Protein 3G0T (pdb70)

Organism: Porphyromonas gingivalis (strain ATCC BAA-308 / W83) (NCBI:txid242619)

Nearest PDB structures (foldseek):
  3g0t-assembly1_B  TM=9.982E-01  e=7.426E-76  Porphyromonas gingivalis W83
  5wmk-assembly1_A-2  TM=7.483E-01  e=7.076E-18  Arabidopsis thaliana
  5wmi-assembly1_A-2  TM=7.420E-01  e=7.480E-18  Arabidopsis thaliana
  2o0r-assembly1_B  TM=7.644E-01  e=1.664E-16  Mycobacterium tuberculosis H37Rv
  3jtx-assembly1_B  TM=7.366E-01  e=1.121E-14  Neisseria meningitidis Z2491

Structure (mmCIF, N/CA/C/O backbone):
data_3G0T
#
_entry.id   3G0T
#
_cell.length_a   220.440
_cell.length_b   54.970
_cell.length_c   81.154
_cell.angle_alpha   90.000
_cell.angle_beta   90.000
_cell.angle_gamma   90.000
#
_symmetry.space_group_name_H-M   'P 21 21 2'
#
loop_
_entity.id
_entity.type
_entity.pdbx_description
1 polymer 'Putative aminotransferase'
2 non-polymer 'SODIUM ION'
3 non-polymer 'CHLORIDE ION'
4 non-polymer 1,2-ETHANEDIOL
5 non-polymer 2-{2-[2-(2-{2-[2-(2-ETHOXY-ETHOXY)-ETHOXY]-ETHOXY}-ETHOXY)-ETHOXY]-ETHOXY}-ETHANOL
6 water water
#
loop_
_atom_site.group_PDB
_atom_site.id
_atom_site.type_symbol
_atom_site.label_atom_id
_atom_site.label_alt_id
_atom_site.label_comp_id
_atom_site.label_asym_id
_atom_site.label_entity_id
_atom_site.label_seq_id
_atom_site.pdbx_PDB_ins_code
_atom_site.Cartn_x
_atom_site.Cartn_y
_atom_site.Cartn_z
_atom_site.occupancy
_atom_site.B_iso_or_equiv
_atom_site.auth_seq_id
_atom_site.auth_comp_id
_atom_site.auth_asym_id
_atom_site.auth_atom_id
_atom_site.pdbx_PDB_model_num
ATOM 1 N N A GLY A 1 1 ? 18.505 6.463 98.810 0.20 25.20 0 GLY A N 1
ATOM 2 N N B GLY A 1 1 ? 21.268 9.523 99.353 0.80 38.48 0 GLY A N 1
ATOM 3 C CA A GLY A 1 1 ? 19.689 6.049 98.003 0.20 25.94 0 GLY A CA 1
ATOM 4 C CA B GLY A 1 1 ? 21.735 8.538 98.346 0.80 40.11 0 GLY A CA 1
ATOM 5 C C A GLY A 1 1 ? 20.568 5.062 98.750 0.20 26.08 0 GLY A C 1
ATOM 6 C C B GLY A 1 1 ? 22.282 7.273 98.975 0.80 41.89 0 GLY A C 1
ATOM 7 O O A GLY A 1 1 ? 20.393 4.867 99.950 0.20 25.36 0 GLY A O 1
ATOM 8 O O B GLY A 1 1 ? 22.812 7.294 100.103 0.80 41.57 0 GLY A O 1
ATOM 25 N N A ASN A 1 3 ? 24.650 3.606 99.793 0.50 30.13 2 ASN A N 1
ATOM 26 N N B ASN A 1 3 ? 24.699 4.273 99.858 0.50 40.00 2 ASN A N 1
ATOM 27 C CA A ASN A 1 3 ? 25.995 4.162 100.073 0.50 30.67 2 ASN A CA 1
ATOM 28 C CA B ASN A 1 3 ? 26.108 4.334 100.251 0.50 37.58 2 ASN A CA 1
ATOM 29 C C A ASN A 1 3 ? 27.114 3.265 99.509 0.50 31.14 2 ASN A C 1
ATOM 30 C C B ASN A 1 3 ? 27.080 3.371 99.507 0.50 35.08 2 ASN A C 1
ATOM 31 O O A ASN A 1 3 ? 26.818 2.162 99.041 0.50 30.12 2 ASN A O 1
ATOM 32 O O B ASN A 1 3 ? 26.656 2.364 98.923 0.50 33.68 2 ASN A O 1
ATOM 41 N N . PHE A 1 4 ? 28.371 3.730 99.520 1.00 32.06 3 PHE A N 1
ATOM 42 C CA . PHE A 1 4 ? 29.480 2.952 98.872 1.00 30.30 3 PHE A CA 1
ATOM 43 C C . PHE A 1 4 ? 30.307 2.092 99.822 1.00 30.87 3 PHE A C 1
ATOM 44 O O . PHE A 1 4 ? 30.541 2.469 100.966 1.00 33.85 3 PHE A O 1
ATOM 52 N N . PRO A 1 5 ? 30.805 0.951 99.335 1.00 29.42 4 PRO A N 1
ATOM 53 C CA . PRO A 1 5 ? 30.687 0.440 97.963 1.00 27.87 4 PRO A CA 1
ATOM 54 C C . PRO A 1 5 ? 29.312 -0.111 97.576 1.00 27.55 4 PRO A C 1
ATOM 55 O O . PRO A 1 5 ? 28.535 -0.512 98.448 1.00 25.21 4 PRO A O 1
ATOM 59 N N . ILE A 1 6 ? 29.023 -0.114 96.275 1.00 26.63 5 ILE A N 1
ATOM 60 C CA . ILE A 1 6 ? 27.830 -0.743 95.738 1.00 26.21 5 ILE A CA 1
ATOM 61 C C . ILE A 1 6 ? 27.998 -2.260 95.881 1.00 25.93 5 ILE A C 1
ATOM 62 O O . ILE A 1 6 ? 29.122 -2.781 95.781 1.00 24.42 5 ILE A O 1
ATOM 67 N N . ASP A 1 7 ? 26.887 -2.960 96.123 1.00 26.60 6 ASP A N 1
ATOM 68 C CA . ASP A 1 7 ? 26.904 -4.430 96.291 1.00 26.32 6 ASP A CA 1
ATOM 69 C C . ASP A 1 7 ? 27.389 -5.146 95.028 1.00 26.48 6 ASP A C 1
ATOM 70 O O . ASP A 1 7 ? 26.907 -4.898 93.912 1.00 25.82 6 ASP A O 1
ATOM 72 N N . GLU A 1 8 ? 28.363 -6.027 95.196 1.00 27.86 7 GLU A N 1
ATOM 73 C CA . GLU A 1 8 ? 28.892 -6.808 94.065 1.00 30.15 7 GLU A CA 1
ATOM 74 C C . GLU A 1 8 ? 27.844 -7.638 93.312 1.00 30.63 7 GLU A C 1
ATOM 75 O O . GLU A 1 8 ? 27.991 -7.809 92.106 1.00 31.37 7 GLU A O 1
ATOM 78 N N . LYS A 1 9 ? 26.801 -8.127 94.000 1.00 30.61 8 LYS A N 1
ATOM 79 C CA . LYS A 1 9 ? 25.742 -8.925 93.341 1.00 30.96 8 LYS A CA 1
ATOM 80 C C . LYS A 1 9 ? 24.989 -8.046 92.359 1.00 30.58 8 LYS A C 1
ATOM 81 O O . LYS A 1 9 ? 24.762 -8.420 91.205 1.00 31.76 8 LYS A O 1
ATOM 83 N N . LEU A 1 10 ? 24.625 -6.855 92.809 1.00 30.73 9 LEU A N 1
ATOM 84 C CA . LEU A 1 10 ? 23.930 -5.894 91.948 1.00 30.47 9 LEU A CA 1
ATOM 85 C C . LEU A 1 10 ? 24.725 -5.618 90.655 1.00 29.33 9 LEU A C 1
ATOM 86 O O . LEU A 1 10 ? 24.168 -5.609 89.554 1.00 28.87 9 LEU A O 1
ATOM 91 N N . ILE A 1 11 ? 26.031 -5.428 90.792 1.00 30.01 10 ILE A N 1
ATOM 92 C CA . ILE A 1 11 ? 26.895 -5.140 89.636 1.00 30.43 10 ILE A CA 1
ATOM 93 C C . ILE A 1 11 ? 26.952 -6.336 88.695 1.00 29.99 10 ILE A C 1
ATOM 94 O O . ILE A 1 11 ? 26.885 -6.171 87.473 1.00 29.19 10 ILE A O 1
ATOM 99 N N . ARG A 1 12 ? 27.063 -7.542 89.254 1.00 31.39 11 ARG A N 1
ATOM 100 C CA . ARG A 1 12 ? 27.058 -8.753 88.414 1.00 31.83 11 ARG A CA 1
ATOM 101 C C . ARG A 1 12 ? 25.737 -8.851 87.628 1.00 31.49 11 ARG A C 1
ATOM 102 O O . ARG A 1 12 ? 25.737 -9.073 86.423 1.00 31.97 11 ARG A O 1
ATOM 105 N N . GLU A 1 13 ? 24.614 -8.634 88.307 1.00 32.99 12 GLU A N 1
ATOM 106 C CA . GLU A 1 13 ? 23.299 -8.723 87.665 1.00 32.67 12 GLU A CA 1
ATOM 107 C C . GLU A 1 13 ? 23.137 -7.735 86.520 1.00 31.18 12 GLU A C 1
ATOM 108 O O . GLU A 1 13 ? 22.682 -8.106 85.425 1.00 31.95 12 GLU A O 1
ATOM 114 N N . LYS A 1 14 ? 23.516 -6.480 86.752 1.00 28.29 13 LYS A N 1
ATOM 115 C CA . LYS A 1 14 ? 23.404 -5.471 85.698 1.00 27.60 13 LYS A CA 1
ATOM 116 C C . LYS A 1 14 ? 24.367 -5.740 84.534 1.00 26.67 13 LYS A C 1
ATOM 117 O O . LYS A 1 14 ? 24.023 -5.477 83.380 1.00 26.21 13 LYS A O 1
ATOM 123 N N . GLN A 1 15 ? 25.571 -6.244 84.823 1.00 27.98 14 GLN A N 1
ATOM 124 C CA . GLN A 1 15 ? 26.521 -6.614 83.761 1.00 28.45 14 GLN A CA 1
ATOM 125 C C . GLN A 1 15 ? 25.998 -7.779 82.926 1.00 28.79 14 GLN A C 1
ATOM 126 O O . GLN A 1 15 ? 26.056 -7.732 81.699 1.00 28.67 14 GLN A O 1
ATOM 132 N N . ASN A 1 16 ? 25.508 -8.816 83.605 1.00 31.56 15 ASN A N 1
ATOM 133 C CA . ASN A 1 16 ? 24.932 -9.997 82.935 1.00 32.93 15 ASN A CA 1
ATOM 134 C C . ASN A 1 16 ? 23.769 -9.602 82.031 1.00 32.67 15 ASN A C 1
ATOM 135 O O . ASN A 1 16 ? 23.684 -10.040 80.884 1.00 32.29 15 ASN A O 1
ATOM 140 N N . GLU A 1 17 ? 22.900 -8.735 82.551 1.00 32.93 16 GLU A N 1
ATOM 141 C CA . GLU A 1 17 ? 21.770 -8.179 81.798 1.00 32.23 16 GLU A CA 1
ATOM 142 C C . GLU A 1 17 ? 22.201 -7.488 80.494 1.00 30.87 16 GLU A C 1
ATOM 143 O O . GLU A 1 17 ? 21.452 -7.510 79.503 1.00 29.73 16 GLU A O 1
ATOM 149 N N . LEU A 1 18 ? 23.401 -6.879 80.496 1.00 27.61 17 LEU A N 1
ATOM 150 C CA . LEU A 1 18 ? 23.984 -6.232 79.304 1.00 26.93 17 LEU A CA 1
ATOM 151 C C . LEU A 1 18 ? 24.928 -7.151 78.500 1.00 25.51 17 LEU A C 1
ATOM 152 O O . LEU A 1 18 ? 25.446 -6.762 77.442 1.00 25.58 17 LEU A O 1
ATOM 157 N N . HIS A 1 19 ? 25.115 -8.374 79.000 1.00 28.00 18 HIS A N 1
ATOM 158 C CA . HIS A 1 19 ? 25.957 -9.399 78.385 1.00 28.91 18 HIS A CA 1
ATOM 159 C C . HIS A 1 19 ? 27.425 -8.991 78.295 1.00 29.13 18 HIS A C 1
ATOM 160 O O . HIS A 1 19 ? 28.129 -9.316 77.318 1.00 27.57 18 HIS A O 1
ATOM 167 N N . ILE A 1 20 ? 27.868 -8.283 79.334 1.00 27.70 19 ILE A N 1
ATOM 168 C CA . ILE A 1 20 ? 29.245 -7.821 79.439 1.00 27.61 19 ILE A CA 1
ATOM 169 C C . ILE A 1 20 ? 30.045 -8.892 80.144 1.00 25.84 19 ILE A C 1
ATOM 170 O O . ILE A 1 20 ? 29.799 -9.149 81.308 1.00 26.52 19 ILE A O 1
ATOM 175 N N . LYS A 1 21 ? 30.992 -9.515 79.446 1.00 26.29 20 LYS A N 1
ATOM 176 C CA . LYS A 1 21 ? 31.848 -10.546 80.050 1.00 26.22 20 LYS A CA 1
ATOM 177 C C . LYS A 1 21 ? 33.089 -9.966 80.769 1.00 25.55 20 LYS A C 1
ATOM 178 O O . LYS A 1 21 ? 33.447 -10.424 81.841 1.00 28.51 20 LYS A O 1
ATOM 180 N N . ASP A 1 22 ? 33.747 -8.995 80.142 1.00 23.04 21 ASP A N 1
ATOM 181 C CA . ASP A 1 22 ? 34.966 -8.357 80.658 1.00 20.19 21 ASP A CA 1
ATOM 182 C C . ASP A 1 22 ? 34.695 -6.844 80.625 1.00 17.68 21 ASP A C 1
ATOM 183 O O . ASP A 1 22 ? 34.694 -6.246 79.571 1.00 16.22 21 ASP A O 1
ATOM 188 N N . LEU A 1 23 ? 34.477 -6.243 81.784 1.00 17.56 22 LEU A N 1
ATOM 189 C CA . LEU A 1 23 ? 34.139 -4.832 81.830 1.00 17.79 22 LEU A CA 1
ATOM 190 C C . LEU A 1 23 ? 35.262 -3.954 81.260 1.00 16.88 22 LEU A C 1
ATOM 191 O O . LEU A 1 23 ? 34.986 -2.898 80.690 1.00 20.59 22 LEU A O 1
ATOM 196 N N . GLY A 1 24 ? 36.514 -4.406 81.365 1.00 14.17 23 GLY A N 1
ATOM 197 C CA . GLY A 1 24 ? 37.633 -3.650 80.819 1.00 14.99 23 GLY A CA 1
ATOM 198 C C . GLY A 1 24 ? 37.636 -3.596 79.296 1.00 17.08 23 GLY A C 1
ATOM 199 O O . GLY A 1 24 ? 38.354 -2.762 78.709 1.00 17.24 23 GLY A O 1
ATOM 213 N N . ALA A 1 26 ? 34.438 -3.774 77.593 1.00 24.66 25 ALA A N 1
ATOM 214 C CA . ALA A 1 26 ? 33.074 -3.385 77.240 1.00 23.53 25 ALA A CA 1
ATOM 215 C C . ALA A 1 26 ? 33.104 -2.139 76.380 1.00 23.20 25 ALA A C 1
ATOM 216 O O . ALA A 1 26 ? 33.942 -1.259 76.569 1.00 22.01 25 ALA A O 1
ATOM 218 N N . SER A 1 27 ? 32.200 -2.045 75.420 1.00 23.13 26 SER A N 1
ATOM 219 C CA . SER A 1 27 ? 32.155 -0.857 74.581 1.00 23.48 26 SER A CA 1
ATOM 220 C C . SER A 1 27 ? 31.705 0.317 75.440 1.00 23.00 26 SER A C 1
ATOM 221 O O . SER A 1 27 ? 31.123 0.140 76.508 1.00 21.67 26 SER A O 1
ATOM 224 N N . ILE A 1 28 ? 31.948 1.517 74.945 1.00 24.45 27 ILE A N 1
ATOM 225 C CA . ILE A 1 28 ? 31.537 2.716 75.687 1.00 25.56 27 ILE A CA 1
ATOM 226 C C . ILE A 1 28 ? 30.008 2.738 75.896 1.00 24.64 27 ILE A C 1
ATOM 227 O O . ILE A 1 28 ? 29.550 3.042 76.993 1.00 22.60 27 ILE A O 1
ATOM 232 N N . ARG A 1 29 ? 29.216 2.301 74.901 1.00 26.29 28 ARG A N 1
ATOM 233 C CA . ARG A 1 29 ? 27.757 2.217 75.083 1.00 27.35 28 ARG A CA 1
ATOM 234 C C . ARG A 1 29 ? 27.358 1.327 76.221 1.00 25.56 28 ARG A C 1
ATOM 235 O O . ARG A 1 29 ? 26.460 1.661 77.001 1.00 24.30 28 ARG A O 1
ATOM 243 N N . ASP A 1 30 ? 27.983 0.146 76.292 1.00 24.62 29 ASP A N 1
ATOM 244 C CA . ASP A 1 30 ? 27.625 -0.809 77.336 1.00 22.21 29 ASP A CA 1
ATOM 245 C C . ASP A 1 30 ? 28.091 -0.334 78.715 1.00 20.61 29 ASP A C 1
ATOM 246 O O . ASP A 1 30 ? 27.396 -0.540 79.714 1.00 19.89 29 ASP A O 1
ATOM 251 N N . LEU A 1 31 ? 29.286 0.260 78.771 1.00 19.91 30 LEU A N 1
ATOM 252 C CA . LEU A 1 31 ? 29.782 0.829 80.038 1.00 19.30 30 LEU A CA 1
ATOM 253 C C . LEU A 1 31 ? 28.822 1.937 80.521 1.00 18.20 30 LEU A C 1
ATOM 254 O O . LEU A 1 31 ? 28.419 1.943 81.682 1.00 18.00 30 LEU A O 1
ATOM 259 N N . VAL A 1 32 ? 28.462 2.839 79.616 1.00 20.98 31 VAL A N 1
ATOM 260 C CA . VAL A 1 32 ? 27.544 3.940 79.943 1.00 22.52 31 VAL A CA 1
ATOM 261 C C . VAL A 1 32 ? 26.194 3.375 80.379 1.00 23.02 31 VAL A C 1
ATOM 262 O O . VAL A 1 32 ? 25.628 3.809 81.384 1.00 23.33 31 VAL A O 1
ATOM 266 N N . ALA A 1 33 ? 2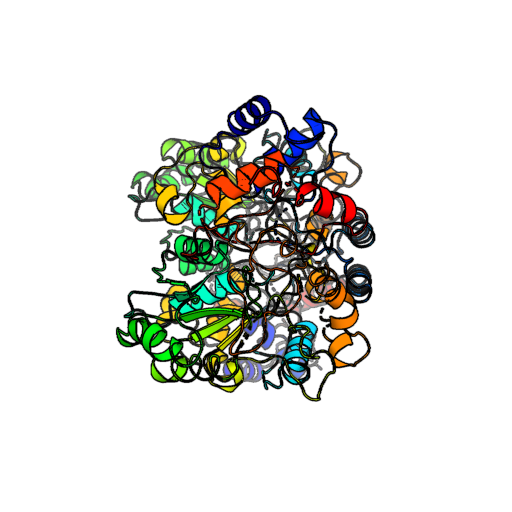5.702 2.365 79.657 1.00 23.55 32 ALA A N 1
ATOM 267 C CA . ALA A 1 33 ? 24.424 1.753 80.016 1.00 22.31 32 ALA A CA 1
ATOM 268 C C . ALA A 1 33 ? 24.511 1.125 81.387 1.00 21.86 32 ALA A C 1
ATOM 269 O O . ALA A 1 33 ? 23.610 1.299 82.224 1.00 22.23 32 ALA A O 1
ATOM 271 N N . LEU A 1 34 ? 25.611 0.421 81.666 1.00 21.85 33 LEU A N 1
ATOM 272 C CA . LEU A 1 34 ? 25.775 -0.201 82.978 1.00 20.26 33 LEU A CA 1
ATOM 273 C C . LEU A 1 34 ? 25.720 0.800 84.109 1.00 20.52 33 LEU A C 1
ATOM 274 O O . LEU A 1 34 ? 25.032 0.576 85.117 1.00 21.38 33 LEU A O 1
ATOM 279 N N . VAL A 1 35 ? 26.486 1.884 83.974 1.00 19.59 34 VAL A N 1
ATOM 280 C CA . VAL A 1 35 ? 26.543 2.909 85.019 1.00 19.63 34 VAL A CA 1
ATOM 281 C C . VAL A 1 35 ? 25.169 3.610 85.205 1.00 21.30 34 VAL A C 1
ATOM 282 O O . VAL A 1 35 ? 24.769 3.871 86.324 1.00 20.41 34 VAL A O 1
ATOM 286 N N . THR A 1 36 ? 24.486 3.913 84.111 1.00 24.53 35 THR A N 1
ATOM 287 C CA A THR A 1 36 ? 23.176 4.561 84.231 0.50 25.04 35 THR A CA 1
ATOM 288 C CA B THR A 1 36 ? 23.152 4.537 84.155 0.50 24.71 35 THR A CA 1
ATOM 289 C C . THR A 1 36 ? 22.168 3.610 84.886 1.00 25.69 35 THR A C 1
ATOM 290 O O . THR A 1 36 ? 21.391 4.051 85.728 1.00 27.14 35 THR A O 1
ATOM 297 N N . ASN A 1 37 ? 22.224 2.309 84.569 1.00 26.71 36 ASN A N 1
ATOM 298 C CA . ASN A 1 37 ? 21.326 1.324 85.213 1.00 28.06 36 ASN A CA 1
ATOM 299 C C . ASN A 1 37 ? 21.694 1.176 86.676 1.00 28.76 36 ASN A C 1
ATOM 300 O O . ASN A 1 37 ? 20.810 0.969 87.493 1.00 29.66 36 ASN A O 1
ATOM 305 N N . LEU A 1 38 ? 22.987 1.284 87.028 1.00 28.19 37 LEU A N 1
ATOM 306 C CA . LEU A 1 38 ? 23.388 1.231 88.447 1.00 27.69 37 LEU A CA 1
ATOM 307 C C . LEU A 1 38 ? 22.988 2.494 89.209 1.00 28.72 37 LEU A C 1
ATOM 308 O O . LEU A 1 38 ? 22.600 2.409 90.391 1.00 29.49 37 LEU A O 1
ATOM 313 N N . GLU A 1 39 ? 23.126 3.657 88.562 1.00 26.61 38 GLU A N 1
ATOM 314 C CA . GLU A 1 39 ? 22.730 4.921 89.193 1.00 27.47 38 GLU A CA 1
ATOM 315 C C . GLU A 1 39 ? 21.247 4.868 89.595 1.00 29.69 38 GLU A C 1
ATOM 316 O O . GLU A 1 39 ? 20.898 5.161 90.748 1.00 29.37 38 GLU A O 1
ATOM 322 N N . LYS A 1 40 ? 20.421 4.506 88.608 1.00 31.41 39 LYS A N 1
ATOM 323 C CA . LYS A 1 40 ? 18.958 4.391 88.747 1.00 33.02 39 LYS A CA 1
ATOM 324 C C . LYS A 1 40 ? 18.591 3.371 89.810 1.00 34.41 39 LYS A C 1
ATOM 325 O O . LYS A 1 40 ? 17.718 3.620 90.631 1.00 36.29 39 LYS A O 1
ATOM 327 N N . ALA A 1 41 ? 19.279 2.232 89.813 1.00 35.05 40 ALA A N 1
ATOM 328 C CA . ALA A 1 41 ? 19.014 1.171 90.784 1.00 34.93 40 ALA A CA 1
ATOM 329 C C . ALA A 1 41 ? 19.528 1.454 92.192 1.00 35.52 40 ALA A C 1
ATOM 330 O O . ALA A 1 41 ? 19.129 0.766 93.136 1.00 37.93 40 ALA A O 1
ATOM 332 N N . THR A 1 42 ? 20.378 2.461 92.370 1.00 34.64 41 THR A N 1
ATOM 333 C CA . THR A 1 42 ? 20.954 2.761 93.700 1.00 32.96 41 THR A CA 1
ATOM 334 C C . THR A 1 42 ? 20.698 4.180 94.240 1.00 32.00 41 THR A C 1
ATOM 335 O O . THR A 1 42 ? 21.100 4.508 95.370 1.00 31.13 41 THR A O 1
ATOM 339 N N . GLY A 1 43 ? 20.052 5.027 93.446 1.00 31.61 42 GLY A N 1
ATOM 340 C CA . GLY A 1 43 ? 19.826 6.418 93.843 1.00 31.40 42 GLY A CA 1
ATOM 341 C C . GLY A 1 43 ? 21.076 7.287 94.020 1.00 31.05 42 GLY A C 1
ATOM 342 O O . GLY A 1 43 ? 21.047 8.285 94.766 1.00 29.78 42 GLY A O 1
ATOM 343 N N . THR A 1 44 ? 22.179 6.929 93.344 1.00 29.32 43 THR A N 1
ATOM 344 C CA . THR A 1 44 ? 23.420 7.719 93.437 1.00 28.27 43 THR A CA 1
ATOM 345 C C . THR A 1 44 ? 23.778 8.305 92.075 1.00 23.85 43 THR A C 1
ATOM 346 O O . THR A 1 44 ? 23.230 7.897 91.070 1.00 23.95 43 THR A O 1
ATOM 350 N N . LYS A 1 45 ? 24.637 9.320 92.068 1.00 22.63 44 LYS A N 1
ATOM 351 C CA . LYS A 1 45 ? 25.185 9.855 90.820 1.00 20.00 44 LYS A CA 1
ATOM 352 C C . LYS A 1 45 ? 26.672 9.471 90.834 1.00 17.23 44 LYS A C 1
ATOM 353 O O . LYS A 1 45 ? 27.396 9.789 91.766 1.00 16.94 44 LYS A O 1
ATOM 356 N N . PHE A 1 46 ? 27.101 8.741 89.817 1.00 15.69 45 PHE A N 1
ATOM 357 C CA . PHE A 1 46 ? 28.506 8.390 89.677 1.00 16.16 45 PHE A CA 1
ATOM 358 C C . PHE A 1 46 ? 29.282 9.617 89.259 1.00 15.15 45 PHE A C 1
ATOM 359 O O . PHE A 1 46 ? 28.693 10.568 88.727 1.00 14.37 45 PHE A O 1
ATOM 367 N N . CYS A 1 47 ? 30.592 9.586 89.524 1.00 13.68 46 CYS A N 1
ATOM 368 C CA . CYS A 1 47 ? 31.532 10.571 88.999 1.00 12.76 46 CYS A CA 1
ATOM 369 C C . CYS A 1 47 ? 31.897 10.005 87.625 1.00 10.87 46 CYS A C 1
ATOM 370 O O . CYS A 1 47 ? 32.743 9.094 87.528 1.00 11.55 46 CYS A O 1
ATOM 373 N N . ARG A 1 48 ? 31.263 10.530 86.581 1.00 11.31 47 ARG A N 1
ATOM 374 C CA A ARG A 1 48 ? 31.437 10.016 85.229 0.50 11.47 47 ARG A CA 1
ATOM 375 C CA B ARG A 1 48 ? 31.460 10.033 85.221 0.50 12.71 47 ARG A CA 1
ATOM 376 C C . ARG A 1 48 ? 32.548 10.762 84.448 1.00 11.80 47 ARG A C 1
ATOM 377 O O . ARG A 1 48 ? 32.368 11.890 84.011 1.00 13.13 47 ARG A O 1
ATOM 400 N N . GLU A 1 50 ? 34.261 9.180 81.831 1.00 12.11 49 GLU A N 1
ATOM 401 C CA . GLU A 1 50 ? 34.536 8.356 80.665 1.00 12.24 49 GLU A CA 1
ATOM 402 C C . GLU A 1 50 ? 34.400 9.024 79.282 1.00 10.86 49 GLU A C 1
ATOM 403 O O . GLU A 1 50 ? 34.923 8.505 78.297 1.00 12.52 49 GLU A O 1
ATOM 417 N N . GLY A 1 52 ? 34.890 11.516 76.329 1.00 12.67 51 GLY A N 1
ATOM 418 C CA . GLY A 1 52 ? 35.838 12.457 75.747 1.00 11.89 51 GLY A CA 1
ATOM 419 C C . GLY A 1 52 ? 35.127 13.451 74.818 1.00 12.86 51 GLY A C 1
ATOM 420 O O . GLY A 1 52 ? 35.346 13.426 73.623 1.00 14.60 51 GLY A O 1
ATOM 421 N N . VAL A 1 53 ? 34.291 14.311 75.389 1.00 11.18 52 VAL A N 1
ATOM 422 C CA . VAL A 1 53 ? 33.435 15.240 74.643 1.00 11.44 52 VAL A CA 1
ATOM 423 C C . VAL A 1 53 ? 33.519 16.633 75.272 1.00 12.88 52 VAL A C 1
ATOM 424 O O . VAL A 1 53 ? 33.919 16.750 76.417 1.00 14.15 52 VAL A O 1
ATOM 428 N N . PRO A 1 54 ? 33.174 17.685 74.512 1.00 13.40 53 PRO A N 1
ATOM 429 C CA . PRO A 1 54 ? 33.303 19.006 75.083 1.00 14.40 53 PRO A CA 1
ATOM 430 C C . PRO A 1 54 ? 32.419 19.221 76.284 1.00 13.31 53 PRO A C 1
ATOM 431 O O . PRO A 1 54 ? 31.293 18.718 76.340 1.00 13.98 53 PRO A O 1
ATOM 435 N N . GLY A 1 55 ? 32.935 19.988 77.241 1.00 13.17 54 GLY A N 1
ATOM 436 C CA . GLY A 1 55 ? 32.222 20.323 78.482 1.00 12.74 54 GLY A CA 1
ATOM 437 C C . GLY A 1 55 ? 31.962 21.811 78.620 1.00 13.33 54 GLY A C 1
ATOM 438 O O . GLY A 1 55 ? 31.388 22.251 79.628 1.00 15.63 54 GLY A O 1
ATOM 439 N N . LEU A 1 56 ? 32.331 22.563 77.597 1.00 13.05 55 LEU A N 1
ATOM 440 C CA . LEU A 1 56 ? 32.156 24.024 77.551 1.00 12.88 55 LEU A CA 1
ATOM 441 C C . LEU A 1 56 ? 31.162 24.380 76.446 1.00 14.71 55 LEU A C 1
ATOM 442 O O . LEU A 1 56 ? 30.940 23.588 75.530 1.00 13.73 55 LEU A O 1
ATOM 447 N N . PRO A 1 57 ? 30.529 25.556 76.533 1.00 15.65 56 PRO A N 1
ATOM 448 C CA . PRO A 1 57 ? 29.583 25.926 75.478 1.00 16.45 56 PRO A CA 1
ATOM 449 C C . PRO A 1 57 ? 30.284 26.320 74.167 1.00 15.77 56 PRO A C 1
ATOM 450 O O . PRO A 1 57 ? 31.448 26.742 74.184 1.00 16.99 56 PRO A O 1
ATOM 454 N N . ALA A 1 58 ? 29.571 26.159 73.050 1.00 15.84 57 ALA A N 1
ATOM 455 C CA . ALA A 1 58 ? 30.074 26.553 71.733 1.00 14.76 57 ALA A CA 1
ATOM 456 C C . ALA A 1 58 ? 30.274 28.053 71.761 1.00 16.33 57 ALA A C 1
ATOM 457 O O . ALA A 1 58 ? 29.467 28.753 72.352 1.00 17.32 57 ALA A O 1
ATOM 459 N N . PRO A 1 59 ? 31.355 28.558 71.154 1.00 16.69 58 PRO A N 1
ATOM 460 C CA . PRO A 1 59 ? 31.601 29.983 71.144 1.00 18.01 58 PRO A CA 1
ATOM 461 C C . PRO A 1 59 ? 30.515 30.785 70.435 1.00 17.05 58 PRO A C 1
ATOM 462 O O . PRO A 1 59 ? 30.015 30.379 69.369 1.00 17.53 58 PRO A O 1
ATOM 466 N N . GLN A 1 60 ? 30.181 31.937 71.009 1.00 15.58 59 GLN A N 1
ATOM 467 C CA . GLN A 1 60 ? 29.115 32.738 70.440 1.00 17.45 59 GLN A CA 1
ATOM 468 C C . GLN A 1 60 ? 29.400 33.156 68.996 1.00 16.64 59 GLN A C 1
ATOM 469 O O . GLN A 1 60 ? 28.478 33.224 68.186 1.00 17.23 59 GLN A O 1
ATOM 475 N N . ILE A 1 61 ? 30.664 33.424 68.657 1.00 14.15 60 ILE A N 1
ATOM 476 C CA A ILE A 1 61 ? 31.030 33.848 67.295 0.50 15.53 60 ILE A CA 1
ATOM 477 C CA B ILE A 1 61 ? 30.940 33.878 67.283 0.50 16.05 60 ILE A CA 1
ATOM 478 C C . ILE A 1 61 ? 30.599 32.779 66.259 1.00 15.82 60 ILE A C 1
ATOM 479 O O . ILE A 1 61 ? 30.178 33.088 65.166 1.00 16.53 60 ILE A O 1
ATOM 488 N N . GLY A 1 62 ? 30.713 31.509 66.630 1.00 14.39 61 GLY A N 1
ATOM 489 C CA . GLY A 1 62 ? 30.344 30.439 65.687 1.00 14.05 61 GLY A CA 1
ATOM 490 C C . GLY A 1 62 ? 28.830 30.403 65.520 1.00 14.31 61 GLY A C 1
ATOM 491 O O . GLY A 1 62 ? 28.302 30.489 64.404 1.00 13.31 61 GLY A O 1
ATOM 492 N N . ILE A 1 63 ? 28.142 30.322 66.660 1.00 14.00 62 ILE A N 1
ATOM 493 C CA . ILE A 1 63 ? 26.692 30.194 66.714 1.00 16.01 62 ILE A CA 1
ATOM 494 C C . ILE A 1 63 ? 26.015 31.362 66.017 1.00 14.72 62 ILE A C 1
ATOM 495 O O . ILE A 1 63 ? 25.086 31.176 65.231 1.00 14.73 62 ILE A O 1
ATOM 500 N N . GLU A 1 64 ? 26.481 32.568 66.300 1.00 14.86 63 GLU A N 1
ATOM 501 C CA . GLU A 1 64 ? 25.825 33.762 65.756 1.00 14.22 63 GLU A CA 1
ATOM 502 C C . GLU A 1 64 ? 26.056 33.878 64.253 1.00 11.37 63 GLU A C 1
ATOM 503 O O . GLU A 1 64 ? 25.193 34.376 63.543 1.00 12.77 63 GLU A O 1
ATOM 509 N N . THR A 1 65 ? 27.213 33.421 63.784 1.00 11.47 64 THR A N 1
ATOM 510 C CA . THR A 1 65 ? 27.505 33.443 62.351 1.00 11.18 64 THR A CA 1
ATOM 511 C C . THR A 1 65 ? 26.595 32.444 61.652 1.00 11.94 64 THR A C 1
ATOM 512 O O . THR A 1 65 ? 26.013 32.745 60.585 1.00 11.39 64 THR A O 1
ATOM 516 N N . GLU A 1 66 ? 26.451 31.260 62.246 1.00 11.56 65 GLU A N 1
ATOM 517 C CA . GLU A 1 66 ? 25.496 30.273 61.639 1.00 12.00 65 GLU A CA 1
ATOM 518 C C . GLU A 1 66 ? 24.103 30.854 61.550 1.00 12.38 65 GLU A C 1
ATOM 519 O O . GLU A 1 66 ? 23.378 30.712 60.512 1.00 12.14 65 GLU A O 1
ATOM 525 N N . ILE A 1 67 ? 23.689 31.523 62.621 1.00 11.58 66 ILE A N 1
ATOM 526 C CA . ILE A 1 67 ? 22.349 32.099 62.659 1.00 12.58 66 ILE A CA 1
ATOM 527 C C . ILE A 1 67 ? 22.185 33.126 61.543 1.00 12.68 66 ILE A C 1
ATOM 528 O O . ILE A 1 67 ? 21.205 33.063 60.774 1.00 12.55 66 ILE A O 1
ATOM 533 N N . GLN A 1 68 ? 23.132 34.056 61.434 1.00 13.36 67 GLN A N 1
ATOM 534 C CA A GLN A 1 68 ? 23.073 35.084 60.389 0.50 13.55 67 GLN A CA 1
ATOM 535 C CA B GLN A 1 68 ? 23.124 35.074 60.390 0.50 13.78 67 GLN A CA 1
ATOM 536 C C . GLN A 1 68 ? 23.017 34.445 58.996 1.00 12.98 67 GLN A C 1
ATOM 537 O O . GLN A 1 68 ? 22.213 34.848 58.179 1.00 13.56 67 GLN A O 1
ATOM 548 N N . LYS A 1 69 ? 23.831 33.419 58.772 1.00 12.30 68 LYS A N 1
ATOM 549 C CA . LYS A 1 69 ? 23.939 32.768 57.458 1.00 12.97 68 LYS A CA 1
ATOM 550 C C . LYS A 1 69 ? 22.706 31.959 57.093 1.00 13.04 68 LYS A C 1
ATOM 551 O O . LYS A 1 69 ? 22.316 31.929 55.916 1.00 13.46 68 LYS A O 1
ATOM 557 N N . LEU A 1 70 ? 22.063 31.373 58.105 1.00 13.67 69 LEU A N 1
ATOM 558 C CA . LEU A 1 70 ? 20.805 30.654 57.883 1.00 12.00 69 LEU A CA 1
ATOM 559 C C . LEU A 1 70 ? 19.734 31.666 57.469 1.00 14.74 69 LEU A C 1
ATOM 560 O O . LEU A 1 70 ? 18.964 31.448 56.522 1.00 13.99 69 LEU A O 1
ATOM 565 N N . ARG A 1 71 ? 19.708 32.809 58.152 1.00 13.01 70 ARG A N 1
ATOM 566 C CA A ARG A 1 71 ? 18.794 33.895 57.796 0.50 14.65 70 ARG A CA 1
ATOM 567 C CA B ARG A 1 71 ? 18.761 33.861 57.788 0.50 15.05 70 ARG A CA 1
ATOM 568 C C . ARG A 1 71 ? 19.076 34.455 56.404 1.00 14.70 70 ARG A C 1
ATOM 569 O O . ARG A 1 71 ? 18.151 34.841 55.699 1.00 17.38 70 ARG A O 1
ATOM 584 N N . GLU A 1 72 ? 20.353 34.499 56.011 1.00 15.22 71 GLU A N 1
ATOM 585 C CA . GLU A 1 72 ? 20.737 34.993 54.685 1.00 18.28 71 GLU A CA 1
ATOM 586 C C . GLU A 1 72 ? 20.452 34.029 53.528 1.00 20.60 71 GLU A C 1
ATOM 587 O O . GLU A 1 72 ? 20.426 34.446 52.360 1.00 22.41 71 GLU A O 1
ATOM 593 N N . GLY A 1 73 ? 20.309 32.746 53.823 1.00 16.09 72 GLY A N 1
ATOM 594 C CA . GLY A 1 73 ? 19.950 31.789 52.763 1.00 14.10 72 GLY A CA 1
ATOM 595 C C . GLY A 1 73 ? 20.863 30.610 52.461 1.00 14.68 72 GLY A C 1
ATOM 596 O O . GLY A 1 73 ? 20.635 29.888 51.468 1.00 13.04 72 GLY A O 1
ATOM 597 N N . VAL A 1 74 ? 21.863 30.354 53.282 1.00 11.40 73 VAL A N 1
ATOM 598 C CA . VAL A 1 74 ? 22.804 29.260 52.964 1.00 12.09 73 VAL A CA 1
ATOM 599 C C . VAL A 1 74 ? 22.203 27.865 53.014 1.00 9.37 73 VAL A C 1
ATOM 600 O O . VAL A 1 74 ? 22.766 26.934 52.436 1.00 11.51 73 VAL A O 1
ATOM 604 N N . ALA A 1 75 ? 21.117 27.680 53.747 1.00 9.61 74 ALA A N 1
ATOM 605 C CA . ALA A 1 75 ? 20.527 26.339 53.853 1.00 9.95 74 ALA A CA 1
ATOM 606 C C . ALA A 1 75 ? 20.021 25.776 52.519 1.00 9.32 74 ALA A C 1
ATOM 607 O O . ALA A 1 75 ? 19.936 24.556 52.379 1.00 10.71 74 ALA A O 1
ATOM 609 N N . SER A 1 76 ? 19.653 26.650 51.577 1.00 10.09 75 SER A N 1
ATOM 610 C CA . SER A 1 76 ? 19.106 26.228 50.293 1.00 9.27 75 SER A CA 1
ATOM 611 C C . SER A 1 76 ? 20.164 26.200 49.168 1.00 11.44 75 SER A C 1
ATOM 612 O O . SER A 1 76 ? 19.817 26.003 48.012 1.00 13.52 75 SER A O 1
ATOM 615 N N . ILE A 1 77 ? 21.439 26.358 49.533 1.00 10.36 76 ILE A N 1
ATOM 616 C CA . ILE A 1 77 ? 22.540 26.440 48.558 1.00 10.40 76 ILE A CA 1
ATOM 617 C C . ILE A 1 77 ? 23.577 25.385 48.860 1.00 10.77 76 ILE A C 1
ATOM 618 O O . ILE A 1 77 ? 24.158 25.362 49.949 1.00 9.53 76 ILE A O 1
ATOM 623 N N . TYR A 1 78 ? 23.801 24.468 47.917 1.00 8.77 77 TYR A N 1
ATOM 624 C CA . TYR A 1 78 ? 24.866 23.469 48.107 1.00 10.65 77 TYR A CA 1
ATOM 625 C C . TYR A 1 78 ? 26.197 24.199 48.333 1.00 10.76 77 TYR A C 1
ATOM 626 O O . TYR A 1 78 ? 26.464 25.174 47.637 1.00 12.29 77 TYR A O 1
ATOM 635 N N . PRO A 1 79 ? 27.012 23.767 49.291 1.00 11.28 78 PRO A N 1
ATOM 636 C CA . PRO A 1 79 ? 28.323 24.368 49.413 1.00 12.51 78 PRO A CA 1
ATOM 637 C C . PRO A 1 79 ? 29.155 24.137 48.157 1.00 12.72 78 PRO A C 1
ATOM 638 O O . PRO A 1 79 ? 28.990 23.120 47.465 1.00 12.30 78 PRO A O 1
ATOM 642 N N . ASN A 1 80 ? 30.022 25.093 47.848 1.00 12.49 79 ASN A N 1
ATOM 643 C CA . ASN A 1 80 ? 30.967 24.910 46.754 1.00 14.19 79 ASN A CA 1
ATOM 644 C C . ASN A 1 80 ? 31.650 23.534 46.817 1.00 12.41 79 ASN A C 1
ATOM 645 O O . ASN A 1 80 ? 31.938 23.008 47.887 1.00 12.22 79 ASN A O 1
ATOM 650 N N . LEU A 1 81 ? 31.955 23.012 45.631 1.00 13.28 80 LEU A N 1
ATOM 651 C CA . LEU A 1 81 ? 32.568 21.707 45.477 1.00 16.19 80 LEU A CA 1
ATOM 652 C C . LEU A 1 81 ? 33.865 21.546 46.276 1.00 17.31 80 LEU A C 1
ATOM 653 O O . LEU A 1 81 ? 34.142 20.477 46.816 1.00 17.26 80 LEU A O 1
ATOM 658 N N . ASP A 1 82 ? 34.668 22.599 46.322 1.00 16.60 81 ASP A N 1
ATOM 659 C CA . ASP A 1 82 ? 35.953 22.509 47.056 1.00 18.23 81 ASP A CA 1
ATOM 660 C C . ASP A 1 82 ? 35.838 22.912 48.536 1.00 16.85 81 ASP A C 1
ATOM 661 O O . ASP A 1 82 ? 36.838 22.927 49.267 1.00 15.32 81 ASP A O 1
ATOM 666 N N . GLY A 1 83 ? 34.626 23.265 48.977 1.00 15.78 82 GLY A N 1
ATOM 667 C CA . GLY A 1 83 ? 34.409 23.767 50.326 1.00 13.24 82 GLY A CA 1
ATOM 668 C C . GLY A 1 83 ? 34.100 25.253 50.316 1.00 13.86 82 GLY A C 1
ATOM 669 O O . GLY A 1 83 ? 34.325 25.946 49.309 1.00 12.23 82 GLY A O 1
ATOM 670 N N . LEU A 1 84 ? 33.557 25.754 51.429 1.00 11.37 83 LEU A N 1
ATOM 671 C CA . LEU A 1 84 ? 33.212 27.176 51.542 1.00 11.20 83 LEU A CA 1
ATOM 672 C C . LEU A 1 84 ? 34.509 27.947 51.408 1.00 12.38 83 LEU A C 1
ATOM 673 O O . LEU A 1 84 ? 35.424 27.712 52.205 1.00 11.67 83 LEU A O 1
ATOM 678 N N . PRO A 1 85 ? 34.594 28.869 50.430 1.00 10.89 84 PRO A N 1
ATOM 679 C CA . PRO A 1 85 ? 35.862 29.626 50.244 1.00 12.74 84 PRO A CA 1
ATOM 680 C C . PRO A 1 85 ? 36.414 30.280 51.522 1.00 13.43 84 PRO A C 1
ATOM 681 O O . PRO A 1 85 ? 37.627 30.266 51.784 1.00 12.68 84 PRO A O 1
ATOM 685 N N . GLU A 1 86 ? 35.522 30.874 52.305 1.00 12.95 85 GLU A N 1
ATOM 686 C CA . GLU A 1 86 ? 35.907 31.521 53.530 1.00 13.41 85 GLU A CA 1
ATOM 687 C C . GLU A 1 86 ? 36.543 30.566 54.514 1.00 10.95 85 GLU A C 1
ATOM 688 O O . GLU A 1 86 ? 37.467 30.958 55.230 1.00 11.43 85 GLU A O 1
ATOM 694 N N . LEU A 1 87 ? 36.031 29.340 54.608 1.00 10.97 86 LEU A N 1
ATOM 695 C CA . LEU A 1 87 ? 36.604 28.373 55.520 1.00 11.38 86 LEU A CA 1
ATOM 696 C C . LEU A 1 87 ? 38.019 27.977 55.028 1.00 10.86 86 LEU A C 1
ATOM 697 O O . LEU A 1 87 ? 38.974 27.890 55.822 1.00 11.18 86 LEU A O 1
ATOM 702 N N . LYS A 1 88 ? 38.137 27.778 53.716 1.00 11.91 87 LYS A N 1
ATOM 703 C CA . LYS A 1 88 ? 39.421 27.423 53.112 1.00 12.15 87 LYS A CA 1
ATOM 704 C C . LYS A 1 88 ? 40.434 28.522 53.376 1.00 12.17 87 LYS A C 1
ATOM 705 O O . LYS A 1 88 ? 41.569 28.260 53.765 1.00 11.49 87 LYS A O 1
ATOM 711 N N . GLN A 1 89 ? 39.996 29.766 53.177 1.00 12.08 88 GLN A N 1
ATOM 712 C CA A GLN A 1 89 ? 40.889 30.905 53.360 0.50 11.31 88 GLN A CA 1
ATOM 713 C CA B GLN A 1 89 ? 40.799 30.993 53.377 0.50 12.51 88 GLN A CA 1
ATOM 714 C C . GLN A 1 89 ? 41.290 31.079 54.834 1.00 10.48 88 GLN A C 1
ATOM 715 O O . GLN A 1 89 ? 42.483 31.320 55.134 1.00 12.22 88 GLN A O 1
ATOM 726 N N . GLU A 1 90 ? 40.329 30.957 55.755 1.00 10.91 89 GLU A N 1
ATOM 727 C CA . GLU A 1 90 ? 40.623 31.101 57.166 1.00 11.23 89 GLU A CA 1
ATOM 728 C C . GLU A 1 90 ? 41.463 29.966 57.731 1.00 11.38 89 GLU A C 1
ATOM 729 O O . GLU A 1 90 ? 42.312 30.211 58.602 1.00 11.65 89 GLU A O 1
ATOM 735 N N . ALA A 1 91 ? 41.272 28.747 57.214 1.00 10.56 90 ALA A N 1
ATOM 736 C CA . ALA A 1 91 ? 42.122 27.624 57.595 1.00 10.63 90 ALA A CA 1
ATOM 737 C C . ALA A 1 91 ? 43.547 27.847 57.135 1.00 10.91 90 ALA A C 1
ATOM 738 O O . ALA A 1 91 ? 44.503 27.549 57.873 1.00 9.95 90 ALA A O 1
ATOM 740 N N . SER A 1 92 ? 43.722 28.350 55.920 1.00 10.99 91 SER A N 1
ATOM 741 C CA . SER A 1 92 ? 45.074 28.669 55.433 1.00 10.40 91 SER A CA 1
ATOM 742 C C . SER A 1 92 ? 45.742 29.707 56.331 1.00 12.39 91 SER A C 1
ATOM 743 O O . SER A 1 92 ? 46.921 29.585 56.677 1.00 10.75 91 SER A O 1
ATOM 746 N N . ARG A 1 93 ? 45.014 30.767 56.673 1.00 12.75 92 ARG A N 1
ATOM 747 C CA . ARG A 1 93 ? 45.561 31.777 57.566 1.00 11.59 92 ARG A CA 1
ATOM 748 C C . ARG A 1 93 ? 45.894 31.174 58.942 1.00 11.60 92 ARG A C 1
ATOM 749 O O . ARG A 1 93 ? 46.910 31.520 59.574 1.00 10.65 92 ARG A O 1
ATOM 757 N N . PHE A 1 94 ? 45.059 30.256 59.403 1.00 9.61 93 PHE A N 1
ATOM 758 C CA . PHE A 1 94 ? 45.235 29.661 60.728 1.00 10.87 93 PHE A CA 1
ATOM 759 C C . PHE A 1 94 ? 46.517 28.825 60.731 1.00 10.57 93 PHE A C 1
ATOM 760 O O . PHE A 1 94 ? 47.245 28.820 61.731 1.00 11.11 93 PHE A O 1
ATOM 768 N N . ALA A 1 95 ? 46.772 28.088 59.645 1.00 10.54 94 ALA A N 1
ATOM 769 C CA . ALA A 1 95 ? 48.022 27.285 59.533 1.00 11.67 94 ALA A CA 1
ATOM 770 C C . ALA A 1 95 ? 49.236 28.188 59.633 1.00 11.36 94 ALA A C 1
ATOM 771 O O . ALA A 1 95 ? 50.222 27.872 60.300 1.00 11.65 94 ALA A O 1
ATOM 773 N N . LYS A 1 96 ? 49.162 29.357 58.990 1.00 11.55 95 LYS A N 1
ATOM 774 C CA . LYS A 1 96 ? 50.272 30.292 59.032 1.00 11.03 95 LYS A CA 1
ATOM 775 C C . LYS A 1 96 ? 50.407 30.927 60.418 1.00 11.27 95 LYS A C 1
ATOM 776 O O . LYS A 1 96 ? 51.512 30.987 60.972 1.00 11.73 95 LYS A O 1
ATOM 782 N N . LEU A 1 97 ? 49.295 31.395 60.977 1.00 9.84 96 LEU A N 1
ATOM 783 C CA . LEU A 1 97 ? 49.357 32.153 62.200 1.00 11.49 96 LEU A CA 1
ATOM 784 C C . LEU A 1 97 ? 49.503 31.353 63.475 1.00 11.26 96 LEU A C 1
ATOM 785 O O . LEU A 1 97 ? 49.959 31.881 64.495 1.00 11.64 96 LEU A O 1
ATOM 790 N N . PHE A 1 98 ? 49.152 30.078 63.410 1.00 11.01 97 PHE A N 1
ATOM 791 C CA . PHE A 1 98 ? 49.173 29.229 64.601 1.00 10.89 97 PHE A CA 1
ATOM 792 C C . PHE A 1 98 ? 50.114 28.013 64.494 1.00 11.30 97 PHE A C 1
ATOM 793 O O . PHE A 1 98 ? 50.441 27.435 65.530 1.00 11.74 97 PHE A O 1
ATOM 801 N N . VAL A 1 99 ? 50.498 27.621 63.268 1.00 10.92 98 VAL A N 1
ATOM 802 C CA . VAL A 1 99 ? 51.490 26.548 63.054 1.00 12.15 98 VAL A CA 1
ATOM 803 C C . VAL A 1 99 ? 52.769 27.050 62.353 1.00 12.41 98 VAL A C 1
ATOM 804 O O . VAL A 1 99 ? 53.791 26.362 62.350 1.00 14.03 98 VAL A O 1
ATOM 808 N N . ASN A 1 100 ? 52.723 28.272 61.816 1.00 10.48 99 ASN A N 1
ATOM 809 C CA . ASN A 1 100 ? 53.807 28.883 61.058 1.00 12.16 99 ASN A CA 1
ATOM 810 C C . ASN A 1 100 ? 54.205 28.094 59.816 1.00 12.02 99 ASN A C 1
ATOM 811 O O . ASN A 1 100 ? 55.387 27.992 59.490 1.00 12.54 99 ASN A O 1
ATOM 816 N N . ILE A 1 101 ? 53.191 27.564 59.133 1.00 12.71 100 ILE A N 1
ATOM 817 C CA . ILE A 1 101 ? 53.363 26.790 57.902 1.00 13.59 100 ILE A CA 1
ATOM 818 C C . ILE A 1 101 ? 52.518 27.423 56.776 1.00 13.35 100 ILE A C 1
ATOM 819 O O . ILE A 1 101 ? 51.401 27.883 57.015 1.00 15.66 100 ILE A O 1
ATOM 824 N N . ASP A 1 102 ? 53.038 27.409 55.553 1.00 12.47 101 ASP A N 1
ATOM 825 C CA . ASP A 1 102 ? 52.307 27.939 54.389 1.00 12.17 101 ASP A CA 1
ATOM 826 C C . ASP A 1 102 ? 51.558 26.807 53.716 1.00 11.17 101 ASP A C 1
ATOM 827 O O . ASP A 1 102 ? 52.179 25.898 53.094 1.00 11.59 101 ASP A O 1
ATOM 832 N N . ILE A 1 103 ? 50.248 26.804 53.909 1.00 11.94 102 ILE A N 1
ATOM 833 C CA . ILE A 1 103 ? 49.361 25.849 53.281 1.00 12.03 102 ILE A CA 1
ATOM 834 C C . ILE A 1 103 ? 48.336 26.669 52.489 1.00 14.14 102 ILE A C 1
ATOM 835 O O . ILE A 1 103 ? 47.593 27.448 53.073 1.00 15.07 102 ILE A O 1
ATOM 840 N N . PRO A 1 104 ? 48.290 26.515 51.154 1.00 14.23 103 PRO A N 1
ATOM 841 C CA . PRO A 1 104 ? 47.314 27.332 50.415 1.00 14.53 103 PRO A CA 1
ATOM 842 C C . PRO A 1 104 ? 45.871 26.962 50.681 1.00 12.13 103 PRO A C 1
ATOM 843 O O . PRO A 1 104 ? 45.551 25.812 50.995 1.00 10.56 103 PRO A O 1
ATOM 847 N N . ALA A 1 105 ? 44.995 27.937 50.502 1.00 11.71 104 ALA A N 1
ATOM 848 C CA . ALA A 1 105 ? 43.547 27.729 50.691 1.00 11.02 104 ALA A CA 1
ATOM 849 C C . ALA A 1 105 ? 43.060 26.573 49.851 1.00 10.97 104 ALA A C 1
ATOM 850 O O . ALA A 1 105 ? 42.191 25.813 50.271 1.00 10.43 104 ALA A O 1
ATOM 852 N N . ARG A 1 106 ? 43.606 26.443 48.652 1.00 11.37 105 ARG A N 1
ATOM 853 C CA . ARG A 1 106 ? 43.217 25.353 47.742 1.00 12.29 105 ARG A CA 1
ATOM 854 C C . ARG A 1 106 ? 43.333 23.965 48.408 1.00 11.48 105 ARG A C 1
ATOM 855 O O . ARG A 1 106 ? 42.506 23.100 48.148 1.00 12.98 105 ARG A O 1
ATOM 863 N N . ALA A 1 107 ? 44.353 23.794 49.245 1.00 11.11 106 ALA A N 1
ATOM 864 C CA . ALA A 1 107 ? 44.661 22.521 49.915 1.00 12.27 106 ALA A CA 1
ATOM 865 C C . ALA A 1 107 ? 44.077 22.362 51.319 1.00 12.49 106 ALA A C 1
ATOM 866 O O . ALA A 1 107 ? 44.382 21.371 52.006 1.00 11.47 106 ALA A O 1
ATOM 868 N N . CYS A 1 108 ? 43.192 23.282 51.701 1.00 10.20 107 CYS A N 1
ATOM 869 C CA . CYS A 1 108 ? 42.476 23.241 52.964 1.00 11.05 107 CYS A CA 1
ATOM 870 C C . CYS A 1 108 ? 41.029 22.799 52.603 1.00 12.23 107 CYS A C 1
ATOM 871 O O . CYS A 1 108 ? 40.287 23.544 51.930 1.00 13.16 107 CYS A O 1
ATOM 874 N N . VAL A 1 109 ? 40.666 21.620 53.068 1.00 11.80 108 VAL A N 1
ATOM 875 C CA . VAL A 1 109 ? 39.445 20.957 52.660 1.00 11.80 108 VAL A CA 1
ATOM 876 C C . VAL A 1 109 ? 38.475 20.699 53.803 1.00 12.79 108 VAL A C 1
ATOM 877 O O . VAL A 1 109 ? 38.767 19.881 54.712 1.00 10.81 108 VAL A O 1
ATOM 881 N N . PRO A 1 110 ? 37.321 21.358 53.763 1.00 12.09 109 PRO A N 1
ATOM 882 C CA . PRO A 1 110 ? 36.340 21.104 54.827 1.00 11.96 109 PRO A CA 1
ATOM 883 C C . PRO A 1 110 ? 35.799 19.686 54.843 1.00 12.91 109 PRO A C 1
ATOM 884 O O . PRO A 1 110 ? 35.521 19.091 53.783 1.00 12.53 109 PRO A O 1
ATOM 888 N N . THR A 1 111 ? 35.643 19.159 56.059 1.00 10.59 110 THR A N 1
ATOM 889 C CA . THR A 1 111 ? 35.171 17.789 56.284 1.00 11.48 110 THR A CA 1
ATOM 890 C C . THR A 1 111 ? 34.106 17.770 57.382 1.00 11.75 110 THR A C 1
ATOM 891 O O . THR A 1 111 ? 33.977 18.722 58.204 1.00 10.87 110 THR A O 1
ATOM 895 N N . VAL A 1 112 ? 33.341 16.691 57.371 1.00 11.07 111 VAL A N 1
ATOM 896 C CA . VAL A 1 112 ? 32.297 16.443 58.354 1.00 9.63 111 VAL A CA 1
ATOM 897 C C . VAL A 1 112 ? 32.975 15.848 59.602 1.00 10.54 111 VAL A C 1
ATOM 898 O O . VAL A 1 112 ? 33.021 14.622 59.855 1.00 10.98 111 VAL A O 1
ATOM 902 N N . GLY A 1 113 ? 33.576 16.776 60.337 1.00 11.90 112 GLY A N 1
ATOM 903 C CA . GLY A 1 113 ? 34.409 16.502 61.467 1.00 12.06 112 GLY A CA 1
ATOM 904 C C . GLY A 1 113 ? 35.732 15.921 60.982 1.00 13.65 112 GLY A C 1
ATOM 905 O O . GLY A 1 113 ? 35.901 15.584 59.781 1.00 13.46 112 GLY A O 1
ATOM 906 N N . SER A 1 114 ? 36.665 15.819 61.906 1.00 13.11 113 SER A N 1
ATOM 907 C CA . SER A 1 114 ? 37.913 15.063 61.652 1.00 12.91 113 SER A CA 1
ATOM 908 C C . SER A 1 114 ? 37.705 13.590 61.442 1.00 12.88 113 SER A C 1
ATOM 909 O O . SER A 1 114 ? 38.571 12.901 60.921 1.00 14.22 113 SER A O 1
ATOM 925 N N . GLN A 1 116 ? 35.400 12.301 59.399 1.00 11.01 115 GLN A N 1
ATOM 926 C CA . GLN A 1 116 ? 35.341 12.192 57.951 1.00 10.28 115 GLN A CA 1
ATOM 927 C C . GLN A 1 116 ? 36.736 12.502 57.365 1.00 11.17 115 GLN A C 1
ATOM 928 O O . GLN A 1 116 ? 37.126 11.905 56.370 1.00 10.78 115 GLN A O 1
ATOM 934 N N . GLY A 1 117 ? 37.455 13.474 57.942 1.00 11.50 116 GLY A N 1
ATOM 935 C CA . GLY A 1 117 ? 38.797 13.825 57.462 1.00 12.42 116 GLY A CA 1
ATOM 936 C C . GLY A 1 117 ? 39.722 12.623 57.535 1.00 13.55 116 GLY A C 1
ATOM 937 O O . GLY A 1 117 ? 40.471 12.361 56.600 1.00 12.53 116 GLY A O 1
ATOM 938 N N . CYS A 1 118 ? 39.684 11.889 58.657 1.00 12.43 117 CYS A N 1
ATOM 939 C CA . CYS A 1 118 ? 40.489 10.697 58.807 1.00 12.14 117 CYS A CA 1
ATOM 940 C C . CYS A 1 118 ? 40.038 9.615 57.822 1.00 12.31 117 CYS A C 1
ATOM 941 O O . CYS A 1 118 ? 40.872 9.017 57.141 1.00 12.06 117 CYS A O 1
ATOM 944 N N . PHE A 1 119 ? 38.726 9.411 57.686 1.00 11.40 118 PHE A N 1
ATOM 945 C CA . PHE A 1 119 ? 38.241 8.366 56.823 1.00 11.59 118 PHE A CA 1
ATOM 946 C C . PHE A 1 119 ? 38.769 8.593 55.380 1.00 12.14 118 PHE A C 1
ATOM 947 O O . PHE A 1 119 ? 39.328 7.713 54.745 1.00 10.56 118 PHE A O 1
ATOM 955 N N . VAL A 1 120 ? 38.594 9.802 54.885 1.00 10.16 119 VAL A N 1
ATOM 956 C CA . VAL A 1 120 ? 39.002 10.103 53.520 1.00 11.11 119 VAL A CA 1
ATOM 957 C C . VAL A 1 120 ? 40.543 10.105 53.383 1.00 11.74 119 VAL A C 1
ATOM 958 O O . VAL A 1 120 ? 41.072 9.729 52.326 1.00 11.64 119 VAL A O 1
ATOM 962 N N . SER A 1 121 ? 41.265 10.520 54.422 1.00 11.43 120 SER A N 1
ATOM 963 C CA . SER A 1 121 ? 42.745 10.413 54.396 1.00 12.73 120 SER A CA 1
ATOM 964 C C . SER A 1 121 ? 43.224 8.966 54.263 1.00 11.23 120 SER A C 1
ATOM 965 O O . SER A 1 121 ? 44.138 8.659 53.470 1.00 11.50 120 SER A O 1
ATOM 968 N N . PHE A 1 122 ? 42.584 8.060 55.003 1.00 11.00 121 PHE A N 1
ATOM 969 C CA . PHE A 1 122 ? 42.914 6.641 54.857 1.00 9.80 121 PHE A CA 1
ATOM 970 C C . PHE A 1 122 ? 42.547 6.163 53.450 1.00 8.70 121 PHE A C 1
ATOM 971 O O . PHE A 1 122 ? 43.334 5.504 52.789 1.00 10.60 121 PHE A O 1
ATOM 979 N N . LEU A 1 123 ? 41.333 6.508 53.010 1.00 9.46 122 LEU A N 1
ATOM 980 C CA . LEU A 1 123 ? 40.802 6.071 51.722 1.00 9.95 122 LEU A CA 1
ATOM 981 C C . LEU A 1 123 ? 41.741 6.389 50.564 1.00 9.34 122 LEU A C 1
ATOM 982 O O . LEU A 1 123 ? 42.031 5.532 49.705 1.00 10.26 122 LEU A O 1
ATOM 987 N N . VAL A 1 124 ? 42.253 7.610 50.578 1.00 8.70 123 VAL A N 1
ATOM 988 C CA . VAL A 1 124 ? 43.177 8.065 49.510 1.00 10.34 123 VAL A CA 1
ATOM 989 C C . VAL A 1 124 ? 44.662 7.758 49.777 1.00 9.73 123 VAL A C 1
ATOM 990 O O . VAL A 1 124 ? 45.329 7.180 48.914 1.00 9.65 123 VAL A O 1
ATOM 994 N N . ALA A 1 125 ? 45.195 8.157 50.923 1.00 10.22 124 ALA A N 1
ATOM 995 C CA . ALA A 1 125 ? 46.607 7.953 51.235 1.00 9.91 124 ALA A CA 1
ATOM 996 C C . ALA A 1 125 ? 46.994 6.495 51.182 1.00 10.38 124 ALA A C 1
ATOM 997 O O . ALA A 1 125 ? 48.076 6.134 50.677 1.00 11.38 124 ALA A O 1
ATOM 999 N N . ASN A 1 126 ? 46.098 5.629 51.605 1.00 9.83 125 ASN A N 1
ATOM 1000 C CA . ASN A 1 126 ? 46.421 4.217 51.583 1.00 9.40 125 ASN A CA 1
ATOM 1001 C C . ASN A 1 126 ? 46.206 3.521 50.232 1.00 11.26 125 ASN A C 1
ATOM 1002 O O . ASN A 1 126 ? 46.364 2.309 50.125 1.00 11.37 125 ASN A O 1
ATOM 1007 N N . ARG A 1 127 ? 45.886 4.297 49.197 1.00 10.11 126 ARG A N 1
ATOM 1008 C CA . ARG A 1 127 ? 45.795 3.756 47.856 1.00 10.15 126 ARG A CA 1
ATOM 1009 C C . ARG A 1 127 ? 46.868 4.363 46.928 1.00 10.61 126 ARG A C 1
ATOM 1010 O O . ARG A 1 127 ? 46.826 4.165 45.720 1.00 10.53 126 ARG A O 1
ATOM 1018 N N . THR A 1 128 ? 47.795 5.130 47.504 1.00 10.60 127 THR A N 1
ATOM 1019 C CA . THR A 1 128 ? 48.845 5.793 46.712 1.00 10.94 127 THR A CA 1
ATOM 1020 C C . THR A 1 128 ? 49.923 4.846 46.139 1.00 11.32 127 THR A C 1
ATOM 1021 O O . THR A 1 128 ? 50.594 5.229 45.185 1.00 12.23 127 THR A O 1
ATOM 1025 N N . HIS A 1 129 ? 50.087 3.641 46.698 1.00 9.99 128 HIS A N 1
ATOM 1026 C CA . HIS A 1 129 ? 51.114 2.696 46.213 1.00 10.38 128 HIS A CA 1
ATOM 1027 C C . HIS A 1 129 ? 50.537 1.306 46.284 1.00 12.48 128 HIS A C 1
ATOM 1028 O O . HIS A 1 129 ? 50.619 0.647 47.310 1.00 13.74 128 HIS A O 1
ATOM 1035 N N . LYS A 1 130 ? 49.941 0.872 45.187 1.00 13.19 129 LYS A N 1
ATOM 1036 C CA . LYS A 1 130 ? 49.238 -0.390 45.163 1.00 15.08 129 LYS A CA 1
ATOM 1037 C C . LYS A 1 130 ? 50.138 -1.595 45.483 1.00 17.48 129 LYS A C 1
ATOM 1038 O O . LYS A 1 130 ? 49.608 -2.617 45.903 1.00 18.34 129 LYS A O 1
ATOM 1044 N N . ASN A 1 131 ? 51.456 -1.482 45.265 1.00 17.96 130 ASN A N 1
ATOM 1045 C CA A ASN A 1 131 ? 52.403 -2.576 45.530 0.50 18.98 130 ASN A CA 1
ATOM 1046 C CA B ASN A 1 131 ? 52.331 -2.630 45.547 0.50 19.49 130 ASN A CA 1
ATOM 1047 C C . ASN A 1 131 ? 52.801 -2.716 47.004 1.00 19.54 130 ASN A C 1
ATOM 1048 O O . ASN A 1 131 ? 53.575 -3.608 47.353 1.00 20.59 130 ASN A O 1
ATOM 1057 N N . ARG A 1 132 ? 52.284 -1.842 47.872 1.00 16.41 131 ARG A N 1
ATOM 1058 C CA . ARG A 1 132 ? 52.613 -1.916 49.302 1.00 14.44 131 ARG A CA 1
ATOM 1059 C C . ARG A 1 132 ? 51.483 -2.662 49.999 1.00 14.50 131 ARG A C 1
ATOM 1060 O O . ARG A 1 132 ? 50.310 -2.353 49.800 1.00 17.21 131 ARG A O 1
ATOM 1068 N N . GLU A 1 133 ? 51.844 -3.609 50.851 1.00 14.93 132 GLU A N 1
ATOM 1069 C CA . GLU A 1 133 ? 50.886 -4.508 51.517 1.00 16.39 132 GLU A CA 1
ATOM 1070 C C . GLU A 1 133 ? 49.990 -3.867 52.570 1.00 15.00 132 GLU A C 1
ATOM 1071 O O . GLU A 1 133 ? 48.852 -4.308 52.762 1.00 15.21 132 GLU A O 1
ATOM 1077 N N . TYR A 1 134 ? 50.516 -2.857 53.278 1.00 15.16 133 TYR A N 1
ATOM 1078 C CA . TYR A 1 134 ? 49.779 -2.188 54.354 1.00 13.32 133 TYR A CA 1
ATOM 1079 C C . TYR A 1 134 ? 49.414 -0.757 54.012 1.00 12.15 133 TYR A C 1
ATOM 1080 O O . TYR A 1 134 ? 49.995 -0.144 53.087 1.00 13.08 133 TYR A O 1
ATOM 1089 N N . GLY A 1 135 ? 48.477 -0.223 54.787 1.00 10.46 134 GLY A N 1
ATOM 1090 C CA . GLY A 1 135 ? 48.116 1.202 54.716 1.00 10.81 134 GLY A CA 1
ATOM 1091 C C . GLY A 1 135 ? 48.880 1.968 55.788 1.00 9.92 134 GLY A C 1
ATOM 1092 O O . GLY A 1 135 ? 50.057 2.336 55.626 1.00 12.34 134 GLY A O 1
ATOM 1093 N N . THR A 1 136 ? 48.199 2.158 56.918 1.00 11.15 135 THR A N 1
ATOM 1094 C CA . THR A 1 136 ? 48.676 2.936 58.019 1.00 11.35 135 THR A CA 1
ATOM 1095 C C . THR A 1 136 ? 49.463 2.186 59.101 1.00 11.48 135 THR A C 1
ATOM 1096 O O . THR A 1 136 ? 49.161 1.034 59.478 1.00 11.98 135 THR A O 1
ATOM 1100 N N . LEU A 1 137 ? 50.478 2.902 59.591 1.00 11.34 136 LEU A N 1
ATOM 1101 C CA . LEU A 1 137 ? 51.225 2.521 60.779 1.00 11.00 136 LEU A CA 1
ATOM 1102 C C . LEU A 1 137 ? 50.704 3.466 61.865 1.00 10.80 136 LEU A C 1
ATOM 1103 O O . LEU A 1 137 ? 50.881 4.696 61.794 1.00 11.14 136 LEU A O 1
ATOM 1108 N N . PHE A 1 138 ? 50.026 2.887 62.847 1.00 11.46 137 PHE A N 1
ATOM 1109 C CA . PHE A 1 138 ? 49.484 3.651 63.979 1.00 12.28 137 PHE A CA 1
ATOM 1110 C C . PHE A 1 138 ? 50.518 3.838 65.103 1.00 13.11 137 PHE A C 1
ATOM 1111 O O . PHE A 1 138 ? 51.055 2.847 65.597 1.00 12.74 137 PHE A O 1
ATOM 1119 N N . ILE A 1 139 ? 50.853 5.084 65.458 1.00 12.09 138 ILE A N 1
ATOM 1120 C CA . ILE A 1 139 ? 51.679 5.339 66.651 1.00 11.71 138 ILE A CA 1
ATOM 1121 C C . ILE A 1 139 ? 50.647 5.460 67.793 1.00 14.46 138 ILE A C 1
ATOM 1122 O O . ILE A 1 139 ? 49.973 6.490 67.967 1.00 18.39 138 ILE A O 1
ATOM 1127 N N . ASP A 1 140 ? 50.450 4.360 68.498 1.00 13.37 139 ASP A N 1
ATOM 1128 C CA . ASP A 1 140 ? 49.446 4.245 69.551 1.00 12.64 139 ASP A CA 1
ATOM 1129 C C . ASP A 1 140 ? 50.083 4.622 70.912 1.00 12.76 139 ASP A C 1
ATOM 1130 O O . ASP A 1 140 ? 51.271 4.872 70.966 1.00 12.52 139 ASP A O 1
ATOM 1135 N N . PRO A 1 141 ? 49.284 4.723 71.996 1.00 12.98 140 PRO A N 1
ATOM 1136 C CA . PRO A 1 141 ? 47.837 4.575 72.089 1.00 13.25 140 PRO A CA 1
ATOM 1137 C C . PRO A 1 141 ? 47.153 5.646 71.237 1.00 12.83 140 PRO A C 1
ATOM 1138 O O . PRO A 1 141 ? 47.698 6.750 71.068 1.00 12.87 140 PRO A O 1
ATOM 1142 N N . GLY A 1 142 ? 45.976 5.300 70.721 1.00 13.80 141 GLY A N 1
ATOM 1143 C CA . GLY A 1 142 ? 45.242 6.187 69.850 1.00 14.31 141 GLY A CA 1
ATOM 1144 C C . GLY A 1 142 ? 43.740 6.010 69.978 1.00 14.50 141 GLY A C 1
ATOM 1145 O O . GLY A 1 142 ? 43.223 5.554 70.996 1.00 13.66 141 GLY A O 1
ATOM 1146 N N . PHE A 1 143 ? 43.074 6.404 68.893 1.00 17.87 142 PHE A N 1
ATOM 1147 C CA . PHE A 1 143 ? 41.625 6.531 68.790 1.00 17.92 142 PHE A CA 1
ATOM 1148 C C . PHE A 1 143 ? 41.130 5.293 68.029 1.00 20.52 142 PHE A C 1
ATOM 1149 O O . PHE A 1 143 ? 41.391 5.116 66.840 1.00 19.30 142 PHE A O 1
ATOM 1157 N N . ASN A 1 144 ? 40.472 4.394 68.740 1.00 18.82 143 ASN A N 1
ATOM 1158 C CA . ASN A 1 144 ? 40.095 3.115 68.166 1.00 19.59 143 ASN A CA 1
ATOM 1159 C C . ASN A 1 144 ? 39.167 3.189 66.922 1.00 16.72 143 ASN A C 1
ATOM 1160 O O . ASN A 1 144 ? 39.201 2.304 66.078 1.00 14.68 143 ASN A O 1
ATOM 1165 N N . LEU A 1 145 ? 38.383 4.261 66.821 1.00 15.92 144 LEU A N 1
ATOM 1166 C CA . LEU A 1 145 ? 37.511 4.461 65.642 1.00 15.72 144 LEU A CA 1
ATOM 1167 C C . LEU A 1 145 ? 38.368 4.489 64.343 1.00 14.73 144 LEU A C 1
ATOM 1168 O O . LEU A 1 145 ? 37.912 4.019 63.314 1.00 12.23 144 LEU A O 1
ATOM 1173 N N . ASN A 1 146 ? 39.618 4.995 64.424 1.00 13.56 145 ASN A N 1
ATOM 1174 C CA . ASN A 1 146 ? 40.487 5.039 63.256 1.00 12.54 145 ASN A CA 1
ATOM 1175 C C . ASN A 1 146 ? 40.764 3.627 62.728 1.00 13.52 145 ASN A C 1
ATOM 1176 O O . ASN A 1 146 ? 40.872 3.440 61.499 1.00 12.67 145 ASN A O 1
ATOM 1181 N N . LYS A 1 147 ? 40.926 2.653 63.636 1.00 13.82 146 LYS A N 1
ATOM 1182 C CA . LYS A 1 147 ? 41.164 1.284 63.228 1.00 13.42 146 LYS A CA 1
ATOM 1183 C C . LYS A 1 147 ? 39.958 0.682 62.561 1.00 12.27 146 LYS A C 1
ATOM 1184 O O . LYS A 1 147 ? 40.123 -0.100 61.609 1.00 13.24 146 LYS A O 1
ATOM 1190 N N . LEU A 1 148 ? 38.776 1.031 63.066 1.00 12.17 147 LEU A N 1
ATOM 1191 C CA . LEU A 1 148 ? 37.517 0.550 62.467 1.00 13.89 147 LEU A CA 1
ATOM 1192 C C . LEU A 1 148 ? 37.399 1.124 61.049 1.00 13.51 147 LEU A C 1
ATOM 1193 O O . LEU A 1 148 ? 36.983 0.445 60.158 1.00 11.90 147 LEU A O 1
ATOM 1198 N N . GLN A 1 149 ? 37.808 2.381 60.858 1.00 12.66 148 GLN A N 1
ATOM 1199 C CA . GLN A 1 149 ? 37.800 2.989 59.533 1.00 12.25 148 GLN A CA 1
ATOM 1200 C C . GLN A 1 149 ? 38.682 2.203 58.534 1.00 13.32 148 GLN A C 1
ATOM 1201 O O . GLN A 1 149 ? 38.247 1.906 57.416 1.00 11.66 148 GLN A O 1
ATOM 1207 N N . CYS A 1 150 ? 39.910 1.851 58.933 1.00 12.23 149 CYS A N 1
ATOM 1208 C CA . CYS A 1 150 ? 40.798 1.042 58.090 1.00 11.79 149 CYS A CA 1
ATOM 1209 C C . CYS A 1 150 ? 40.196 -0.337 57.827 1.00 12.50 149 CYS A C 1
ATOM 1210 O O . CYS A 1 150 ? 40.270 -0.852 56.701 1.00 12.36 149 CYS A O 1
ATOM 1213 N N . ARG A 1 151 ? 39.588 -0.914 58.867 1.00 11.78 150 ARG A N 1
ATOM 1214 C CA . ARG A 1 151 ? 38.951 -2.227 58.749 1.00 11.41 150 ARG A CA 1
ATOM 1215 C C . ARG A 1 151 ? 37.830 -2.214 57.703 1.00 9.49 150 ARG A C 1
ATOM 1216 O O . ARG A 1 151 ? 37.751 -3.093 56.833 1.00 10.54 150 ARG A O 1
ATOM 1224 N N . ILE A 1 152 ? 36.961 -1.225 57.804 1.00 12.13 151 ILE A N 1
ATOM 1225 C CA . ILE A 1 152 ? 35.875 -1.036 56.843 1.00 11.36 151 ILE A CA 1
ATOM 1226 C C . ILE A 1 152 ? 36.436 -0.875 55.421 1.00 10.82 151 ILE A C 1
ATOM 1227 O O . ILE A 1 152 ? 35.889 -1.431 54.474 1.00 10.57 151 ILE A O 1
ATOM 1232 N N . LEU A 1 153 ? 37.540 -0.123 55.289 1.00 11.68 152 LEU A N 1
ATOM 1233 C CA . LEU A 1 153 ? 38.202 0.077 53.985 1.00 12.23 152 LEU A CA 1
ATOM 1234 C C . LEU A 1 153 ? 38.988 -1.145 53.503 1.00 13.39 152 LEU A C 1
ATOM 1235 O O . LEU A 1 153 ? 39.486 -1.173 52.373 1.00 11.80 152 LEU A O 1
ATOM 1240 N N . GLY A 1 154 ? 39.097 -2.184 54.341 1.00 12.44 153 GLY A N 1
ATOM 1241 C CA . GLY A 1 154 ? 39.805 -3.417 53.949 1.00 13.95 153 GLY A CA 1
ATOM 1242 C C . GLY A 1 154 ? 41.311 -3.224 53.840 1.00 15.72 153 GLY A C 1
ATOM 1243 O O . GLY A 1 154 ? 41.979 -3.963 53.104 1.00 17.05 153 GLY A O 1
ATOM 1244 N N . GLN A 1 155 ? 41.839 -2.260 54.596 1.00 14.03 154 GLN A N 1
ATOM 1245 C CA . GLN A 1 155 ? 43.246 -1.873 54.568 1.00 14.12 154 GLN A CA 1
ATOM 1246 C C . GLN A 1 155 ? 43.976 -2.386 55.800 1.00 15.56 154 GLN A C 1
ATOM 1247 O O . GLN A 1 155 ? 43.643 -2.009 56.931 1.00 18.19 154 GLN A O 1
ATOM 1253 N N . LYS A 1 156 ? 45.003 -3.198 55.583 1.00 13.55 155 LYS A N 1
ATOM 1254 C CA . LYS A 1 156 ? 45.766 -3.722 56.710 1.00 14.30 155 LYS A CA 1
ATOM 1255 C C . LYS A 1 156 ? 46.576 -2.603 57.328 1.00 14.40 155 LYS A C 1
ATOM 1256 O O . LYS A 1 156 ? 46.962 -1.641 56.663 1.00 13.53 155 LYS A O 1
ATOM 1262 N N . PHE A 1 157 ? 46.816 -2.740 58.621 1.00 13.63 156 PHE A N 1
ATOM 1263 C CA . PHE A 1 157 ? 47.572 -1.782 59.353 1.00 11.70 156 PHE A CA 1
ATOM 1264 C C . PHE A 1 157 ? 48.428 -2.469 60.416 1.00 12.14 156 PHE A C 1
ATOM 1265 O O . PHE A 1 157 ? 48.275 -3.683 60.667 1.00 11.59 156 PHE A O 1
ATOM 1273 N N . GLU A 1 158 ? 49.373 -1.715 60.953 1.00 13.10 157 GLU A N 1
ATOM 1274 C CA . GLU A 1 158 ? 50.183 -2.111 62.113 1.00 14.74 157 GLU A CA 1
ATOM 1275 C C . GLU A 1 158 ? 50.143 -1.002 63.145 1.00 14.50 157 GLU A C 1
ATOM 1276 O O . GLU A 1 158 ? 49.733 0.139 62.855 1.00 14.37 157 GLU A O 1
ATOM 1282 N N . SER A 1 159 ? 50.530 -1.372 64.359 1.00 13.75 158 SER A N 1
ATOM 1283 C CA A SER A 1 159 ? 50.462 -0.482 65.518 0.50 12.16 158 SER A CA 1
ATOM 1284 C CA B SER A 1 159 ? 50.473 -0.474 65.490 0.50 12.99 158 SER A CA 1
ATOM 1285 C C . SER A 1 159 ? 51.499 -0.840 66.552 1.00 13.24 158 SER A C 1
ATOM 1286 O O . SER A 1 159 ? 51.846 -2.018 66.709 1.00 12.96 158 SER A O 1
ATOM 1291 N N . PHE A 1 160 ? 51.985 0.181 67.255 1.00 12.34 159 PHE A N 1
ATOM 1292 C CA . PHE A 1 160 ? 52.804 -0.061 68.412 1.00 13.11 159 PHE A CA 1
ATOM 1293 C C . PHE A 1 160 ? 52.441 0.987 69.467 1.00 12.44 159 PHE A C 1
ATOM 1294 O O . PHE A 1 160 ? 51.967 2.081 69.138 1.00 11.26 159 PHE A O 1
ATOM 1302 N N . ASP A 1 161 ? 52.702 0.640 70.725 1.00 12.57 160 ASP A N 1
ATOM 1303 C CA . ASP A 1 161 ? 52.514 1.526 71.865 1.00 12.04 160 ASP A CA 1
ATOM 1304 C C . ASP A 1 161 ? 53.805 2.335 72.011 1.00 12.87 160 ASP A C 1
ATOM 1305 O O . ASP A 1 161 ? 54.886 1.784 72.182 1.00 15.14 160 ASP A O 1
ATOM 1310 N N . LEU A 1 162 ? 53.680 3.651 71.943 1.00 12.96 161 LEU A N 1
ATOM 1311 C CA . LEU A 1 162 ? 54.791 4.571 72.034 1.00 13.27 161 LEU A CA 1
ATOM 1312 C C . LEU A 1 162 ? 55.522 4.524 73.389 1.00 11.84 161 LEU A C 1
ATOM 1313 O O . LEU A 1 162 ? 56.639 4.964 73.462 1.00 13.41 161 LEU A O 1
ATOM 1318 N N . PHE A 1 163 ? 54.895 3.989 74.432 1.00 12.25 162 PHE A N 1
ATOM 1319 C CA . PHE A 1 163 ? 55.457 4.062 75.792 1.00 12.52 162 PHE A CA 1
ATOM 1320 C C . PHE A 1 163 ? 56.976 3.841 75.882 1.00 12.35 162 PHE A C 1
ATOM 1321 O O . PHE A 1 163 ? 57.704 4.699 76.403 1.00 13.92 162 PHE A O 1
ATOM 1329 N N . GLU A 1 164 ? 57.442 2.726 75.334 1.00 13.12 163 GLU A N 1
ATOM 1330 C CA . GLU A 1 164 ? 58.849 2.332 75.458 1.00 13.54 163 GLU A CA 1
ATOM 1331 C C . GLU A 1 164 ? 59.740 2.903 74.343 1.00 15.45 163 GLU A C 1
ATOM 1332 O O . GLU A 1 164 ? 60.957 2.628 74.327 1.00 16.36 163 GLU A O 1
ATOM 1338 N N . TYR A 1 165 ? 59.175 3.707 73.437 1.00 14.81 164 TYR A N 1
ATOM 1339 C CA . TYR A 1 165 ? 59.926 4.171 72.280 1.00 14.25 164 TYR A CA 1
ATOM 1340 C C . TYR A 1 165 ? 59.968 5.658 72.072 1.00 15.72 164 TYR A C 1
ATOM 1341 O O . TYR A 1 165 ? 59.927 6.123 70.941 1.00 14.68 164 TYR A O 1
ATOM 1350 N N . ARG A 1 166 ? 60.058 6.417 73.166 1.00 14.03 165 ARG A N 1
ATOM 1351 C CA . ARG A 1 166 ? 60.096 7.848 73.066 1.00 13.85 165 ARG A CA 1
ATOM 1352 C C . ARG A 1 166 ? 61.494 8.400 72.788 1.00 13.55 165 ARG A C 1
ATOM 1353 O O . ARG A 1 166 ? 62.510 7.706 72.975 1.00 14.70 165 ARG A O 1
ATOM 1361 N N . GLY A 1 167 ? 61.526 9.640 72.327 1.00 12.63 166 GLY A N 1
ATOM 1362 C CA . GLY A 1 167 ? 62.767 10.323 71.980 1.00 12.51 166 GLY A CA 1
ATOM 1363 C C . GLY A 1 167 ? 63.469 9.583 70.858 1.00 13.19 166 GLY A C 1
ATOM 1364 O O . GLY A 1 167 ? 62.825 9.105 69.926 1.00 13.23 166 GLY A O 1
ATOM 1365 N N . GLU A 1 168 ? 64.789 9.458 70.978 1.00 14.67 167 GLU A N 1
ATOM 1366 C CA . GLU A 1 168 ? 65.601 8.864 69.933 1.00 16.39 167 GLU A CA 1
ATOM 1367 C C . GLU A 1 168 ? 65.228 7.401 69.672 1.00 15.05 167 GLU A C 1
ATOM 1368 O O . GLU A 1 168 ? 65.400 6.911 68.554 1.00 14.40 167 GLU A O 1
ATOM 1374 N N . LYS A 1 169 ? 64.655 6.720 70.670 1.00 13.08 168 LYS A N 1
ATOM 1375 C CA . LYS A 1 169 ? 64.237 5.335 70.496 1.00 13.54 168 LYS A CA 1
ATOM 1376 C C . LYS A 1 169 ? 63.145 5.178 69.436 1.00 12.86 168 LYS A C 1
ATOM 1377 O O . LYS A 1 169 ? 62.940 4.095 68.923 1.00 13.72 168 LYS A O 1
ATOM 1383 N N . LEU A 1 170 ? 62.419 6.250 69.146 1.00 12.17 169 LEU A N 1
ATOM 1384 C CA . LEU A 1 170 ? 61.359 6.202 68.133 1.00 11.66 169 LEU A CA 1
ATOM 1385 C C . LEU A 1 170 ? 61.893 5.879 66.726 1.00 12.30 169 LEU A C 1
ATOM 1386 O O . LEU A 1 170 ? 61.211 5.243 65.915 1.00 12.08 169 LEU A O 1
ATOM 1391 N N . ARG A 1 171 ? 63.097 6.364 66.426 1.00 11.42 170 ARG A N 1
ATOM 1392 C CA . ARG A 1 171 ? 63.646 6.193 65.073 1.00 13.30 170 ARG A CA 1
ATOM 1393 C C . ARG A 1 171 ? 63.766 4.728 64.681 1.00 13.16 170 ARG A C 1
ATOM 1394 O O . ARG A 1 171 ? 63.240 4.289 63.653 1.00 12.12 170 ARG A O 1
ATOM 1402 N N . GLU A 1 172 ? 64.446 3.938 65.510 1.00 14.17 171 GLU A N 1
ATOM 1403 C CA . GLU A 1 172 ? 64.626 2.540 65.149 1.00 15.91 171 GLU A CA 1
ATOM 1404 C C . GLU A 1 172 ? 63.292 1.787 65.112 1.00 15.15 171 GLU A C 1
ATOM 1405 O O . GLU A 1 172 ? 63.059 0.902 64.243 1.00 12.55 171 GLU A O 1
ATOM 1411 N N . LYS A 1 173 ? 62.404 2.134 66.036 1.00 12.20 172 LYS A N 1
ATOM 1412 C CA . LYS A 1 173 ? 61.120 1.461 66.100 1.00 12.23 172 LYS A CA 1
ATOM 1413 C C . LYS A 1 173 ? 60.279 1.773 64.853 1.00 12.70 172 LYS A C 1
ATOM 1414 O O . LYS A 1 173 ? 59.743 0.860 64.214 1.00 13.71 172 LYS A O 1
ATOM 1420 N N . LEU A 1 174 ? 60.165 3.042 64.500 1.00 13.27 173 LEU A N 1
ATOM 1421 C CA . LEU A 1 174 ? 59.395 3.409 63.295 1.00 16.49 173 LEU A CA 1
ATOM 1422 C C . LEU A 1 174 ? 60.023 2.828 62.037 1.00 16.03 173 LEU A C 1
ATOM 1423 O O . LEU A 1 174 ? 59.327 2.293 61.178 1.00 16.03 173 LEU A O 1
ATOM 1428 N N . GLU A 1 175 ? 61.347 2.891 61.949 1.00 16.06 174 GLU A N 1
ATOM 1429 C CA . GLU A 1 175 ? 62.044 2.366 60.784 1.00 17.53 174 GLU A CA 1
ATOM 1430 C C . GLU A 1 175 ? 61.912 0.852 60.663 1.00 16.66 174 GLU A C 1
ATOM 1431 O O . GLU A 1 175 ? 61.895 0.332 59.541 1.00 17.53 174 GLU A O 1
ATOM 1437 N N . SER A 1 176 ? 61.720 0.132 61.768 1.00 15.42 175 SER A N 1
ATOM 1438 C CA . SER A 1 176 ? 61.554 -1.336 61.674 1.00 15.59 175 SER A CA 1
ATOM 1439 C C . SER A 1 176 ? 60.343 -1.669 60.796 1.00 15.05 175 SER A C 1
ATOM 1440 O O . SER A 1 176 ? 60.333 -2.702 60.100 1.00 15.56 175 SER A O 1
ATOM 1443 N N . TYR A 1 177 ? 59.312 -0.827 60.859 1.00 11.90 176 TYR A N 1
ATOM 1444 C CA . TYR A 1 177 ? 58.137 -1.001 59.993 1.00 13.00 176 TYR A CA 1
ATOM 1445 C C . TYR A 1 177 ? 58.350 -0.419 58.587 1.00 12.46 176 TYR A C 1
ATOM 1446 O O . TYR A 1 177 ? 58.131 -1.089 57.565 1.00 11.96 176 TYR A O 1
ATOM 1455 N N . LEU A 1 178 ? 58.771 0.842 58.536 1.00 13.94 177 LEU A N 1
ATOM 1456 C CA . LEU A 1 178 ? 58.849 1.551 57.265 1.00 14.67 177 LEU A CA 1
ATOM 1457 C C . LEU A 1 178 ? 59.870 0.974 56.282 1.00 15.88 177 LEU A C 1
ATOM 1458 O O . LEU A 1 178 ? 59.652 0.974 55.052 1.00 15.88 177 LEU A O 1
ATOM 1463 N N . GLN A 1 179 ? 60.965 0.441 56.802 1.00 16.36 178 GLN A N 1
ATOM 1464 C CA . GLN A 1 179 ? 62.003 -0.075 55.905 1.00 18.74 178 GLN A CA 1
ATOM 1465 C C . GLN A 1 179 ? 61.597 -1.345 55.168 1.00 18.18 178 GLN A C 1
ATOM 1466 O O . GLN A 1 179 ? 62.285 -1.733 54.253 1.00 16.23 178 GLN A O 1
ATOM 1472 N N . THR A 1 180 ? 60.468 -1.948 55.548 1.00 17.16 179 THR A N 1
ATOM 1473 C CA . THR A 1 180 ? 59.902 -3.075 54.825 1.00 17.67 179 THR A CA 1
ATOM 1474 C C . THR A 1 180 ? 59.364 -2.568 53.473 1.00 16.45 179 THR A C 1
ATOM 1475 O O . THR A 1 180 ? 59.132 -3.360 52.562 1.00 16.92 179 THR A O 1
ATOM 1479 N N . GLY A 1 181 ? 59.127 -1.256 53.353 1.00 14.54 180 GLY A N 1
ATOM 1480 C CA . GLY A 1 181 ? 58.606 -0.681 52.118 1.00 13.44 180 GLY A CA 1
ATOM 1481 C C . GLY A 1 181 ? 57.114 -0.961 51.969 1.00 14.39 180 GLY A C 1
ATOM 1482 O O . GLY A 1 181 ? 56.541 -0.627 50.957 1.00 16.14 180 GLY A O 1
ATOM 1483 N N . GLN A 1 182 ? 56.457 -1.480 53.007 1.00 13.75 181 GLN A N 1
ATOM 1484 C CA . GLN A 1 182 ? 55.050 -1.884 52.871 1.00 13.63 181 GLN A CA 1
ATOM 1485 C C . GLN A 1 182 ? 53.983 -0.947 53.439 1.00 13.08 181 GLN A C 1
ATOM 1486 O O . GLN A 1 182 ? 52.817 -1.301 53.450 1.00 13.44 181 GLN A O 1
ATOM 1492 N N . PHE A 1 183 ? 54.364 0.223 53.929 1.00 13.08 182 PHE A N 1
ATOM 1493 C CA . PHE A 1 183 ? 53.384 1.177 54.470 1.00 10.97 182 PHE A CA 1
ATOM 1494 C C . PHE A 1 183 ? 53.165 2.394 53.599 1.00 12.42 182 PHE A C 1
ATOM 1495 O O . PHE A 1 183 ? 54.047 2.793 52.842 1.00 13.86 182 PHE A O 1
ATOM 1503 N N . CYS A 1 184 ? 51.957 2.957 53.669 1.00 11.26 183 CYS A N 1
ATOM 1504 C CA . CYS A 1 184 ? 51.620 4.190 52.930 1.00 11.75 183 CYS A CA 1
ATOM 1505 C C . CYS A 1 184 ? 51.514 5.428 53.789 1.00 11.56 183 CYS A C 1
ATOM 1506 O O . CYS A 1 184 ? 51.652 6.555 53.284 1.00 11.37 183 CYS A O 1
ATOM 1509 N N . SER A 1 185 ? 51.165 5.237 55.050 1.00 11.64 184 SER A N 1
ATOM 1510 C CA . SER A 1 185 ? 50.891 6.338 55.938 1.00 11.15 184 SER A CA 1
ATOM 1511 C C . SER A 1 185 ? 51.188 6.047 57.397 1.00 10.82 184 SER A C 1
ATOM 1512 O O . SER A 1 185 ? 51.377 4.897 57.809 1.00 10.46 184 SER A O 1
ATOM 1515 N N . ILE A 1 186 ? 51.217 7.131 58.178 1.00 11.10 185 ILE A N 1
ATOM 1516 C CA . ILE A 1 186 ? 51.444 7.115 59.625 1.00 10.66 185 ILE A CA 1
ATOM 1517 C C . ILE A 1 186 ? 50.391 8.038 60.260 1.00 12.76 185 ILE A C 1
ATOM 1518 O O . ILE A 1 186 ? 50.043 9.059 59.651 1.00 14.49 185 ILE A O 1
ATOM 1523 N N . ILE A 1 187 ? 49.800 7.656 61.400 1.00 10.70 186 ILE A N 1
ATOM 1524 C CA . ILE A 1 187 ? 48.908 8.532 62.122 1.00 12.19 186 ILE A CA 1
ATOM 1525 C C . ILE A 1 187 ? 49.178 8.547 63.630 1.00 12.73 186 ILE A C 1
ATOM 1526 O O . ILE A 1 187 ? 49.582 7.533 64.222 1.00 12.69 186 ILE A O 1
ATOM 1531 N N . TYR A 1 188 ? 48.986 9.731 64.208 1.00 12.37 187 TYR A N 1
ATOM 1532 C CA . TYR A 1 188 ? 49.075 9.967 65.654 1.00 13.38 187 TYR A CA 1
ATOM 1533 C C . TYR A 1 188 ? 48.294 11.242 65.930 1.00 14.12 187 TYR A C 1
ATOM 1534 O O . TYR A 1 188 ? 48.035 12.039 64.993 1.00 12.35 187 TYR A O 1
ATOM 1543 N N . SER A 1 189 ? 47.889 11.403 67.194 1.00 14.49 188 SER A N 1
ATOM 1544 C CA . SER A 1 189 ? 47.260 12.639 67.684 1.00 13.44 188 SER A CA 1
ATOM 1545 C C . SER A 1 189 ? 48.242 13.358 68.605 1.00 14.51 188 SER A C 1
ATOM 1546 O O . SER A 1 189 ? 48.968 12.722 69.399 1.00 13.82 188 SER A O 1
ATOM 1549 N N . ASN A 1 190 ? 48.280 14.691 68.502 1.00 12.61 189 ASN A N 1
ATOM 1550 C CA . ASN A 1 190 ? 49.117 15.521 69.363 1.00 12.50 189 ASN A CA 1
ATOM 1551 C C . ASN A 1 190 ? 48.405 16.825 69.655 1.00 11.73 189 ASN A C 1
ATOM 1552 O O . ASN A 1 190 ? 48.164 17.596 68.733 1.00 14.18 189 ASN A O 1
ATOM 1557 N N . PRO A 1 191 ? 47.998 17.061 70.918 1.00 11.74 190 PRO A N 1
ATOM 1558 C CA . PRO A 1 191 ? 48.074 16.169 72.076 1.00 10.76 190 PRO A CA 1
ATOM 1559 C C . PRO A 1 191 ? 47.289 14.902 71.832 1.00 10.88 190 PRO A C 1
ATOM 1560 O O . PRO A 1 191 ? 46.335 14.877 71.029 1.00 11.25 190 PRO A O 1
ATOM 1564 N N . ASN A 1 192 ? 47.707 13.850 72.533 1.00 10.25 191 ASN A N 1
ATOM 1565 C CA . ASN A 1 192 ? 47.166 12.526 72.329 1.00 11.21 191 ASN A CA 1
ATOM 1566 C C . ASN A 1 192 ? 45.931 12.165 73.109 1.00 10.76 191 ASN A C 1
ATOM 1567 O O . ASN A 1 192 ? 45.808 12.469 74.317 1.00 10.47 191 ASN A O 1
ATOM 1572 N N . ASN A 1 193 ? 45.001 11.531 72.404 1.00 12.01 192 ASN A N 1
ATOM 1573 C CA . ASN A 1 193 ? 43.871 10.814 72.993 1.00 11.85 192 ASN A CA 1
ATOM 1574 C C . ASN A 1 193 ? 44.377 9.366 72.876 1.00 11.87 192 ASN A C 1
ATOM 1575 O O . ASN A 1 193 ? 44.498 8.848 71.764 1.00 11.75 192 ASN A O 1
ATOM 1580 N N . PRO A 1 194 ? 44.540 8.636 74.001 1.00 10.98 193 PRO A N 1
ATOM 1581 C CA . PRO A 1 194 ? 44.095 8.879 75.371 1.00 10.97 193 PRO A CA 1
ATOM 1582 C C . PRO A 1 194 ? 45.082 9.384 76.413 1.00 10.50 193 PRO A C 1
ATOM 1583 O O . PRO A 1 194 ? 44.671 9.627 77.537 1.00 11.27 193 PRO A O 1
ATOM 1587 N N . THR A 1 195 ? 46.352 9.530 76.069 1.00 9.76 194 THR A N 1
ATOM 1588 C CA . THR A 1 195 ? 47.362 9.742 77.114 1.00 9.98 194 THR A CA 1
ATOM 1589 C C . THR A 1 195 ? 47.691 11.169 77.446 1.00 11.10 194 THR A C 1
ATOM 1590 O O . THR A 1 195 ? 48.296 11.448 78.496 1.00 12.43 194 THR A O 1
ATOM 1594 N N . TRP A 1 196 ? 47.295 12.078 76.565 1.00 10.26 195 TRP A N 1
ATOM 1595 C CA . TRP A 1 196 ? 47.689 13.498 76.690 1.00 10.76 195 TRP A CA 1
ATOM 1596 C C . TRP A 1 196 ? 49.200 13.742 76.503 1.00 11.95 195 TRP A C 1
ATOM 1597 O O . TRP A 1 196 ? 49.688 14.849 76.687 1.00 11.54 195 TRP A O 1
ATOM 1608 N N . GLN A 1 197 ? 49.938 12.709 76.083 1.00 11.38 196 GLN A N 1
ATOM 1609 C CA . GLN A 1 197 ? 51.342 12.933 75.698 1.00 10.50 196 GLN A CA 1
ATOM 1610 C C . GLN A 1 197 ? 51.342 13.884 74.481 1.00 12.49 196 GLN A C 1
ATOM 1611 O O . GLN A 1 197 ? 50.438 13.853 73.644 1.00 12.56 196 GLN A O 1
ATOM 1617 N N . CYS A 1 198 ? 52.359 14.725 74.432 1.00 12.54 197 CYS A N 1
ATOM 1618 C CA . CYS A 1 198 ? 52.605 15.626 73.326 1.00 12.33 197 CYS A CA 1
ATOM 1619 C C . CYS A 1 198 ? 53.971 15.287 72.701 1.00 10.68 197 CYS A C 1
ATOM 1620 O O . CYS A 1 198 ? 55.005 15.329 73.348 1.00 11.74 197 CYS A O 1
ATOM 1631 N N . THR A 1 200 ? 57.357 15.445 71.079 1.00 12.92 199 THR A N 1
ATOM 1632 C CA . THR A 1 200 ? 58.444 16.406 71.200 1.00 14.82 199 THR A CA 1
ATOM 1633 C C . THR A 1 200 ? 58.959 16.784 69.812 1.00 15.64 199 THR A C 1
ATOM 1634 O O . THR A 1 200 ? 58.733 16.090 68.814 1.00 12.88 199 THR A O 1
ATOM 1638 N N . ASP A 1 201 ? 59.673 17.894 69.728 1.00 17.07 200 ASP A N 1
ATOM 1639 C CA A ASP A 1 201 ? 60.316 18.311 68.485 0.50 15.80 200 ASP A CA 1
ATOM 1640 C CA B ASP A 1 201 ? 60.172 18.256 68.401 0.50 15.81 200 ASP A CA 1
ATOM 1641 C C . ASP A 1 201 ? 61.225 17.205 67.957 1.00 14.67 200 ASP A C 1
ATOM 1642 O O . ASP A 1 201 ? 61.358 16.964 66.755 1.00 14.83 200 ASP A O 1
ATOM 1651 N N . GLU A 1 202 ? 61.941 16.582 68.894 1.00 15.21 201 GLU A N 1
ATOM 1652 C CA . GLU A 1 202 ? 62.881 15.518 68.550 1.00 14.44 201 GLU A CA 1
ATOM 1653 C C . GLU A 1 202 ? 62.157 14.362 67.829 1.00 13.84 201 GLU A C 1
ATOM 1654 O O . GLU A 1 202 ? 62.610 13.869 66.783 1.00 12.18 201 GLU A O 1
ATOM 1660 N N . GLU A 1 203 ? 61.015 13.961 68.382 1.00 12.06 202 GLU A N 1
ATOM 1661 C CA . GLU A 1 203 ? 60.179 12.920 67.799 1.00 12.00 202 GLU A CA 1
ATOM 1662 C C . GLU A 1 203 ? 59.547 13.353 66.472 1.00 10.87 202 GLU A C 1
ATOM 1663 O O . GLU A 1 203 ? 59.494 12.559 65.534 1.00 11.26 202 GLU A O 1
ATOM 1669 N N . LEU A 1 204 ? 59.053 14.585 66.383 1.00 10.89 203 LEU A N 1
ATOM 1670 C CA . LEU A 1 204 ? 58.487 15.077 65.140 1.00 10.51 203 LEU A CA 1
ATOM 1671 C C . LEU A 1 204 ? 59.539 15.122 64.007 1.00 11.42 203 LEU A C 1
ATOM 1672 O O . LEU A 1 204 ? 59.224 14.865 62.831 1.00 12.66 203 LEU A O 1
ATOM 1677 N N . ARG A 1 205 ? 60.767 15.486 64.340 1.00 12.07 204 ARG A N 1
ATOM 1678 C CA . ARG A 1 205 ? 61.839 15.495 63.332 1.00 12.18 204 ARG A CA 1
ATOM 1679 C C . ARG A 1 205 ? 62.099 14.084 62.828 1.00 11.61 204 ARG A C 1
ATOM 1680 O O . ARG A 1 205 ? 62.287 13.900 61.617 1.00 12.87 204 ARG A O 1
ATOM 1688 N N . ILE A 1 206 ? 62.130 13.108 63.737 1.00 11.40 205 ILE A N 1
ATOM 1689 C CA . ILE A 1 206 ? 62.287 11.677 63.375 1.00 12.03 205 ILE A CA 1
ATOM 1690 C C . ILE A 1 206 ? 61.133 11.204 62.450 1.00 12.34 205 ILE A C 1
ATOM 1691 O O . ILE A 1 206 ? 61.358 10.621 61.396 1.00 12.71 205 ILE A O 1
ATOM 1696 N N . ILE A 1 207 ? 59.895 11.482 62.831 1.00 12.26 206 ILE A N 1
ATOM 1697 C CA . ILE A 1 207 ? 58.755 11.070 62.029 1.00 11.44 206 ILE A CA 1
ATOM 1698 C C . ILE A 1 207 ? 58.820 11.704 60.647 1.00 12.71 206 ILE A C 1
ATOM 1699 O O . ILE A 1 207 ? 58.629 11.017 59.656 1.00 11.16 206 ILE A O 1
ATOM 1704 N N . GLY A 1 208 ? 59.091 13.014 60.586 1.00 11.61 207 GLY A N 1
ATOM 1705 C CA . GLY A 1 208 ? 59.118 13.732 59.315 1.00 11.96 207 GLY A CA 1
ATOM 1706 C C . GLY A 1 208 ? 60.232 13.247 58.405 1.00 11.23 207 GLY A C 1
ATOM 1707 O O . GLY A 1 208 ? 60.034 13.006 57.194 1.00 11.89 207 GLY A O 1
ATOM 1708 N N . GLU A 1 209 ? 61.396 13.076 58.992 1.00 11.06 208 GLU A N 1
ATOM 1709 C CA . GLU A 1 209 ? 62.560 12.623 58.210 1.00 12.92 208 GLU A CA 1
ATOM 1710 C C . GLU A 1 209 ? 62.324 11.244 57.653 1.00 11.34 208 GLU A C 1
ATOM 1711 O O . GLU A 1 209 ? 62.660 10.966 56.488 1.00 11.51 208 GLU A O 1
ATOM 1717 N N . LEU A 1 210 ? 61.783 10.358 58.485 1.00 10.98 209 LEU A N 1
ATOM 1718 C CA . LEU A 1 210 ? 61.502 8.985 58.032 1.00 11.05 209 LEU A CA 1
ATOM 1719 C C . LEU A 1 210 ? 60.374 8.960 57.008 1.00 12.89 209 LEU A C 1
ATOM 1720 O O . LEU A 1 210 ? 60.413 8.150 56.072 1.00 12.76 209 LEU A O 1
ATOM 1725 N N . ALA A 1 211 ? 59.380 9.845 57.168 1.00 11.86 210 ALA A N 1
ATOM 1726 C CA . ALA A 1 211 ? 58.268 9.913 56.212 1.00 12.69 210 ALA A CA 1
ATOM 1727 C C . ALA A 1 211 ? 58.801 10.326 54.832 1.00 12.79 210 ALA A C 1
ATOM 1728 O O . ALA A 1 211 ? 58.371 9.801 53.814 1.00 11.73 210 ALA A O 1
ATOM 1730 N N . THR A 1 212 ? 59.748 11.262 54.802 1.00 11.33 211 THR A N 1
ATOM 1731 C CA . THR A 1 212 ? 60.358 11.682 53.537 1.00 11.26 211 THR A CA 1
ATOM 1732 C C . THR A 1 212 ? 61.217 10.526 52.967 1.00 12.29 211 THR A C 1
ATOM 1733 O O . THR A 1 212 ? 61.125 10.185 51.774 1.00 12.17 211 THR A O 1
ATOM 1737 N N . LYS A 1 213 ? 61.982 9.885 53.840 1.00 11.18 212 LYS A N 1
ATOM 1738 C CA . LYS A 1 213 ? 62.920 8.840 53.434 1.00 11.98 212 LYS A CA 1
ATOM 1739 C C . LYS A 1 213 ? 62.211 7.627 52.849 1.00 12.10 212 LYS A C 1
ATOM 1740 O O . LYS A 1 213 ? 62.658 7.099 51.821 1.00 13.17 212 LYS A O 1
ATOM 1746 N N . HIS A 1 214 ? 61.123 7.206 53.489 1.00 11.54 213 HIS A N 1
ATOM 1747 C CA . HIS A 1 214 ? 60.364 6.028 53.069 1.00 13.51 213 HIS A CA 1
ATOM 1748 C C . HIS A 1 214 ? 59.119 6.324 52.251 1.00 13.70 213 HIS A C 1
ATOM 1749 O O . HIS A 1 214 ? 58.322 5.415 51.949 1.00 14.64 213 HIS A O 1
ATOM 1756 N N . ASP A 1 215 ? 58.961 7.595 51.890 1.00 13.55 214 ASP A N 1
ATOM 1757 C CA . ASP A 1 215 ? 57.851 8.069 51.077 1.00 14.17 214 ASP A CA 1
ATOM 1758 C C . ASP A 1 215 ? 56.485 7.605 51.591 1.00 12.65 214 ASP A C 1
ATOM 1759 O O . ASP A 1 215 ? 55.751 6.880 50.875 1.00 10.41 214 ASP A O 1
ATOM 1764 N N . VAL A 1 216 ? 56.165 8.018 52.815 1.00 12.51 215 VAL A N 1
ATOM 1765 C CA . VAL A 1 216 ? 54.861 7.758 53.417 1.00 11.48 215 VAL A CA 1
ATOM 1766 C C . VAL A 1 216 ? 54.247 9.089 53.803 1.00 12.13 215 VAL A C 1
ATOM 1767 O O . VAL A 1 216 ? 54.949 10.090 53.983 1.00 11.38 215 VAL A O 1
ATOM 1771 N N . ILE A 1 217 ? 52.931 9.090 53.921 1.00 10.56 216 ILE A N 1
ATOM 1772 C CA . ILE A 1 217 ? 52.197 10.306 54.245 1.00 9.77 216 ILE A CA 1
ATOM 1773 C C . ILE A 1 217 ? 51.847 10.315 55.732 1.00 11.33 216 ILE A C 1
ATOM 1774 O O . ILE A 1 217 ? 51.318 9.340 56.280 1.00 9.79 216 ILE A O 1
ATOM 1779 N N . VAL A 1 218 ? 52.148 11.419 56.401 1.00 10.90 217 VAL A N 1
ATOM 1780 C CA . VAL A 1 218 ? 51.855 11.524 57.823 1.00 10.79 217 VAL A CA 1
ATOM 1781 C C . VAL A 1 218 ? 50.539 12.241 58.034 1.00 12.23 217 VAL A C 1
ATOM 1782 O O . VAL A 1 218 ? 50.363 13.359 57.584 1.00 12.36 217 VAL A O 1
ATOM 1786 N N . ILE A 1 219 ? 49.605 11.579 58.711 1.00 11.36 218 ILE A N 1
ATOM 1787 C CA . ILE A 1 219 ? 48.322 12.193 59.089 1.00 11.03 218 ILE A CA 1
ATOM 1788 C C . ILE A 1 219 ? 48.479 12.617 60.562 1.00 13.58 218 ILE A C 1
ATOM 1789 O O . ILE A 1 219 ? 48.640 11.778 61.448 1.00 13.10 218 ILE A O 1
ATOM 1794 N N . GLU A 1 220 ? 48.493 13.925 60.792 1.00 12.31 219 GLU A N 1
ATOM 1795 C CA . GLU A 1 220 ? 48.665 14.487 62.140 1.00 12.91 219 GLU A CA 1
ATOM 1796 C C . GLU A 1 220 ? 47.336 14.976 62.607 1.00 13.15 219 GLU A C 1
ATOM 1797 O O . GLU A 1 220 ? 46.749 15.871 62.011 1.00 13.00 219 GLU A O 1
ATOM 1803 N N . ASP A 1 221 ? 46.781 14.297 63.601 1.00 12.43 220 ASP A N 1
ATOM 1804 C CA . ASP A 1 221 ? 45.486 14.597 64.111 1.00 12.23 220 ASP A CA 1
ATOM 1805 C C . ASP A 1 221 ? 45.625 15.654 65.209 1.00 13.98 220 ASP A C 1
ATOM 1806 O O . ASP A 1 221 ? 46.051 15.349 66.347 1.00 14.41 220 ASP A O 1
ATOM 1811 N N . LEU A 1 222 ? 45.292 16.889 64.837 1.00 13.22 221 LEU A N 1
ATOM 1812 C CA . LEU A 1 222 ? 45.366 18.018 65.743 1.00 12.43 221 LEU A CA 1
ATOM 1813 C C . LEU A 1 222 ? 44.012 18.334 66.372 1.00 12.82 221 LEU A C 1
ATOM 1814 O O . LEU A 1 222 ? 43.673 19.515 66.588 1.00 13.82 221 LEU A O 1
ATOM 1819 N N . ALA A 1 223 ? 43.292 17.301 66.780 1.00 11.67 222 ALA A N 1
ATOM 1820 C CA . ALA A 1 223 ? 41.979 17.499 67.395 1.00 13.65 222 ALA A CA 1
ATOM 1821 C C . ALA A 1 223 ? 42.048 18.405 68.627 1.00 14.96 222 ALA A C 1
ATOM 1822 O O . ALA A 1 223 ? 41.179 19.264 68.832 1.00 17.88 222 ALA A O 1
ATOM 1824 N N . TYR A 1 224 ? 43.089 18.250 69.443 1.00 11.66 223 TYR A N 1
ATOM 1825 C CA . TYR A 1 224 ? 43.202 19.085 70.657 1.00 12.91 223 TYR A CA 1
ATOM 1826 C C . TYR A 1 224 ? 44.166 20.224 70.376 1.00 11.74 223 TYR A C 1
ATOM 1827 O O . TYR A 1 224 ? 45.052 20.551 71.166 1.00 12.22 223 TYR A O 1
ATOM 1836 N N . PHE A 1 225 ? 43.942 20.867 69.240 1.00 14.94 224 PHE A N 1
ATOM 1837 C CA . PHE A 1 225 ? 44.833 21.906 68.748 1.00 14.17 224 PHE A CA 1
ATOM 1838 C C . PHE A 1 225 ? 45.208 22.952 69.793 1.00 12.32 224 PHE A C 1
ATOM 1839 O O . PHE A 1 225 ? 44.319 23.609 70.369 1.00 13.42 224 PHE A O 1
ATOM 1847 N N . GLY A 1 226 ? 46.518 23.127 69.990 1.00 11.37 225 GLY A N 1
ATOM 1848 C CA . GLY A 1 226 ? 47.032 24.173 70.864 1.00 13.05 225 GLY A CA 1
ATOM 1849 C C . GLY A 1 226 ? 46.728 24.006 72.335 1.00 11.95 225 GLY A C 1
ATOM 1850 O O . GLY A 1 226 ? 46.910 24.958 73.100 1.00 12.36 225 GLY A O 1
ATOM 1859 N N . ASP A 1 228 ? 48.200 22.003 74.695 1.00 10.94 227 ASP A N 1
ATOM 1860 C CA . ASP A 1 228 ? 49.302 21.752 75.637 1.00 10.69 227 ASP A CA 1
ATOM 1861 C C . ASP A 1 228 ? 49.438 23.065 76.429 1.00 12.66 227 ASP A C 1
ATOM 1862 O O . ASP A 1 228 ? 50.025 24.008 75.934 1.00 11.98 227 ASP A O 1
ATOM 1867 N N . PHE A 1 229 ? 48.912 23.104 77.656 1.00 11.70 228 PHE A N 1
ATOM 1868 C CA . PHE A 1 229 ? 48.924 24.319 78.452 1.00 12.38 228 PHE A CA 1
ATOM 1869 C C . PHE A 1 229 ? 50.223 24.625 79.192 1.00 11.61 228 PHE A C 1
ATOM 1870 O O . PHE A 1 229 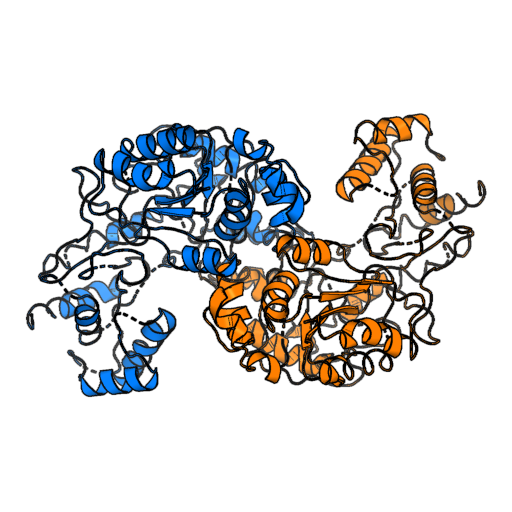? 50.292 25.582 79.962 1.00 11.51 228 PHE A O 1
ATOM 1878 N N . ARG A 1 230 ? 51.249 23.801 78.941 1.00 9.80 229 ARG A N 1
ATOM 1879 C CA . ARG A 1 230 ? 52.594 24.059 79.451 1.00 11.04 229 ARG A CA 1
ATOM 1880 C C . ARG A 1 230 ? 53.253 25.162 78.599 1.00 12.14 229 ARG A C 1
ATOM 1881 O O . ARG A 1 230 ? 54.274 25.758 78.995 1.00 12.66 229 ARG A O 1
ATOM 1889 N N . LYS A 1 231 ? 52.669 25.413 77.430 1.00 12.59 230 LYS A N 1
ATOM 1890 C CA . LYS A 1 231 ? 53.126 26.477 76.536 1.00 11.47 230 LYS A CA 1
ATOM 1891 C C . LYS A 1 231 ? 51.924 27.317 76.211 1.00 10.28 230 LYS A C 1
ATOM 1892 O O . LYS A 1 231 ? 50.801 26.990 76.614 1.00 11.14 230 LYS A O 1
ATOM 1898 N N . ASP A 1 232 ? 52.146 28.404 75.474 1.00 10.56 231 ASP A N 1
ATOM 1899 C CA . ASP A 1 232 ? 51.052 29.249 75.017 1.00 11.02 231 ASP A CA 1
ATOM 1900 C C . ASP A 1 232 ? 51.158 29.383 73.503 1.00 10.55 231 ASP A C 1
ATOM 1901 O O . ASP A 1 232 ? 51.934 30.183 72.973 1.00 10.37 231 ASP A O 1
ATOM 1906 N N . TYR A 1 233 ? 50.381 28.575 72.814 1.00 10.69 232 TYR A N 1
ATOM 1907 C CA . TYR A 1 233 ? 50.313 28.585 71.351 1.00 10.58 232 TYR A CA 1
ATOM 1908 C C . TYR A 1 233 ? 49.139 29.442 70.812 1.00 12.57 232 TYR A C 1
ATOM 1909 O O . TYR A 1 233 ? 48.803 29.342 69.628 1.00 14.66 232 TYR A O 1
ATOM 1918 N N . SER A 1 234 ? 48.559 30.310 71.644 1.00 12.70 233 SER A N 1
ATOM 1919 C CA . SER A 1 234 ? 47.291 30.987 71.296 1.00 11.11 233 SER A CA 1
ATOM 1920 C C . SER A 1 234 ? 47.388 32.371 70.660 1.00 12.98 233 SER A C 1
ATOM 1921 O O . SER A 1 234 ? 46.352 32.951 70.280 1.00 12.58 233 SER A O 1
ATOM 1924 N N . HIS A 1 235 ? 48.587 32.892 70.488 1.00 12.46 234 HIS A N 1
ATOM 1925 C CA . HIS A 1 235 ? 48.746 34.212 69.909 1.00 13.21 234 HIS A CA 1
ATOM 1926 C C . HIS A 1 235 ? 49.138 34.109 68.424 1.00 12.64 234 HIS A C 1
ATOM 1927 O O . HIS A 1 235 ? 50.184 33.539 68.060 1.00 11.49 234 HIS A O 1
ATOM 1934 N N . PRO A 1 236 ? 48.323 34.714 67.559 1.00 12.30 235 PRO A N 1
ATOM 1935 C CA . PRO A 1 236 ? 48.597 34.537 66.152 1.00 10.85 235 PRO A CA 1
ATOM 1936 C C . PRO A 1 236 ? 49.838 35.238 65.662 1.00 11.76 235 PRO A C 1
ATOM 1937 O O . PRO A 1 236 ? 50.105 36.404 66.020 1.00 11.47 235 PRO A O 1
ATOM 1941 N N . GLY A 1 237 ? 50.597 34.564 64.808 1.00 11.99 236 GLY A N 1
ATOM 1942 C CA . GLY A 1 237 ? 51.677 35.251 64.096 1.00 10.38 236 GLY A CA 1
ATOM 1943 C C . GLY A 1 237 ? 52.917 35.518 64.898 1.00 12.61 236 GLY A C 1
ATOM 1944 O O . GLY A 1 237 ? 53.762 36.310 64.504 1.00 12.14 236 GLY A O 1
ATOM 1945 N N . GLU A 1 238 ? 53.031 34.887 66.045 1.00 10.96 237 GLU A N 1
ATOM 1946 C CA . GLU A 1 238 ? 54.248 34.984 66.825 1.00 12.70 237 GLU A CA 1
ATOM 1947 C C . GLU A 1 238 ? 54.457 33.683 67.560 1.00 11.27 237 GLU A C 1
ATOM 1948 O O . GLU A 1 238 ? 53.462 33.014 67.933 1.00 10.22 237 GLU A O 1
ATOM 1954 N N . PRO A 1 239 ? 55.726 33.321 67.800 1.00 11.28 238 PRO A N 1
ATOM 1955 C CA . PRO A 1 239 ? 55.984 32.073 68.529 1.00 10.78 238 PRO A CA 1
ATOM 1956 C C . PRO A 1 239 ? 55.591 32.179 70.006 1.00 12.12 238 PRO A C 1
ATOM 1957 O O . PRO A 1 239 ? 55.511 33.306 70.552 1.00 13.10 238 PRO A O 1
ATOM 1961 N N . LEU A 1 240 ? 55.349 31.047 70.669 1.00 11.06 239 LEU A N 1
ATOM 1962 C CA . LEU A 1 240 ? 55.437 29.712 70.109 1.00 10.62 239 LEU A CA 1
ATOM 1963 C C . LEU A 1 240 ? 54.208 29.353 69.282 1.00 9.97 239 LEU A C 1
ATOM 1964 O O . LEU A 1 240 ? 53.076 29.875 69.488 1.00 9.92 239 LEU A O 1
ATOM 1969 N N . TYR A 1 241 ? 54.449 28.462 68.337 1.00 9.30 240 TYR A N 1
ATOM 1970 C CA . TYR A 1 241 ? 53.395 27.912 67.490 1.00 10.08 240 TYR A CA 1
ATOM 1971 C C . TYR A 1 241 ? 53.174 26.441 67.842 1.00 10.27 240 TYR A C 1
ATOM 1972 O O . TYR A 1 241 ? 54.071 25.792 68.372 1.00 11.63 240 TYR A O 1
ATOM 1981 N N . GLN A 1 242 ? 52.003 25.927 67.519 1.00 10.50 241 GLN A N 1
ATOM 1982 C CA . GLN A 1 242 ? 51.692 24.498 67.712 1.00 11.10 241 GLN A CA 1
ATOM 1983 C C . GLN A 1 242 ? 52.777 23.671 66.975 1.00 11.78 241 GLN A C 1
ATOM 1984 O O . GLN A 1 242 ? 52.943 23.813 65.772 1.00 12.19 241 GLN A O 1
ATOM 1990 N N . PRO A 1 243 ? 53.507 22.809 67.701 1.00 11.36 242 PRO A N 1
ATOM 1991 C CA . PRO A 1 243 ? 54.467 21.919 67.049 1.00 12.87 242 PRO A CA 1
ATOM 1992 C C . PRO A 1 243 ? 53.792 21.025 66.003 1.00 12.05 242 PRO A C 1
ATOM 1993 O O . PRO A 1 243 ? 52.633 20.543 66.194 1.00 11.44 242 PRO A O 1
ATOM 1997 N N . SER A 1 244 ? 54.494 20.816 64.888 1.00 11.04 243 SER A N 1
ATOM 1998 C CA . SER A 1 244 ? 53.960 20.015 63.815 1.00 10.97 243 SER A CA 1
ATOM 1999 C C . SER A 1 244 ? 55.041 19.320 62.990 1.00 11.04 243 SER A C 1
ATOM 2000 O O . SER A 1 244 ? 56.109 19.865 62.715 1.00 11.12 243 SER A O 1
ATOM 2003 N N . VAL A 1 245 ? 54.705 18.120 62.523 1.00 10.99 244 VAL A N 1
ATOM 2004 C CA . VAL A 1 245 ? 55.565 17.366 61.622 1.00 10.22 244 VAL A CA 1
ATOM 2005 C C . VAL A 1 245 ? 55.748 18.138 60.308 1.00 10.17 244 VAL A C 1
ATOM 2006 O O . VAL A 1 245 ? 56.714 17.911 59.565 1.00 10.25 244 VAL A O 1
ATOM 2010 N N . ALA A 1 246 ? 54.842 19.069 60.008 1.00 11.16 245 ALA A N 1
ATOM 2011 C CA . ALA A 1 246 ? 54.938 19.876 58.777 1.00 11.19 245 ALA A CA 1
ATOM 2012 C C . ALA A 1 246 ? 56.229 20.693 58.683 1.00 11.27 245 ALA A C 1
ATOM 2013 O O . ALA A 1 246 ? 56.594 21.124 57.590 1.00 12.67 245 ALA A O 1
ATOM 2015 N N . ASN A 1 247 ? 56.880 20.922 59.816 1.00 10.76 246 ASN A N 1
ATOM 2016 C CA . ASN A 1 247 ? 58.180 21.584 59.834 1.00 12.59 246 ASN A CA 1
ATOM 2017 C C . ASN A 1 247 ? 59.307 20.663 59.335 1.00 12.73 246 ASN A C 1
ATOM 2018 O O . ASN A 1 247 ? 60.398 21.104 59.013 1.00 13.97 246 ASN A O 1
ATOM 2023 N N . TYR A 1 248 ? 59.027 19.367 59.247 1.00 12.23 247 TYR A N 1
ATOM 2024 C CA . TYR A 1 248 ? 60.066 18.394 58.980 1.00 10.18 247 TYR A CA 1
ATOM 2025 C C . TYR A 1 248 ? 59.869 17.457 57.801 1.00 12.05 247 TYR A C 1
ATOM 2026 O O . TYR A 1 248 ? 60.723 16.580 57.577 1.00 11.72 247 TYR A O 1
ATOM 2035 N N . THR A 1 249 ? 58.774 17.634 57.068 1.00 9.85 248 THR A N 1
ATOM 2036 C CA . THR A 1 249 ? 58.509 16.846 55.858 1.00 10.48 248 THR A CA 1
ATOM 2037 C C . THR A 1 249 ? 57.488 17.606 55.051 1.00 12.67 248 THR A C 1
ATOM 2038 O O . THR A 1 249 ? 56.778 18.463 55.620 1.00 12.41 248 THR A O 1
ATOM 2042 N N . ASP A 1 250 ? 57.422 17.315 53.747 1.00 11.41 249 ASP A N 1
ATOM 2043 C CA . ASP A 1 250 ? 56.353 17.816 52.896 1.00 12.11 249 ASP A CA 1
ATOM 2044 C C . ASP A 1 250 ? 55.217 16.793 52.773 1.00 12.00 249 ASP A C 1
ATOM 2045 O O . ASP A 1 250 ? 54.185 17.108 52.201 1.00 11.38 249 ASP A O 1
ATOM 2050 N N . ASN A 1 251 ? 55.396 15.585 53.324 1.00 11.43 250 ASN A N 1
ATOM 2051 C CA . ASN A 1 251 ? 54.383 14.526 53.191 1.00 11.14 250 ASN A CA 1
ATOM 2052 C C . ASN A 1 251 ? 53.419 14.534 54.368 1.00 12.55 250 ASN A C 1
ATOM 2053 O O . ASN A 1 251 ? 53.508 13.686 55.256 1.00 11.56 250 ASN A O 1
ATOM 2058 N N . TYR A 1 252 ? 52.474 15.457 54.391 1.00 11.65 251 TYR A N 1
ATOM 2059 C CA . TYR A 1 252 ? 51.621 15.577 55.563 1.00 10.90 251 TYR A CA 1
ATOM 2060 C C . TYR A 1 252 ? 50.211 16.037 55.248 1.00 11.81 251 TYR A C 1
ATOM 2061 O O . TYR A 1 252 ? 49.963 16.764 54.261 1.00 11.67 251 TYR A O 1
ATOM 2070 N N . ILE A 1 253 ? 49.319 15.581 56.127 1.00 11.38 252 ILE A N 1
ATOM 2071 C CA . ILE A 1 253 ? 47.924 15.982 56.168 1.00 11.27 252 ILE A CA 1
ATOM 2072 C C . ILE A 1 253 ? 47.669 16.374 57.627 1.00 11.65 252 ILE A C 1
ATOM 2073 O O . ILE A 1 253 ? 47.875 15.543 58.505 1.00 12.19 252 ILE A O 1
ATOM 2078 N N . LEU A 1 254 ? 47.266 17.623 57.872 1.00 10.41 253 LEU A N 1
ATOM 2079 C CA . LEU A 1 254 ? 46.966 18.097 59.212 1.00 11.58 253 LEU A CA 1
ATOM 2080 C C . LEU A 1 254 ? 45.464 18.136 59.386 1.00 13.20 253 LEU A C 1
ATOM 2081 O O . LEU A 1 254 ? 44.780 18.917 58.717 1.00 14.50 253 LEU A O 1
ATOM 2086 N N . ALA A 1 255 ? 44.955 17.306 60.301 1.00 11.18 254 ALA A N 1
ATOM 2087 C CA . ALA A 1 255 ? 43.518 17.213 60.579 1.00 12.30 254 ALA A CA 1
ATOM 2088 C C . ALA A 1 255 ? 43.144 18.148 61.725 1.00 12.96 254 ALA A C 1
ATOM 2089 O O . ALA A 1 255 ? 43.581 17.944 62.853 1.00 13.80 254 ALA A O 1
ATOM 2091 N N . LEU A 1 256 ? 42.354 19.175 61.428 1.00 11.29 255 LEU A N 1
ATOM 2092 C CA . LEU A 1 256 ? 41.920 20.149 62.418 1.00 13.07 255 LEU A CA 1
ATOM 2093 C C . LEU A 1 256 ? 40.433 20.063 62.652 1.00 14.66 255 LEU A C 1
ATOM 2094 O O . LEU A 1 256 ? 39.640 20.400 61.777 1.00 16.47 255 LEU A O 1
ATOM 2099 N N . SER A 1 257 ? 40.063 19.608 63.833 1.00 15.84 256 SER A N 1
ATOM 2100 C CA . SER A 1 257 ? 38.696 19.480 64.227 1.00 15.97 256 SER A CA 1
ATOM 2101 C C . SER A 1 257 ? 38.219 20.756 64.901 1.00 16.63 256 SER A C 1
ATOM 2102 O O . SER A 1 257 ? 39.021 21.450 65.517 1.00 14.93 256 SER A O 1
ATOM 2105 N N . SER A 1 258 ? 36.926 21.077 64.797 1.00 15.32 257 SER A N 1
ATOM 2106 C CA . SER A 1 258 ? 36.347 22.170 65.631 1.00 14.06 257 SER A CA 1
ATOM 2107 C C . SER A 1 258 ? 35.836 21.607 66.969 1.00 12.64 257 SER A C 1
ATOM 2108 O O . SER A 1 258 ? 35.424 22.373 67.851 1.00 13.62 257 SER A O 1
ATOM 2111 N N . SER A 1 259 ? 35.824 20.288 67.111 1.00 12.02 258 SER A N 1
ATOM 2112 C CA . SER A 1 259 ? 35.049 19.676 68.206 1.00 14.00 258 SER A CA 1
ATOM 2113 C C . SER A 1 259 ? 35.522 19.914 69.622 1.00 13.44 258 SER A C 1
ATOM 2114 O O . SER A 1 259 ? 34.693 20.000 70.533 1.00 13.61 258 SER A O 1
ATOM 2141 N N . ALA A 1 261 ? 38.779 22.076 70.563 1.00 14.99 260 ALA A N 1
ATOM 2142 C CA . ALA A 1 261 ? 39.366 23.409 70.761 1.00 14.74 260 ALA A CA 1
ATOM 2143 C C . ALA A 1 261 ? 38.330 24.502 70.624 1.00 15.98 260 ALA A C 1
ATOM 2144 O O . ALA A 1 261 ? 38.469 25.591 71.221 1.00 15.06 260 ALA A O 1
ATOM 2146 N N . PHE A 1 262 ? 37.224 24.198 69.935 1.00 13.76 261 PHE A N 1
ATOM 2147 C CA . PHE A 1 262 ? 36.160 25.138 69.741 1.00 13.53 261 PHE A CA 1
ATOM 2148 C C . PHE A 1 262 ? 34.799 24.644 70.233 1.00 13.31 261 PHE A C 1
ATOM 2149 O O . PHE A 1 262 ? 33.766 25.227 69.886 1.00 13.95 261 PHE A O 1
ATOM 2157 N N . SER A 1 263 ? 34.792 23.602 71.068 1.00 12.59 262 SER A N 1
ATOM 2158 C CA . SER A 1 263 ? 33.586 23.096 71.683 1.00 11.77 262 SER A CA 1
ATOM 2159 C C . SER A 1 263 ? 32.401 23.028 70.680 1.00 10.78 262 SER A C 1
ATOM 2160 O O . SER A 1 263 ? 31.266 23.351 71.005 1.00 12.22 262 SER A O 1
ATOM 2163 N N . TYR A 1 264 ? 32.683 22.483 69.495 1.00 12.25 263 TYR A N 1
ATOM 2164 C CA . TYR A 1 264 ? 31.735 22.543 68.361 1.00 11.62 263 TYR A CA 1
ATOM 2165 C C . TYR A 1 264 ? 31.413 21.146 67.786 1.00 11.96 263 TYR A C 1
ATOM 2166 O O . TYR A 1 264 ? 30.941 20.997 66.620 1.00 12.19 263 TYR A O 1
ATOM 2175 N N . ALA A 1 265 ? 31.553 20.141 68.650 1.00 12.38 264 ALA A N 1
ATOM 2176 C CA . ALA A 1 265 ? 31.408 18.725 68.273 1.00 11.91 264 ALA A CA 1
ATOM 2177 C C . ALA A 1 265 ? 30.083 18.399 67.568 1.00 12.11 264 ALA A C 1
ATOM 2178 O O . ALA A 1 265 ? 30.057 17.564 66.682 1.00 12.63 264 ALA A O 1
ATOM 2180 N N . GLY A 1 266 ? 29.002 19.014 68.028 1.00 12.91 265 GLY A N 1
ATOM 2181 C CA . GLY A 1 266 ? 27.671 18.739 67.478 1.00 12.49 265 GLY A CA 1
ATOM 2182 C C . GLY A 1 266 ? 27.533 19.137 66.030 1.00 11.33 265 GLY A C 1
ATOM 2183 O O . GLY A 1 266 ? 26.784 18.520 65.276 1.00 10.13 265 GLY A O 1
ATOM 2184 N N . GLN A 1 267 ? 28.288 20.146 65.598 1.00 9.91 266 GLN A N 1
ATOM 2185 C CA . GLN A 1 267 ? 28.102 20.662 64.236 1.00 10.77 266 GLN A CA 1
ATOM 2186 C C . GLN A 1 267 ? 28.874 19.913 63.133 1.00 11.72 266 GLN A C 1
ATOM 2187 O O . GLN A 1 267 ? 28.696 20.222 61.960 1.00 11.74 266 GLN A O 1
ATOM 2193 N N . ARG A 1 268 ? 29.653 18.901 63.519 1.00 12.47 267 ARG A N 1
ATOM 2194 C CA . ARG A 1 268 ? 30.312 18.026 62.584 1.00 11.28 267 ARG A CA 1
ATOM 2195 C C . ARG A 1 268 ? 31.045 18.809 61.480 1.00 12.32 267 ARG A C 1
ATOM 2196 O O . ARG A 1 268 ? 30.738 18.675 60.290 1.00 10.58 267 ARG A O 1
ATOM 2204 N N . ILE A 1 269 ? 32.051 19.584 61.896 1.00 11.12 268 ILE A N 1
ATOM 2205 C CA . ILE A 1 269 ? 32.824 20.396 60.993 1.00 11.23 268 ILE A CA 1
ATOM 2206 C C . ILE A 1 269 ? 34.310 20.387 61.405 1.00 12.77 268 ILE A C 1
ATOM 2207 O O . ILE A 1 269 ? 34.661 20.563 62.585 1.00 13.26 268 ILE A O 1
ATOM 2212 N N . GLY A 1 270 ? 35.172 20.144 60.416 1.00 11.66 269 GLY A N 1
ATOM 2213 C CA . GLY A 1 270 ? 36.618 20.207 60.571 1.00 12.93 269 GLY A CA 1
ATOM 2214 C C . GLY A 1 270 ? 37.207 20.579 59.231 1.00 13.97 269 GLY A C 1
ATOM 2215 O O . GLY A 1 270 ? 36.476 20.817 58.252 1.00 12.75 269 GLY A O 1
ATOM 2216 N N . VAL A 1 271 ? 38.529 20.626 59.179 1.00 12.33 270 VAL A N 1
ATOM 2217 C CA A VAL A 1 271 ? 39.245 20.917 57.943 0.50 12.70 270 VAL A CA 1
ATOM 2218 C CA B VAL A 1 271 ? 39.215 20.901 57.935 0.50 12.71 270 VAL A CA 1
ATOM 2219 C C . VAL A 1 271 ? 40.525 20.122 57.875 1.00 13.16 270 VAL A C 1
ATOM 2220 O O . VAL A 1 271 ? 41.272 20.025 58.887 1.00 15.91 270 VAL A O 1
ATOM 2227 N N . LEU A 1 272 ? 40.809 19.531 56.714 1.00 13.29 271 LEU A N 1
ATOM 2228 C CA . LEU A 1 272 ? 42.112 18.898 56.484 1.00 13.02 271 LEU A CA 1
ATOM 2229 C C . LEU A 1 272 ? 42.967 19.995 55.827 1.00 12.65 271 LEU A C 1
ATOM 2230 O O . LEU A 1 272 ? 42.590 20.521 54.779 1.00 12.67 271 LEU A O 1
ATOM 2243 N N . ILE A 1 274 ? 46.112 20.173 53.962 1.00 11.97 273 ILE A N 1
ATOM 2244 C CA . ILE A 1 274 ? 46.992 19.232 53.272 1.00 11.71 273 ILE A CA 1
ATOM 2245 C C . ILE A 1 274 ? 48.237 19.928 52.716 1.00 11.48 273 ILE A C 1
ATOM 2246 O O . ILE A 1 274 ? 48.138 20.988 52.127 1.00 10.70 273 ILE A O 1
ATOM 2251 N N . SER A 1 275 ? 49.410 19.336 52.930 1.00 10.27 274 SER A N 1
ATOM 2252 C CA . SER A 1 275 ? 50.624 19.894 52.333 1.00 10.94 274 SER A CA 1
ATOM 2253 C C . SER A 1 275 ? 50.348 20.308 50.871 1.00 12.45 274 SER A C 1
ATOM 2254 O O . SER A 1 275 ? 49.848 19.512 50.097 1.00 10.76 274 SER A O 1
ATOM 2257 N N . GLY A 1 276 ? 50.721 21.525 50.481 1.00 12.77 275 GLY A N 1
ATOM 2258 C CA . GLY A 1 276 ? 50.443 21.979 49.102 1.00 12.99 275 GLY A CA 1
ATOM 2259 C C . GLY A 1 276 ? 51.141 21.102 48.071 1.00 13.37 275 GLY A C 1
ATOM 2260 O O . GLY A 1 276 ? 50.559 20.722 47.058 1.00 13.88 275 GLY A O 1
ATOM 2261 N N . LYS A 1 277 ? 52.397 20.761 48.325 1.00 12.43 276 LYS A N 1
ATOM 2262 C CA . LYS A 1 277 ? 53.144 19.894 47.431 1.00 11.62 276 LYS A CA 1
ATOM 2263 C C . LYS A 1 277 ? 52.460 18.515 47.321 1.00 11.22 276 LYS A C 1
ATOM 2264 O O . LYS A 1 277 ? 52.380 17.932 46.234 1.00 12.45 276 LYS A O 1
ATOM 2270 N N . LEU A 1 278 ? 51.996 17.991 48.447 1.00 11.42 277 LEU A N 1
ATOM 2271 C CA . LEU A 1 278 ? 51.285 16.705 48.425 1.00 11.05 277 LEU A CA 1
ATOM 2272 C C . LEU A 1 278 ? 49.995 16.814 47.620 1.00 10.68 277 LEU A C 1
ATOM 2273 O O . LEU A 1 278 ? 49.679 15.923 46.813 1.00 11.96 277 LEU A O 1
ATOM 2278 N N . TYR A 1 279 ? 49.242 17.892 47.847 1.00 10.50 278 TYR A N 1
ATOM 2279 C CA . TYR A 1 279 ? 47.985 18.120 47.157 1.00 11.45 278 TYR A CA 1
ATOM 2280 C C . TYR A 1 279 ? 48.132 18.003 45.634 1.00 12.11 278 TYR A C 1
ATOM 2281 O O . TYR A 1 279 ? 47.259 17.431 44.931 1.00 11.41 278 TYR A O 1
ATOM 2290 N N . GLU A 1 280 ? 49.221 18.536 45.103 1.00 11.68 279 GLU A N 1
ATOM 2291 C CA . GLU A 1 280 ? 49.443 18.501 43.662 1.00 10.42 279 GLU A CA 1
ATOM 2292 C C . GLU A 1 280 ? 50.144 17.263 43.162 1.00 10.96 279 GLU A C 1
ATOM 2293 O O . GLU A 1 280 ? 50.295 17.086 41.947 1.00 12.63 279 GLU A O 1
ATOM 2299 N N . ARG A 1 281 ? 50.609 16.408 44.060 1.00 10.91 280 ARG A N 1
ATOM 2300 C CA . ARG A 1 281 ? 51.414 15.278 43.633 1.00 10.02 280 ARG A CA 1
ATOM 2301 C C . ARG A 1 281 ? 50.584 14.232 42.865 1.00 11.94 280 ARG A C 1
ATOM 2302 O O . ARG A 1 281 ? 49.479 13.850 43.296 1.00 12.72 280 ARG A O 1
ATOM 2310 N N . GLU A 1 282 ? 51.137 13.791 41.737 1.00 13.56 281 GLU A N 1
ATOM 2311 C CA . GLU A 1 282 ? 50.516 12.788 40.878 1.00 14.65 281 GLU A CA 1
ATOM 2312 C C . GLU A 1 282 ? 50.818 11.369 41.347 1.00 14.91 281 GLU A C 1
ATOM 2313 O O . GLU A 1 282 ? 51.969 11.003 41.554 1.00 14.63 281 GLU A O 1
ATOM 2319 N N . TYR A 1 283 ? 49.767 10.572 41.523 1.00 13.49 282 TYR A N 1
ATOM 2320 C CA . TYR A 1 283 ? 49.898 9.188 41.913 1.00 11.32 282 TYR A CA 1
ATOM 2321 C C . TYR A 1 283 ? 49.077 8.360 40.923 1.00 12.05 282 TYR A C 1
ATOM 2322 O O . TYR A 1 283 ? 47.872 8.329 41.031 1.00 12.55 282 TYR A O 1
ATOM 2331 N N . PRO A 1 284 ? 49.734 7.705 39.965 1.00 12.65 283 PRO A N 1
ATOM 2332 C CA . PRO A 1 284 ? 49.060 6.847 38.993 1.00 13.45 283 PRO A CA 1
ATOM 2333 C C . PRO A 1 284 ? 48.074 5.854 39.595 1.00 11.95 283 PRO A C 1
ATOM 2334 O O . PRO A 1 284 ? 47.035 5.608 38.980 1.00 10.66 283 PRO A O 1
ATOM 2338 N N . ASP A 1 285 ? 48.370 5.332 40.782 1.00 10.92 284 ASP A N 1
ATOM 2339 C CA . ASP A 1 285 ? 47.531 4.297 41.386 1.00 11.39 284 ASP A CA 1
ATOM 2340 C C . ASP A 1 285 ? 46.183 4.774 41.910 1.00 11.94 284 ASP A C 1
ATOM 2341 O O . ASP A 1 285 ? 45.345 3.943 42.256 1.00 12.33 284 ASP A O 1
ATOM 2346 N N . LEU A 1 286 ? 45.990 6.092 42.017 1.00 11.08 285 LEU A N 1
ATOM 2347 C CA . LEU A 1 286 ? 44.702 6.696 42.398 1.00 10.88 285 LEU A CA 1
ATOM 2348 C C . LEU A 1 286 ? 43.688 6.765 41.246 1.00 11.73 285 LEU A C 1
ATOM 2349 O O . LEU A 1 286 ? 42.485 6.871 41.479 1.00 11.76 285 LEU A O 1
ATOM 2354 N N . GLU A 1 287 ? 44.158 6.715 40.004 1.00 10.50 286 GLU A N 1
ATOM 2355 C CA . GLU A 1 287 ? 43.239 6.917 38.877 1.00 9.66 286 GLU A CA 1
ATOM 2356 C C . GLU A 1 287 ? 42.133 5.884 38.757 1.00 8.99 286 GLU A C 1
ATOM 2357 O O . GLU A 1 287 ? 41.002 6.229 38.450 1.00 11.41 286 GLU A O 1
ATOM 2363 N N . GLU A 1 288 ? 42.462 4.627 38.979 1.00 8.29 287 GLU A N 1
ATOM 2364 C CA . GLU A 1 288 ? 41.476 3.560 38.749 1.00 9.64 287 GLU A CA 1
ATOM 2365 C C . GLU A 1 288 ? 40.208 3.765 39.597 1.00 10.08 287 GLU A C 1
ATOM 2366 O O . GLU A 1 288 ? 39.096 3.707 39.099 1.00 10.50 287 GLU A O 1
ATOM 2372 N N . SER A 1 289 ? 40.400 3.988 40.876 1.00 8.88 288 SER A N 1
ATOM 2373 C CA . SER A 1 289 ? 39.260 4.099 41.784 1.00 9.37 288 SER A CA 1
ATOM 2374 C C . SER A 1 289 ? 38.706 5.495 41.979 1.00 9.13 288 SER A C 1
ATOM 2375 O O . SER A 1 289 ? 37.530 5.626 42.331 1.00 8.58 288 SER A O 1
ATOM 2378 N N . PHE A 1 290 ? 39.502 6.530 41.715 1.00 9.58 289 PHE A N 1
ATOM 2379 C CA . PHE A 1 290 ? 39.058 7.917 41.947 1.00 9.92 289 PHE A CA 1
ATOM 2380 C C . PHE A 1 290 ? 38.829 8.751 40.694 1.00 11.05 289 PHE A C 1
ATOM 2381 O O . PHE A 1 290 ? 38.110 9.721 40.737 1.00 11.46 289 PHE A O 1
ATOM 2389 N N . GLY A 1 291 ? 39.427 8.351 39.574 1.00 11.81 290 GLY A N 1
ATOM 2390 C CA . GLY A 1 291 ? 39.302 9.097 38.329 1.00 13.73 290 GLY A CA 1
ATOM 2391 C C . GLY A 1 291 ? 40.090 10.410 38.337 1.00 14.03 290 GLY A C 1
ATOM 2392 O O . GLY A 1 291 ? 39.799 11.297 37.558 1.00 15.42 290 GLY A O 1
ATOM 2393 N N . ARG A 1 292 ? 41.030 10.556 39.266 1.00 12.61 291 ARG A N 1
ATOM 2394 C CA . ARG A 1 292 ? 41.931 11.710 39.354 1.00 12.20 291 ARG A CA 1
ATOM 2395 C C . ARG A 1 292 ? 43.331 11.173 39.646 1.00 13.47 291 ARG A C 1
ATOM 2396 O O . ARG A 1 292 ? 43.516 10.118 40.292 1.00 13.60 291 ARG A O 1
ATOM 2404 N N . LEU A 1 293 ? 44.320 11.948 39.212 1.00 11.84 292 LEU A N 1
ATOM 2405 C CA . LEU A 1 293 ? 45.728 11.641 39.375 1.00 12.49 292 LEU A CA 1
ATOM 2406 C C . LEU A 1 293 ? 46.346 12.414 40.516 1.00 12.27 292 LEU A C 1
ATOM 2407 O O . LEU A 1 293 ? 47.136 11.847 41.303 1.00 13.36 292 LEU A O 1
ATOM 2412 N N . ARG A 1 294 ? 46.028 13.705 40.632 1.00 8.22 293 ARG A N 1
ATOM 2413 C CA A ARG A 1 294 ? 46.581 14.495 41.741 0.50 11.14 293 ARG A CA 1
ATOM 2414 C CA B ARG A 1 294 ? 46.575 14.501 41.734 0.50 11.19 293 ARG A CA 1
ATOM 2415 C C . ARG A 1 294 ? 45.923 14.114 43.076 1.00 11.55 293 ARG A C 1
ATOM 2416 O O . ARG A 1 294 ? 44.693 14.046 43.189 1.00 12.46 293 ARG A O 1
ATOM 2431 N N . PHE A 1 295 ? 46.753 13.886 44.088 1.00 11.40 294 PHE A N 1
ATOM 2432 C CA . PHE A 1 295 ? 46.293 13.493 45.420 1.00 12.35 294 PHE A CA 1
ATOM 2433 C C . PHE A 1 295 ? 45.117 14.310 45.924 1.00 12.28 294 PHE A C 1
ATOM 2434 O O . PHE A 1 295 ? 44.108 13.763 46.381 1.00 10.50 294 PHE A O 1
ATOM 2442 N N . GLY A 1 296 ? 45.281 15.628 45.884 1.00 12.63 295 GLY A N 1
ATOM 2443 C CA . GLY A 1 296 ? 44.280 16.559 46.367 1.00 12.47 295 GLY A CA 1
ATOM 2444 C C . GLY A 1 296 ? 42.966 16.524 45.634 1.00 12.43 295 GLY A C 1
ATOM 2445 O O . GLY A 1 296 ? 41.921 16.650 46.248 1.00 12.57 295 GLY A O 1
ATOM 2446 N N . GLU A 1 297 ? 43.031 16.353 44.319 1.00 12.56 296 GLU A N 1
ATOM 2447 C CA . GLU A 1 297 ? 41.844 16.256 43.494 1.00 12.89 296 GLU A CA 1
ATOM 2448 C C . GLU A 1 297 ? 41.132 14.908 43.759 1.00 11.65 296 GLU A C 1
ATOM 2449 O O . GLU A 1 297 ? 39.908 14.891 43.878 1.00 14.20 296 GLU A O 1
ATOM 2455 N N . ALA A 1 298 ? 41.895 13.830 43.898 1.00 10.35 297 ALA A N 1
ATOM 2456 C CA . ALA A 1 298 ? 41.330 12.501 44.259 1.00 10.31 297 ALA A CA 1
ATOM 2457 C C . ALA A 1 298 ? 40.611 12.604 45.614 1.00 11.14 297 ALA A C 1
ATOM 2458 O O . ALA A 1 298 ? 39.490 12.131 45.770 1.00 11.97 297 ALA A O 1
ATOM 2460 N N . LEU A 1 299 ? 41.226 13.280 46.588 1.00 12.55 298 LEU A N 1
ATOM 2461 C CA . LEU A 1 299 ? 40.640 13.395 47.917 1.00 11.78 298 LEU A CA 1
ATOM 2462 C C . LEU A 1 299 ? 39.451 14.338 47.969 1.00 12.03 298 LEU A C 1
ATOM 2463 O O . LEU A 1 299 ? 38.410 13.952 48.464 1.00 13.34 298 LEU A O 1
ATOM 2468 N N . SER A 1 300 ? 39.576 15.546 47.421 1.00 12.63 299 SER A N 1
ATOM 2469 C CA . SER A 1 300 ? 38.513 16.559 47.531 1.00 12.53 299 SER A CA 1
ATOM 2470 C C . SER A 1 300 ? 37.456 16.489 46.440 1.00 13.56 299 SER A C 1
ATOM 2471 O O . SER A 1 300 ? 36.252 16.454 46.724 1.00 15.31 299 SER A O 1
ATOM 2474 N N . SER A 1 301 ? 37.877 16.485 45.176 1.00 12.58 300 SER A N 1
ATOM 2475 C CA . SER A 1 301 ? 36.912 16.520 44.074 1.00 12.40 300 SER A CA 1
ATOM 2476 C C . SER A 1 301 ? 36.224 15.201 43.753 1.00 12.73 300 SER A C 1
ATOM 2477 O O . SER A 1 301 ? 35.140 15.178 43.152 1.00 14.76 300 SER A O 1
ATOM 2480 N N . SER A 1 302 ? 36.857 14.090 44.127 1.00 11.77 301 SER A N 1
ATOM 2481 C CA . SER A 1 302 ? 36.293 12.804 43.891 1.00 12.01 301 SER A CA 1
ATOM 2482 C C . SER A 1 302 ? 35.798 12.150 45.184 1.00 11.56 301 SER A C 1
ATOM 2483 O O . SER A 1 302 ? 34.598 11.981 45.367 1.00 11.41 301 SER A O 1
ATOM 2486 N N . ALA A 1 303 ? 36.714 11.788 46.079 1.00 10.91 302 ALA A N 1
ATOM 2487 C CA . ALA A 1 303 ? 36.371 11.028 47.279 1.00 12.42 302 ALA A CA 1
ATOM 2488 C C . ALA A 1 303 ? 35.410 11.779 48.212 1.00 13.82 302 ALA A C 1
ATOM 2489 O O . ALA A 1 303 ? 34.380 11.246 48.543 1.00 11.84 302 ALA A O 1
ATOM 2491 N N . LEU A 1 304 ? 35.732 13.001 48.647 1.00 13.22 303 LEU A N 1
ATOM 2492 C CA . LEU A 1 304 ? 34.823 13.698 49.580 1.00 13.77 303 LEU A CA 1
ATOM 2493 C C . LEU A 1 304 ? 33.486 14.015 48.975 1.00 14.30 303 LEU A C 1
ATOM 2494 O O . LEU A 1 304 ? 32.433 13.949 49.642 1.00 14.26 303 LEU A O 1
ATOM 2499 N N . TYR A 1 305 ? 33.502 14.345 47.689 1.00 12.90 304 TYR A N 1
ATOM 2500 C CA A TYR A 1 305 ? 32.261 14.662 47.045 0.50 13.36 304 TYR A CA 1
ATOM 2501 C CA B TYR A 1 305 ? 32.307 14.624 46.920 0.50 12.55 304 TYR A CA 1
ATOM 2502 C C . TYR A 1 305 ? 31.379 13.412 47.011 1.00 13.16 304 TYR A C 1
ATOM 2503 O O . TYR A 1 305 ? 30.194 13.507 47.308 1.00 13.95 304 TYR A O 1
ATOM 2520 N N . ALA A 1 306 ? 31.954 12.237 46.728 1.00 12.18 305 ALA A N 1
ATOM 2521 C CA . ALA A 1 306 ? 31.169 11.006 46.767 1.00 11.07 305 ALA A CA 1
ATOM 2522 C C . ALA A 1 306 ? 30.708 10.625 48.187 1.00 8.46 305 ALA A C 1
ATOM 2523 O O . ALA A 1 306 ? 29.677 9.945 48.363 1.00 12.06 305 ALA A O 1
ATOM 2525 N N . LEU A 1 307 ? 31.518 10.972 49.197 1.00 10.11 306 LEU A N 1
ATOM 2526 C CA . LEU A 1 307 ? 31.199 10.612 50.592 1.00 10.47 306 LEU A CA 1
ATOM 2527 C C . LEU A 1 307 ? 29.996 11.347 51.154 1.00 12.61 306 LEU A C 1
ATOM 2528 O O . LEU A 1 307 ? 29.230 10.773 51.902 1.00 11.82 306 LEU A O 1
ATOM 2533 N N . SER A 1 308 ? 29.846 12.624 50.840 1.00 12.22 307 SER A N 1
ATOM 2534 C CA . SER A 1 308 ? 28.708 13.411 51.348 1.00 12.80 307 SER A CA 1
ATOM 2535 C C . SER A 1 308 ? 28.349 14.673 50.580 1.00 12.89 307 SER A C 1
ATOM 2536 O O . SER A 1 308 ? 27.491 15.435 51.031 1.00 13.31 307 SER A O 1
ATOM 2539 N N . SER A 1 309 ? 29.005 14.939 49.441 1.00 11.88 308 SER A N 1
ATOM 2540 C CA . SER A 1 309 ? 28.779 16.188 48.719 1.00 14.27 308 SER A CA 1
ATOM 2541 C C . SER A 1 309 ? 28.860 17.422 49.619 1.00 15.54 308 SER A C 1
ATOM 2542 O O . SER A 1 309 ? 28.044 18.328 49.508 1.00 18.83 308 SER A O 1
ATOM 2545 N N . GLY A 1 310 ? 29.873 17.429 50.470 1.00 14.04 309 GLY A N 1
ATOM 2546 C CA . GLY A 1 310 ? 30.230 18.542 51.348 1.00 13.35 309 GLY A CA 1
ATOM 2547 C C . GLY A 1 310 ? 29.817 18.416 52.797 1.00 12.71 309 GLY A C 1
ATOM 2548 O O . GLY A 1 310 ? 29.246 17.388 53.232 1.00 12.61 309 GLY A O 1
ATOM 2549 N N . ALA A 1 311 ? 30.138 19.451 53.540 1.00 11.80 310 ALA A N 1
ATOM 2550 C CA . ALA A 1 311 ? 29.788 19.553 54.958 1.00 11.70 310 ALA A CA 1
ATOM 2551 C C . ALA A 1 311 ? 28.700 20.647 55.063 1.00 12.26 310 ALA A C 1
ATOM 2552 O O . ALA A 1 311 ? 28.577 21.530 54.187 1.00 11.63 310 ALA A O 1
ATOM 2554 N N . THR A 1 312 ? 27.892 20.570 56.121 1.00 11.24 311 THR A N 1
ATOM 2555 C CA . THR A 1 312 ? 26.772 21.504 56.357 1.00 10.17 311 THR A CA 1
ATOM 2556 C C . THR A 1 312 ? 27.223 22.944 56.166 1.00 9.55 311 THR A C 1
ATOM 2557 O O . THR A 1 312 ? 28.157 23.387 56.795 1.00 12.99 311 THR A O 1
ATOM 2561 N N . HIS A 1 313 ? 26.499 23.669 55.319 1.00 9.30 312 HIS A N 1
ATOM 2562 C CA . HIS A 1 313 ? 26.879 25.004 54.875 1.00 10.19 312 HIS A CA 1
ATOM 2563 C C . HIS A 1 313 ? 26.991 25.984 56.030 1.00 11.91 312 HIS A C 1
ATOM 2564 O O . HIS A 1 313 ? 27.977 26.742 56.135 1.00 12.19 312 HIS A O 1
ATOM 2571 N N . SER A 1 314 ? 26.002 25.959 56.925 1.00 11.34 313 SER A N 1
ATOM 2572 C CA . SER A 1 314 ? 26.031 26.886 58.059 1.00 10.91 313 SER A CA 1
ATOM 2573 C C . SER A 1 314 ? 27.195 26.566 58.987 1.00 9.86 313 SER A C 1
ATOM 2574 O O . SER A 1 314 ? 27.859 27.488 59.489 1.00 9.67 313 SER A O 1
ATOM 2577 N N . ALA A 1 315 ? 27.518 25.290 59.164 1.00 10.67 314 ALA A N 1
ATOM 2578 C CA . ALA A 1 315 ? 28.602 24.884 60.027 1.00 12.31 314 ALA A CA 1
ATOM 2579 C C . ALA A 1 315 ? 29.952 25.314 59.472 1.00 13.28 314 ALA A C 1
ATOM 2580 O O . ALA A 1 315 ? 30.869 25.669 60.224 1.00 10.69 314 ALA A O 1
ATOM 2582 N N . GLN A 1 316 ? 30.079 25.285 58.139 1.00 13.75 315 GLN A N 1
ATOM 2583 C CA . GLN A 1 316 ? 31.324 25.761 57.517 1.00 12.81 315 GLN A CA 1
ATOM 2584 C C . GLN A 1 316 ? 31.518 27.236 57.833 1.00 11.68 315 GLN A C 1
ATOM 2585 O O . GLN A 1 316 ? 32.648 27.674 58.135 1.00 10.70 315 GLN A O 1
ATOM 2591 N N . TRP A 1 317 ? 30.425 28.001 57.789 1.00 10.94 316 TRP A N 1
ATOM 2592 C CA . TRP A 1 317 ? 30.454 29.416 58.157 1.00 12.97 316 TRP A CA 1
ATOM 2593 C C . TRP A 1 317 ? 30.809 29.604 59.626 1.00 13.82 316 TRP A C 1
ATOM 2594 O O . TRP A 1 317 ? 31.592 30.491 59.981 1.00 11.11 316 TRP A O 1
ATOM 2605 N N . GLY A 1 318 ? 30.236 28.775 60.494 1.00 13.63 317 GLY A N 1
ATOM 2606 C CA . GLY A 1 318 ? 30.570 28.841 61.916 1.00 14.34 317 GLY A CA 1
ATOM 2607 C C . GLY A 1 318 ? 32.049 28.628 62.190 1.00 12.30 317 GLY A C 1
ATOM 2608 O O . GLY A 1 318 ? 32.665 29.415 62.911 1.00 12.60 317 GLY A O 1
ATOM 2617 N N . ALA A 1 320 ? 34.480 28.939 59.980 1.00 11.68 319 ALA A N 1
ATOM 2618 C CA . ALA A 1 320 ? 35.247 29.994 59.338 1.00 12.11 319 ALA A CA 1
ATOM 2619 C C . ALA A 1 320 ? 35.343 31.234 60.221 1.00 12.16 319 ALA A C 1
ATOM 2620 O O . ALA A 1 320 ? 36.399 31.839 60.295 1.00 12.32 319 ALA A O 1
ATOM 2622 N N . ALA A 1 321 ? 34.252 31.592 60.889 1.00 12.30 320 ALA A N 1
ATOM 2623 C CA . ALA A 1 321 ? 34.189 32.787 61.751 1.00 11.92 320 ALA A CA 1
ATOM 2624 C C . ALA A 1 321 ? 35.041 32.621 62.998 1.00 11.60 320 ALA A C 1
ATOM 2625 O O . ALA A 1 321 ? 35.741 33.578 63.446 1.00 10.94 320 ALA A O 1
ATOM 2635 N N . LEU A 1 323 ? 37.728 30.536 63.258 1.00 11.28 322 LEU A N 1
ATOM 2636 C CA . LEU A 1 323 ? 39.139 30.608 62.845 1.00 11.75 322 LEU A CA 1
ATOM 2637 C C . LEU A 1 323 ? 39.527 32.061 62.577 1.00 11.54 322 LEU A C 1
ATOM 2638 O O . LEU A 1 323 ? 40.608 32.524 63.010 1.00 11.89 322 LEU A O 1
ATOM 2643 N N . LYS A 1 324 ? 38.655 32.786 61.875 1.00 10.93 323 LYS A N 1
ATOM 2644 C CA . LYS A 1 324 ? 38.927 34.189 61.572 1.00 10.96 323 LYS A CA 1
ATOM 2645 C C . LYS A 1 324 ? 39.150 35.033 62.817 1.00 12.35 323 LYS A C 1
ATOM 2646 O O . LYS A 1 324 ? 40.098 35.858 62.865 1.00 12.90 323 LYS A O 1
ATOM 2652 N N . ALA A 1 325 ? 38.332 34.811 63.838 1.00 12.74 324 ALA A N 1
ATOM 2653 C CA . ALA A 1 325 ? 38.417 35.570 65.085 1.00 13.30 324 ALA A CA 1
ATOM 2654 C C . ALA A 1 325 ? 39.747 35.231 65.778 1.00 11.96 324 ALA A C 1
ATOM 2655 O O . ALA A 1 325 ? 40.413 36.129 66.296 1.00 10.83 324 ALA A O 1
ATOM 2657 N N . CYS A 1 326 ? 40.186 33.959 65.714 1.00 11.93 325 CYS A N 1
ATOM 2658 C CA . CYS A 1 326 ? 41.492 33.613 66.261 1.00 10.81 325 CYS A CA 1
ATOM 2659 C C . CYS A 1 326 ? 42.587 34.331 65.472 1.00 11.25 325 CYS A C 1
ATOM 2660 O O . CYS A 1 326 ? 43.429 34.997 66.045 1.00 13.47 325 CYS A O 1
ATOM 2663 N N . ASN A 1 327 ? 42.530 34.208 64.154 1.00 10.39 326 ASN A N 1
ATOM 2664 C CA . ASN A 1 327 ? 43.510 34.808 63.264 1.00 10.26 326 ASN A CA 1
ATOM 2665 C C . ASN A 1 327 ? 43.647 36.326 63.462 1.00 11.15 326 ASN A C 1
ATOM 2666 O O . ASN A 1 327 ? 44.752 36.876 63.461 1.00 11.71 326 ASN A O 1
ATOM 2671 N N . ASP A 1 328 ? 42.507 36.986 63.632 1.00 12.90 327 ASP A N 1
ATOM 2672 C CA . ASP A 1 328 ? 42.442 38.448 63.784 1.00 12.87 327 ASP A CA 1
ATOM 2673 C C . ASP A 1 328 ? 42.728 38.939 65.217 1.00 15.10 327 ASP A C 1
ATOM 2674 O O . ASP A 1 328 ? 42.770 40.159 65.483 1.00 12.71 327 ASP A O 1
ATOM 2679 N N . GLY A 1 329 ? 42.921 38.019 66.138 1.00 14.15 328 GLY A N 1
ATOM 2680 C CA . GLY A 1 329 ? 43.194 38.339 67.542 1.00 15.12 328 GLY A CA 1
ATOM 2681 C C . GLY A 1 329 ? 41.965 38.785 68.320 1.00 16.82 328 GLY A C 1
ATOM 2682 O O . GLY A 1 329 ? 42.098 39.411 69.374 1.00 17.39 328 GLY A O 1
ATOM 2683 N N . GLU A 1 330 ? 40.778 38.482 67.804 1.00 16.42 329 GLU A N 1
ATOM 2684 C CA A GLU A 1 330 ? 39.532 38.869 68.470 0.50 17.40 329 GLU A CA 1
ATOM 2685 C CA B GLU A 1 330 ? 39.526 38.871 68.468 0.50 17.33 329 GLU A CA 1
ATOM 2686 C C . GLU A 1 330 ? 38.982 37.821 69.445 1.00 18.52 329 GLU A C 1
ATOM 2687 O O . GLU A 1 330 ? 38.176 38.146 70.314 1.00 18.45 329 GLU A O 1
ATOM 2698 N N . TYR A 1 331 ? 39.405 36.571 69.282 1.00 14.91 330 TYR A N 1
ATOM 2699 C CA . TYR A 1 331 ? 39.009 35.485 70.140 1.00 14.67 330 TYR A CA 1
ATOM 2700 C C . TYR A 1 331 ? 40.274 34.716 70.469 1.00 14.87 330 TYR A C 1
ATOM 2701 O O . TYR A 1 331 ? 41.119 34.544 69.596 1.00 16.07 330 TYR A O 1
ATOM 2710 N N . ASN A 1 332 ? 40.388 34.265 71.702 1.00 16.19 331 ASN A N 1
ATOM 2711 C CA . ASN A 1 332 ? 41.521 33.424 72.143 1.00 14.70 331 ASN A CA 1
ATOM 2712 C C . ASN A 1 332 ? 40.947 32.083 72.531 1.00 16.21 331 ASN A C 1
ATOM 2713 O O . ASN A 1 332 ? 40.287 31.968 73.563 1.00 15.82 331 ASN A O 1
ATOM 2718 N N . PHE A 1 333 ? 41.225 31.057 71.727 1.00 16.38 332 PHE A N 1
ATOM 2719 C CA . PHE A 1 333 ? 40.641 29.748 71.961 1.00 16.35 332 PHE A CA 1
ATOM 2720 C C . PHE A 1 333 ? 41.151 29.119 73.245 1.00 15.58 332 PHE A C 1
ATOM 2721 O O . PHE A 1 333 ? 40.410 28.394 73.936 1.00 15.40 332 PHE A O 1
ATOM 2729 N N . ARG A 1 334 ? 42.397 29.405 73.592 1.00 15.43 333 ARG A N 1
ATOM 2730 C CA . ARG A 1 334 ? 43.030 28.795 74.776 1.00 14.41 333 ARG A CA 1
ATOM 2731 C C . ARG A 1 334 ? 42.427 29.335 76.059 1.00 14.67 333 ARG A C 1
ATOM 2732 O O . ARG A 1 334 ? 42.307 28.624 77.042 1.00 13.47 333 ARG A O 1
ATOM 2740 N N . ASP A 1 335 ? 42.031 30.597 76.064 1.00 15.81 334 ASP A N 1
ATOM 2741 C CA . ASP A 1 335 ? 41.471 31.149 77.279 1.00 16.28 334 ASP A CA 1
ATOM 2742 C C . ASP A 1 335 ? 40.215 30.423 77.755 1.00 16.51 334 ASP A C 1
ATOM 2743 O O . ASP A 1 335 ? 39.943 30.409 78.933 1.00 17.08 334 ASP A O 1
ATOM 2748 N N . SER A 1 336 ? 39.461 29.803 76.867 1.00 16.72 335 SER A N 1
ATOM 2749 C CA A SER A 1 336 ? 38.294 29.041 77.312 0.50 18.34 335 SER A CA 1
ATOM 2750 C CA B SER A 1 336 ? 38.294 29.027 77.261 0.50 17.69 335 SER A CA 1
ATOM 2751 C C . SER A 1 336 ? 38.685 27.617 77.755 1.00 17.09 335 SER A C 1
ATOM 2752 O O . SER A 1 336 ? 38.402 27.183 78.886 1.00 16.51 335 SER A O 1
ATOM 2757 N N . VAL A 1 337 ? 39.373 26.916 76.887 1.00 15.34 336 VAL A N 1
ATOM 2758 C CA . VAL A 1 337 ? 39.662 25.510 77.127 1.00 12.66 336 VAL A CA 1
ATOM 2759 C C . VAL A 1 337 ? 40.731 25.237 78.197 1.00 13.64 336 VAL A C 1
ATOM 2760 O O . VAL A 1 337 ? 40.869 24.100 78.682 1.00 14.20 336 VAL A O 1
ATOM 2764 N N . ILE A 1 338 ? 41.433 26.280 78.628 1.00 14.04 337 ILE A N 1
ATOM 2765 C CA . ILE A 1 338 ? 42.424 26.104 79.702 1.00 13.31 337 ILE A CA 1
ATOM 2766 C C . ILE A 1 338 ? 41.733 25.646 80.983 1.00 12.62 337 ILE A C 1
ATOM 2767 O O . ILE A 1 338 ? 42.376 25.109 81.880 1.00 12.12 337 ILE A O 1
ATOM 2772 N N . GLU A 1 339 ? 40.407 25.834 81.056 1.00 12.67 338 GLU A N 1
ATOM 2773 C CA . GLU A 1 339 ? 39.630 25.327 82.188 1.00 12.32 338 GLU A CA 1
ATOM 2774 C C . GLU A 1 339 ? 39.876 23.815 82.365 1.00 10.36 338 GLU A C 1
ATOM 2775 O O . GLU A 1 339 ? 39.917 23.319 83.502 1.00 10.81 338 GLU A O 1
ATOM 2781 N N . TYR A 1 340 ? 40.034 23.088 81.260 1.00 11.17 339 TYR A N 1
ATOM 2782 C CA . TYR A 1 340 ? 40.318 21.645 81.364 1.00 11.04 339 TYR A CA 1
ATOM 2783 C C . TYR A 1 340 ? 41.594 21.369 82.132 1.00 11.82 339 TYR A C 1
ATOM 2784 O O . TYR A 1 340 ? 41.690 20.412 82.907 1.00 11.50 339 TYR A O 1
ATOM 2793 N N . GLY A 1 341 ? 42.588 22.225 81.919 1.00 12.04 340 GLY A N 1
ATOM 2794 C CA . GLY A 1 341 ? 43.854 22.104 82.640 1.00 13.15 340 GLY A CA 1
ATOM 2795 C C . GLY A 1 341 ? 43.709 22.411 84.118 1.00 12.44 340 GLY A C 1
ATOM 2796 O O . GLY A 1 341 ? 44.327 21.731 84.950 1.00 13.24 340 GLY A O 1
ATOM 2797 N N . ARG A 1 342 ? 42.918 23.438 84.454 1.00 13.03 341 ARG A N 1
ATOM 2798 C CA . ARG A 1 342 ? 42.656 23.742 85.856 1.00 13.86 341 ARG A CA 1
ATOM 2799 C C . ARG A 1 342 ? 42.047 22.504 86.559 1.00 12.94 341 ARG A C 1
ATOM 2800 O O . ARG A 1 342 ? 42.453 22.104 87.662 1.00 12.64 341 ARG A O 1
ATOM 2808 N N . LYS A 1 343 ? 41.073 21.875 85.902 1.00 11.64 342 LYS A N 1
ATOM 2809 C CA . LYS A 1 343 ? 40.421 20.680 86.447 1.00 10.12 342 LYS A CA 1
ATOM 2810 C C . LYS A 1 343 ? 41.381 19.489 86.552 1.00 9.27 342 LYS A C 1
ATOM 2811 O O . LYS A 1 343 ? 41.395 18.765 87.557 1.00 11.58 342 LYS A O 1
ATOM 2817 N N . ALA A 1 344 ? 42.196 19.285 85.533 1.00 11.60 343 ALA A N 1
ATOM 2818 C CA . ALA A 1 344 ? 43.216 18.248 85.544 1.00 10.33 343 ALA A CA 1
ATOM 2819 C C . ALA A 1 344 ? 44.142 18.376 86.715 1.00 10.55 343 ALA A C 1
ATOM 2820 O O . ALA A 1 344 ? 44.492 17.384 87.331 1.00 10.54 343 ALA A O 1
ATOM 2822 N N . ARG A 1 345 ? 44.609 19.584 87.005 1.00 10.96 344 ARG A N 1
ATOM 2823 C CA A ARG A 1 345 ? 45.533 19.746 88.114 0.50 12.49 344 ARG A CA 1
ATOM 2824 C CA B ARG A 1 345 ? 45.517 19.799 88.125 0.50 12.74 344 ARG A CA 1
ATOM 2825 C C . ARG A 1 345 ? 44.897 19.283 89.423 1.00 12.47 344 ARG A C 1
ATOM 2826 O O . ARG A 1 345 ? 45.503 18.523 90.178 1.00 11.35 344 ARG A O 1
ATOM 2841 N N . ILE A 1 346 ? 43.663 19.679 89.641 1.00 11.92 345 ILE A N 1
ATOM 2842 C CA . ILE A 1 346 ? 42.951 19.313 90.855 1.00 11.49 345 ILE A CA 1
ATOM 2843 C C . ILE A 1 346 ? 42.693 17.808 90.893 1.00 10.95 345 ILE A C 1
ATOM 2844 O O . ILE A 1 346 ? 42.917 17.156 91.930 1.00 10.34 345 ILE A O 1
ATOM 2857 N N . LYS A 1 348 ? 44.167 15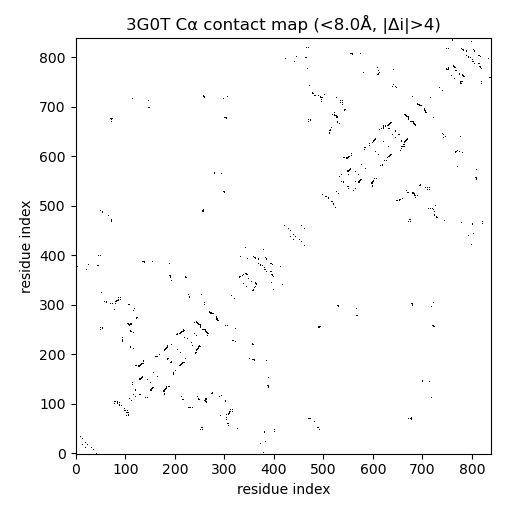.309 89.158 1.00 11.04 347 LYS A N 1
ATOM 2858 C CA . LYS A 1 348 ? 45.373 14.514 89.291 1.00 12.36 347 LYS A CA 1
ATOM 2859 C C . LYS A 1 348 ? 45.765 14.365 90.760 1.00 12.86 347 LYS A C 1
ATOM 2860 O O . LYS A 1 348 ? 46.140 13.253 91.241 1.00 10.54 347 LYS A O 1
ATOM 2866 N N . LYS A 1 349 ? 45.729 15.487 91.475 1.00 11.52 348 LYS A N 1
ATOM 2867 C CA . LYS A 1 349 ? 46.152 15.484 92.879 1.00 13.59 348 LYS A CA 1
ATOM 2868 C C . LYS A 1 349 ? 45.262 14.563 93.745 1.00 11.96 348 LYS A C 1
ATOM 2869 O O . LYS A 1 349 ? 45.754 13.868 94.639 1.00 11.51 348 LYS A O 1
ATOM 2883 N N . PHE A 1 351 ? 43.782 11.845 92.670 1.00 12.07 350 PHE A N 1
ATOM 2884 C CA . PHE A 1 351 ? 44.183 10.455 92.403 1.00 11.54 350 PHE A CA 1
ATOM 2885 C C . PHE A 1 351 ? 45.489 10.130 93.132 1.00 11.90 350 PHE A C 1
ATOM 2886 O O . PHE A 1 351 ? 45.604 9.070 93.783 1.00 11.48 350 PHE A O 1
ATOM 2894 N N . LEU A 1 352 ? 46.475 11.013 93.002 1.00 12.25 351 LEU A N 1
ATOM 2895 C CA . LEU A 1 352 ? 47.789 10.780 93.603 1.00 12.16 351 LEU A CA 1
ATOM 2896 C C . LEU A 1 352 ? 47.793 10.837 95.136 1.00 13.31 351 LEU A C 1
ATOM 2897 O O . LEU A 1 352 ? 48.566 10.126 95.758 1.00 12.23 351 LEU A O 1
ATOM 2902 N N . ASP A 1 353 ? 46.886 11.614 95.736 1.00 12.57 352 ASP A N 1
ATOM 2903 C CA . ASP A 1 353 ? 46.738 11.637 97.191 1.00 13.90 352 ASP A CA 1
ATOM 2904 C C . ASP A 1 353 ? 46.089 10.334 97.711 1.00 14.27 352 ASP A C 1
ATOM 2905 O O . ASP A 1 353 ? 46.067 10.059 98.928 1.00 14.38 352 ASP A O 1
ATOM 2910 N N . ASN A 1 354 ? 45.538 9.549 96.788 1.00 13.14 353 ASN A N 1
ATOM 2911 C CA . ASN A 1 354 ? 44.824 8.341 97.118 1.00 11.98 353 ASN A CA 1
ATOM 2912 C C . ASN A 1 354 ? 45.349 7.066 96.461 1.00 11.59 353 ASN A C 1
ATOM 2913 O O . ASN A 1 354 ? 44.578 6.169 96.080 1.00 11.68 353 ASN A O 1
ATOM 2918 N N . GLY A 1 355 ? 46.672 6.977 96.385 1.00 12.18 354 GLY A N 1
ATOM 2919 C CA . GLY A 1 355 ? 47.350 5.735 95.993 1.00 13.26 354 GLY A CA 1
ATOM 2920 C C . GLY A 1 355 ? 47.636 5.460 94.532 1.00 10.75 354 GLY A C 1
ATOM 2921 O O . GLY A 1 355 ? 48.257 4.442 94.226 1.00 11.63 354 GLY A O 1
ATOM 2922 N N . PHE A 1 356 ? 47.159 6.336 93.643 1.00 10.79 355 PHE A N 1
ATOM 2923 C CA . PHE A 1 356 ? 47.361 6.151 92.219 1.00 9.02 355 PHE A CA 1
ATOM 2924 C C . PHE A 1 356 ? 48.684 6.692 91.743 1.00 11.14 355 PHE A C 1
ATOM 2925 O O . PHE A 1 356 ? 49.341 7.485 92.445 1.00 12.34 355 PHE A O 1
ATOM 2933 N N . ASN A 1 357 ? 49.098 6.236 90.560 1.00 10.40 356 ASN A N 1
ATOM 2934 C CA . ASN A 1 357 ? 50.242 6.864 89.871 1.00 10.13 356 ASN A CA 1
ATOM 2935 C C . ASN A 1 357 ? 49.828 7.234 88.450 1.00 11.71 356 ASN A C 1
ATOM 2936 O O . ASN A 1 357 ? 48.943 6.596 87.884 1.00 12.88 356 ASN A O 1
ATOM 2941 N N . ILE A 1 358 ? 50.464 8.261 87.864 1.00 10.16 357 ILE A N 1
ATOM 2942 C CA A ILE A 1 358 ? 50.205 8.608 86.469 0.50 10.51 357 ILE A CA 1
ATOM 2943 C CA B ILE A 1 358 ? 50.239 8.626 86.462 0.50 10.37 357 ILE A CA 1
ATOM 2944 C C . ILE A 1 358 ? 51.035 7.651 85.602 1.00 12.70 357 ILE A C 1
ATOM 2945 O O . ILE A 1 358 ? 52.253 7.507 85.788 1.00 13.60 357 ILE A O 1
ATOM 2954 N N . VAL A 1 359 ? 50.379 6.974 84.639 1.00 10.94 358 VAL A N 1
ATOM 2955 C CA . VAL A 1 359 ? 51.057 5.957 83.830 1.00 11.29 358 VAL A CA 1
ATOM 2956 C C . VAL A 1 359 ? 51.916 6.529 82.711 1.00 11.88 358 VAL A C 1
ATOM 2957 O O . VAL A 1 359 ? 53.138 6.314 82.689 1.00 9.74 358 VAL A O 1
ATOM 2961 N N . TYR A 1 360 ? 51.297 7.251 81.797 1.00 10.48 359 TYR A N 1
ATOM 2962 C CA . TYR A 1 360 ? 52.027 7.974 80.751 1.00 11.15 359 TYR A CA 1
ATOM 2963 C C . TYR A 1 360 ? 52.264 9.356 81.386 1.00 11.28 359 TYR A C 1
ATOM 2964 O O . TYR A 1 360 ? 51.406 10.240 81.303 1.00 10.16 359 TYR A O 1
ATOM 2973 N N . ASP A 1 361 ? 53.406 9.490 82.084 1.00 12.18 360 ASP A N 1
ATOM 2974 C CA . ASP A 1 361 ? 53.667 10.622 82.944 1.00 12.90 360 ASP A CA 1
ATOM 2975 C C . ASP A 1 361 ? 54.570 11.735 82.448 1.00 12.46 360 ASP A C 1
ATOM 2976 O O . ASP A 1 361 ? 54.616 12.782 83.082 1.00 11.38 360 ASP A O 1
ATOM 2981 N N . LYS A 1 362 ? 55.230 11.551 81.308 1.00 12.84 361 LYS A N 1
ATOM 2982 C CA . LYS A 1 362 ? 56.220 12.513 80.836 1.00 14.80 361 LYS A CA 1
ATOM 2983 C C . LYS A 1 362 ? 56.356 12.547 79.322 1.00 15.23 361 LYS A C 1
ATOM 2984 O O . LYS A 1 362 ? 56.086 11.542 78.641 1.00 14.53 361 LYS A O 1
ATOM 2988 N N . ASP A 1 363 ? 56.749 13.733 78.830 1.00 11.34 362 ASP A N 1
ATOM 2989 C CA . ASP A 1 363 ? 57.168 13.964 77.457 1.00 11.29 362 ASP A CA 1
ATOM 2990 C C . ASP A 1 363 ? 58.648 14.334 77.640 1.00 15.03 362 ASP A C 1
ATOM 2991 O O . ASP A 1 363 ? 58.982 15.404 78.160 1.00 16.00 362 ASP A O 1
ATOM 2996 N N . GLY A 1 364 ? 59.543 13.452 77.234 1.00 16.76 363 GLY A N 1
ATOM 2997 C CA . GLY A 1 364 ? 60.974 13.709 77.478 1.00 19.24 363 GLY A CA 1
ATOM 2998 C C . GLY A 1 364 ? 61.153 13.708 78.983 1.00 18.57 363 GLY A C 1
ATOM 2999 O O . GLY A 1 364 ? 60.744 12.766 79.676 1.00 20.89 363 GLY A O 1
ATOM 3000 N N . ASN A 1 365 ? 61.722 14.782 79.503 1.00 21.38 364 ASN A N 1
ATOM 3001 C CA . ASN A 1 365 ? 61.883 14.918 80.939 1.00 21.27 364 ASN A CA 1
ATOM 3002 C C . ASN A 1 365 ? 60.791 15.790 81.566 1.00 18.44 364 ASN A C 1
ATOM 3003 O O . ASN A 1 365 ? 60.838 16.071 82.775 1.00 18.60 364 ASN A O 1
ATOM 3008 N N . GLU A 1 366 ? 59.813 16.224 80.782 1.00 13.47 365 GLU A N 1
ATOM 3009 C CA . GLU A 1 366 ? 58.832 17.169 81.297 1.00 13.71 365 GLU A CA 1
ATOM 3010 C C . GLU A 1 366 ? 57.593 16.436 81.738 1.00 14.24 365 GLU A C 1
ATOM 3011 O O . GLU A 1 366 ? 57.046 15.635 80.962 1.00 12.63 365 GLU A O 1
ATOM 3017 N N . PRO A 1 367 ? 57.137 16.735 82.952 1.00 12.77 366 PRO A N 1
ATOM 3018 C CA . PRO A 1 367 ? 55.885 16.115 83.357 1.00 12.78 366 PRO A CA 1
ATOM 3019 C C . PRO A 1 367 ? 54.752 16.401 82.380 1.00 11.26 366 PRO A C 1
ATOM 3020 O O . PRO A 1 367 ? 54.632 17.483 81.833 1.00 9.44 366 PRO A O 1
ATOM 3024 N N . LEU A 1 368 ? 53.884 15.427 82.241 1.00 10.30 367 LEU A N 1
ATOM 3025 C CA . LEU A 1 368 ? 52.684 15.530 81.401 1.00 9.59 367 LEU A CA 1
ATOM 3026 C C . LEU A 1 368 ? 51.878 16.831 81.676 1.00 10.01 367 LEU A C 1
ATOM 3027 O O . LEU A 1 368 ? 51.713 17.234 82.810 1.00 11.20 367 LEU A O 1
ATOM 3032 N N . ALA A 1 369 ? 51.419 17.487 80.624 1.00 10.08 368 ALA A N 1
ATOM 3033 C CA . ALA A 1 369 ? 50.575 18.669 80.760 1.00 10.14 368 ALA A CA 1
ATOM 3034 C C . ALA A 1 369 ? 49.279 18.338 81.519 1.00 9.74 368 ALA A C 1
ATOM 3035 O O . ALA A 1 369 ? 48.812 17.185 81.535 1.00 10.41 368 ALA A O 1
ATOM 3037 N N . ASP A 1 370 ? 48.693 19.375 82.095 1.00 10.05 369 ASP A N 1
ATOM 3038 C CA . ASP A 1 370 ? 47.380 19.335 82.697 1.00 10.63 369 ASP A CA 1
ATOM 3039 C C . ASP A 1 370 ? 46.418 19.685 81.570 1.00 11.55 369 ASP A C 1
ATOM 3040 O O . ASP A 1 370 ? 46.459 20.796 81.012 1.00 12.66 369 ASP A O 1
ATOM 3045 N N . GLY A 1 371 ? 45.558 18.719 81.205 1.00 11.05 370 GLY A N 1
ATOM 3046 C CA . GLY A 1 371 ? 44.616 18.965 80.104 1.00 11.94 370 GLY A CA 1
ATOM 3047 C C . GLY A 1 371 ? 43.376 18.108 80.092 1.00 11.08 370 GLY A C 1
ATOM 3048 O O . GLY A 1 371 ? 42.820 17.798 81.126 1.00 11.48 370 GLY A O 1
ATOM 3049 N N . PHE A 1 372 ? 42.986 17.701 78.894 1.00 10.23 371 PHE A N 1
ATOM 3050 C CA . PHE A 1 372 ? 41.700 17.054 78.662 1.00 10.97 371 PHE A CA 1
ATOM 3051 C C . PHE A 1 372 ? 41.658 15.642 79.177 1.00 11.15 371 PHE A C 1
ATOM 3052 O O . PHE A 1 372 ? 40.581 15.156 79.553 1.00 9.93 371 PHE A O 1
ATOM 3060 N N . TYR A 1 373 ? 42.800 14.931 79.117 1.00 10.29 372 TYR A N 1
ATOM 3061 C CA . TYR A 1 373 ? 42.897 13.592 79.623 1.00 10.35 372 TYR A CA 1
ATOM 3062 C C . TYR A 1 373 ? 44.164 13.422 80.472 1.00 9.20 372 TYR A C 1
ATOM 3063 O O . TYR A 1 373 ? 45.124 14.176 80.347 1.00 12.12 372 TYR A O 1
ATOM 3072 N N . PHE A 1 374 ? 44.176 12.340 81.247 1.00 12.34 373 PHE A N 1
ATOM 3073 C CA . PHE A 1 374 ? 45.417 11.803 81.815 1.00 8.68 373 PHE A CA 1
ATOM 3074 C C . PHE A 1 374 ? 45.165 10.340 82.157 1.00 10.82 373 PHE A C 1
ATOM 3075 O O . PHE A 1 374 ? 44.021 9.917 82.260 1.00 12.43 373 PHE A O 1
ATOM 3083 N N . THR A 1 375 ? 46.242 9.571 82.302 1.00 9.90 374 THR A N 1
ATOM 3084 C CA . THR A 1 375 ? 46.136 8.139 82.618 1.00 9.46 374 THR A CA 1
ATOM 3085 C C . THR A 1 375 ? 46.583 7.851 84.021 1.00 11.77 374 THR A C 1
ATOM 3086 O O . THR A 1 375 ? 47.536 8.468 84.522 1.00 12.46 374 THR A O 1
ATOM 3090 N N . VAL A 1 376 ? 45.879 6.935 84.681 1.00 11.38 375 VAL A N 1
ATOM 3091 C CA . VAL A 1 376 ? 46.226 6.532 86.020 1.00 10.49 375 VAL A CA 1
ATOM 3092 C C . VAL A 1 376 ? 46.268 5.023 86.134 1.00 10.48 375 VAL A C 1
ATOM 3093 O O . VAL A 1 376 ? 45.676 4.311 85.320 1.00 10.07 375 VAL A O 1
ATOM 3097 N N . GLY A 1 377 ? 47.023 4.565 87.127 1.00 9.47 376 GLY A N 1
ATOM 3098 C CA . GLY A 1 377 ?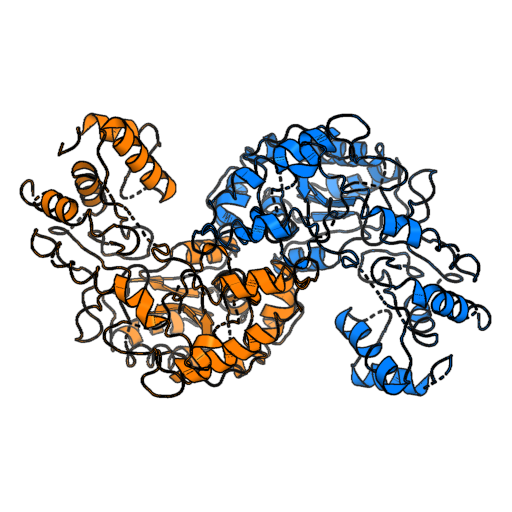 47.152 3.143 87.484 1.00 10.69 376 GLY A CA 1
ATOM 3099 C C . GLY A 1 377 ? 47.060 3.074 89.009 1.00 11.94 376 GLY A C 1
ATOM 3100 O O . GLY A 1 377 ? 47.243 4.083 89.706 1.00 10.18 376 GLY A O 1
ATOM 3101 N N . TYR A 1 378 ? 46.760 1.880 89.508 1.00 10.69 377 TYR A N 1
ATOM 3102 C CA . TYR A 1 378 ? 46.562 1.647 90.917 1.00 10.63 377 TYR A CA 1
ATOM 3103 C C . TYR A 1 378 ? 47.274 0.364 91.301 1.00 11.10 377 TYR A C 1
ATOM 3104 O O . TYR A 1 378 ? 46.785 -0.717 91.013 1.00 9.63 377 TYR A O 1
ATOM 3113 N N . LYS A 1 379 ? 48.475 0.496 91.892 1.00 10.73 378 LYS A N 1
ATOM 3114 C CA . LYS A 1 379 ? 49.249 -0.680 92.310 1.00 10.77 378 LYS A CA 1
ATOM 3115 C C . LYS A 1 379 ? 49.553 -1.675 91.179 1.00 10.83 378 LYS A C 1
ATOM 3116 O O . LYS A 1 379 ? 49.768 -2.881 91.432 1.00 10.64 378 LYS A O 1
ATOM 3122 N N . GLY A 1 380 ? 49.615 -1.200 89.942 1.00 10.95 379 GLY A N 1
ATOM 3123 C CA . GLY A 1 380 ? 49.808 -2.070 88.779 1.00 13.36 379 GLY A CA 1
ATOM 3124 C C . GLY A 1 380 ? 48.662 -3.091 88.529 1.00 13.39 379 GLY A C 1
ATOM 3125 O O . GLY A 1 380 ? 48.833 -4.032 87.769 1.00 14.92 379 GLY A O 1
ATOM 3134 N N . ASP A 1 382 ? 45.486 -4.985 87.027 1.00 10.80 381 ASP A N 1
ATOM 3135 C CA . ASP A 1 382 ? 44.973 -5.041 85.666 1.00 10.30 381 ASP A CA 1
ATOM 3136 C C . ASP A 1 382 ? 43.760 -4.097 85.577 1.00 10.72 381 ASP A C 1
ATOM 3137 O O . ASP A 1 382 ? 42.907 -4.070 86.488 1.00 12.80 381 ASP A O 1
ATOM 3142 N N . SER A 1 383 ? 43.660 -3.348 84.487 1.00 11.60 382 SER A N 1
ATOM 3143 C CA . SER A 1 383 ? 42.563 -2.376 84.315 1.00 11.46 382 SER A CA 1
ATOM 3144 C C . SER A 1 383 ? 41.146 -3.011 84.295 1.00 13.82 382 SER A C 1
ATOM 3145 O O . SER A 1 383 ? 40.163 -2.341 84.591 1.00 13.15 382 SER A O 1
ATOM 3148 N N . SER A 1 384 ? 41.030 -4.290 83.941 1.00 12.72 383 SER A N 1
ATOM 3149 C CA . SER A 1 384 ? 39.683 -4.953 84.009 1.00 14.52 383 SER A CA 1
ATOM 3150 C C . SER A 1 384 ? 39.274 -5.082 85.488 1.00 15.31 383 SER A C 1
ATOM 3151 O O . SER A 1 384 ? 38.102 -4.915 85.833 1.00 16.27 383 SER A O 1
ATOM 3154 N N . LYS A 1 385 ? 40.248 -5.294 86.371 1.00 12.32 384 LYS A N 1
ATOM 3155 C CA . LYS A 1 385 ? 40.011 -5.323 87.814 1.00 12.99 384 LYS A CA 1
ATOM 3156 C C . LYS A 1 385 ? 39.807 -3.905 88.389 1.00 13.92 384 LYS A C 1
ATOM 3157 O O . LYS A 1 385 ? 38.887 -3.695 89.182 1.00 12.44 384 LYS A O 1
ATOM 3160 N N . LEU A 1 386 ? 40.580 -2.924 87.912 1.00 11.54 385 LEU A N 1
ATOM 3161 C CA . LEU A 1 386 ? 40.442 -1.579 88.414 1.00 10.49 385 LEU A CA 1
ATOM 3162 C C . LEU A 1 386 ? 39.106 -0.948 88.006 1.00 9.91 385 LEU A C 1
ATOM 3163 O O . LEU A 1 386 ? 38.499 -0.205 88.784 1.00 10.48 385 LEU A O 1
ATOM 3168 N N . ILE A 1 387 ? 38.653 -1.208 86.775 1.00 10.95 386 ILE A N 1
ATOM 3169 C CA . ILE A 1 387 ? 37.366 -0.623 86.329 1.00 12.31 386 ILE A CA 1
ATOM 3170 C C . ILE A 1 387 ? 36.235 -1.157 87.228 1.00 12.81 386 ILE A C 1
ATOM 3171 O O . ILE A 1 387 ? 35.315 -0.390 87.566 1.00 13.65 386 ILE A O 1
ATOM 3176 N N . GLU A 1 388 ? 36.303 -2.431 87.617 1.00 14.10 387 GLU A N 1
ATOM 3177 C CA A GLU A 1 388 ? 35.294 -3.024 88.523 0.50 14.98 387 GLU A CA 1
ATOM 3178 C CA B GLU A 1 388 ? 35.285 -3.012 88.505 0.50 15.27 387 GLU A CA 1
ATOM 3179 C C . GLU A 1 388 ? 35.342 -2.286 89.858 1.00 14.93 387 GLU A C 1
ATOM 3180 O O . GLU A 1 388 ? 34.290 -1.971 90.443 1.00 15.60 387 GLU A O 1
ATOM 3191 N N . LYS A 1 389 ? 36.567 -2.000 90.324 1.00 14.11 388 LYS A N 1
ATOM 3192 C CA . LYS A 1 389 ? 36.785 -1.276 91.578 1.00 13.73 388 LYS A CA 1
ATOM 3193 C C . LYS A 1 389 ? 36.220 0.150 91.449 1.00 11.75 388 LYS A C 1
ATOM 3194 O O . LYS A 1 389 ? 35.574 0.658 92.387 1.00 13.75 388 LYS A O 1
ATOM 3200 N N . PHE A 1 390 ? 36.462 0.823 90.315 1.00 11.92 389 PHE A N 1
ATOM 3201 C CA . PHE A 1 390 ? 35.858 2.160 90.106 1.00 12.04 389 PHE A CA 1
ATOM 3202 C C . PHE A 1 390 ? 34.333 2.121 90.237 1.00 12.57 389 PHE A C 1
ATOM 3203 O O . PHE A 1 390 ? 33.741 2.927 90.945 1.00 14.36 389 PHE A O 1
ATOM 3211 N N . VAL A 1 391 ? 33.712 1.213 89.505 1.00 13.12 390 VAL A N 1
ATOM 3212 C CA . VAL A 1 391 ? 32.237 1.076 89.479 1.00 14.14 390 VAL A CA 1
ATOM 3213 C C . VAL A 1 391 ? 31.681 0.782 90.870 1.00 15.14 390 VAL A C 1
ATOM 3214 O O . VAL A 1 391 ? 30.686 1.392 91.271 1.00 15.49 390 VAL A O 1
ATOM 3218 N N . ARG A 1 392 ? 32.351 -0.071 91.640 1.00 14.37 391 ARG A N 1
ATOM 3219 C CA A ARG A 1 392 ? 31.906 -0.368 92.995 0.50 15.82 391 ARG A CA 1
ATOM 3220 C CA B ARG A 1 392 ? 31.902 -0.359 93.006 0.50 15.18 391 ARG A CA 1
ATOM 3221 C C . ARG A 1 392 ? 31.934 0.893 93.872 1.00 15.00 391 ARG A C 1
ATOM 3222 O O . ARG A 1 392 ? 31.132 1.034 94.813 1.00 14.38 391 ARG A O 1
ATOM 3237 N N . TYR A 1 393 ? 32.843 1.817 93.550 1.00 14.56 392 TYR A N 1
ATOM 3238 C CA . TYR A 1 393 ? 32.969 3.071 94.282 1.00 13.80 392 TYR A CA 1
ATOM 3239 C C . TYR A 1 393 ? 32.377 4.260 93.560 1.00 13.65 392 TYR A C 1
ATOM 3240 O O . TYR A 1 393 ? 32.795 5.394 93.789 1.00 13.07 392 TYR A O 1
ATOM 3249 N N . GLY A 1 394 ? 31.393 4.014 92.676 1.00 12.96 393 GLY A N 1
ATOM 3250 C CA . GLY A 1 394 ? 30.690 5.109 92.013 1.00 13.05 393 GLY A CA 1
ATOM 3251 C C . GLY A 1 394 ? 31.491 6.044 91.147 1.00 12.61 393 GLY A C 1
ATOM 3252 O O . GLY A 1 394 ? 31.239 7.262 91.108 1.00 12.67 393 GLY A O 1
ATOM 3261 N N . CYS A 1 396 ? 33.293 6.191 87.036 1.00 11.17 395 CYS A N 1
ATOM 3262 C CA . CYS A 1 396 ? 33.357 5.640 85.719 1.00 11.66 395 CYS A CA 1
ATOM 3263 C C . CYS A 1 396 ? 34.480 6.318 84.933 1.00 11.96 395 CYS A C 1
ATOM 3264 O O . CYS A 1 396 ? 34.661 7.550 84.960 1.00 11.72 395 CYS A O 1
ATOM 3267 N N . ALA A 1 397 ? 35.274 5.486 84.271 1.00 11.77 396 ALA A N 1
ATOM 3268 C CA . ALA A 1 397 ? 36.339 5.904 83.343 1.00 10.21 396 ALA A CA 1
ATOM 3269 C C . ALA A 1 397 ? 36.571 4.719 82.416 1.00 11.58 396 ALA A C 1
ATOM 3270 O O . ALA A 1 397 ? 36.014 3.666 82.651 1.00 13.91 396 ALA A O 1
ATOM 3272 N N . ILE A 1 398 ? 37.383 4.882 81.379 1.00 12.09 397 ILE A N 1
ATOM 3273 C CA . ILE A 1 398 ? 37.665 3.765 80.472 1.00 10.95 397 ILE A CA 1
ATOM 3274 C C . ILE A 1 398 ? 39.045 3.190 80.692 1.00 11.01 397 ILE A C 1
ATOM 3275 O O . ILE A 1 398 ? 39.933 3.864 81.208 1.00 12.10 397 ILE A O 1
ATOM 3280 N N . THR A 1 399 ? 39.221 1.947 80.286 1.00 11.33 398 THR A N 1
ATOM 3281 C CA . THR A 1 399 ? 40.562 1.358 80.279 1.00 11.46 398 THR A CA 1
ATOM 3282 C C . THR A 1 399 ? 41.251 1.794 78.967 1.00 10.22 398 THR A C 1
ATOM 3283 O O . THR A 1 399 ? 40.652 2.431 78.087 1.00 11.53 398 THR A O 1
ATOM 3287 N N . LEU A 1 400 ? 42.511 1.415 78.806 1.00 8.84 399 LEU A N 1
ATOM 3288 C CA . LEU A 1 400 ? 43.221 1.680 77.573 1.00 10.17 399 LEU A CA 1
ATOM 3289 C C . LEU A 1 400 ? 43.283 0.419 76.671 1.00 10.42 399 LEU A C 1
ATOM 3290 O O . LEU A 1 400 ? 43.956 0.416 75.646 1.00 11.34 399 LEU A O 1
ATOM 3295 N N . LYS A 1 401 ? 42.563 -0.636 77.041 1.00 10.55 400 LYS A N 1
ATOM 3296 C CA . LYS A 1 401 ? 42.623 -1.911 76.328 1.00 12.77 400 LYS A CA 1
ATOM 3297 C C . LYS A 1 401 ? 42.236 -1.907 74.840 1.00 14.37 400 LYS A C 1
ATOM 3298 O O . LYS A 1 401 ? 42.687 -2.764 74.129 1.00 13.95 400 LYS A O 1
ATOM 3304 N N . THR A 1 402 ? 41.442 -0.952 74.375 1.00 15.68 401 THR A N 1
ATOM 3305 C CA . THR A 1 402 ? 41.093 -0.893 72.976 1.00 18.32 401 THR A CA 1
ATOM 3306 C C . THR A 1 402 ? 41.792 0.287 72.266 1.00 19.02 401 THR A C 1
ATOM 3307 O O . THR A 1 402 ? 41.390 0.687 71.164 1.00 20.68 401 THR A O 1
ATOM 3311 N N . THR A 1 403 ? 42.849 0.835 72.878 1.00 15.45 402 THR A N 1
ATOM 3312 C CA . THR A 1 403 ? 43.560 1.954 72.310 1.00 13.88 402 THR A CA 1
ATOM 3313 C C . THR A 1 403 ? 44.888 1.616 71.662 1.00 13.53 402 THR A C 1
ATOM 3314 O O . THR A 1 403 ? 45.558 2.488 71.150 1.00 13.98 402 THR A O 1
ATOM 3318 N N . GLY A 1 404 ? 45.313 0.364 71.743 1.00 12.43 403 GLY A N 1
ATOM 3319 C CA . GLY A 1 404 ? 46.637 -0.018 71.284 1.00 12.68 403 GLY A CA 1
ATOM 3320 C C . GLY A 1 404 ? 47.725 0.038 72.376 1.00 13.62 403 GLY A C 1
ATOM 3321 O O . GLY A 1 404 ? 48.893 -0.309 72.146 1.00 13.09 403 GLY A O 1
ATOM 3322 N N . SER A 1 405 ? 47.345 0.510 73.552 1.00 13.46 404 SER A N 1
ATOM 3323 C CA . SER A 1 405 ? 48.259 0.532 74.680 1.00 12.37 404 SER A CA 1
ATOM 3324 C C . SER A 1 405 ? 48.488 -0.875 75.163 1.00 13.06 404 SER A C 1
ATOM 3325 O O . SER A 1 405 ? 47.551 -1.636 75.285 1.00 15.64 404 SER A O 1
ATOM 3328 N N . LYS A 1 406 ? 49.724 -1.169 75.517 1.00 12.84 405 LYS A N 1
ATOM 3329 C CA . LYS A 1 406 ? 50.039 -2.446 76.176 1.00 14.57 405 LYS A CA 1
ATOM 3330 C C . LYS A 1 406 ? 50.197 -2.200 77.708 1.00 14.68 405 LYS A C 1
ATOM 3331 O O . LYS A 1 406 ? 50.625 -3.094 78.462 1.00 14.06 405 LYS A O 1
ATOM 3337 N N . ARG A 1 407 ? 49.875 -0.986 78.167 1.00 12.93 406 ARG A N 1
ATOM 3338 C CA . ARG A 1 407 ? 49.920 -0.669 79.610 1.00 12.08 406 ARG A CA 1
ATOM 3339 C C . ARG A 1 407 ? 48.563 -1.106 80.181 1.00 11.72 406 ARG A C 1
ATOM 3340 O O . ARG A 1 407 ? 47.623 -0.321 80.323 1.00 11.84 406 ARG A O 1
ATOM 3348 N N . ASN A 1 408 ? 48.483 -2.387 80.487 1.00 11.96 407 ASN A N 1
ATOM 3349 C CA . ASN A 1 408 ? 47.228 -2.970 80.927 1.00 12.09 407 ASN A CA 1
ATOM 3350 C C . ASN A 1 408 ? 46.736 -2.561 82.310 1.00 14.10 407 ASN A C 1
ATOM 3351 O O . ASN A 1 408 ? 45.601 -2.892 82.658 1.00 13.23 407 ASN A O 1
ATOM 3356 N N . GLU A 1 409 ? 47.543 -1.786 83.051 1.00 12.70 408 GLU A N 1
ATOM 3357 C CA . GLU A 1 409 ? 47.123 -1.249 84.330 1.00 11.78 408 GLU A CA 1
ATOM 3358 C C . GLU A 1 409 ? 46.399 0.108 84.152 1.00 11.11 408 GLU A C 1
ATOM 3359 O O . GLU A 1 409 ? 45.725 0.558 85.065 1.00 11.90 408 GLU A O 1
ATOM 3365 N N . ALA A 1 410 ? 46.485 0.712 82.957 1.00 12.18 409 ALA A N 1
ATOM 3366 C CA . ALA A 1 410 ? 46.044 2.112 82.784 1.00 11.78 409 ALA A CA 1
ATOM 3367 C C . ALA A 1 410 ? 44.574 2.322 82.476 1.00 11.27 409 ALA A C 1
ATOM 3368 O O . ALA A 1 410 ? 43.959 1.572 81.708 1.00 12.65 409 ALA A O 1
ATOM 3378 N N . ARG A 1 412 ? 42.006 5.725 81.436 1.00 11.58 411 ARG A N 1
ATOM 3379 C CA . ARG A 1 412 ? 41.977 7.110 80.955 1.00 11.16 411 ARG A CA 1
ATOM 3380 C C . ARG A 1 412 ? 40.923 7.881 81.749 1.00 10.38 411 ARG A C 1
ATOM 3381 O O . ARG A 1 412 ? 39.741 7.514 81.780 1.00 10.68 411 ARG A O 1
ATOM 3389 N N . ILE A 1 413 ? 41.351 9.011 82.304 1.00 10.48 412 ILE A N 1
ATOM 3390 C CA . ILE A 1 413 ? 40.505 9.928 83.004 1.00 9.73 412 ILE A CA 1
ATOM 3391 C C . ILE A 1 413 ? 40.312 11.157 82.100 1.00 10.05 412 ILE A C 1
ATOM 3392 O O . ILE A 1 413 ? 41.298 11.704 81.582 1.00 9.12 412 ILE A O 1
ATOM 3397 N N . CYS A 1 414 ? 39.056 11.556 81.869 1.00 9.27 413 CYS A N 1
ATOM 3398 C CA . CYS A 1 414 ? 38.757 12.795 81.125 1.00 9.77 413 CYS A CA 1
ATOM 3399 C C . CYS A 1 414 ? 38.299 13.835 82.138 1.00 11.38 413 CYS A C 1
ATOM 3400 O O . CYS A 1 414 ? 37.621 13.507 83.164 1.00 12.21 413 CYS A O 1
ATOM 3403 N N . THR A 1 415 ? 38.695 15.081 81.910 1.00 11.20 414 THR A N 1
ATOM 3404 C CA . THR A 1 415 ? 38.406 16.125 82.830 1.00 10.27 414 THR A CA 1
ATOM 3405 C C . THR A 1 415 ? 37.263 17.016 82.356 1.00 11.28 414 THR A C 1
ATOM 3406 O O . THR A 1 415 ? 36.971 18.047 82.988 1.00 12.91 414 THR A O 1
ATOM 3410 N N . SER A 1 416 ? 36.637 16.641 81.245 1.00 11.67 415 SER A N 1
ATOM 3411 C CA . SER A 1 416 ? 35.682 17.536 80.629 1.00 11.43 415 SER A CA 1
ATOM 3412 C C . SER A 1 416 ? 34.326 17.676 81.328 1.00 12.85 415 SER A C 1
ATOM 3413 O O . SER A 1 416 ? 33.956 18.778 81.761 1.00 13.76 415 SER A O 1
ATOM 3416 N N . LEU A 1 417 ? 33.572 16.595 81.401 1.00 12.30 416 LEU A N 1
ATOM 3417 C CA . LEU A 1 417 ? 32.188 16.706 81.936 1.00 13.31 416 LEU A CA 1
ATOM 3418 C C . LEU A 1 417 ? 32.006 16.720 83.457 1.00 12.57 416 LEU A C 1
ATOM 3419 O O . LEU A 1 417 ? 31.019 17.283 83.954 1.00 10.59 416 LEU A O 1
ATOM 3424 N N . LEU A 1 418 ? 32.936 16.139 84.193 1.00 12.26 417 LEU A N 1
ATOM 3425 C CA . LEU A 1 418 ? 32.728 15.984 85.640 1.00 13.22 417 LEU A CA 1
ATOM 3426 C C . LEU A 1 418 ? 32.542 17.349 86.277 1.00 12.82 417 LEU A C 1
ATOM 3427 O O . LEU A 1 418 ? 33.458 18.168 86.259 1.00 13.65 417 LEU A O 1
ATOM 3432 N N . PRO A 1 419 ? 31.354 17.604 86.851 1.00 12.84 418 PRO A N 1
ATOM 3433 C CA . PRO A 1 419 ? 31.159 18.945 87.437 1.00 15.69 418 PRO A CA 1
ATOM 3434 C C . PRO A 1 419 ? 31.991 19.139 88.685 1.00 15.36 418 PRO A C 1
ATOM 3435 O O . PRO A 1 419 ? 32.260 18.200 89.443 1.00 13.74 418 PRO A O 1
ATOM 3439 N N . GLU A 1 420 ? 32.425 20.373 88.882 1.00 16.71 419 GLU A N 1
ATOM 3440 C CA . GLU A 1 420 ? 33.225 20.707 90.026 1.00 18.08 419 GLU A CA 1
ATOM 3441 C C . GLU A 1 420 ? 32.448 20.411 91.321 1.00 17.98 419 GLU A C 1
ATOM 3442 O O . GLU A 1 420 ? 33.046 20.030 92.318 1.00 15.98 419 GLU A O 1
ATOM 3448 N N . SER A 1 421 ? 31.120 20.502 91.292 1.00 16.89 420 SER A N 1
ATOM 3449 C CA . SER A 1 421 ? 30.305 20.203 92.465 1.00 17.75 420 SER A CA 1
ATOM 3450 C C . SER A 1 421 ? 30.477 18.738 92.904 1.00 15.50 420 SER A C 1
ATOM 3451 O O . SER A 1 421 ? 30.162 18.417 94.046 1.00 12.49 420 SER A O 1
ATOM 3454 N N . GLN A 1 422 ? 30.930 17.863 91.986 1.00 15.83 421 GLN A N 1
ATOM 3455 C CA . GLN A 1 422 ? 31.201 16.461 92.302 1.00 14.62 421 GLN A CA 1
ATOM 3456 C C . GLN A 1 422 ? 32.636 16.195 92.701 1.00 14.18 421 GLN A C 1
ATOM 3457 O O . GLN A 1 422 ? 32.965 15.092 93.097 1.00 13.59 421 GLN A O 1
ATOM 3463 N N . PHE A 1 423 ? 33.514 17.193 92.613 1.00 11.78 422 PHE A N 1
ATOM 3464 C CA . PHE A 1 423 ? 34.875 16.974 93.056 1.00 13.80 422 PHE A CA 1
ATOM 3465 C C . PHE A 1 423 ? 34.975 16.379 94.489 1.00 14.06 422 PHE A C 1
ATOM 3466 O O . PHE A 1 423 ? 35.761 15.433 94.698 1.00 14.56 422 PHE A O 1
ATOM 3474 N N . PRO A 1 424 ? 34.174 16.892 95.462 1.00 13.62 423 PRO A N 1
ATOM 3475 C CA . PRO A 1 424 ? 34.271 16.266 96.802 1.00 12.22 423 PRO A CA 1
ATOM 3476 C C . PRO A 1 424 ? 33.831 14.798 96.839 1.00 13.03 423 PRO A C 1
ATOM 3477 O O . PRO A 1 424 ? 34.381 14.016 97.662 1.00 14.75 423 PRO A O 1
ATOM 3481 N N . ASP A 1 425 ? 32.864 14.433 95.984 1.00 13.24 424 ASP A N 1
ATOM 3482 C CA . ASP A 1 425 ? 32.388 13.036 95.850 1.00 14.91 424 ASP A CA 1
ATOM 3483 C C . ASP A 1 425 ? 33.543 12.185 95.294 1.00 14.29 424 ASP A C 1
ATOM 3484 O O . ASP A 1 425 ? 33.804 11.105 95.785 1.00 14.17 424 ASP A O 1
ATOM 3489 N N . LEU A 1 426 ? 34.219 12.674 94.251 1.00 13.56 425 LEU A N 1
ATOM 3490 C CA . LEU A 1 426 ? 35.374 11.959 93.691 1.00 12.09 425 LEU A CA 1
ATOM 3491 C C . LEU A 1 426 ? 36.435 11.716 94.744 1.00 14.04 425 LEU A C 1
ATOM 3492 O O . LEU A 1 426 ? 36.990 10.578 94.897 1.00 13.26 425 LEU A O 1
ATOM 3497 N N . GLU A 1 427 ? 36.719 12.753 95.514 1.00 14.96 426 GLU A N 1
ATOM 3498 C CA . GLU A 1 427 ? 37.703 12.620 96.568 1.00 17.34 426 GLU A CA 1
ATOM 3499 C C . GLU A 1 427 ? 37.279 11.586 97.622 1.00 16.02 426 GLU A C 1
ATOM 3500 O O . GLU A 1 427 ? 38.087 10.712 98.003 1.00 18.15 426 GLU A O 1
ATOM 3506 N N . LYS A 1 428 ? 36.030 11.647 98.085 1.00 15.75 427 LYS A N 1
ATOM 3507 C CA . LYS A 1 428 ? 35.519 10.678 99.068 1.00 16.77 427 LYS A CA 1
ATOM 3508 C C . LYS A 1 428 ? 35.621 9.243 98.527 1.00 15.81 427 LYS A C 1
ATOM 3509 O O . LYS A 1 428 ? 35.964 8.308 99.252 1.00 15.58 427 LYS A O 1
ATOM 3515 N N . ARG A 1 429 ? 35.236 9.076 97.264 1.00 14.79 428 ARG A N 1
ATOM 3516 C CA . ARG A 1 429 ? 35.217 7.767 96.640 1.00 13.91 428 ARG A CA 1
ATOM 3517 C C . ARG A 1 429 ? 36.625 7.215 96.437 1.00 13.80 428 ARG A C 1
ATOM 3518 O O . ARG A 1 429 ? 36.844 6.004 96.590 1.00 11.72 428 ARG A O 1
ATOM 3526 N N . LEU A 1 430 ? 37.576 8.071 96.074 1.00 13.31 429 LEU A N 1
ATOM 3527 C CA . LEU A 1 430 ? 38.979 7.653 95.920 1.00 13.22 429 LEU A CA 1
ATOM 3528 C C . LEU A 1 430 ? 39.584 7.267 97.289 1.00 14.56 429 LEU A C 1
ATOM 3529 O O . LEU A 1 430 ? 40.324 6.302 97.389 1.00 14.61 429 LEU A O 1
ATOM 3534 N N . GLN A 1 431 ? 39.228 8.010 98.331 1.00 13.75 430 GLN A N 1
ATOM 3535 C CA . GLN A 1 431 ? 39.628 7.669 99.713 1.00 13.05 430 GLN A CA 1
ATOM 3536 C C . GLN A 1 431 ? 39.125 6.288 100.080 1.00 14.64 430 GLN A C 1
ATOM 3537 O O . GLN A 1 431 ? 39.884 5.455 100.616 1.00 17.18 430 GLN A O 1
ATOM 3556 N N . LEU A 1 433 ? 38.114 3.834 98.031 1.00 13.86 432 LEU A N 1
ATOM 3557 C CA . LEU A 1 433 ? 38.757 2.826 97.175 1.00 14.10 432 LEU A CA 1
ATOM 3558 C C . LEU A 1 433 ? 40.143 2.490 97.714 1.00 12.59 432 LEU A C 1
ATOM 3559 O O . LEU A 1 433 ? 40.504 1.306 97.862 1.00 12.99 432 LEU A O 1
ATOM 3564 N N . ASN A 1 434 ? 40.904 3.526 98.052 1.00 10.54 433 ASN A N 1
ATOM 3565 C CA . ASN A 1 434 ? 42.260 3.334 98.547 1.00 13.61 433 ASN A CA 1
ATOM 3566 C C . ASN A 1 434 ? 42.312 2.624 99.899 1.00 14.66 433 ASN A C 1
ATOM 3567 O O . ASN A 1 434 ? 43.200 1.812 100.146 1.00 14.52 433 ASN A O 1
ATOM 3572 N N . ALA A 1 435 ? 41.357 2.932 100.764 1.00 16.34 434 ALA A N 1
ATOM 3573 C CA . ALA A 1 435 ? 41.254 2.318 102.089 1.00 16.73 434 ALA A CA 1
ATOM 3574 C C . ALA A 1 435 ? 41.014 0.825 101.923 1.00 17.31 434 ALA A C 1
ATOM 3575 O O . ALA A 1 435 ? 41.575 0.005 102.658 1.00 18.75 434 ALA A O 1
ATOM 3577 N N . GLU A 1 436 ? 40.203 0.455 100.943 1.00 17.15 435 GLU A N 1
ATOM 3578 C CA . GLU A 1 436 ? 39.991 -0.964 100.635 1.00 17.90 435 GLU A CA 1
ATOM 3579 C C . GLU A 1 436 ? 41.316 -1.551 100.124 1.00 17.90 435 GLU A C 1
ATOM 3580 O O . GLU A 1 436 ? 41.737 -2.640 100.536 1.00 16.78 435 GLU A O 1
ATOM 3586 N N . GLY A 1 437 ? 41.914 -0.847 99.166 1.00 16.85 436 GLY A N 1
ATOM 3587 C CA . GLY A 1 437 ? 43.234 -1.182 98.662 1.00 17.71 436 GLY A CA 1
ATOM 3588 C C . GLY A 1 437 ? 43.327 -2.345 97.698 1.00 17.83 436 GLY A C 1
ATOM 3589 O O . GLY A 1 437 ? 42.330 -2.992 97.344 1.00 16.54 436 GLY A O 1
ATOM 3591 N N . ASN B 1 3 ? 24.475 40.472 21.000 1.00 39.21 2 ASN B N 1
ATOM 3592 C CA . ASN B 1 3 ? 23.310 39.661 20.528 1.00 36.55 2 ASN B CA 1
ATOM 3593 C C . ASN B 1 3 ? 23.705 38.251 20.008 1.00 32.79 2 ASN B C 1
ATOM 3594 O O . ASN B 1 3 ? 24.834 37.794 20.261 1.00 31.68 2 ASN B O 1
ATOM 3599 N N . PHE B 1 4 ? 22.779 37.574 19.315 1.00 27.52 3 PHE B N 1
ATOM 3600 C CA . PHE B 1 4 ? 22.939 36.158 18.946 1.00 23.56 3 PHE B CA 1
ATOM 3601 C C . PHE B 1 4 ? 22.869 35.900 17.448 1.00 22.48 3 PHE B C 1
ATOM 3602 O O . PHE B 1 4 ? 22.183 36.630 16.728 1.00 24.64 3 PHE B O 1
ATOM 3610 N N . PRO B 1 5 ? 23.573 34.868 16.967 1.00 20.25 4 PRO B N 1
ATOM 3611 C CA . PRO B 1 5 ? 24.399 33.942 17.751 1.00 18.88 4 PRO B CA 1
ATOM 3612 C C . PRO B 1 5 ? 25.728 34.521 18.172 1.00 17.56 4 PRO B C 1
ATOM 3613 O O . PRO B 1 5 ? 26.280 35.431 17.501 1.00 15.42 4 PRO B O 1
ATOM 3617 N N . ILE B 1 6 ? 26.257 33.979 19.256 1.00 15.77 5 ILE B N 1
ATOM 3618 C CA . ILE B 1 6 ? 27.560 34.398 19.768 1.00 17.50 5 ILE B CA 1
ATOM 3619 C C . ILE B 1 6 ? 28.659 33.923 18.819 1.00 18.44 5 ILE B C 1
ATOM 3620 O O . ILE B 1 6 ? 28.603 32.828 18.249 1.00 14.74 5 ILE B O 1
ATOM 3625 N N . ASP B 1 7 ? 29.650 34.780 18.638 1.00 19.29 6 ASP B N 1
ATOM 3626 C CA . ASP B 1 7 ? 30.765 34.486 17.744 1.00 21.88 6 ASP B CA 1
ATOM 3627 C C . ASP B 1 7 ? 31.371 33.098 18.001 1.00 20.68 6 ASP B C 1
ATOM 3628 O O . ASP B 1 7 ? 31.747 32.790 19.134 1.00 21.39 6 ASP B O 1
ATOM 3633 N N . GLU B 1 8 ? 31.442 32.263 16.960 1.00 19.88 7 GLU B N 1
ATOM 3634 C CA . GLU B 1 8 ? 32.002 30.912 17.042 1.00 20.82 7 GLU B CA 1
ATOM 3635 C C . GLU B 1 8 ? 33.450 30.891 17.535 1.00 20.52 7 GLU B C 1
ATOM 3636 O O . GLU B 1 8 ? 33.854 29.971 18.268 1.00 18.77 7 GLU B O 1
ATOM 3638 N N . LYS B 1 9 ? 34.237 31.882 17.106 1.00 20.71 8 LYS B N 1
ATOM 3639 C CA . LYS B 1 9 ? 35.662 31.954 17.484 1.00 21.39 8 LYS B CA 1
ATOM 3640 C C . LYS B 1 9 ? 35.837 32.175 18.994 1.00 19.97 8 LYS B C 1
ATOM 3641 O O . LYS B 1 9 ? 36.655 31.513 19.642 1.00 19.72 8 LYS B O 1
ATOM 3647 N N . LEU B 1 10 ? 35.067 33.111 19.536 1.00 18.93 9 LEU B N 1
ATOM 3648 C CA . LEU B 1 10 ? 35.081 33.420 20.968 1.00 19.23 9 LEU B CA 1
ATOM 3649 C C . LEU B 1 10 ? 34.762 32.169 21.770 1.00 18.68 9 LEU B C 1
ATOM 3650 O O . LEU B 1 10 ? 35.466 31.812 22.733 1.00 18.80 9 LEU B O 1
ATOM 3655 N N . ILE B 1 11 ? 33.729 31.456 21.336 1.00 17.95 10 ILE B N 1
ATOM 3656 C CA . ILE B 1 11 ? 33.341 30.216 22.024 1.00 16.19 10 ILE B CA 1
ATOM 3657 C C . ILE B 1 11 ? 34.463 29.173 21.978 1.00 14.98 10 ILE B C 1
ATOM 3658 O O . ILE B 1 11 ? 34.794 28.598 23.010 1.00 14.21 10 ILE B O 1
ATOM 3663 N N . ARG B 1 12 ? 35.052 28.923 20.810 1.00 16.51 11 ARG B N 1
ATOM 3664 C CA . ARG B 1 12 ? 36.217 28.005 20.739 1.00 18.95 11 ARG B CA 1
ATOM 3665 C C . ARG B 1 12 ? 37.347 28.401 21.695 1.00 19.05 11 ARG B C 1
ATOM 3666 O O . ARG B 1 12 ? 37.927 27.534 22.381 1.00 18.21 11 ARG B O 1
ATOM 3674 N N . GLU B 1 13 ? 37.623 29.709 21.748 1.00 18.67 12 GLU B N 1
ATOM 3675 C CA . GLU B 1 13 ? 38.700 30.260 22.570 1.00 18.26 12 GLU B CA 1
ATOM 3676 C C . GLU B 1 13 ? 38.467 30.022 24.028 1.00 18.94 12 GLU B C 1
ATOM 3677 O O . GLU B 1 13 ? 39.364 29.552 24.727 1.00 17.86 12 GLU B O 1
ATOM 3683 N N . LYS B 1 14 ? 37.245 30.311 24.485 1.00 18.65 13 LYS B N 1
ATOM 3684 C CA . LYS B 1 14 ? 36.887 30.058 25.885 1.00 18.63 13 LYS B CA 1
ATOM 3685 C C . LYS B 1 14 ? 36.906 28.579 26.218 1.00 19.38 13 LYS B C 1
ATOM 3686 O O . LYS B 1 14 ? 37.287 28.212 27.330 1.00 20.42 13 LYS B O 1
ATOM 3692 N N . GLN B 1 15 ? 36.472 27.722 25.286 1.00 17.96 14 GLN B N 1
ATOM 3693 C CA . GLN B 1 15 ? 36.559 26.285 25.513 1.00 18.60 14 GLN B CA 1
ATOM 3694 C C . GLN B 1 15 ? 38.022 25.830 25.642 1.00 18.79 14 GLN B C 1
ATOM 3695 O O . GLN B 1 15 ? 38.374 25.038 26.532 1.00 18.17 14 GLN B O 1
ATOM 3701 N N . ASN B 1 16 ? 38.868 26.343 24.756 1.00 20.35 15 ASN B N 1
ATOM 3702 C CA . ASN B 1 16 ? 40.305 25.998 24.790 1.00 21.93 15 ASN B CA 1
ATOM 3703 C C . ASN B 1 16 ? 40.943 26.394 26.114 1.00 21.60 15 ASN B C 1
ATOM 3704 O O . ASN B 1 16 ? 41.736 25.636 26.679 1.00 20.27 15 ASN B O 1
ATOM 3709 N N . GLU B 1 17 ? 40.577 27.570 26.616 1.00 22.15 16 GLU B N 1
ATOM 3710 C CA A GLU B 1 17 ? 41.079 28.068 27.893 0.50 23.39 16 GLU B CA 1
ATOM 3711 C CA B GLU B 1 17 ? 41.113 28.045 27.892 0.50 22.68 16 GLU B CA 1
ATOM 3712 C C . GLU B 1 17 ? 40.761 27.079 29.013 1.00 23.81 16 GLU B C 1
ATOM 3713 O O . GLU B 1 17 ? 41.546 26.907 29.942 1.00 24.53 16 GLU B O 1
ATOM 3724 N N . LEU B 1 18 ? 39.597 26.428 28.910 1.00 21.89 17 LEU B N 1
ATOM 3725 C CA . LEU B 1 18 ? 39.149 25.436 29.900 1.00 22.12 17 LEU B CA 1
ATOM 3726 C C . LEU B 1 18 ? 39.546 23.998 29.537 1.00 21.54 17 LEU B C 1
ATOM 3727 O O . LEU B 1 18 ? 39.214 23.047 30.258 1.00 21.45 17 LEU B O 1
ATOM 3732 N N . HIS B 1 19 ? 40.254 23.848 28.428 1.00 23.13 18 HIS B N 1
ATOM 3733 C CA . HIS B 1 19 ? 40.696 22.525 27.910 1.00 25.09 18 HIS B CA 1
ATOM 3734 C C . HIS B 1 19 ? 39.524 21.588 27.574 1.00 24.50 18 HIS B C 1
ATOM 3735 O O . HIS B 1 19 ? 39.639 20.361 27.684 1.00 25.55 18 HIS B O 1
ATOM 3742 N N . ILE B 1 20 ? 38.399 22.170 27.167 1.00 22.78 19 ILE B N 1
ATOM 3743 C CA . ILE B 1 20 ? 37.226 21.385 26.777 1.00 21.02 19 ILE B CA 1
ATOM 3744 C C . ILE B 1 20 ? 37.367 20.918 25.314 1.00 20.71 19 ILE B C 1
ATOM 3745 O O . ILE B 1 20 ? 37.477 21.741 24.411 1.00 20.91 19 ILE B O 1
ATOM 3750 N N . LYS B 1 21 ? 37.371 19.601 25.095 1.00 21.03 20 LYS B N 1
ATOM 3751 C CA . LYS B 1 21 ? 37.455 18.998 23.755 1.00 21.38 20 LYS B CA 1
ATOM 3752 C C . LYS B 1 21 ? 36.070 18.639 23.160 1.00 21.43 20 LYS B C 1
ATOM 3753 O O . LYS B 1 21 ? 35.863 18.718 21.962 1.00 24.22 20 LYS B O 1
ATOM 3756 N N . ASP B 1 22 ? 35.168 18.155 23.997 1.00 17.76 21 ASP B N 1
ATOM 3757 C CA . ASP B 1 22 ? 33.805 17.770 23.598 1.00 16.03 21 ASP B CA 1
ATOM 3758 C C . ASP B 1 22 ? 32.909 18.399 24.643 1.00 12.86 21 ASP B C 1
ATOM 3759 O O . ASP B 1 22 ? 32.874 17.929 25.783 1.00 14.43 21 ASP B O 1
ATOM 3764 N N . LEU B 1 23 ? 32.181 19.446 24.262 1.00 13.29 22 LEU B N 1
ATOM 3765 C CA . LEU B 1 23 ? 31.327 20.198 25.211 1.00 11.35 22 LEU B CA 1
ATOM 3766 C C . LEU B 1 23 ? 30.265 19.306 25.837 1.00 13.07 22 LEU B C 1
ATOM 3767 O O . LEU B 1 23 ? 29.889 19.496 27.017 1.00 12.33 22 LEU B O 1
ATOM 3772 N N . GLY B 1 24 ? 29.842 18.286 25.086 1.00 12.27 23 GLY B N 1
ATOM 3773 C CA . GLY B 1 24 ? 28.850 17.329 25.600 1.00 13.86 23 GLY B CA 1
ATOM 3774 C C . GLY B 1 24 ? 29.348 16.451 26.741 1.00 13.83 23 GLY B C 1
ATOM 3775 O O . GLY B 1 24 ? 28.556 15.774 27.425 1.00 13.92 23 GLY B O 1
ATOM 3784 N N . ALA B 1 26 ? 31.802 17.953 28.893 1.00 17.64 25 ALA B N 1
ATOM 3785 C CA . ALA B 1 26 ? 32.484 18.864 29.855 1.00 17.72 25 ALA B CA 1
ATOM 3786 C C . ALA B 1 26 ? 31.864 18.618 31.231 1.00 18.72 25 ALA B C 1
ATOM 3787 O O . ALA B 1 26 ? 30.669 18.335 31.347 1.00 17.67 25 ALA B O 1
ATOM 3789 N N . SER B 1 27 ? 32.683 18.753 32.267 1.00 18.64 26 SER B N 1
ATOM 3790 C CA . SER B 1 27 ? 32.203 18.604 33.625 1.00 19.28 26 SER B CA 1
ATOM 3791 C C . SER B 1 27 ? 31.264 19.787 33.900 1.00 17.60 26 SER B C 1
ATOM 3792 O O . SER B 1 27 ? 31.311 20.804 33.199 1.00 16.90 26 SER B O 1
ATOM 3795 N N . ILE B 1 28 ? 30.409 19.648 34.909 1.00 18.33 27 ILE B N 1
ATOM 3796 C CA . ILE B 1 28 ? 29.499 20.740 35.246 1.00 19.91 27 ILE B CA 1
ATOM 3797 C C . ILE B 1 28 ? 30.297 21.995 35.630 1.00 20.80 27 ILE B C 1
ATOM 3798 O O . ILE B 1 28 ? 29.981 23.097 35.169 1.00 20.02 27 ILE B O 1
ATOM 3803 N N . ARG B 1 29 ? 31.400 21.869 36.375 1.00 22.00 28 ARG B N 1
ATOM 3804 C CA . ARG B 1 29 ? 32.118 23.108 36.717 1.00 23.29 28 ARG B CA 1
ATOM 3805 C C . ARG B 1 29 ? 32.717 23.772 35.499 1.00 20.92 28 ARG B C 1
ATOM 3806 O O . ARG B 1 29 ? 32.671 25.003 35.396 1.00 21.74 28 ARG B O 1
ATOM 3814 N N . ASP B 1 30 ? 33.246 22.990 34.556 1.00 20.15 29 ASP B N 1
ATOM 3815 C CA . ASP B 1 30 ? 33.777 23.567 33.308 1.00 18.95 29 ASP B CA 1
ATOM 3816 C C . ASP B 1 30 ? 32.701 24.214 32.415 1.00 17.57 29 ASP B C 1
ATOM 3817 O O . ASP B 1 30 ? 32.921 25.282 31.817 1.00 17.97 29 ASP B O 1
ATOM 3822 N N . LEU B 1 31 ? 31.530 23.578 32.360 1.00 17.83 30 LEU B N 1
ATOM 3823 C CA . LEU B 1 31 ? 30.419 24.137 31.576 1.00 16.36 30 LEU B CA 1
ATOM 3824 C C . LEU B 1 31 ? 29.970 25.443 32.196 1.00 15.15 30 LEU B C 1
ATOM 3825 O O . LEU B 1 31 ? 29.756 26.432 31.505 1.00 16.77 30 LEU B O 1
ATOM 3830 N N . VAL B 1 32 ? 29.855 25.466 33.517 1.00 17.28 31 VAL B N 1
ATOM 3831 C CA . VAL B 1 32 ? 29.464 26.684 34.208 1.00 18.04 31 VAL B CA 1
ATOM 3832 C C . VAL B 1 32 ? 30.486 27.794 34.014 1.00 18.28 31 VAL B C 1
ATOM 3833 O O . VAL B 1 32 ? 30.123 28.960 33.761 1.00 18.08 31 VAL B O 1
ATOM 3837 N N . ALA B 1 33 ? 31.778 27.460 34.115 1.00 20.74 32 ALA B N 1
ATOM 3838 C CA . ALA B 1 33 ? 32.826 28.452 33.905 1.00 20.59 32 ALA B CA 1
ATOM 3839 C C . ALA B 1 33 ? 32.771 29.018 32.475 1.00 19.24 32 ALA B C 1
ATOM 3840 O O . ALA B 1 33 ? 32.912 30.222 32.266 1.00 19.42 32 ALA B O 1
ATOM 3842 N N . LEU B 1 34 ? 32.531 28.143 31.490 1.00 17.42 33 LEU B N 1
ATOM 3843 C CA . LEU B 1 34 ? 32.440 28.567 30.104 1.00 14.29 33 LEU B CA 1
ATOM 3844 C C . LEU B 1 34 ? 31.346 29.608 29.901 1.00 14.92 33 LEU B C 1
ATOM 3845 O O . LEU B 1 34 ? 31.572 30.660 29.307 1.00 15.12 33 LEU B O 1
ATOM 3850 N N . VAL B 1 35 ? 30.144 29.292 30.386 1.00 14.65 34 VAL B N 1
ATOM 3851 C CA . VAL B 1 35 ? 28.995 30.181 30.257 1.00 15.48 34 VAL B CA 1
ATOM 3852 C C . VAL B 1 35 ? 29.219 31.488 31.013 1.00 16.14 34 VAL B C 1
ATOM 3853 O O . VAL B 1 35 ? 28.912 32.572 30.493 1.00 16.33 34 VAL B O 1
ATOM 3857 N N . THR B 1 36 ? 29.762 31.382 32.218 1.00 17.87 35 THR B N 1
ATOM 3858 C CA . THR B 1 36 ? 30.071 32.557 33.024 1.00 19.57 35 THR B CA 1
ATOM 3859 C C . THR B 1 36 ? 31.076 33.460 32.298 1.00 19.67 35 THR B C 1
ATOM 3860 O O . THR B 1 36 ? 30.891 34.670 32.243 1.00 19.82 35 THR B O 1
ATOM 3864 N N . ASN B 1 37 ? 32.106 32.858 31.712 1.00 19.65 36 ASN B N 1
ATOM 3865 C CA . ASN B 1 37 ? 33.113 33.610 30.944 1.00 18.78 36 ASN B CA 1
ATOM 3866 C C . ASN B 1 37 ? 32.499 34.246 29.690 1.00 19.40 36 ASN B C 1
ATOM 3867 O O . ASN B 1 37 ? 32.786 35.404 29.355 1.00 17.56 36 ASN B O 1
ATOM 3872 N N . LEU B 1 38 ? 31.589 33.518 29.028 1.00 17.53 37 LEU B N 1
ATOM 3873 C CA . LEU B 1 38 ? 30.901 34.066 27.863 1.00 17.02 37 LEU B CA 1
ATOM 3874 C C . LEU B 1 38 ? 29.950 35.199 28.222 1.00 17.15 37 LEU B C 1
ATOM 3875 O O . LEU B 1 38 ? 29.824 36.171 27.464 1.00 18.87 37 LEU B O 1
ATOM 3880 N N . GLU B 1 39 ? 29.244 35.067 29.341 1.00 18.54 38 GLU B N 1
ATOM 3881 C CA . GLU B 1 39 ? 28.354 36.146 29.804 1.00 19.44 38 GLU B CA 1
ATOM 3882 C C . GLU B 1 39 ? 29.184 37.414 29.986 1.00 19.33 38 GLU B C 1
ATOM 3883 O O . GLU B 1 39 ? 28.853 38.487 29.462 1.00 20.33 38 GLU B O 1
ATOM 3889 N N . LYS B 1 40 ? 30.273 37.291 30.723 1.00 19.97 39 LYS B N 1
ATOM 3890 C CA . LYS B 1 40 ? 31.158 38.473 30.907 1.00 20.87 39 LYS B CA 1
ATOM 3891 C C . LYS B 1 40 ? 31.702 39.012 29.585 1.00 21.54 39 LYS B C 1
ATOM 3892 O O . LYS B 1 40 ? 31.683 40.219 29.356 1.00 21.68 39 LYS B O 1
ATOM 3895 N N . ALA B 1 41 ? 32.173 38.135 28.699 1.00 21.57 40 ALA B N 1
ATOM 3896 C CA . ALA B 1 41 ? 32.775 38.607 27.446 1.00 22.88 40 ALA B CA 1
ATOM 3897 C C . ALA B 1 41 ? 31.773 39.265 26.511 1.00 23.67 40 ALA B C 1
ATOM 3898 O O . ALA B 1 41 ? 32.111 40.228 25.820 1.00 23.37 40 ALA B O 1
ATOM 3900 N N . THR B 1 42 ? 30.524 38.811 26.537 1.00 21.30 41 THR B N 1
ATOM 3901 C CA . THR B 1 42 ? 29.524 39.326 25.614 1.00 21.64 41 THR B CA 1
ATOM 3902 C C . THR B 1 42 ? 28.551 40.308 26.216 1.00 21.36 41 THR B C 1
ATOM 3903 O O . THR B 1 42 ? 27.765 40.889 25.492 1.00 21.11 41 THR B O 1
ATOM 3907 N N . GLY B 1 43 ? 28.544 40.449 27.538 1.00 22.93 42 GLY B N 1
ATOM 3908 C CA . GLY B 1 43 ? 27.555 41.303 28.225 1.00 22.70 42 GLY B CA 1
ATOM 3909 C C . GLY B 1 43 ? 26.119 40.777 28.130 1.00 23.69 42 GLY B C 1
ATOM 3910 O O . GLY B 1 43 ? 25.149 41.537 28.252 1.00 23.74 42 GLY B O 1
ATOM 3911 N N . THR B 1 44 ? 25.959 39.476 27.880 1.00 21.85 43 THR B N 1
ATOM 3912 C CA . THR B 1 44 ? 24.612 38.912 27.790 1.00 20.58 43 THR B CA 1
ATOM 3913 C C . THR B 1 44 ? 24.383 38.106 29.062 1.00 18.15 43 THR B C 1
ATOM 3914 O O . THR B 1 44 ? 25.315 37.779 29.769 1.00 18.55 43 THR B O 1
ATOM 3918 N N . LYS B 1 45 ? 23.125 37.835 29.363 1.00 16.51 44 LYS B N 1
ATOM 3919 C CA . LYS B 1 45 ? 22.777 36.986 30.480 1.00 16.04 44 LYS B CA 1
ATOM 3920 C C . LYS B 1 45 ? 22.218 35.731 29.801 1.00 12.07 44 LYS B C 1
ATOM 3921 O O . LYS B 1 45 ? 21.220 35.800 29.055 1.00 13.32 44 LYS B O 1
ATOM 3927 N N . PHE B 1 46 ? 22.864 34.601 30.010 1.00 12.39 45 PHE B N 1
ATOM 3928 C CA . PHE B 1 46 ? 22.359 33.340 29.484 1.00 11.35 45 PHE B CA 1
ATOM 3929 C C . PHE B 1 46 ? 21.104 32.875 30.225 1.00 12.02 45 PHE B C 1
ATOM 3930 O O . PHE B 1 46 ? 20.881 33.269 31.364 1.00 11.81 45 PHE B O 1
ATOM 3938 N N . CYS B 1 47 ? 20.302 32.035 29.564 1.00 12.17 46 CYS B N 1
ATOM 3939 C CA . CYS B 1 47 ? 19.187 31.299 30.201 1.00 11.84 46 CYS B CA 1
ATOM 3940 C C . CYS B 1 47 ? 19.851 30.029 30.720 1.00 12.05 46 CYS B C 1
ATOM 3941 O O . CYS B 1 47 ? 20.060 29.089 29.956 1.00 9.86 46 CYS B O 1
ATOM 3944 N N . ARG B 1 48 ? 20.179 30.021 32.013 1.00 11.72 47 ARG B N 1
ATOM 3945 C CA A ARG B 1 48 ? 20.942 28.930 32.634 0.50 10.85 47 ARG B CA 1
ATOM 3946 C CA B ARG B 1 48 ? 20.935 28.922 32.618 0.50 10.64 47 ARG B CA 1
ATOM 3947 C C . ARG B 1 48 ? 20.020 27.898 33.258 1.00 10.67 47 ARG B C 1
ATOM 3948 O O . ARG B 1 48 ? 19.422 28.139 34.341 1.00 11.39 47 ARG B O 1
ATOM 3971 N N . GLU B 1 50 ? 21.041 24.530 33.658 1.00 10.35 49 GLU B N 1
ATOM 3972 C CA . GLU B 1 50 ? 21.921 23.375 33.887 1.00 11.46 49 GLU B CA 1
ATOM 3973 C C . GLU B 1 50 ? 21.998 22.838 35.336 1.00 11.40 49 GLU B C 1
ATOM 3974 O O . GLU B 1 50 ? 22.343 21.684 35.536 1.00 12.40 49 GLU B O 1
ATOM 3988 N N . GLY B 1 52 ? 20.792 21.423 38.790 1.00 11.72 51 GLY B N 1
ATOM 3989 C CA . GLY B 1 52 ? 19.734 20.716 39.449 1.00 12.14 51 GLY B CA 1
ATOM 3990 C C . GLY B 1 52 ? 19.814 20.939 40.964 1.00 11.72 51 GLY B C 1
ATOM 3991 O O . GLY B 1 52 ? 20.131 20.017 41.718 1.00 13.62 51 GLY B O 1
ATOM 3992 N N . VAL B 1 53 ? 19.491 22.154 41.373 1.00 11.01 52 VAL B N 1
ATOM 3993 C CA . VAL B 1 53 ? 19.610 22.612 42.765 1.00 11.60 52 VAL B CA 1
ATOM 3994 C C . VAL B 1 53 ? 18.366 23.423 43.152 1.00 11.97 52 VAL B C 1
ATOM 3995 O O . VAL B 1 53 ? 17.609 23.841 42.286 1.00 11.95 52 VAL B O 1
ATOM 3999 N N . PRO B 1 54 ? 18.119 23.580 44.454 1.00 12.27 53 PRO B N 1
ATOM 4000 C CA . PRO B 1 54 ? 16.923 24.313 44.874 1.00 12.42 53 PRO B CA 1
ATOM 4001 C C . PRO B 1 54 ? 16.854 25.745 44.342 1.00 11.46 53 PRO B C 1
ATOM 4002 O O . PRO B 1 54 ? 17.879 26.443 44.293 1.00 10.18 53 PRO B O 1
ATOM 4006 N N . GLY B 1 55 ? 15.653 26.179 43.936 1.00 10.09 54 GLY B N 1
ATOM 4007 C CA . GLY B 1 55 ? 15.447 27.567 43.483 1.00 10.01 54 GLY B CA 1
ATOM 4008 C C . GLY B 1 55 ? 14.487 28.336 44.372 1.00 12.35 54 GLY B C 1
ATOM 4009 O O . GLY B 1 55 ? 14.041 29.449 44.048 1.00 15.16 54 GLY B O 1
ATOM 4010 N N . LEU B 1 56 ? 14.147 27.723 45.501 1.00 12.66 55 LEU B N 1
ATOM 4011 C CA . LEU B 1 56 ? 13.228 28.251 46.480 1.00 10.83 55 LEU B CA 1
ATOM 4012 C C . LEU B 1 56 ? 13.979 28.414 47.829 1.00 13.63 55 LEU B C 1
ATOM 4013 O O . LEU B 1 56 ? 14.971 27.749 48.080 1.00 12.37 55 LEU B O 1
ATOM 4018 N N . PRO B 1 57 ? 13.520 29.318 48.691 1.00 13.97 56 PRO B N 1
ATOM 4019 C CA . PRO B 1 57 ? 14.193 29.474 49.992 1.00 14.48 56 PRO B CA 1
ATOM 4020 C C . PRO B 1 57 ? 13.935 28.299 50.941 1.00 14.31 56 PRO B C 1
ATOM 4021 O O . PRO B 1 57 ? 12.916 27.619 50.824 1.00 14.65 56 PRO B O 1
ATOM 4025 N N . ALA B 1 58 ? 14.865 28.059 51.864 1.00 13.38 57 ALA B N 1
ATOM 4026 C CA . ALA B 1 58 ? 14.680 27.026 52.892 1.00 13.08 57 ALA B CA 1
ATOM 4027 C C . ALA B 1 58 ? 13.425 27.383 53.704 1.00 13.79 57 ALA B C 1
ATOM 4028 O O . ALA B 1 58 ? 13.236 28.549 54.015 1.00 13.66 57 ALA B O 1
ATOM 4030 N N . PRO B 1 59 ? 12.584 26.401 54.066 1.00 12.40 58 PRO B N 1
ATOM 4031 C CA . PRO B 1 59 ? 11.357 26.626 54.865 1.00 14.36 58 PRO B CA 1
ATOM 4032 C C . PRO B 1 59 ? 11.677 27.223 56.228 1.00 14.19 58 PRO B C 1
ATOM 4033 O O . PRO B 1 59 ? 12.645 26.793 56.899 1.00 12.62 58 PRO B O 1
ATOM 4037 N N . GLN B 1 60 ? 10.899 28.235 56.618 1.00 13.17 59 GLN B N 1
ATOM 4038 C CA A GLN B 1 60 ? 11.152 28.919 57.870 0.50 14.14 59 GLN B CA 1
ATOM 4039 C CA B GLN B 1 60 ? 11.110 28.926 57.873 0.50 13.61 59 GLN B CA 1
ATOM 4040 C C . GLN B 1 60 ? 11.124 27.977 59.080 1.00 13.22 59 GLN B C 1
ATOM 4041 O O . GLN B 1 60 ? 11.887 28.175 60.028 1.00 11.38 59 GLN B O 1
ATOM 4052 N N . ILE B 1 61 ? 10.276 26.943 59.062 1.00 11.90 60 ILE B N 1
ATOM 4053 C CA A ILE B 1 61 ? 10.207 25.957 60.162 0.50 11.59 60 ILE B CA 1
ATOM 4054 C CA B ILE B 1 61 ? 10.243 26.039 60.231 0.50 12.79 60 ILE B CA 1
ATOM 4055 C C . ILE B 1 61 ? 11.569 25.305 60.422 1.00 10.69 60 ILE B C 1
ATOM 4056 O O . ILE B 1 61 ? 11.963 25.078 61.560 1.00 11.59 60 ILE B O 1
ATOM 4065 N N . GLY B 1 62 ? 12.260 24.971 59.337 1.00 8.70 61 GLY B N 1
ATOM 4066 C CA . GLY B 1 62 ? 13.581 24.385 59.431 1.00 11.16 61 GLY B CA 1
ATOM 4067 C C . GLY B 1 62 ? 14.590 25.356 60.037 1.00 10.52 61 GLY B C 1
ATOM 4068 O O . GLY B 1 62 ? 15.194 25.073 61.063 1.00 10.84 61 GLY B O 1
ATOM 4069 N N . ILE B 1 63 ? 14.779 26.492 59.373 1.00 10.25 62 ILE B N 1
ATOM 4070 C CA . ILE B 1 63 ? 15.719 27.540 59.790 1.00 12.50 62 ILE B CA 1
ATOM 4071 C C . ILE B 1 63 ? 15.536 27.953 61.235 1.00 11.29 62 ILE B C 1
ATOM 4072 O O . ILE B 1 63 ? 16.503 28.008 62.003 1.00 10.99 62 ILE B O 1
ATOM 4077 N N . GLU B 1 64 ? 14.307 28.311 61.601 1.00 11.41 63 GLU B N 1
ATOM 4078 C CA . GLU B 1 64 ? 14.046 28.783 62.935 1.00 11.84 63 GLU B CA 1
ATOM 4079 C C . GLU B 1 64 ? 14.295 27.700 63.994 1.00 9.47 63 GLU B C 1
ATOM 4080 O O . GLU B 1 64 ? 14.699 28.009 65.103 1.00 8.35 63 GLU B O 1
ATOM 4086 N N . THR B 1 65 ? 14.068 26.445 63.649 1.00 9.49 64 THR B N 1
ATOM 4087 C CA . THR B 1 65 ? 14.363 25.363 64.605 1.00 9.56 64 THR B CA 1
ATOM 4088 C C . THR B 1 65 ? 15.864 25.250 64.800 1.00 8.85 64 THR B C 1
ATOM 4089 O O . THR B 1 65 ? 16.319 25.116 65.922 1.00 7.76 64 THR B O 1
ATOM 4093 N N . GLU B 1 66 ? 16.638 25.301 63.713 1.00 9.82 65 GLU B N 1
ATOM 4094 C CA . GLU B 1 66 ? 18.111 25.277 63.855 1.00 10.43 65 GLU B CA 1
ATOM 4095 C C . GLU B 1 66 ? 18.605 26.399 64.742 1.00 10.00 65 GLU B C 1
ATOM 4096 O O . GLU B 1 66 ? 19.430 26.187 65.642 1.00 9.12 65 GLU B O 1
ATOM 4102 N N . ILE B 1 67 ? 18.077 27.607 64.511 1.00 9.56 66 ILE B N 1
ATOM 4103 C CA . ILE B 1 67 ? 18.449 28.775 65.289 1.00 9.86 66 ILE B CA 1
ATOM 4104 C C . ILE B 1 67 ? 18.153 28.564 66.780 1.00 9.12 66 ILE B C 1
ATOM 4105 O O . ILE B 1 67 ? 18.999 28.834 67.658 1.00 9.28 66 ILE B O 1
ATOM 4110 N N . GLN B 1 68 ? 16.953 28.063 67.066 1.00 8.28 67 GLN B N 1
ATOM 4111 C CA . GLN B 1 68 ? 16.521 27.857 68.441 1.00 9.82 67 GLN B CA 1
ATOM 4112 C C . GLN B 1 68 ? 17.454 26.852 69.112 1.00 6.62 67 GLN B C 1
ATOM 4113 O O . GLN B 1 68 ? 17.872 27.048 70.254 1.00 7.16 67 GLN B O 1
ATOM 4119 N N . LYS B 1 69 ? 17.725 25.773 68.389 1.00 7.42 68 LYS B N 1
ATOM 4120 C CA . LYS B 1 69 ? 18.569 24.681 68.925 1.00 8.98 68 LYS B CA 1
ATOM 4121 C C . LYS B 1 69 ? 20.019 25.066 69.095 1.00 9.55 68 LYS B C 1
ATOM 4122 O O . LYS B 1 69 ? 20.638 24.652 70.067 1.00 10.33 68 LYS B O 1
ATOM 4128 N N . LEU B 1 70 ? 20.562 25.862 68.173 1.00 9.80 69 LEU B N 1
ATOM 4129 C CA . LEU B 1 70 ? 21.905 26.411 68.360 1.00 9.41 69 LEU B CA 1
ATOM 4130 C C . LEU B 1 70 ? 21.945 27.268 69.629 1.00 8.67 69 LEU B C 1
ATOM 4131 O O . LEU B 1 70 ? 22.897 27.164 70.448 1.00 8.55 69 LEU B O 1
ATOM 4136 N N . ARG B 1 71 ? 20.912 28.093 69.859 1.00 9.34 70 ARG B N 1
ATOM 4137 C CA A ARG B 1 71 ? 20.853 28.914 71.074 0.50 8.96 70 ARG B CA 1
ATOM 4138 C CA B ARG B 1 71 ? 20.868 28.917 71.080 0.50 9.19 70 ARG B CA 1
ATOM 4139 C C . ARG B 1 71 ? 20.717 28.051 72.332 1.00 9.99 70 ARG B C 1
ATOM 4140 O O . ARG B 1 71 ? 21.197 28.422 73.388 1.00 10.42 70 ARG B O 1
ATOM 4155 N N . GLU B 1 72 ? 20.087 26.877 72.201 1.00 9.14 71 GLU B N 1
ATOM 4156 C CA . GLU B 1 72 ? 19.897 25.962 73.337 1.00 9.74 71 GLU B CA 1
ATOM 4157 C C . GLU B 1 72 ? 21.154 25.162 73.674 1.00 12.59 71 GLU B C 1
ATOM 4158 O O . GLU B 1 72 ? 21.246 24.623 74.761 1.00 14.96 71 GLU B O 1
ATOM 4164 N N . GLY B 1 73 ? 22.096 25.047 72.750 1.00 11.27 72 GLY B N 1
ATOM 4165 C CA . GLY B 1 73 ? 23.333 24.349 73.049 1.00 11.53 72 GLY B CA 1
ATOM 4166 C C . GLY B 1 73 ? 23.712 23.112 72.238 1.00 10.89 72 GLY B C 1
ATOM 4167 O O . GLY B 1 73 ? 24.705 22.475 72.577 1.00 9.90 72 GLY B O 1
ATOM 4168 N N . VAL B 1 74 ? 23.001 22.812 71.153 1.00 8.95 73 VAL B N 1
ATOM 4169 C CA . VAL B 1 74 ? 23.267 21.594 70.404 1.00 9.54 73 VAL B CA 1
ATOM 4170 C C . VAL B 1 74 ? 24.611 21.558 69.656 1.00 8.73 73 VAL B C 1
ATOM 4171 O O . VAL B 1 74 ? 25.102 20.475 69.383 1.00 7.62 73 VAL B O 1
ATOM 4175 N N . ALA B 1 75 ? 25.215 22.718 69.373 1.00 7.45 74 ALA B N 1
ATOM 4176 C CA . ALA B 1 75 ? 26.478 22.758 68.654 1.00 8.19 74 ALA B CA 1
ATOM 4177 C C . ALA B 1 75 ? 27.617 22.111 69.445 1.00 7.31 74 ALA B C 1
ATOM 4178 O O . ALA B 1 75 ? 28.606 21.744 68.864 1.00 7.37 74 ALA B O 1
ATOM 4180 N N . SER B 1 76 ? 27.516 22.090 70.762 1.00 7.51 75 SER B N 1
ATOM 4181 C CA . SER B 1 76 ? 28.593 21.536 71.595 1.00 7.75 75 SER B CA 1
ATOM 4182 C C . SER B 1 76 ? 28.335 20.091 72.032 1.00 8.37 75 SER B C 1
ATOM 4183 O O . SER B 1 76 ? 29.083 19.563 72.857 1.00 9.33 75 SER B O 1
ATOM 4186 N N . ILE B 1 77 ? 27.307 19.457 71.469 1.00 8.32 76 ILE B N 1
ATOM 4187 C CA . ILE B 1 77 ? 26.934 18.100 71.882 1.00 8.72 76 ILE B CA 1
ATOM 4188 C C . ILE B 1 77 ? 26.915 17.170 70.671 1.00 9.73 76 ILE B C 1
ATOM 4189 O O . ILE B 1 77 ? 26.196 17.410 69.679 1.00 7.18 76 ILE B O 1
ATOM 4194 N N . TYR B 1 78 ? 27.724 16.097 70.733 1.00 9.88 77 TYR B N 1
ATOM 4195 C CA . TYR B 1 78 ? 27.701 15.125 69.652 1.00 9.70 77 TYR B CA 1
ATOM 4196 C C . TYR B 1 78 ? 26.300 14.573 69.509 1.00 8.40 77 TYR B C 1
ATOM 4197 O O . TYR B 1 78 ? 25.639 14.309 70.530 1.00 8.98 77 TYR B O 1
ATOM 4206 N N . PRO B 1 79 ? 25.824 14.364 68.270 1.00 9.61 78 PRO B N 1
ATOM 4207 C CA . PRO B 1 79 ? 24.522 13.765 68.151 1.00 11.21 78 PRO B CA 1
ATOM 4208 C C . PRO B 1 79 ? 24.578 12.305 68.598 1.00 10.73 78 PRO B C 1
ATOM 4209 O O . PRO B 1 79 ? 25.637 11.662 68.589 1.00 10.93 78 PRO B O 1
ATOM 4213 N N . ASN B 1 80 ? 23.460 11.819 69.075 1.00 10.72 79 ASN B N 1
ATOM 4214 C CA . ASN B 1 80 ? 23.361 10.421 69.467 1.00 12.44 79 ASN B CA 1
ATOM 4215 C C . ASN B 1 80 ? 23.929 9.514 68.365 1.00 12.89 79 ASN B C 1
ATOM 4216 O O . ASN B 1 80 ? 23.770 9.777 67.162 1.00 10.50 79 ASN B O 1
ATOM 4221 N N . LEU B 1 81 ? 24.531 8.407 68.803 1.00 16.19 80 LEU B N 1
ATOM 4222 C CA . LEU B 1 81 ? 25.097 7.406 67.904 1.00 19.43 80 LEU B CA 1
ATOM 4223 C C . LEU B 1 81 ? 24.141 6.929 66.787 1.00 18.41 80 LEU B C 1
ATOM 4224 O O . LEU B 1 81 ? 24.561 6.781 65.637 1.00 19.49 80 LEU B O 1
ATOM 4229 N N . ASP B 1 82 ? 22.865 6.748 67.118 1.00 17.05 81 ASP B N 1
ATOM 4230 C CA . ASP B 1 82 ? 21.863 6.262 66.150 1.00 16.77 81 ASP B CA 1
ATOM 4231 C C . ASP B 1 82 ? 21.151 7.404 65.384 1.00 14.84 81 ASP B C 1
ATOM 4232 O O . ASP B 1 82 ? 20.288 7.162 64.538 1.00 12.88 81 ASP B O 1
ATOM 4237 N N . GLY B 1 83 ? 21.523 8.654 65.678 1.00 12.80 82 GLY B N 1
ATOM 4238 C CA . GLY B 1 83 ? 20.842 9.799 65.081 1.00 13.41 82 GLY B CA 1
ATOM 4239 C C . GLY B 1 83 ? 19.957 10.494 66.128 1.00 12.47 82 GLY B C 1
ATOM 4240 O O . GLY B 1 83 ? 19.601 9.913 67.173 1.00 12.01 82 GLY B O 1
ATOM 4241 N N . LEU B 1 84 ? 19.616 11.747 65.844 1.00 11.51 83 LEU B N 1
ATOM 4242 C CA . LEU B 1 84 ? 18.716 12.522 66.695 1.00 9.73 83 LEU B CA 1
ATOM 4243 C C . LEU B 1 84 ? 17.407 11.755 66.868 1.00 10.78 83 LEU B C 1
ATOM 4244 O O . LEU B 1 84 ? 16.730 11.503 65.887 1.00 9.86 83 LEU B O 1
ATOM 4249 N N . PRO B 1 85 ? 17.014 11.469 68.110 1.00 9.52 84 PRO B N 1
ATOM 4250 C CA . PRO B 1 85 ? 15.773 10.685 68.294 1.00 10.66 84 PRO B CA 1
ATOM 4251 C C . PRO B 1 85 ? 14.547 11.313 67.619 1.00 10.60 84 PRO B C 1
ATOM 4252 O O . PRO B 1 85 ? 13.711 10.595 67.026 1.00 11.01 84 PRO B O 1
ATOM 4256 N N . GLU B 1 86 ? 14.427 12.642 67.712 1.00 8.47 85 GLU B N 1
ATOM 4257 C CA . GLU B 1 86 ? 13.311 13.346 67.079 1.00 9.83 85 GLU B CA 1
ATOM 4258 C C . GLU B 1 86 ? 13.277 13.175 65.567 1.00 9.41 85 GLU B C 1
ATOM 4259 O O . GLU B 1 86 ? 12.208 13.117 64.982 1.00 10.73 85 GLU B O 1
ATOM 4265 N N . LEU B 1 87 ? 14.447 13.123 64.928 1.00 9.39 86 LEU B N 1
ATOM 4266 C CA . LEU B 1 87 ? 14.497 12.949 63.496 1.00 10.13 86 LEU B CA 1
ATOM 4267 C C . LEU B 1 87 ? 14.102 11.523 63.146 1.00 10.41 86 LEU B C 1
ATOM 4268 O O . LEU B 1 87 ? 13.315 11.332 62.243 1.00 9.26 86 LEU B O 1
ATOM 4273 N N . LYS B 1 88 ? 14.623 10.539 63.875 1.00 9.78 87 LYS B N 1
ATOM 4274 C CA . LYS B 1 88 ? 14.249 9.128 63.625 1.00 9.89 87 LYS B CA 1
ATOM 4275 C C . LYS B 1 88 ? 12.724 8.938 63.773 1.00 11.44 87 LYS B C 1
ATOM 4276 O O . LYS B 1 88 ? 12.094 8.291 62.962 1.00 10.66 87 LYS B O 1
ATOM 4282 N N . GLN B 1 89 ? 12.140 9.520 64.824 1.00 11.79 88 GLN B N 1
ATOM 4283 C CA . GLN B 1 89 ? 10.721 9.415 65.095 1.00 12.87 88 GLN B CA 1
ATOM 4284 C C . GLN B 1 89 ? 9.857 10.079 64.010 1.00 12.07 88 GLN B C 1
ATOM 4285 O O . GLN B 1 89 ? 8.888 9.476 63.530 1.00 10.96 88 GLN B O 1
ATOM 4291 N N . GLU B 1 90 ? 10.211 11.305 63.624 1.00 9.50 89 GLU B N 1
ATOM 4292 C CA . GLU B 1 90 ? 9.435 12.026 62.611 1.00 10.82 89 GLU B CA 1
ATOM 4293 C C . GLU B 1 90 ? 9.612 11.411 61.227 1.00 9.87 89 GLU B C 1
ATOM 4294 O O . GLU B 1 90 ? 8.678 11.469 60.415 1.00 9.79 89 GLU B O 1
ATOM 4300 N N . ALA B 1 91 ? 10.782 10.816 60.967 1.00 9.94 90 ALA B N 1
ATOM 4301 C CA . ALA B 1 91 ? 11.009 10.079 59.697 1.00 9.27 90 ALA B CA 1
ATOM 4302 C C . ALA B 1 91 ? 10.098 8.832 59.682 1.00 9.50 90 ALA B C 1
ATOM 4303 O O . ALA B 1 91 ? 9.486 8.536 58.680 1.00 11.78 90 ALA B O 1
ATOM 4305 N N . SER B 1 92 ? 10.031 8.106 60.782 1.00 8.96 91 SER B N 1
ATOM 4306 C CA . SER B 1 92 ? 9.094 6.990 60.897 1.00 9.65 91 SER B CA 1
ATOM 4307 C C . SER B 1 92 ? 7.633 7.427 60.642 1.00 11.24 91 SER B C 1
ATOM 4308 O O . SER B 1 92 ? 6.899 6.777 59.865 1.00 11.61 91 SER B O 1
ATOM 4311 N N . ARG B 1 93 ? 7.186 8.495 61.307 1.00 10.20 92 ARG B N 1
ATOM 4312 C CA . ARG B 1 93 ? 5.856 9.022 61.084 1.00 10.70 92 ARG B CA 1
ATOM 4313 C C . ARG B 1 93 ? 5.677 9.430 59.623 1.00 10.73 92 ARG B C 1
ATOM 4314 O O . ARG B 1 93 ? 4.621 9.168 59.037 1.00 10.33 92 ARG B O 1
ATOM 4322 N N . PHE B 1 94 ? 6.679 10.101 59.070 1.00 9.30 93 PHE B N 1
ATOM 4323 C CA . PHE B 1 94 ? 6.653 10.526 57.664 1.00 10.27 93 PHE B CA 1
ATOM 4324 C C . PHE B 1 94 ? 6.453 9.316 56.698 1.00 11.23 93 PHE B C 1
ATOM 4325 O O . PHE B 1 94 ? 5.665 9.388 55.729 1.00 11.15 93 PHE B O 1
ATOM 4333 N N . ALA B 1 95 ? 7.156 8.224 56.961 1.00 10.28 94 ALA B N 1
ATOM 4334 C CA . ALA B 1 95 ? 7.034 7.010 56.157 1.00 11.64 94 ALA B CA 1
ATOM 4335 C C . ALA B 1 95 ? 5.568 6.544 56.186 1.00 11.92 94 ALA B C 1
ATOM 4336 O O . ALA B 1 95 ? 4.964 6.249 55.147 1.00 12.98 94 ALA B O 1
ATOM 4338 N N . LYS B 1 96 ? 4.949 6.557 57.368 1.00 11.92 95 LYS B N 1
ATOM 4339 C CA . LYS B 1 96 ? 3.551 6.160 57.457 1.00 9.79 95 LYS B CA 1
ATOM 4340 C C . LYS B 1 96 ? 2.581 7.162 56.837 1.00 11.38 95 LYS B C 1
ATOM 4341 O O . LYS B 1 96 ? 1.671 6.770 56.091 1.00 10.21 95 LYS B O 1
ATOM 4347 N N . LEU B 1 97 ? 2.764 8.453 57.143 1.00 9.48 96 LEU B N 1
ATOM 4348 C CA . LEU B 1 97 ? 1.788 9.451 56.740 1.00 10.41 96 LEU B CA 1
ATOM 4349 C C . LEU B 1 97 ? 1.859 9.864 55.267 1.00 9.90 96 LEU B C 1
ATOM 4350 O O . LEU B 1 97 ? 0.855 10.276 54.715 1.00 8.97 96 LEU B O 1
ATOM 4355 N N . PHE B 1 98 ? 3.021 9.686 54.639 1.00 10.93 97 PHE B N 1
ATOM 4356 C CA . PHE B 1 98 ? 3.241 10.080 53.246 1.00 10.62 97 PHE B CA 1
ATOM 4357 C C . PHE B 1 98 ? 3.576 8.945 52.272 1.00 10.83 97 PHE B C 1
ATOM 4358 O O . PHE B 1 98 ? 3.442 9.134 51.055 1.00 10.02 97 PHE B O 1
ATOM 4366 N N . VAL B 1 99 ? 4.008 7.794 52.775 1.00 11.04 98 VAL B N 1
ATOM 4367 C CA . VAL B 1 99 ? 4.265 6.629 51.914 1.00 10.02 98 VAL B CA 1
ATOM 4368 C C . VAL B 1 99 ? 3.386 5.424 52.319 1.00 10.87 98 VAL B C 1
ATOM 4369 O O . VAL B 1 99 ? 3.291 4.419 51.602 1.00 11.43 98 VAL B O 1
ATOM 4373 N N . ASN B 1 100 ? 2.704 5.545 53.467 1.00 10.89 99 ASN B N 1
ATOM 4374 C CA . ASN B 1 100 ? 1.927 4.455 54.048 1.00 11.30 99 ASN B CA 1
ATOM 4375 C C . ASN B 1 100 ? 2.749 3.182 54.242 1.00 11.76 99 ASN B C 1
ATOM 4376 O O . ASN B 1 100 ? 2.248 2.080 54.015 1.00 11.91 99 ASN B O 1
ATOM 4381 N N . ILE B 1 101 ? 4.014 3.348 54.644 1.00 11.65 100 ILE B N 1
ATOM 4382 C CA . ILE B 1 101 ? 4.881 2.219 54.935 1.00 11.69 100 ILE B CA 1
ATOM 4383 C C . ILE B 1 101 ? 5.138 2.255 56.443 1.00 11.63 100 ILE B C 1
ATOM 4384 O O . ILE B 1 101 ? 5.359 3.328 57.028 1.00 10.55 100 ILE B O 1
ATOM 4389 N N . ASP B 1 102 ? 5.040 1.085 57.073 1.00 10.07 101 ASP B N 1
ATOM 4390 C CA . ASP B 1 102 ? 5.316 0.933 58.518 1.00 11.86 101 ASP B CA 1
ATOM 4391 C C . ASP B 1 102 ? 6.791 0.661 58.701 1.00 11.42 101 ASP B C 1
ATOM 4392 O O . ASP B 1 102 ? 7.246 -0.437 58.451 1.00 11.16 101 ASP B O 1
ATOM 4397 N N . ILE B 1 103 ? 7.531 1.684 59.108 1.00 11.71 102 ILE B N 1
ATOM 4398 C CA . ILE B 1 103 ? 8.977 1.614 59.308 1.00 11.73 102 ILE B CA 1
ATOM 4399 C C . ILE B 1 103 ? 9.258 2.152 60.730 1.00 12.84 102 ILE B C 1
ATOM 4400 O O . ILE B 1 103 ? 8.905 3.292 61.046 1.00 14.13 102 ILE B O 1
ATOM 4405 N N . PRO B 1 104 ? 9.898 1.357 61.582 1.00 12.89 103 PRO B N 1
ATOM 4406 C CA . PRO B 1 104 ? 10.155 1.796 62.955 1.00 13.63 103 PRO B CA 1
ATOM 4407 C C . PRO B 1 104 ? 11.197 2.880 63.022 1.00 11.95 103 PRO B C 1
ATOM 4408 O O . PRO B 1 104 ? 12.082 2.917 62.172 1.00 12.33 103 PRO B O 1
ATOM 4412 N N . ALA B 1 105 ? 11.092 3.735 64.035 1.00 11.30 104 ALA B N 1
ATOM 4413 C CA . ALA B 1 105 ? 12.077 4.791 64.240 1.00 10.78 104 ALA B CA 1
ATOM 4414 C C . ALA B 1 105 ? 13.505 4.208 64.293 1.00 10.96 104 ALA B C 1
ATOM 4415 O O . ALA B 1 105 ? 14.452 4.829 63.824 1.00 13.03 104 ALA B O 1
ATOM 4417 N N . ARG B 1 106 ? 13.671 3.043 64.913 1.00 11.59 105 ARG B N 1
ATOM 4418 C CA . ARG B 1 106 ? 14.972 2.403 65.006 1.00 12.03 105 ARG B CA 1
ATOM 4419 C C . ARG B 1 106 ? 15.679 2.279 63.648 1.00 13.34 105 ARG B C 1
ATOM 4420 O O . ARG B 1 106 ? 16.895 2.427 63.564 1.00 12.28 105 ARG B O 1
ATOM 4428 N N . ALA B 1 107 ? 14.899 1.992 62.600 1.00 12.13 106 ALA B N 1
ATOM 4429 C CA . ALA B 1 107 ? 15.404 1.757 61.264 1.00 10.64 106 ALA B CA 1
ATOM 4430 C C . ALA B 1 107 ? 15.477 2.997 60.367 1.00 11.53 106 ALA B C 1
ATOM 4431 O O . ALA B 1 107 ? 15.735 2.867 59.179 1.00 11.14 106 ALA B O 1
ATOM 4433 N N . CYS B 1 108 ? 15.220 4.184 60.944 1.00 9.94 107 CYS B N 1
ATOM 4434 C CA . CYS B 1 108 ? 15.324 5.469 60.258 1.00 11.22 107 CYS B CA 1
ATOM 4435 C C . CYS B 1 108 ? 16.649 6.099 60.725 1.00 11.38 107 CYS B C 1
ATOM 4436 O O . CYS B 1 108 ? 16.822 6.384 61.921 1.00 12.38 107 CYS B O 1
ATOM 4439 N N . VAL B 1 109 ? 17.563 6.280 59.768 1.00 11.51 108 VAL B N 1
ATOM 4440 C CA . VAL B 1 109 ? 18.930 6.667 60.061 1.00 11.91 108 VAL B CA 1
ATOM 4441 C C . VAL B 1 109 ? 19.328 7.971 59.392 1.00 11.07 108 VAL B C 1
ATOM 4442 O O . VAL B 1 109 ? 19.398 8.033 58.172 1.00 10.43 108 VAL B O 1
ATOM 4446 N N . PRO B 1 110 ? 19.607 9.032 60.191 1.00 11.16 109 PRO B N 1
ATOM 4447 C CA . PRO B 1 110 ? 20.052 10.302 59.638 1.00 10.61 109 PRO B CA 1
ATOM 4448 C C . PRO B 1 110 ? 21.397 10.169 58.933 1.00 10.17 109 PRO B C 1
ATOM 4449 O O . PRO B 1 110 ? 22.320 9.478 59.424 1.00 9.71 109 PRO B O 1
ATOM 4453 N N . THR B 1 111 ? 21.502 10.855 57.806 1.00 9.39 110 THR B N 1
ATOM 4454 C CA . THR B 1 111 ? 22.675 10.858 56.965 1.00 9.99 110 THR B CA 1
ATOM 4455 C C . THR B 1 111 ? 23.006 12.262 56.511 1.00 10.85 110 THR B C 1
ATOM 4456 O O . THR B 1 111 ? 22.141 13.164 56.530 1.00 10.63 110 THR B O 1
ATOM 4460 N N . VAL B 1 112 ? 24.275 12.446 56.120 1.00 10.82 111 VAL B N 1
ATOM 4461 C CA . VAL B 1 112 ? 24.763 13.715 55.598 1.00 10.67 111 VAL B CA 1
ATOM 4462 C C . VAL B 1 112 ? 24.329 13.786 54.129 1.00 10.84 111 VAL B C 1
ATOM 4463 O O . VAL B 1 112 ? 25.098 13.520 53.187 1.00 10.86 111 VAL B O 1
ATOM 4467 N N . GLY B 1 113 ? 23.070 14.153 53.942 1.00 10.05 112 GLY B N 1
ATOM 4468 C CA . GLY B 1 113 ? 22.442 14.130 52.619 1.00 10.37 112 GLY B CA 1
ATOM 4469 C C . GLY B 1 113 ? 22.149 12.678 52.198 1.00 10.85 112 GLY B C 1
ATOM 4470 O O . GLY B 1 113 ? 22.641 11.704 52.799 1.00 12.37 112 GLY B O 1
ATOM 4471 N N . SER B 1 114 ? 21.344 12.532 51.152 1.00 11.34 113 SER B N 1
ATOM 4472 C CA . SER B 1 114 ? 21.160 11.225 50.568 1.00 10.90 113 SER B CA 1
ATOM 4473 C C . SER B 1 114 ? 22.448 10.772 49.886 1.00 11.60 113 SER B C 1
ATOM 4474 O O . SER B 1 114 ? 22.580 9.584 49.571 1.00 15.21 113 SER B O 1
ATOM 4490 N N . GLN B 1 116 ? 25.439 10.723 51.321 1.00 9.94 115 GLN B N 1
ATOM 4491 C CA . GLN B 1 116 ? 26.056 9.842 52.305 1.00 10.00 115 GLN B CA 1
ATOM 4492 C C . GLN B 1 116 ? 25.182 8.606 52.485 1.00 10.61 115 GLN B C 1
ATOM 4493 O O . GLN B 1 116 ? 25.682 7.498 52.672 1.00 11.42 115 GLN B O 1
ATOM 4499 N N . GLY B 1 117 ? 23.879 8.806 52.400 1.00 12.41 116 GLY B N 1
ATOM 4500 C CA . GLY B 1 117 ? 22.921 7.706 52.481 1.00 11.97 116 GLY B CA 1
ATOM 4501 C C . GLY B 1 117 ? 23.175 6.663 51.392 1.00 11.93 116 GLY B C 1
ATOM 4502 O O . GLY B 1 117 ? 23.179 5.446 51.671 1.00 11.72 116 GLY B O 1
ATOM 4503 N N . CYS B 1 118 ? 23.382 7.117 50.153 1.00 11.60 117 CYS B N 1
ATOM 4504 C CA . CYS B 1 118 ? 23.708 6.194 49.054 1.00 12.56 117 CYS B CA 1
ATOM 4505 C C . CYS B 1 118 ? 25.066 5.530 49.246 1.00 11.11 117 CYS B C 1
ATOM 4506 O O . CYS B 1 118 ? 25.198 4.312 49.055 1.00 10.36 117 CYS B O 1
ATOM 4509 N N . PHE B 1 119 ? 26.064 6.318 49.669 1.00 10.34 118 PHE B N 1
ATOM 4510 C CA . PHE B 1 119 ? 27.402 5.779 49.835 1.00 11.21 118 PHE B CA 1
ATOM 4511 C C . PHE B 1 119 ? 27.395 4.592 50.813 1.00 11.26 118 PHE B C 1
ATOM 4512 O O . PHE B 1 119 ? 27.936 3.513 50.519 1.00 10.33 118 PHE B O 1
ATOM 4520 N N . VAL B 1 120 ? 26.774 4.803 51.975 1.00 11.64 119 VAL B N 1
ATOM 4521 C CA . VAL B 1 120 ? 26.737 3.783 53.023 1.00 9.88 119 VAL B CA 1
ATOM 4522 C C . VAL B 1 120 ? 25.851 2.622 52.625 1.00 11.23 119 VAL B C 1
ATOM 4523 O O . VAL B 1 120 ? 26.158 1.485 52.968 1.00 9.88 119 VAL B O 1
ATOM 4527 N N . SER B 1 121 ? 24.794 2.891 51.873 1.00 10.77 120 SER B N 1
ATOM 4528 C CA . SER B 1 121 ? 23.941 1.823 51.384 1.00 10.71 120 SER B CA 1
ATOM 4529 C C . SER B 1 121 ? 24.740 0.888 50.465 1.00 11.33 120 SER B C 1
ATOM 4530 O O . SER B 1 121 ? 24.635 -0.334 50.569 1.00 10.30 120 SER B O 1
ATOM 4533 N N . PHE B 1 122 ? 25.538 1.453 49.561 1.00 9.85 121 PHE B N 1
ATOM 4534 C CA . PHE B 1 122 ? 26.371 0.630 48.691 1.00 9.87 121 PHE B CA 1
ATOM 4535 C C . PHE B 1 122 ? 27.419 -0.102 49.510 1.00 10.91 121 PHE B C 1
ATOM 4536 O O . PHE B 1 122 ? 27.681 -1.285 49.298 1.00 10.43 121 PHE B O 1
ATOM 4544 N N . LEU B 1 123 ? 28.044 0.615 50.430 1.00 10.40 122 LEU B N 1
ATOM 4545 C CA . LEU B 1 123 ? 29.071 0.056 51.296 1.00 8.81 122 LEU B CA 1
ATOM 4546 C C . LEU B 1 123 ? 28.614 -1.197 52.040 1.00 8.04 122 LEU B C 1
ATOM 4547 O O . LEU B 1 123 ? 29.341 -2.190 52.070 1.00 8.36 122 LEU B O 1
ATOM 4552 N N . VAL B 1 124 ? 27.390 -1.189 52.574 1.00 9.09 123 VAL B N 1
ATOM 4553 C CA . VAL B 1 124 ? 26.905 -2.333 53.332 1.00 10.46 123 VAL B CA 1
ATOM 4554 C C . VAL B 1 124 ? 26.110 -3.293 52.464 1.00 11.33 123 VAL B C 1
ATOM 4555 O O . VAL B 1 124 ? 26.370 -4.510 52.487 1.00 10.62 123 VAL B O 1
ATOM 4559 N N . ALA B 1 125 ? 25.166 -2.775 51.686 1.00 10.49 124 ALA B N 1
ATOM 4560 C CA . ALA B 1 125 ? 24.321 -3.701 50.882 1.00 12.15 124 ALA B CA 1
ATOM 4561 C C . ALA B 1 125 ? 25.146 -4.557 49.904 1.00 12.36 124 ALA B C 1
ATOM 4562 O O . ALA B 1 125 ? 24.853 -5.769 49.693 1.00 10.88 124 ALA B O 1
ATOM 4564 N N . ASN B 1 126 ? 26.203 -3.973 49.350 1.00 10.41 125 ASN B N 1
ATOM 4565 C CA . ASN B 1 126 ? 27.036 -4.705 48.388 1.00 11.32 125 ASN B CA 1
ATOM 4566 C C . ASN B 1 126 ? 28.093 -5.604 48.990 1.00 10.99 125 ASN B C 1
ATOM 4567 O O . ASN B 1 126 ? 28.907 -6.164 48.256 1.00 9.22 125 ASN B O 1
ATOM 4572 N N . ARG B 1 127 ? 28.079 -5.745 50.326 1.00 10.81 126 ARG B N 1
ATOM 4573 C CA . ARG B 1 127 ? 28.934 -6.696 51.038 1.00 9.60 126 ARG B CA 1
ATOM 4574 C C . ARG B 1 127 ? 28.122 -7.798 51.719 1.00 10.27 126 ARG B C 1
ATOM 4575 O O . ARG B 1 127 ? 28.685 -8.637 52.445 1.00 10.90 126 ARG B O 1
ATOM 4583 N N . THR B 1 128 ? 26.821 -7.842 51.436 1.00 11.71 127 THR B N 1
ATOM 4584 C CA . THR B 1 128 ? 25.943 -8.865 52.033 1.00 10.31 127 THR B CA 1
ATOM 4585 C C . THR B 1 128 ? 26.152 -10.306 51.580 1.00 10.21 127 THR B C 1
ATOM 4586 O O . THR B 1 128 ? 25.724 -11.229 52.285 1.00 11.41 127 THR B O 1
ATOM 4590 N N . HIS B 1 129 ? 26.724 -10.513 50.392 1.00 10.20 128 HIS B N 1
ATOM 4591 C CA . HIS B 1 129 ? 26.892 -11.851 49.824 1.00 13.16 128 HIS B CA 1
ATOM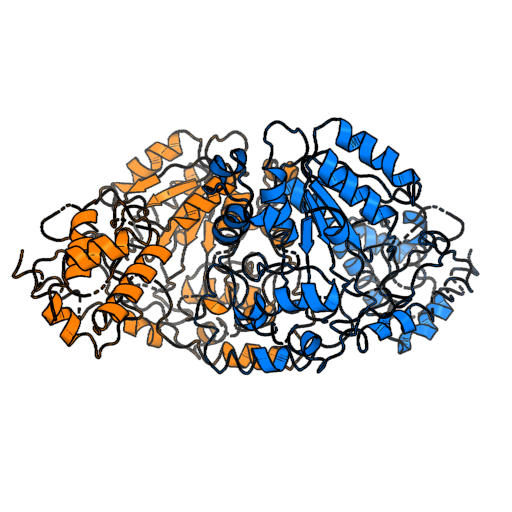 4592 C C . HIS B 1 129 ? 28.238 -11.897 49.115 1.00 12.70 128 HIS B C 1
ATOM 4593 O O . HIS B 1 129 ? 28.355 -11.534 47.933 1.00 12.18 128 HIS B O 1
ATOM 4600 N N . LYS B 1 130 ? 29.258 -12.346 49.848 1.00 14.69 129 LYS B N 1
ATOM 4601 C CA . LYS B 1 130 ? 30.625 -12.303 49.339 1.00 15.53 129 LYS B CA 1
ATOM 4602 C C . LYS B 1 130 ? 30.877 -13.145 48.106 1.00 15.36 129 LYS B C 1
ATOM 4603 O O . LYS B 1 130 ? 31.814 -12.890 47.389 1.00 13.77 129 LYS B O 1
ATOM 4609 N N . ASN B 1 131 ? 30.026 -14.128 47.856 1.00 15.88 130 ASN B N 1
ATOM 4610 C CA A ASN B 1 131 ? 30.136 -15.016 46.714 0.50 17.18 130 ASN B CA 1
ATOM 4611 C CA B ASN B 1 131 ? 30.202 -14.991 46.683 0.50 16.69 130 ASN B CA 1
ATOM 4612 C C . ASN B 1 131 ? 29.561 -14.417 45.412 1.00 17.07 130 ASN B C 1
ATOM 4613 O O . ASN B 1 131 ? 29.644 -15.035 44.363 1.00 18.04 130 ASN B O 1
ATOM 4622 N N . ARG B 1 132 ? 28.965 -13.222 45.496 1.00 13.57 131 ARG B N 1
ATOM 4623 C CA . ARG B 1 132 ? 28.367 -12.577 44.328 1.00 13.06 131 ARG B CA 1
ATOM 4624 C C . ARG B 1 132 ? 29.408 -11.605 43.794 1.00 14.51 131 ARG B C 1
ATOM 4625 O O . ARG B 1 132 ? 29.978 -10.822 44.554 1.00 14.03 131 ARG B O 1
ATOM 4633 N N . GLU B 1 133 ? 29.641 -11.657 42.487 1.00 15.59 132 GLU B N 1
ATOM 4634 C CA A GLU B 1 133 ? 30.679 -10.878 41.807 0.70 17.42 132 GLU B CA 1
ATOM 4635 C CA B GLU B 1 133 ? 30.720 -10.859 41.906 0.30 15.87 132 GLU B CA 1
ATOM 4636 C C . GLU B 1 133 ? 30.403 -9.377 41.684 1.00 15.31 132 GLU B C 1
ATOM 4637 O O . GLU B 1 133 ? 31.346 -8.559 41.606 1.00 14.47 132 GLU B O 1
ATOM 4648 N N . TYR B 1 134 ? 29.122 -9.026 41.618 1.00 14.36 133 TYR B N 1
ATOM 4649 C CA . TYR B 1 134 ? 28.684 -7.636 41.437 1.00 12.01 133 TYR B CA 1
ATOM 4650 C C . TYR B 1 134 ? 27.946 -7.080 42.652 1.00 11.83 133 TYR B C 1
ATOM 4651 O O . TYR B 1 134 ? 27.507 -7.819 43.524 1.00 11.39 133 TYR B O 1
ATOM 4660 N N . GLY B 1 135 ? 27.831 -5.749 42.692 1.00 10.94 134 GLY B N 1
ATOM 4661 C CA . GLY B 1 135 ? 27.124 -5.052 43.735 1.00 9.34 134 GLY B CA 1
ATOM 4662 C C . GLY B 1 135 ? 25.798 -4.577 43.177 1.00 9.52 134 GLY B C 1
ATOM 4663 O O . GLY B 1 135 ? 24.779 -5.318 43.175 1.00 8.92 134 GLY B O 1
ATOM 4664 N N . THR B 1 136 ? 25.797 -3.357 42.661 1.00 9.91 135 THR B N 1
ATOM 4665 C CA . THR B 1 136 ? 24.586 -2.733 42.183 1.00 9.26 135 THR B CA 1
ATOM 4666 C C . THR B 1 136 ? 24.244 -2.919 40.705 1.00 10.61 135 THR B C 1
ATOM 4667 O O . THR B 1 136 ? 25.131 -2.874 39.838 1.00 9.73 135 THR B O 1
ATOM 4671 N N . LEU B 1 137 ? 22.944 -3.126 40.449 1.00 10.18 136 LEU B N 1
ATOM 4672 C CA . LEU B 1 137 ? 22.359 -3.030 39.127 1.00 9.85 136 LEU B CA 1
ATOM 4673 C C . LEU B 1 137 ? 21.688 -1.639 39.051 1.00 10.98 136 LEU B C 1
ATOM 4674 O O . LEU B 1 137 ? 20.715 -1.353 39.785 1.00 9.76 136 LEU B O 1
ATOM 4679 N N . PHE B 1 138 ? 22.184 -0.795 38.165 1.00 11.00 137 PHE B N 1
ATOM 4680 C CA . PHE B 1 138 ? 21.661 0.574 38.007 1.00 10.45 137 PHE B CA 1
ATOM 4681 C C . PHE B 1 138 ? 20.550 0.654 36.938 1.00 12.33 137 PHE B C 1
ATOM 4682 O O . PHE B 1 138 ? 20.793 0.288 35.779 1.00 11.75 137 PHE B O 1
ATOM 4690 N N . ILE B 1 139 ? 19.357 1.143 37.315 1.00 11.18 138 ILE B N 1
ATOM 4691 C CA . ILE B 1 139 ? 18.284 1.420 36.338 1.00 12.12 138 ILE B CA 1
ATOM 4692 C C . ILE B 1 139 ? 18.488 2.888 35.961 1.00 14.11 138 ILE B C 1
ATOM 4693 O O . ILE B 1 139 ? 18.151 3.790 36.723 1.00 15.48 138 ILE B O 1
ATOM 4698 N N . ASP B 1 140 ? 19.129 3.090 34.817 1.00 11.51 139 ASP B N 1
ATOM 4699 C CA . ASP B 1 140 ? 19.459 4.403 34.276 1.00 11.71 139 ASP B CA 1
ATOM 4700 C C . ASP B 1 140 ? 18.384 4.882 33.308 1.00 12.81 139 ASP B C 1
ATOM 4701 O O . ASP B 1 140 ? 17.456 4.140 33.009 1.00 12.59 139 ASP B O 1
ATOM 4706 N N . PRO B 1 141 ? 18.450 6.160 32.856 1.00 11.87 140 PRO B N 1
ATOM 4707 C CA . PRO B 1 141 ? 19.388 7.243 33.178 1.00 10.67 140 PRO B CA 1
ATOM 4708 C C . PRO B 1 141 ? 19.304 7.533 34.675 1.00 10.31 140 PRO B C 1
ATOM 4709 O O . PRO B 1 141 ? 18.235 7.377 35.288 1.00 11.58 140 PRO B O 1
ATOM 4713 N N . GLY B 1 142 ? 20.452 7.880 35.246 1.00 13.41 141 GLY B N 1
ATOM 4714 C CA . GLY B 1 142 ? 20.577 8.135 36.662 1.00 14.38 141 GLY B CA 1
ATOM 4715 C C . GLY B 1 142 ? 21.559 9.231 36.980 1.00 14.98 141 GLY B C 1
ATOM 4716 O O . GLY B 1 142 ? 21.883 10.091 36.154 1.00 12.96 141 GLY B O 1
ATOM 4717 N N . PHE B 1 143 ? 21.982 9.162 38.225 1.00 17.14 142 PHE B N 1
ATOM 4718 C CA . PHE B 1 143 ? 22.817 10.132 38.886 1.00 17.38 142 PHE B CA 1
ATOM 4719 C C . PHE B 1 143 ? 24.238 9.578 38.899 1.00 17.79 142 PHE B C 1
ATOM 4720 O O . PHE B 1 143 ? 24.570 8.670 39.675 1.00 14.31 142 PHE B O 1
ATOM 4728 N N . ASN B 1 144 ? 25.086 10.163 38.079 1.00 16.13 143 ASN B N 1
ATOM 4729 C CA . ASN B 1 144 ? 26.421 9.608 37.877 1.00 17.36 143 ASN B CA 1
ATOM 4730 C C . ASN B 1 144 ? 27.319 9.505 39.124 1.00 14.34 143 ASN B C 1
ATOM 4731 O O . ASN B 1 144 ? 28.166 8.612 39.224 1.00 11.85 143 ASN B O 1
ATOM 4736 N N . LEU B 1 145 ? 27.140 10.428 40.061 1.00 12.65 144 LEU B N 1
ATOM 4737 C CA . LEU B 1 145 ? 27.908 10.325 41.306 1.00 14.43 144 LEU B CA 1
ATOM 4738 C C . LEU B 1 145 ? 27.728 8.946 41.974 1.00 12.40 144 LEU B C 1
ATOM 4739 O O . LEU B 1 145 ? 28.644 8.481 42.614 1.00 10.90 144 LEU B O 1
ATOM 4744 N N . ASN B 1 146 ? 26.557 8.319 41.855 1.00 12.06 145 ASN B N 1
ATOM 4745 C CA . ASN B 1 146 ? 26.348 6.990 42.449 1.00 12.37 145 ASN B CA 1
ATOM 4746 C C . ASN B 1 146 ? 27.304 5.971 41.846 1.00 12.45 145 ASN B C 1
ATOM 4747 O O . ASN B 1 146 ? 27.750 5.051 42.537 1.00 12.08 145 ASN B O 1
ATOM 4752 N N . LYS B 1 147 ? 27.601 6.090 40.544 1.00 11.71 146 LYS B N 1
ATOM 4753 C CA . LYS B 1 147 ? 28.556 5.163 39.931 1.00 11.86 146 LYS B CA 1
ATOM 4754 C C . LYS B 1 147 ? 29.959 5.403 40.468 1.00 10.55 146 LYS B C 1
ATOM 4755 O O . LYS B 1 147 ? 30.720 4.450 40.717 1.00 11.68 146 LYS B O 1
ATOM 4761 N N . LEU B 1 148 ? 30.287 6.669 40.658 1.00 12.18 147 LEU B N 1
ATOM 4762 C CA . LEU B 1 148 ? 31.578 7.046 41.232 1.00 12.35 147 LEU B CA 1
ATOM 4763 C C . LEU B 1 148 ? 31.707 6.457 42.646 1.00 10.32 147 LEU B C 1
ATOM 4764 O O . LEU B 1 148 ? 32.773 5.988 43.015 1.00 9.90 147 LEU B O 1
ATOM 4769 N N . GLN B 1 149 ? 30.635 6.510 43.427 1.00 10.40 148 GLN B N 1
ATOM 4770 C CA . GLN B 1 149 ? 30.616 5.914 44.767 1.00 10.68 148 GLN B CA 1
ATOM 4771 C C . GLN B 1 149 ? 30.954 4.442 44.688 1.00 11.67 148 GLN B C 1
ATOM 4772 O O . GLN B 1 149 ? 31.821 3.961 45.417 1.00 11.60 148 GLN B O 1
ATOM 4778 N N . CYS B 1 150 ? 30.300 3.719 43.776 1.00 11.64 149 CYS B N 1
ATOM 4779 C CA . CYS B 1 150 ? 30.574 2.281 43.641 1.00 9.76 149 CYS B CA 1
ATOM 4780 C C . CYS B 1 150 ? 32.016 2.052 43.175 1.00 9.06 149 CYS B C 1
ATOM 4781 O O . CYS B 1 150 ? 32.698 1.174 43.670 1.00 10.01 149 CYS B O 1
ATOM 4784 N N . ARG B 1 151 ? 32.487 2.894 42.258 1.00 9.57 150 ARG B N 1
ATOM 4785 C CA . ARG B 1 151 ? 33.843 2.795 41.752 1.00 9.83 150 ARG B CA 1
ATOM 4786 C C . ARG B 1 151 ? 34.856 2.999 42.892 1.00 9.37 150 ARG B C 1
ATOM 4787 O O . ARG B 1 151 ? 35.834 2.280 42.993 1.00 9.46 150 ARG B O 1
ATOM 4795 N N . ILE B 1 152 ? 34.628 4.014 43.710 1.00 10.57 151 ILE B N 1
ATOM 4796 C CA . ILE B 1 152 ? 35.496 4.283 44.874 1.00 10.34 151 ILE B CA 1
ATOM 4797 C C . ILE B 1 152 ? 35.515 3.089 45.814 1.00 12.25 151 ILE B C 1
ATOM 4798 O O . ILE B 1 152 ? 36.568 2.731 46.344 1.00 11.78 151 ILE B O 1
ATOM 4803 N N . LEU B 1 153 ? 34.362 2.447 45.997 1.00 10.03 152 LEU B N 1
ATOM 4804 C CA . LEU B 1 153 ? 34.279 1.236 46.812 1.00 11.47 152 LEU B CA 1
ATOM 4805 C C . LEU B 1 153 ? 34.870 -0.040 46.194 1.00 11.82 152 LEU B C 1
ATOM 4806 O O . LEU B 1 153 ? 34.923 -1.100 46.854 1.00 12.55 152 LEU B O 1
ATOM 4811 N N . GLY B 1 154 ? 35.269 0.021 44.929 1.00 12.48 153 GLY B N 1
ATOM 4812 C CA . GLY B 1 154 ? 35.786 -1.162 44.238 1.00 12.42 153 GLY B CA 1
ATOM 4813 C C . GLY B 1 154 ? 34.726 -2.229 43.965 1.00 14.70 153 GLY B C 1
ATOM 4814 O O . GLY B 1 154 ? 35.047 -3.397 43.861 1.00 14.93 153 GLY B O 1
ATOM 4815 N N . GLN B 1 155 ? 33.471 -1.806 43.853 1.00 14.85 154 GLN B N 1
ATOM 4816 C CA . GLN B 1 155 ? 32.322 -2.683 43.642 1.00 15.63 154 GLN B CA 1
ATOM 4817 C C . GLN B 1 155 ? 31.901 -2.645 42.176 1.00 17.24 154 GLN B C 1
ATOM 4818 O O . GLN B 1 155 ? 31.488 -1.617 41.670 1.00 19.76 154 GLN B O 1
ATOM 4824 N N . LYS B 1 156 ? 31.980 -3.791 41.498 1.00 15.08 155 LYS B N 1
ATOM 4825 C CA . LYS B 1 156 ? 31.543 -3.863 40.117 1.00 15.24 155 LYS B CA 1
ATOM 4826 C C . LYS B 1 156 ? 30.038 -3.614 40.059 1.00 13.22 155 LYS B C 1
ATOM 4827 O O . LYS B 1 156 ? 29.299 -3.938 41.009 1.00 12.58 155 LYS B O 1
ATOM 4833 N N . PHE B 1 157 ? 29.592 -3.023 38.959 1.00 11.55 156 PHE B N 1
ATOM 4834 C CA . PHE B 1 157 ? 28.179 -2.752 38.712 1.00 10.95 156 PHE B CA 1
ATOM 4835 C C . PHE B 1 157 ? 27.839 -2.905 37.229 1.00 12.05 156 PHE B C 1
ATOM 4836 O O . PHE B 1 157 ? 28.728 -3.025 36.383 1.00 12.98 156 PHE B O 1
ATOM 4844 N N . GLU B 1 158 ? 26.543 -2.970 36.961 1.00 12.29 157 GLU B N 1
ATOM 4845 C CA A GLU B 1 158 ? 25.969 -3.010 35.610 0.50 11.86 157 GLU B CA 1
ATOM 4846 C CA B GLU B 1 158 ? 26.023 -2.996 35.605 0.50 12.19 157 GLU B CA 1
ATOM 4847 C C . GLU B 1 158 ? 24.856 -2.004 35.552 1.00 11.55 157 GLU B C 1
ATOM 4848 O O . GLU B 1 158 ? 24.333 -1.588 36.598 1.00 12.29 157 GLU B O 1
ATOM 4859 N N . SER B 1 159 ? 24.500 -1.619 34.339 1.00 11.78 158 SER B N 1
ATOM 4860 C CA . SER B 1 159 ? 23.496 -0.610 34.114 1.00 12.77 158 SER B CA 1
ATOM 4861 C C . SER B 1 159 ? 22.803 -0.807 32.806 1.00 11.90 158 SER B C 1
ATOM 4862 O O . SER B 1 159 ? 23.368 -1.379 31.889 1.00 10.72 158 SER B O 1
ATOM 4865 N N . PHE B 1 160 ? 21.592 -0.296 32.709 1.00 10.11 159 PHE B N 1
ATOM 4866 C CA . PHE B 1 160 ? 20.887 -0.252 31.419 1.00 10.51 159 PHE B CA 1
ATOM 4867 C C . PHE B 1 160 ? 20.004 0.980 31.393 1.00 11.27 159 PHE B C 1
ATOM 4868 O O . PHE B 1 160 ? 19.580 1.489 32.445 1.00 12.12 159 PHE B O 1
ATOM 4876 N N . ASP B 1 161 ? 19.737 1.455 30.176 1.00 11.70 160 ASP B N 1
ATOM 4877 C CA . ASP B 1 161 ? 18.871 2.621 29.931 1.00 10.74 160 ASP B CA 1
ATOM 4878 C C . ASP B 1 161 ? 17.438 2.116 29.893 1.00 11.30 160 ASP B C 1
ATOM 4879 O O . ASP B 1 161 ? 17.078 1.237 29.077 1.00 12.21 160 ASP B O 1
ATOM 4884 N N . LEU B 1 162 ? 16.612 2.629 30.786 1.00 11.19 161 LEU B N 1
ATOM 4885 C CA . LEU B 1 162 ? 15.209 2.217 30.888 1.00 12.05 161 LEU B CA 1
ATOM 4886 C C . LEU B 1 162 ? 14.352 2.540 29.665 1.00 11.49 161 LEU B C 1
ATOM 4887 O O . LEU B 1 162 ? 13.235 2.018 29.521 1.00 9.91 161 LEU B O 1
ATOM 4892 N N . PHE B 1 163 ? 14.871 3.373 28.764 1.00 12.03 162 PHE B N 1
ATOM 4893 C CA . PHE B 1 163 ? 14.066 3.869 27.598 1.00 11.20 162 PHE B CA 1
ATOM 4894 C C . PHE B 1 163 ? 13.243 2.782 26.907 1.00 12.31 162 PHE B C 1
ATOM 4895 O O . PHE B 1 163 ? 12.045 2.960 26.718 1.00 12.31 162 PHE B O 1
ATOM 4903 N N . GLU B 1 164 ? 13.881 1.660 26.548 1.00 10.70 163 GLU B N 1
ATOM 4904 C CA . GLU B 1 164 ? 13.224 0.561 25.816 1.00 10.47 163 GLU B CA 1
ATOM 4905 C C . GLU B 1 164 ? 12.595 -0.520 26.667 1.00 11.70 163 GLU B C 1
ATOM 4906 O O . GLU B 1 164 ? 12.065 -1.510 26.114 1.00 13.40 163 GLU B O 1
ATOM 4912 N N . TYR B 1 165 ? 12.633 -0.367 27.989 1.00 11.07 164 TYR B N 1
ATOM 4913 C CA . TYR B 1 165 ? 12.204 -1.447 28.879 1.00 12.07 164 TYR B CA 1
ATOM 4914 C C . TYR B 1 165 ? 11.141 -1.076 29.899 1.00 12.10 164 TYR B C 1
ATOM 4915 O O . TYR B 1 165 ? 11.128 -1.590 31.006 1.00 11.63 164 TYR B O 1
ATOM 4924 N N . ARG B 1 166 ? 10.239 -0.169 29.541 1.00 13.78 165 ARG B N 1
ATOM 4925 C CA . ARG B 1 166 ? 9.193 0.191 30.490 1.00 13.43 165 ARG B CA 1
ATOM 4926 C C . ARG B 1 166 ? 8.058 -0.821 30.510 1.00 12.72 165 ARG B C 1
ATOM 4927 O O . ARG B 1 166 ? 7.929 -1.657 29.602 1.00 9.37 165 ARG B O 1
ATOM 4935 N N . GLY B 1 167 ? 7.290 -0.764 31.601 1.00 10.95 166 GLY B N 1
ATOM 4936 C CA . GLY B 1 167 ? 6.142 -1.611 31.780 1.00 9.46 166 GLY B CA 1
ATOM 4937 C C . GLY B 1 167 ? 6.555 -3.082 31.975 1.00 11.72 166 GLY B C 1
ATOM 4938 O O . GLY B 1 167 ? 7.551 -3.396 32.598 1.00 12.90 166 GLY B O 1
ATOM 4939 N N . GLU B 1 168 ? 5.795 -3.959 31.391 1.00 12.77 167 GLU B N 1
ATOM 4940 C CA A GLU B 1 168 ? 6.066 -5.391 31.552 0.50 13.95 167 GLU B CA 1
ATOM 4941 C CA B GLU B 1 168 ? 6.036 -5.398 31.477 0.50 15.24 167 GLU B CA 1
ATOM 4942 C C . GLU B 1 168 ? 7.435 -5.777 30.943 1.00 14.68 167 GLU B C 1
ATOM 4943 O O . GLU B 1 168 ? 8.033 -6.779 31.365 1.00 14.66 167 GLU B O 1
ATOM 4954 N N . LYS B 1 169 ? 7.946 -4.971 29.988 1.00 13.81 168 LYS B N 1
ATOM 4955 C CA . LYS B 1 169 ? 9.262 -5.200 29.373 1.00 11.65 168 LYS B CA 1
ATOM 4956 C C . LYS B 1 169 ? 10.395 -5.136 30.399 1.00 10.98 168 LYS B C 1
ATOM 4957 O O . LYS B 1 169 ? 11.476 -5.679 30.180 1.00 11.10 168 LYS B O 1
ATOM 4963 N N . LEU B 1 170 ? 10.142 -4.484 31.541 1.00 10.23 169 LEU B N 1
ATOM 4964 C CA . LEU B 1 170 ? 11.144 -4.373 32.580 1.00 10.70 169 LEU B CA 1
ATOM 4965 C C . LEU B 1 170 ? 11.486 -5.728 33.229 1.00 10.18 169 LEU B C 1
ATOM 4966 O O . LEU B 1 170 ? 12.595 -5.937 33.692 1.00 11.57 169 LEU B O 1
ATOM 4971 N N . ARG B 1 171 ? 10.532 -6.636 33.287 1.00 11.23 170 ARG B N 1
ATOM 4972 C CA . ARG B 1 171 ? 10.761 -7.916 33.956 1.00 10.79 170 ARG B CA 1
ATOM 4973 C C . ARG B 1 171 ? 11.906 -8.740 33.349 1.00 11.47 170 ARG B C 1
ATOM 4974 O O . ARG B 1 171 ? 12.871 -9.102 34.046 1.00 10.44 170 ARG B O 1
ATOM 4982 N N . GLU B 1 172 ? 11.817 -8.999 32.052 1.00 11.75 171 GLU B N 1
ATOM 4983 C CA . GLU B 1 172 ? 12.838 -9.774 31.396 1.00 12.76 171 GLU B CA 1
ATOM 4984 C C . GLU B 1 172 ? 14.177 -9.059 31.455 1.00 10.70 171 GLU B C 1
ATOM 4985 O O . GLU B 1 172 ? 15.180 -9.707 31.664 1.00 11.44 171 GLU B O 1
ATOM 4991 N N . LYS B 1 173 ? 14.212 -7.742 31.284 1.00 11.58 172 LYS B N 1
ATOM 4992 C CA . LYS B 1 173 ? 15.484 -7.015 31.293 1.00 11.31 172 LYS B CA 1
ATOM 4993 C C . LYS B 1 173 ? 16.152 -7.034 32.671 1.00 12.75 172 LYS B C 1
ATOM 4994 O O . LYS B 1 173 ? 17.334 -7.313 32.768 1.00 12.05 172 LYS B O 1
ATOM 5000 N N . LEU B 1 174 ? 15.416 -6.702 33.723 1.00 11.21 173 LEU B N 1
ATOM 5001 C CA . LEU B 1 174 ? 15.976 -6.761 35.083 1.00 12.44 173 LEU B CA 1
ATOM 5002 C C . LEU B 1 174 ? 16.428 -8.185 35.401 1.00 12.61 173 LEU B C 1
ATOM 5003 O O . LEU B 1 174 ? 17.539 -8.406 35.917 1.00 12.10 173 LEU B O 1
ATOM 5008 N N . GLU B 1 175 ? 15.568 -9.147 35.090 1.00 10.58 174 GLU B N 1
ATOM 5009 C CA . GLU B 1 175 ? 15.867 -10.546 35.406 1.00 11.49 174 GLU B CA 1
ATOM 5010 C C . GLU B 1 175 ? 17.090 -11.112 34.632 1.00 10.91 174 GLU B C 1
ATOM 5011 O O . GLU B 1 175 ? 17.829 -11.965 35.166 1.00 11.81 174 GLU B O 1
ATOM 5017 N N . SER B 1 176 ? 17.363 -10.584 33.443 1.00 11.46 175 SER B N 1
ATOM 5018 C CA . SER B 1 176 ? 18.534 -11.018 32.683 1.00 10.74 175 SER B CA 1
ATOM 5019 C C . SER B 1 176 ? 19.818 -10.847 33.512 1.00 11.41 175 SER B C 1
ATOM 5020 O O . SER B 1 176 ? 20.748 -11.677 33.453 1.00 9.58 175 SER B O 1
ATOM 5023 N N . TYR B 1 177 ? 19.879 -9.786 34.304 1.00 10.38 176 TYR B N 1
ATOM 5024 C CA . TYR B 1 177 ? 20.997 -9.565 35.203 1.00 11.79 176 TYR B CA 1
ATOM 5025 C C . TYR B 1 177 ? 20.850 -10.370 36.484 1.00 12.00 176 TYR B C 1
ATOM 5026 O O . TYR B 1 177 ? 21.789 -11.030 36.929 1.00 11.14 176 TYR B O 1
ATOM 5035 N N . LEU B 1 178 ? 19.682 -10.293 37.104 1.00 11.66 177 LEU B N 1
ATOM 5036 C CA . LEU B 1 178 ? 19.521 -10.879 38.445 1.00 11.20 177 LEU B CA 1
ATOM 5037 C C . LEU B 1 178 ? 19.667 -12.387 38.405 1.00 12.99 177 LEU B C 1
ATOM 5038 O O . LEU B 1 178 ? 20.230 -12.976 39.351 1.00 13.83 177 LEU B O 1
ATOM 5043 N N . GLN B 1 179 ? 19.194 -13.014 37.312 1.00 12.94 178 GLN B N 1
ATOM 5044 C CA . GLN B 1 179 ? 19.274 -14.504 37.206 1.00 12.60 178 GLN B CA 1
ATOM 5045 C C . GLN B 1 179 ? 20.722 -15.084 37.138 1.00 13.72 178 GLN B C 1
ATOM 5046 O O . GLN B 1 179 ? 20.928 -16.319 37.176 1.00 13.32 178 GLN B O 1
ATOM 5052 N N . THR B 1 180 ? 21.721 -14.235 36.968 1.00 13.45 179 THR B N 1
ATOM 5053 C CA . THR B 1 180 ? 23.135 -14.701 37.044 1.00 13.56 179 THR B CA 1
ATOM 5054 C C . THR B 1 180 ? 23.501 -15.034 38.500 1.00 13.10 179 THR B C 1
ATOM 5055 O O . THR B 1 180 ? 24.479 -15.716 38.762 1.00 14.57 179 THR B O 1
ATOM 5059 N N . GLY B 1 181 ? 22.698 -14.536 39.431 1.00 13.54 180 GLY B N 1
ATOM 5060 C CA . GLY B 1 181 ? 22.910 -14.656 40.876 1.00 14.04 180 GLY B CA 1
ATOM 5061 C C . GLY B 1 181 ? 24.064 -13.803 41.400 1.00 12.90 180 GLY B C 1
ATOM 5062 O O . GLY B 1 181 ? 24.456 -13.931 42.577 1.00 13.54 180 GLY B O 1
ATOM 5063 N N . GLN B 1 182 ? 24.579 -12.908 40.565 1.00 12.21 181 GLN B N 1
ATOM 5064 C CA . GLN B 1 182 ? 25.761 -12.089 40.899 1.00 12.67 181 GLN B CA 1
ATOM 5065 C C . GLN B 1 182 ? 25.551 -10.695 41.443 1.00 13.27 181 GLN B C 1
ATOM 5066 O O . GLN B 1 182 ? 26.538 -10.000 41.704 1.00 13.85 181 GLN B O 1
ATOM 5072 N N . PHE B 1 183 ? 24.293 -10.288 41.633 1.00 11.83 182 PHE B N 1
ATOM 5073 C CA . PHE B 1 183 ? 23.990 -8.927 42.123 1.00 10.22 182 PHE B CA 1
ATOM 5074 C C . PHE B 1 183 ? 23.537 -8.913 43.573 1.00 10.75 182 PHE B C 1
ATOM 5075 O O . PHE B 1 183 ? 22.972 -9.907 44.078 1.00 10.54 182 PHE B O 1
ATOM 5083 N N . CYS B 1 184 ? 23.794 -7.779 44.229 1.00 9.85 183 CYS B N 1
ATOM 5084 C CA . CYS B 1 184 ? 23.377 -7.547 45.606 1.00 8.93 183 CYS B CA 1
ATOM 5085 C C . CYS B 1 184 ? 22.322 -6.467 45.797 1.00 9.68 183 CYS B C 1
ATOM 5086 O O . CYS B 1 184 ? 21.585 -6.500 46.800 1.00 9.46 183 CYS B O 1
ATOM 5089 N N . SER B 1 185 ? 22.264 -5.499 44.885 1.00 8.87 184 SER B N 1
ATOM 5090 C CA . SER B 1 185 ? 21.346 -4.397 45.055 1.00 10.17 184 SER B CA 1
ATOM 5091 C C . SER B 1 185 ? 20.886 -3.832 43.713 1.00 10.53 184 SER B C 1
ATOM 5092 O O . SER B 1 185 ? 21.476 -4.149 42.685 1.00 9.56 184 SER B O 1
ATOM 5095 N N . ILE B 1 186 ? 19.854 -2.981 43.761 1.00 9.71 185 ILE B N 1
ATOM 5096 C CA . ILE B 1 186 ? 19.297 -2.279 42.616 1.00 9.37 185 ILE B CA 1
ATOM 5097 C C . ILE B 1 186 ? 19.033 -0.848 43.088 1.00 11.03 185 ILE B C 1
ATOM 5098 O O . ILE B 1 186 ? 18.632 -0.645 44.236 1.00 10.72 185 ILE B O 1
ATOM 5103 N N . ILE B 1 187 ? 19.348 0.130 42.244 1.00 10.39 186 ILE B N 1
ATOM 5104 C CA . ILE B 1 187 ? 19.032 1.512 42.546 1.00 10.27 186 ILE B CA 1
ATOM 5105 C C . ILE B 1 187 ? 18.377 2.241 41.366 1.00 11.00 186 ILE B C 1
ATOM 5106 O O . ILE B 1 187 ? 18.695 1.979 40.177 1.00 12.65 186 ILE B O 1
ATOM 5111 N N . TYR B 1 188 ? 17.443 3.119 41.715 1.00 9.72 187 TYR B N 1
ATOM 5112 C CA . TYR B 1 188 ? 16.751 4.042 40.790 1.00 10.89 187 TYR B CA 1
ATOM 5113 C C . TYR B 1 188 ? 16.219 5.222 41.624 1.00 12.27 187 TYR B C 1
ATOM 5114 O O . TYR B 1 188 ? 16.111 5.142 42.840 1.00 11.06 187 TYR B O 1
ATOM 5123 N N . SER B 1 189 ? 15.950 6.343 40.954 1.00 11.85 188 SER B N 1
ATOM 5124 C CA . SER B 1 189 ? 15.323 7.497 41.595 1.00 11.14 188 SER B CA 1
ATOM 5125 C C . SER B 1 189 ? 13.918 7.628 41.057 1.00 10.26 188 SER B C 1
ATOM 5126 O O . SER B 1 189 ? 13.660 7.371 39.866 1.00 12.76 188 SER B O 1
ATOM 5129 N N . ASN B 1 190 ? 12.983 8.017 41.914 1.00 11.68 189 ASN B N 1
ATOM 5130 C CA . ASN B 1 190 ? 11.597 8.239 41.485 1.00 11.08 189 ASN B CA 1
ATOM 5131 C C . ASN B 1 190 ? 10.960 9.345 42.301 1.00 11.38 189 ASN B C 1
ATOM 5132 O O . ASN B 1 190 ? 10.871 9.204 43.510 1.00 11.22 189 ASN B O 1
ATOM 5137 N N . PRO B 1 191 ? 10.644 10.487 41.682 1.00 11.89 190 PRO B N 1
ATOM 5138 C CA . PRO B 1 191 ? 10.907 10.876 40.297 1.00 10.31 190 PRO B CA 1
ATOM 5139 C C . PRO B 1 191 ? 12.392 10.823 39.924 1.00 10.57 190 PRO B C 1
ATOM 5140 O O . PRO B 1 191 ? 13.275 10.955 40.770 1.00 11.81 190 PRO B O 1
ATOM 5144 N N . ASN B 1 192 ? 12.658 10.549 38.648 1.00 10.94 191 ASN B N 1
ATOM 5145 C CA . ASN B 1 192 ? 14.014 10.372 38.150 1.00 10.27 191 ASN B CA 1
ATOM 5146 C C . ASN B 1 192 ? 14.786 11.652 37.781 1.00 11.41 191 ASN B C 1
ATOM 5147 O O . ASN B 1 192 ? 14.244 12.598 37.175 1.00 11.33 191 ASN B O 1
ATOM 5152 N N . ASN B 1 193 ? 16.031 11.684 38.226 1.00 10.70 192 ASN B N 1
ATOM 5153 C CA . ASN B 1 193 ? 17.055 12.625 37.729 1.00 9.29 192 ASN B CA 1
ATOM 5154 C C . ASN B 1 193 ? 17.868 11.721 36.775 1.00 10.16 192 ASN B C 1
ATOM 5155 O O . ASN B 1 193 ? 18.507 10.787 37.242 1.00 12.59 192 ASN B O 1
ATOM 5160 N N . PRO B 1 194 ? 17.951 12.043 35.470 1.00 9.75 193 PRO B N 1
ATOM 5161 C CA . PRO B 1 194 ? 17.554 13.264 34.781 1.00 10.00 193 PRO B CA 1
ATOM 5162 C C . PRO B 1 194 ? 16.226 13.377 34.023 1.00 10.42 193 PRO B C 1
ATOM 5163 O O . PRO B 1 194 ? 15.915 14.466 33.546 1.00 11.72 193 PRO B O 1
ATOM 5167 N N . THR B 1 195 ? 15.480 12.288 33.848 1.00 9.83 194 THR B N 1
ATOM 5168 C CA . THR B 1 195 ? 14.364 12.273 32.898 1.00 10.07 194 THR B CA 1
ATOM 5169 C C . THR B 1 195 ? 13.004 12.724 33.437 1.00 9.34 194 THR B C 1
ATOM 5170 O O . THR B 1 195 ? 12.115 13.041 32.676 1.00 11.18 194 THR B O 1
ATOM 5174 N N . TRP B 1 196 ? 12.863 12.755 34.768 1.00 10.77 195 TRP B N 1
ATOM 5175 C CA . TRP B 1 196 ? 11.601 13.034 35.437 1.00 8.96 195 TRP B CA 1
ATOM 5176 C C . TRP B 1 196 ? 10.573 11.905 35.224 1.00 10.67 195 TRP B C 1
ATOM 5177 O O . TRP B 1 196 ? 9.428 12.040 35.607 1.00 12.21 195 TRP B O 1
ATOM 5188 N N . GLN B 1 197 ? 10.990 10.770 34.658 1.00 9.89 196 GLN B N 1
ATOM 5189 C CA . GLN B 1 197 ? 10.099 9.604 34.639 1.00 10.66 196 GLN B CA 1
ATOM 5190 C C . GLN B 1 197 ? 9.777 9.193 36.061 1.00 10.38 196 GLN B C 1
ATOM 5191 O O . GLN B 1 197 ? 10.615 9.328 36.970 1.00 11.07 196 GLN B O 1
ATOM 5197 N N . CYS B 1 198 ? 8.555 8.706 36.252 1.00 11.67 197 CYS B N 1
ATOM 5198 C CA . CYS B 1 198 ? 8.105 8.197 37.539 1.00 10.72 197 CYS B CA 1
ATOM 5199 C C . CYS B 1 198 ? 7.741 6.734 37.347 1.00 9.09 197 CYS B C 1
ATOM 5200 O O . CYS B 1 198 ? 6.903 6.376 36.503 1.00 10.82 197 CYS B O 1
ATOM 5211 N N . THR B 1 200 ? 6.065 3.387 37.520 1.00 11.66 199 THR B N 1
ATOM 5212 C CA . THR B 1 200 ? 4.653 3.090 37.725 1.00 11.57 199 THR B CA 1
ATOM 5213 C C . THR B 1 200 ? 4.509 1.999 38.785 1.00 11.59 199 THR B C 1
ATOM 5214 O O . THR B 1 200 ? 5.469 1.320 39.125 1.00 10.94 199 THR B O 1
ATOM 5218 N N . ASP B 1 201 ? 3.288 1.783 39.251 1.00 11.23 200 ASP B N 1
ATOM 5219 C CA . ASP B 1 201 ? 3.048 0.723 40.239 1.00 11.58 200 ASP B CA 1
ATOM 5220 C C . ASP B 1 201 ? 3.220 -0.656 39.611 1.00 11.17 200 ASP B C 1
ATOM 5221 O O . ASP B 1 201 ? 3.645 -1.594 40.288 1.00 11.73 200 ASP B O 1
ATOM 5226 N N . GLU B 1 202 ? 2.985 -0.766 38.303 1.00 10.60 201 GLU B N 1
ATOM 5227 C CA . GLU B 1 202 ? 3.305 -2.012 37.611 1.00 10.29 201 GLU B CA 1
ATOM 5228 C C . GLU B 1 202 ? 4.800 -2.314 37.682 1.00 9.83 201 GLU B C 1
ATOM 5229 O O . GLU B 1 202 ? 5.205 -3.442 37.987 1.00 9.43 201 GLU B O 1
ATOM 5235 N N . GLU B 1 203 ? 5.612 -1.300 37.365 1.00 8.08 202 GLU B N 1
ATOM 5236 C CA . GLU B 1 203 ? 7.079 -1.408 37.390 1.00 9.43 202 GLU B CA 1
ATOM 5237 C C . GLU B 1 203 ? 7.608 -1.648 38.805 1.00 9.43 202 GLU B C 1
ATOM 5238 O O . GLU B 1 203 ? 8.458 -2.523 39.005 1.00 9.33 202 GLU B O 1
ATOM 5244 N N . LEU B 1 204 ? 7.056 -0.942 39.793 1.00 7.94 203 LEU B N 1
ATOM 5245 C CA . LEU B 1 204 ? 7.492 -1.129 41.171 1.00 8.77 203 LEU B CA 1
ATOM 5246 C C . LEU B 1 204 ? 7.174 -2.546 41.654 1.00 10.53 203 LEU B C 1
ATOM 5247 O O . LEU B 1 204 ? 7.923 -3.136 42.393 1.00 10.13 203 LEU B O 1
ATOM 5252 N N . ARG B 1 205 ? 6.058 -3.092 41.225 1.00 11.45 204 ARG B N 1
ATOM 5253 C CA A ARG B 1 205 ? 5.706 -4.471 41.601 0.50 11.14 204 ARG B CA 1
ATOM 5254 C CA B ARG B 1 205 ? 5.686 -4.468 41.588 0.50 10.95 204 ARG B CA 1
ATOM 5255 C C . ARG B 1 205 ? 6.694 -5.443 40.977 1.00 11.12 204 ARG B C 1
ATOM 5256 O O . ARG B 1 205 ? 7.136 -6.387 41.624 1.00 11.90 204 ARG B O 1
ATOM 5271 N N . ILE B 1 206 ? 7.036 -5.219 39.704 1.00 11.05 205 ILE B N 1
ATOM 5272 C CA . ILE B 1 206 ? 8.022 -6.075 39.024 1.00 10.64 205 ILE B CA 1
ATOM 5273 C C . ILE B 1 206 ? 9.372 -6.042 39.761 1.00 9.71 205 ILE B C 1
ATOM 5274 O O . ILE B 1 206 ? 9.984 -7.088 40.064 1.00 8.65 205 ILE B O 1
ATOM 5279 N N . ILE B 1 207 ? 9.826 -4.849 40.094 1.00 9.05 206 ILE B N 1
ATOM 5280 C CA . ILE B 1 207 ? 11.110 -4.666 40.797 1.00 9.29 206 ILE B CA 1
ATOM 5281 C C . ILE B 1 207 ? 11.084 -5.340 42.147 1.00 10.65 206 ILE B C 1
ATOM 5282 O O . ILE B 1 207 ? 12.027 -6.069 42.509 1.00 10.78 206 ILE B O 1
ATOM 5287 N N . GLY B 1 208 ? 10.002 -5.116 42.899 1.00 11.09 207 GLY B N 1
ATOM 5288 C CA . GLY B 1 208 ? 9.855 -5.726 44.240 1.00 10.26 207 GLY B CA 1
ATOM 5289 C C . GLY B 1 208 ? 9.787 -7.245 44.220 1.00 10.56 207 GLY B C 1
ATOM 5290 O O . GLY B 1 208 ? 10.470 -7.924 45.001 1.00 12.23 207 GLY B O 1
ATOM 5291 N N . GLU B 1 209 ? 8.990 -7.788 43.310 1.00 9.13 208 GLU B N 1
ATOM 5292 C CA A GLU B 1 209 ? 8.861 -9.221 43.154 0.50 10.25 208 GLU B CA 1
ATOM 5293 C CA B GLU B 1 209 ? 8.845 -9.207 43.198 0.50 10.41 208 GLU B CA 1
ATOM 5294 C C . GLU B 1 209 ? 10.190 -9.871 42.853 1.00 11.04 208 GLU B C 1
ATOM 5295 O O . GLU B 1 209 ? 10.530 -10.895 43.447 1.00 10.72 208 GLU B O 1
ATOM 5306 N N . LEU B 1 210 ? 10.959 -9.257 41.943 1.00 11.15 209 LEU B N 1
ATOM 5307 C CA . LEU B 1 210 ? 12.257 -9.785 41.536 1.00 10.82 209 LEU B CA 1
ATOM 5308 C C . LEU B 1 210 ? 13.309 -9.618 42.619 1.00 10.88 209 LEU B C 1
ATOM 5309 O O . LEU B 1 210 ? 14.172 -10.493 42.805 1.00 12.35 209 LEU B O 1
ATOM 5314 N N . ALA B 1 211 ? 13.252 -8.501 43.342 1.00 10.42 210 ALA B N 1
ATOM 5315 C CA . ALA B 1 211 ? 14.168 -8.296 44.452 1.00 10.57 210 ALA B CA 1
ATOM 5316 C C . ALA B 1 211 ? 13.962 -9.391 45.528 1.00 11.24 210 ALA B C 1
ATOM 5317 O O . ALA B 1 211 ? 14.912 -9.947 46.049 1.00 10.59 210 ALA B O 1
ATOM 5319 N N . THR B 1 212 ? 12.714 -9.721 45.826 1.00 9.89 211 THR B N 1
ATOM 5320 C CA . THR B 1 212 ? 12.427 -10.795 46.757 1.00 10.59 211 THR B CA 1
ATOM 5321 C C . THR B 1 212 ? 12.881 -12.118 46.182 1.00 10.42 211 THR B C 1
ATOM 5322 O O . THR B 1 212 ? 13.558 -12.902 46.868 1.00 10.07 211 THR B O 1
ATOM 5326 N N . LYS B 1 213 ? 12.562 -12.380 44.912 1.00 10.30 212 LYS B N 1
ATOM 5327 C CA . LYS B 1 213 ? 12.914 -13.674 44.292 1.00 11.61 212 LYS B CA 1
ATOM 5328 C C . LYS B 1 213 ? 14.407 -13.928 44.250 1.00 12.33 212 LYS B C 1
ATOM 5329 O O . LYS B 1 213 ? 14.836 -15.042 44.530 1.00 9.64 212 LYS B O 1
ATOM 5335 N N . HIS B 1 214 ? 15.185 -12.892 43.910 1.00 12.07 213 HIS B N 1
ATOM 5336 C CA . HIS B 1 214 ? 16.626 -13.019 43.735 1.00 11.36 213 HIS B CA 1
ATOM 5337 C C . HIS B 1 214 ? 17.426 -12.540 44.947 1.00 10.96 213 HIS B C 1
ATOM 5338 O O . HIS B 1 214 ? 18.633 -12.509 44.926 1.00 12.67 213 HIS B O 1
ATOM 5345 N N . ASP B 1 215 ? 16.723 -12.203 46.015 1.00 10.91 214 ASP B N 1
ATOM 5346 C CA . ASP B 1 215 ? 17.333 -11.762 47.259 1.00 9.86 214 ASP B CA 1
ATOM 5347 C C . ASP B 1 215 ? 18.374 -10.652 47.072 1.00 9.28 214 ASP B C 1
ATOM 5348 O O . ASP B 1 215 ? 19.550 -10.791 47.434 1.00 7.78 214 ASP B O 1
ATOM 5353 N N . VAL B 1 216 ? 17.888 -9.557 46.527 1.00 8.78 215 VAL B N 1
ATOM 5354 C CA . VAL B 1 216 ? 18.690 -8.351 46.383 1.00 10.51 215 VAL B CA 1
ATOM 5355 C C . VAL B 1 216 ? 17.938 -7.228 47.089 1.00 10.49 215 VAL B C 1
ATOM 5356 O O . VAL B 1 216 ? 16.728 -7.293 47.290 1.00 10.38 215 VAL B O 1
ATOM 5360 N N . ILE B 1 217 ? 18.684 -6.178 47.425 1.00 9.06 216 ILE B N 1
ATOM 5361 C CA . ILE B 1 217 ? 18.186 -5.048 48.179 1.00 9.85 216 ILE B CA 1
ATOM 5362 C C . ILE B 1 217 ? 17.915 -3.883 47.254 1.00 9.67 216 ILE B C 1
ATOM 5363 O O . ILE B 1 217 ? 18.778 -3.492 46.462 1.00 11.37 216 ILE B O 1
ATOM 5368 N N . VAL B 1 218 ? 16.720 -3.328 47.319 1.00 9.89 217 VAL B N 1
ATOM 5369 C CA . VAL B 1 218 ? 16.394 -2.166 46.466 1.00 9.77 217 VAL B CA 1
ATOM 5370 C C . VAL B 1 218 ? 16.636 -0.863 47.204 1.00 10.22 217 VAL B C 1
ATOM 5371 O O . VAL B 1 218 ? 16.102 -0.638 48.303 1.00 10.44 217 VAL B O 1
ATOM 5375 N N . ILE B 1 219 ? 17.498 -0.013 46.631 1.00 8.81 218 ILE B N 1
ATOM 5376 C CA . ILE B 1 219 ? 17.742 1.332 47.169 1.00 9.17 218 ILE B CA 1
ATOM 5377 C C . ILE B 1 219 ? 16.869 2.239 46.288 1.00 10.75 218 ILE B C 1
ATOM 5378 O O . ILE B 1 219 ? 17.130 2.375 45.102 1.00 10.67 218 ILE B O 1
ATOM 5383 N N . GLU B 1 220 ? 15.828 2.805 46.875 1.00 10.36 219 GLU B N 1
ATOM 5384 C CA . GLU B 1 220 ? 14.871 3.648 46.210 1.00 10.70 219 GLU B CA 1
ATOM 5385 C C . GLU B 1 220 ? 15.197 5.055 46.602 1.00 9.85 219 GLU B C 1
ATOM 5386 O O . GLU B 1 220 ? 15.059 5.425 47.791 1.00 11.00 219 GLU B O 1
ATOM 5392 N N . ASP B 1 221 ? 15.655 5.848 45.617 1.00 10.64 220 ASP B N 1
ATOM 5393 C CA . ASP B 1 221 ? 16.079 7.242 45.873 1.00 10.26 220 ASP B CA 1
ATOM 5394 C C . ASP B 1 221 ? 14.881 8.220 45.681 1.00 10.12 220 ASP B C 1
ATOM 5395 O O . ASP B 1 221 ? 14.481 8.535 44.567 1.00 11.66 220 ASP B O 1
ATOM 5400 N N . LEU B 1 222 ? 14.301 8.662 46.800 1.00 10.93 221 LEU B N 1
ATOM 5401 C CA . LEU B 1 222 ? 13.138 9.504 46.794 1.00 10.81 221 LEU B CA 1
ATOM 5402 C C . LEU B 1 222 ? 13.570 10.943 46.999 1.00 13.80 221 LEU B C 1
ATOM 5403 O O . LEU B 1 222 ? 12.899 11.727 47.660 1.00 14.40 221 LEU B O 1
ATOM 5408 N N . ALA B 1 223 ? 14.641 11.323 46.344 1.00 12.68 222 ALA B N 1
ATOM 5409 C CA . ALA B 1 223 ? 15.132 12.696 46.476 1.00 14.88 222 ALA B CA 1
ATOM 5410 C C . ALA B 1 223 ? 14.059 13.736 46.149 1.00 15.29 222 ALA B C 1
ATOM 5411 O O . ALA B 1 223 ? 13.946 14.759 46.833 1.00 17.30 222 ALA B O 1
ATOM 5413 N N . TYR B 1 224 ? 13.303 13.514 45.087 1.00 12.48 223 TYR B N 1
ATOM 5414 C CA . TYR B 1 224 ? 12.265 14.462 44.691 1.00 10.47 223 TYR B CA 1
ATOM 5415 C C . TYR B 1 224 ? 10.949 14.018 45.306 1.00 12.07 223 TYR B C 1
ATOM 5416 O O . TYR B 1 224 ? 9.943 13.851 44.629 1.00 10.87 223 TYR B O 1
ATOM 5425 N N . PHE B 1 225 ? 10.959 13.922 46.640 1.00 12.18 224 PHE B N 1
ATOM 5426 C CA . PHE B 1 225 ? 9.838 13.336 47.352 1.00 11.28 224 PHE B CA 1
ATOM 5427 C C . PHE B 1 225 ? 8.496 13.948 47.059 1.00 10.41 224 PHE B C 1
ATOM 5428 O O . PHE B 1 225 ? 8.273 15.150 47.257 1.00 10.99 224 PHE B O 1
ATOM 5436 N N . GLY B 1 226 ? 7.584 13.106 46.609 1.00 10.55 225 GLY B N 1
ATOM 5437 C CA . GLY B 1 226 ? 6.201 13.497 46.412 1.00 11.58 225 GLY B CA 1
ATOM 5438 C C . GLY B 1 226 ? 6.037 14.519 45.320 1.00 11.92 225 GLY B C 1
ATOM 5439 O O . GLY B 1 226 ? 5.009 15.174 45.250 1.00 11.81 225 GLY B O 1
ATOM 5448 N N . ASP B 1 228 ? 5.786 14.200 41.937 1.00 10.10 227 ASP B N 1
ATOM 5449 C CA . ASP B 1 228 ? 4.976 13.899 40.725 1.00 6.30 227 ASP B CA 1
ATOM 5450 C C . ASP B 1 228 ? 3.668 14.657 40.936 1.00 10.35 227 ASP B C 1
ATOM 5451 O O . ASP B 1 228 ? 2.746 14.174 41.636 1.00 11.08 227 ASP B O 1
ATOM 5456 N N . PHE B 1 229 ? 3.578 15.845 40.331 1.00 11.29 228 PHE B N 1
ATOM 5457 C CA . PHE B 1 229 ? 2.441 16.736 40.481 1.00 11.58 228 PHE B CA 1
ATOM 5458 C C . PHE B 1 229 ? 1.190 16.375 39.685 1.00 12.66 228 PHE B C 1
ATOM 5459 O O . PHE B 1 229 ? 0.202 17.109 39.753 1.00 12.10 228 PHE B O 1
ATOM 5467 N N . ARG B 1 230 ? 1.216 15.249 38.964 1.00 10.12 229 ARG B N 1
ATOM 5468 C CA . ARG B 1 230 ? 0.002 14.737 38.336 1.00 11.45 229 ARG B CA 1
ATOM 5469 C C . ARG B 1 230 ? -0.941 14.170 39.445 1.00 13.16 229 ARG B C 1
ATOM 5470 O O . ARG B 1 230 ? -2.144 14.011 39.222 1.00 15.11 229 ARG B O 1
ATOM 5478 N N . LYS B 1 231 ? -0.368 13.833 40.603 1.00 8.28 230 LYS B N 1
ATOM 5479 C CA . LYS B 1 231 ? -1.123 13.412 41.776 1.00 11.81 230 LYS B CA 1
ATOM 5480 C C . LYS B 1 231 ? -0.840 14.431 42.894 1.00 11.64 230 LYS B C 1
ATOM 5481 O O . LYS B 1 231 ? -0.016 15.323 42.765 1.00 11.87 230 LYS B O 1
ATOM 5487 N N . ASP B 1 232 ? -1.556 14.286 43.993 1.00 12.04 231 ASP B N 1
ATOM 5488 C CA . ASP B 1 232 ? -1.327 15.091 45.184 1.00 11.58 231 ASP B CA 1
ATOM 5489 C C . ASP B 1 232 ? -0.983 14.171 46.363 1.00 12.04 231 ASP B C 1
ATOM 5490 O O . ASP B 1 232 ? -1.875 13.560 47.005 1.00 12.30 231 ASP B O 1
ATOM 5495 N N . TYR B 1 233 ? 0.306 14.054 46.631 1.00 12.39 232 TYR B N 1
ATOM 5496 C CA . TYR B 1 233 ? 0.808 13.224 47.710 1.00 12.59 232 TYR B CA 1
ATOM 5497 C C . TYR B 1 233 ? 1.060 14.007 49.004 1.00 12.73 232 TYR B C 1
ATOM 5498 O O . TYR B 1 233 ? 1.724 13.503 49.913 1.00 12.61 232 TYR B O 1
ATOM 5507 N N . SER B 1 234 ? 0.525 15.222 49.102 1.00 11.57 233 SER B N 1
ATOM 5508 C CA . SER B 1 234 ? 0.914 16.139 50.175 1.00 12.08 233 SER B CA 1
ATOM 5509 C C . SER B 1 234 ? 0.097 16.143 51.475 1.00 12.46 233 SER B C 1
ATOM 5510 O O . SER B 1 234 ? 0.473 16.839 52.438 1.00 12.72 233 SER B O 1
ATOM 5513 N N . HIS B 1 235 ? -0.971 15.352 51.534 1.00 12.67 234 HIS B N 1
ATOM 5514 C CA . HIS B 1 235 ? -1.857 15.328 52.722 1.00 13.02 234 HIS B CA 1
ATOM 5515 C C . HIS B 1 235 ? -1.575 14.112 53.587 1.00 11.58 234 HIS B C 1
ATOM 5516 O O . HIS B 1 235 ? -1.683 12.962 53.128 1.00 12.95 234 HIS B O 1
ATOM 5523 N N . PRO B 1 236 ? -1.193 14.348 54.844 1.00 11.07 235 PRO B N 1
ATOM 5524 C CA . PRO B 1 236 ? -0.765 13.231 55.664 1.00 9.71 235 PRO B CA 1
ATOM 5525 C C . PRO B 1 236 ? -1.853 12.297 56.100 1.00 9.64 235 PRO B C 1
ATOM 5526 O O . PRO B 1 236 ? -2.954 12.723 56.407 1.00 10.11 235 PRO B O 1
ATOM 5530 N N . GLY B 1 237 ? -1.521 11.011 56.144 1.00 9.42 236 GLY B N 1
ATOM 5531 C CA . GLY B 1 237 ? -2.443 10.029 56.685 1.00 9.94 236 GLY B CA 1
ATOM 5532 C C . GLY B 1 237 ? -3.654 9.676 55.859 1.00 8.83 236 GLY B C 1
ATOM 5533 O O . GLY B 1 237 ? -4.578 9.079 56.380 1.00 9.28 236 GLY B O 1
ATOM 5534 N N . GLU B 1 238 ? -3.701 10.115 54.601 1.00 8.88 237 GLU B N 1
ATOM 5535 C CA . GLU B 1 238 ? -4.786 9.723 53.702 1.00 9.39 237 GLU B CA 1
ATOM 5536 C C . GLU B 1 238 ? -4.235 9.598 52.313 1.00 8.54 237 GLU B C 1
ATOM 5537 O O . GLU B 1 238 ? -3.243 10.244 51.959 1.00 7.83 237 GLU B O 1
ATOM 5543 N N . PRO B 1 239 ? -4.829 8.729 51.501 1.00 8.91 238 PRO B N 1
ATOM 5544 C CA . PRO B 1 239 ? -4.338 8.607 50.137 1.00 8.67 238 PRO B CA 1
ATOM 5545 C C . PRO B 1 239 ? -4.629 9.839 49.290 1.00 9.92 238 PRO B C 1
ATOM 5546 O O . PRO B 1 239 ? -5.497 10.643 49.653 1.00 8.87 238 PRO B O 1
ATOM 5550 N N . LEU B 1 240 ? -3.898 10.033 48.194 1.00 10.32 239 LEU B N 1
ATOM 5551 C CA . LEU B 1 240 ? -2.794 9.165 47.746 1.00 9.82 239 LEU B CA 1
ATOM 5552 C C . LEU B 1 240 ? -1.471 9.348 48.476 1.00 9.25 239 LEU B C 1
ATOM 5553 O O . LEU B 1 240 ? -1.182 10.394 49.059 1.00 9.75 239 LEU B O 1
ATOM 5558 N N . TYR B 1 241 ? 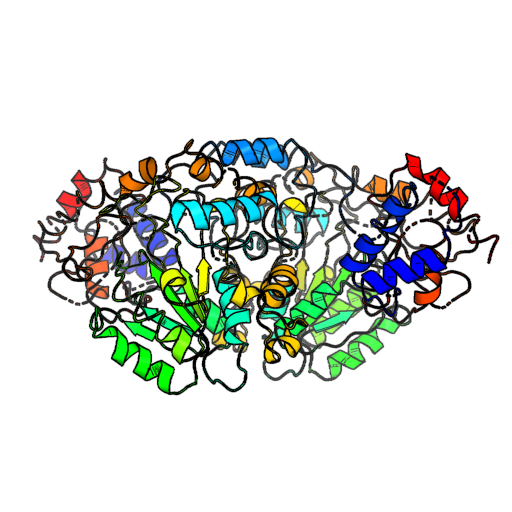-0.674 8.301 48.443 1.00 10.03 240 TYR B N 1
ATOM 5559 C CA . TYR B 1 241 ? 0.653 8.274 49.050 1.00 10.99 240 TYR B CA 1
ATOM 5560 C C . TYR B 1 241 ? 1.719 8.152 47.957 1.00 12.49 240 TYR B C 1
ATOM 5561 O O . TYR B 1 241 ? 1.439 7.638 46.875 1.00 11.90 240 TYR B O 1
ATOM 5570 N N . GLN B 1 242 ? 2.931 8.611 48.259 1.00 11.22 241 GLN B N 1
ATOM 5571 C CA . GLN B 1 242 ? 4.062 8.427 47.355 1.00 11.84 241 GLN B CA 1
ATOM 5572 C C . GLN B 1 242 ? 4.214 6.936 47.022 1.00 10.76 241 GLN B C 1
ATOM 5573 O O . GLN B 1 242 ? 4.269 6.103 47.916 1.00 9.78 241 GLN B O 1
ATOM 5579 N N . PRO B 1 243 ? 4.230 6.587 45.730 1.00 11.38 242 PRO B N 1
ATOM 5580 C CA . PRO B 1 243 ? 4.410 5.165 45.423 1.00 11.32 242 PRO B CA 1
ATOM 5581 C C . PRO B 1 243 ? 5.810 4.697 45.780 1.00 10.61 242 PRO B C 1
ATOM 5582 O O . PRO B 1 243 ? 6.779 5.472 45.750 1.00 11.06 242 PRO B O 1
ATOM 5586 N N . SER B 1 244 ? 5.900 3.432 46.167 1.00 9.72 243 SER B N 1
ATOM 5587 C CA . SER B 1 244 ? 7.155 2.859 46.650 1.00 9.35 243 SER B CA 1
ATOM 5588 C C . SER B 1 244 ? 7.246 1.360 46.443 1.00 9.64 243 SER B C 1
ATOM 5589 O O . SER B 1 244 ? 6.246 0.625 46.592 1.00 8.85 243 SER B O 1
ATOM 5592 N N . VAL B 1 245 ? 8.465 0.911 46.157 1.00 7.47 244 VAL B N 1
ATOM 5593 C CA . VAL B 1 245 ? 8.793 -0.517 46.046 1.00 8.45 244 VAL B CA 1
ATOM 5594 C C . VAL B 1 245 ? 8.564 -1.207 47.406 1.00 8.72 244 VAL B C 1
ATOM 5595 O O . VAL B 1 245 ? 8.418 -2.433 47.456 1.00 9.36 244 VAL B O 1
ATOM 5599 N N . ALA B 1 246 ? 8.523 -0.432 48.508 1.00 10.83 245 ALA B N 1
ATOM 5600 C CA . ALA B 1 246 ? 8.240 -1.000 49.844 1.00 10.09 245 ALA B CA 1
ATOM 5601 C C . ALA B 1 246 ? 6.884 -1.705 49.896 1.00 11.59 245 ALA B C 1
ATOM 5602 O O . ALA B 1 246 ? 6.657 -2.589 50.754 1.00 13.62 245 ALA B O 1
ATOM 5604 N N . ASN B 1 247 ? 5.967 -1.315 49.012 1.00 9.38 246 ASN B N 1
ATOM 5605 C CA . ASN B 1 247 ? 4.684 -2.031 48.905 1.00 11.84 246 ASN B CA 1
ATOM 5606 C C . ASN B 1 247 ? 4.783 -3.427 48.266 1.00 12.47 246 ASN B C 1
ATOM 5607 O O . ASN B 1 247 ? 3.823 -4.195 48.316 1.00 14.27 246 ASN B O 1
ATOM 5612 N N . TYR B 1 248 ? 5.926 -3.738 47.651 1.00 11.29 247 TYR B N 1
ATOM 5613 C CA . TYR B 1 248 ? 6.086 -4.936 46.843 1.00 10.14 247 TYR B CA 1
ATOM 5614 C C . TYR B 1 248 ? 7.290 -5.845 47.213 1.00 11.14 247 TYR B C 1
ATOM 5615 O O . TYR B 1 248 ? 7.516 -6.861 46.540 1.00 9.41 247 TYR B O 1
ATOM 5624 N N . THR B 1 249 ? 8.031 -5.466 48.258 1.00 9.91 248 THR B N 1
ATOM 5625 C CA . THR B 1 249 ? 9.136 -6.268 48.783 1.00 9.88 248 THR B CA 1
ATOM 5626 C C . THR B 1 249 ? 9.470 -5.809 50.187 1.00 8.91 248 THR B C 1
ATOM 5627 O O . THR B 1 249 ? 9.154 -4.659 50.550 1.00 8.18 248 THR B O 1
ATOM 5631 N N . ASP B 1 250 ? 10.142 -6.699 50.928 1.00 8.03 249 ASP B N 1
ATOM 5632 C CA . ASP B 1 250 ? 10.672 -6.337 52.226 1.00 9.78 249 ASP B CA 1
ATOM 5633 C C . ASP B 1 250 ? 12.168 -5.920 52.119 1.00 9.88 249 ASP B C 1
ATOM 5634 O O . ASP B 1 250 ? 12.743 -5.473 53.092 1.00 8.73 249 ASP B O 1
ATOM 5639 N N . ASN B 1 251 ? 12.768 -6.102 50.953 1.00 11.02 250 ASN B N 1
ATOM 5640 C CA . ASN B 1 251 ? 14.183 -5.797 50.739 1.00 11.37 250 ASN B CA 1
ATOM 5641 C C . ASN B 1 251 ? 14.375 -4.392 50.197 1.00 11.37 250 ASN B C 1
ATOM 5642 O O . ASN B 1 251 ? 14.643 -4.218 48.987 1.00 11.20 250 ASN B O 1
ATOM 5647 N N . TYR B 1 252 ? 14.239 -3.382 51.061 1.00 9.47 251 TYR B N 1
ATOM 5648 C CA . TYR B 1 252 ? 14.338 -2.011 50.619 1.00 11.29 251 TYR B CA 1
ATOM 5649 C C . TYR B 1 252 ? 14.999 -1.074 51.612 1.00 11.55 251 TYR B C 1
ATOM 5650 O O . TYR B 1 252 ? 14.969 -1.282 52.834 1.00 11.37 251 TYR B O 1
ATOM 5659 N N . ILE B 1 253 ? 15.549 -0.014 51.025 1.00 11.81 252 ILE B N 1
ATOM 5660 C CA . ILE B 1 253 ? 16.111 1.141 51.715 1.00 10.65 252 ILE B CA 1
ATOM 5661 C C . ILE B 1 253 ? 15.513 2.339 50.998 1.00 11.05 252 ILE B C 1
ATOM 5662 O O . ILE B 1 253 ? 15.720 2.475 49.809 1.00 11.57 252 ILE B O 1
ATOM 5667 N N . LEU B 1 254 ? 14.788 3.214 51.704 1.00 10.04 253 LEU B N 1
ATOM 5668 C CA . LEU B 1 254 ? 14.181 4.372 51.084 1.00 9.31 253 LEU B CA 1
ATOM 5669 C C . LEU B 1 254 ? 15.002 5.592 51.454 1.00 10.21 253 LEU B C 1
ATOM 5670 O O . LEU B 1 254 ? 15.069 5.941 52.630 1.00 12.90 253 LEU B O 1
ATOM 5675 N N . ALA B 1 255 ? 15.671 6.193 50.475 1.00 8.22 254 ALA B N 1
ATOM 5676 C CA . ALA B 1 255 ? 16.512 7.360 50.754 1.00 9.66 254 ALA B CA 1
ATOM 5677 C C . ALA B 1 255 ? 15.722 8.641 50.621 1.00 9.92 254 ALA B C 1
ATOM 5678 O O . ALA B 1 255 ? 15.247 8.984 49.528 1.00 11.90 254 ALA B O 1
ATOM 5680 N N . LEU B 1 256 ? 15.593 9.356 51.734 1.00 10.49 255 LEU B N 1
ATOM 5681 C CA . LEU B 1 256 ? 14.838 10.599 51.764 1.00 10.32 255 LEU B CA 1
ATOM 5682 C C . LEU B 1 256 ? 15.778 11.782 51.995 1.00 13.43 255 LEU B C 1
ATOM 5683 O O . LEU B 1 256 ? 16.300 11.959 53.097 1.00 13.31 255 LEU B O 1
ATOM 5688 N N . SER B 1 257 ? 15.935 12.612 50.983 1.00 12.97 256 SER B N 1
ATOM 5689 C CA . SER B 1 257 ? 16.750 13.820 51.107 1.00 13.26 256 SER B CA 1
ATOM 5690 C C . SER B 1 257 ? 15.869 14.991 51.536 1.00 12.89 256 SER B C 1
ATOM 5691 O O . SER B 1 257 ? 14.675 15.032 51.231 1.00 14.95 256 SER B O 1
ATOM 5694 N N . SER B 1 258 ? 16.466 15.955 52.214 1.00 11.06 257 SER B N 1
ATOM 5695 C CA . SER B 1 258 ? 15.801 17.234 52.489 1.00 11.58 257 SER B CA 1
ATOM 5696 C C . SER B 1 258 ? 16.086 18.245 51.360 1.00 11.81 257 SER B C 1
ATOM 5697 O O . SER B 1 258 ? 15.468 19.315 51.294 1.00 10.72 257 SER B O 1
ATOM 5700 N N . SER B 1 259 ? 17.002 17.918 50.472 1.00 10.47 258 SER B N 1
ATOM 5701 C CA . SER B 1 259 ? 17.579 18.910 49.536 1.00 11.73 258 SER B CA 1
ATOM 5702 C C . SER B 1 259 ? 16.687 19.540 48.509 1.00 12.83 258 SER B C 1
ATOM 5703 O O . SER B 1 259 ? 16.867 20.723 48.189 1.00 13.90 258 SER B O 1
ATOM 5730 N N . ALA B 1 261 ? 12.796 18.508 48.039 1.00 12.64 260 ALA B N 1
ATOM 5731 C CA . ALA B 1 261 ? 11.415 18.668 48.504 1.00 12.83 260 ALA B CA 1
ATOM 5732 C C . ALA B 1 261 ? 11.310 19.691 49.633 1.00 12.56 260 ALA B C 1
ATOM 5733 O O . ALA B 1 261 ? 10.238 20.270 49.842 1.00 12.28 260 ALA B O 1
ATOM 5735 N N . PHE B 1 262 ? 12.425 19.934 50.331 1.00 11.15 261 PHE B N 1
ATOM 5736 C CA . PHE B 1 262 ? 12.481 20.882 51.441 1.00 8.88 261 PHE B CA 1
ATOM 5737 C C . PHE B 1 262 ? 13.502 22.028 51.189 1.00 10.11 261 PHE B C 1
ATOM 5738 O O . PHE B 1 262 ? 13.842 22.739 52.120 1.00 10.36 261 PHE B O 1
ATOM 5746 N N . SER B 1 263 ? 13.996 22.168 49.952 1.00 10.02 262 SER B N 1
ATOM 5747 C CA . SER B 1 263 ? 14.899 23.269 49.599 1.00 9.76 262 SER B CA 1
ATOM 5748 C C . SER B 1 263 ? 15.983 23.455 50.661 1.00 11.70 262 SER B C 1
ATOM 5749 O O . SER B 1 263 ? 16.332 24.584 51.028 1.00 9.52 262 SER B O 1
ATOM 5752 N N . TYR B 1 264 ? 16.593 22.336 51.064 1.00 11.79 263 TYR B N 1
ATOM 5753 C CA . TYR B 1 264 ? 17.521 22.356 52.208 1.00 10.07 263 TYR B CA 1
ATOM 5754 C C . TYR B 1 264 ? 18.896 21.746 51.884 1.00 10.83 263 TYR B C 1
ATOM 5755 O O . TYR B 1 264 ? 19.648 21.271 52.788 1.00 9.91 263 TYR B O 1
ATOM 5764 N N . ALA B 1 265 ? 19.271 21.846 50.612 1.00 10.96 264 ALA B N 1
ATOM 5765 C CA . ALA B 1 265 ? 20.493 21.201 50.106 1.00 10.63 264 ALA B CA 1
ATOM 5766 C C . ALA B 1 265 ? 21.746 21.613 50.862 1.00 11.44 264 ALA B C 1
ATOM 5767 O O . ALA B 1 265 ? 22.635 20.805 51.025 1.00 11.14 264 ALA B O 1
ATOM 5769 N N . GLY B 1 266 ? 21.833 22.880 51.262 1.00 10.45 265 GLY B N 1
ATOM 5770 C CA . GLY B 1 266 ? 23.053 23.364 51.924 1.00 10.30 265 GLY B CA 1
ATOM 5771 C C . GLY B 1 266 ? 23.343 22.715 53.271 1.00 9.79 265 GLY B C 1
ATOM 5772 O O . GLY B 1 266 ? 24.505 22.571 53.653 1.00 10.18 265 GLY B O 1
ATOM 5773 N N . GLN B 1 267 ? 22.298 22.273 53.969 1.00 9.24 266 GLN B N 1
ATOM 5774 C CA . GLN B 1 267 ? 22.487 21.731 55.338 1.00 10.23 266 GLN B CA 1
ATOM 5775 C C . GLN B 1 267 ? 22.921 20.284 55.403 1.00 10.21 266 GLN B C 1
ATOM 5776 O O . GLN B 1 267 ? 23.165 19.781 56.496 1.00 10.11 266 GLN B O 1
ATOM 5782 N N . ARG B 1 268 ? 23.019 19.630 54.247 1.00 9.92 267 ARG B N 1
ATOM 5783 C CA . ARG B 1 268 ? 23.502 18.251 54.129 1.00 11.22 267 ARG B CA 1
ATOM 5784 C C . ARG B 1 268 ? 22.829 17.297 55.114 1.00 11.25 267 ARG B C 1
ATOM 5785 O O . ARG B 1 268 ? 23.481 16.739 56.004 1.00 9.69 267 ARG B O 1
ATOM 5793 N N . ILE B 1 269 ? 21.513 17.105 54.954 1.00 11.90 268 ILE B N 1
ATOM 5794 C CA . ILE B 1 269 ? 20.787 16.266 55.845 1.00 10.30 268 ILE B CA 1
ATOM 5795 C C . ILE B 1 269 ? 19.717 15.477 55.093 1.00 11.99 268 ILE B C 1
ATOM 5796 O O . ILE B 1 269 ? 18.981 16.010 54.307 1.00 12.75 268 ILE B O 1
ATOM 5801 N N . GLY B 1 270 ? 19.708 14.172 55.345 1.00 11.03 269 GLY B N 1
ATOM 5802 C CA . GLY B 1 270 ? 18.747 13.265 54.800 1.00 10.81 269 GLY B CA 1
ATOM 5803 C C . GLY B 1 270 ? 18.529 12.153 55.807 1.00 11.23 269 GLY B C 1
ATOM 5804 O O . GLY B 1 270 ? 19.135 12.152 56.885 1.00 10.01 269 GLY B O 1
ATOM 5805 N N . VAL B 1 271 ? 17.633 11.239 55.459 1.00 10.83 270 VAL B N 1
ATOM 5806 C CA A VAL B 1 271 ? 17.346 10.067 56.274 0.50 12.19 270 VAL B CA 1
ATOM 5807 C CA B VAL B 1 271 ? 17.403 10.063 56.279 0.50 11.42 270 VAL B CA 1
ATOM 5808 C C . VAL B 1 271 ? 17.173 8.816 55.418 1.00 12.32 270 VAL B C 1
ATOM 5809 O O . VAL B 1 271 ? 16.499 8.852 54.398 1.00 13.62 270 VAL B O 1
ATOM 5816 N N . LEU B 1 272 ? 17.769 7.709 55.836 1.00 11.71 271 LEU B N 1
ATOM 5817 C CA . LEU B 1 272 ? 17.520 6.435 55.187 1.00 12.28 271 LEU B CA 1
ATOM 5818 C C . LEU B 1 272 ? 16.401 5.756 56.001 1.00 12.15 271 LEU B C 1
ATOM 5819 O O . LEU B 1 272 ? 16.505 5.613 57.229 1.00 12.67 271 LEU B O 1
ATOM 5832 N N . ILE B 1 274 ? 14.933 2.454 56.404 1.00 10.45 273 ILE B N 1
ATOM 5833 C CA . ILE B 1 274 ? 15.274 1.060 56.065 1.00 11.17 273 ILE B CA 1
ATOM 5834 C C . ILE B 1 274 ? 14.178 0.104 56.477 1.00 10.49 273 ILE B C 1
ATOM 5835 O O . ILE B 1 274 ? 13.654 0.220 57.575 1.00 11.25 273 ILE B O 1
ATOM 5840 N N . SER B 1 275 ? 13.820 -0.824 55.583 1.00 10.85 274 SER B N 1
ATOM 5841 C CA . SER B 1 275 ? 12.843 -1.881 55.929 1.00 9.71 274 SER B CA 1
ATOM 5842 C C . SER B 1 275 ? 13.213 -2.435 57.311 1.00 11.03 274 SER B C 1
ATOM 5843 O O . SER B 1 275 ? 14.362 -2.848 57.525 1.00 12.07 274 SER B O 1
ATOM 5846 N N . GLY B 1 276 ? 12.244 -2.505 58.227 1.00 9.57 275 GLY B N 1
ATOM 5847 C CA . GLY B 1 276 ? 12.498 -3.008 59.576 1.00 10.13 275 GLY B CA 1
ATOM 5848 C C . GLY B 1 276 ? 13.040 -4.430 59.609 1.00 10.87 275 GLY B C 1
ATOM 5849 O O . GLY B 1 276 ? 13.958 -4.720 60.363 1.00 11.06 275 GLY B O 1
ATOM 5850 N N . LYS B 1 277 ? 12.468 -5.324 58.801 1.00 10.94 276 LYS B N 1
ATOM 5851 C CA . LYS B 1 277 ? 12.964 -6.683 58.714 1.00 11.96 276 LYS B CA 1
ATOM 5852 C C . LYS B 1 277 ? 14.381 -6.753 58.144 1.00 11.30 276 LYS B C 1
ATOM 5853 O O . LYS B 1 277 ? 15.188 -7.544 58.623 1.00 12.37 276 LYS B O 1
ATOM 5859 N N . LEU B 1 278 ? 14.686 -5.917 57.157 1.00 10.82 277 LEU B N 1
ATOM 5860 C CA . LEU B 1 278 ? 16.052 -5.832 56.624 1.00 11.55 277 LEU B CA 1
ATOM 5861 C C . LEU B 1 278 ? 17.059 -5.353 57.698 1.00 11.38 277 LEU B C 1
ATOM 5862 O O . LEU B 1 278 ? 18.148 -5.953 57.859 1.00 12.62 277 LEU B O 1
ATOM 5867 N N . TYR B 1 279 ? 16.656 -4.336 58.459 1.00 12.48 278 TYR B N 1
ATOM 5868 C CA . TYR B 1 279 ? 17.494 -3.720 59.490 1.00 11.99 278 TYR B CA 1
ATOM 5869 C C . TYR B 1 279 ? 17.962 -4.799 60.469 1.00 12.95 278 TYR B C 1
ATOM 5870 O O . TYR B 1 279 ? 19.145 -4.845 60.833 1.00 13.06 278 TYR B O 1
ATOM 5879 N N . GLU B 1 280 ? 17.070 -5.719 60.824 1.00 12.09 279 GLU B N 1
ATOM 5880 C CA . GLU B 1 280 ? 17.405 -6.797 61.756 1.00 12.00 279 GLU B CA 1
ATOM 5881 C C . GLU B 1 280 ? 18.025 -8.044 61.129 1.00 10.93 279 GLU B C 1
ATOM 5882 O O . GLU B 1 280 ? 18.451 -8.949 61.855 1.00 14.00 279 GLU B O 1
ATOM 5888 N N . ARG B 1 281 ? 18.071 -8.125 59.809 1.00 9.81 280 ARG B N 1
ATOM 5889 C CA . ARG B 1 281 ? 18.545 -9.325 59.150 1.00 9.30 280 ARG B CA 1
ATOM 5890 C C . ARG B 1 281 ? 20.019 -9.550 59.391 1.00 10.69 280 ARG B C 1
ATOM 5891 O O . ARG B 1 281 ? 20.842 -8.627 59.239 1.00 11.85 280 ARG B O 1
ATOM 5899 N N . GLU B 1 282 ? 20.330 -10.786 59.718 1.00 11.75 281 GLU B N 1
ATOM 5900 C CA . GLU B 1 282 ? 21.679 -11.219 60.033 1.00 13.05 281 GLU B CA 1
ATOM 5901 C C . GLU B 1 282 ? 22.424 -11.648 58.783 1.00 12.09 281 GLU B C 1
ATOM 5902 O O . GLU B 1 282 ? 22.020 -12.556 58.084 1.00 11.33 281 GLU B O 1
ATOM 5908 N N . TYR B 1 283 ? 23.527 -10.960 58.482 1.00 10.50 282 TYR B N 1
ATOM 5909 C CA . TYR B 1 283 ? 24.349 -11.327 57.334 1.00 9.68 282 TYR B CA 1
ATOM 5910 C C . TYR B 1 283 ? 25.787 -11.635 57.785 1.00 11.48 282 TYR B C 1
ATOM 5911 O O . TYR B 1 283 ? 26.584 -10.705 57.988 1.00 10.24 282 TYR B O 1
ATOM 5920 N N . PRO B 1 284 ? 26.146 -12.920 57.898 1.00 12.01 283 PRO B N 1
ATOM 5921 C CA . PRO B 1 284 ? 27.494 -13.261 58.357 1.00 13.59 283 PRO B CA 1
ATOM 5922 C C . PRO B 1 284 ? 28.637 -12.564 57.592 1.00 14.07 283 PRO B C 1
ATOM 5923 O O . PRO B 1 284 ? 29.666 -12.241 58.204 1.00 14.17 283 PRO B O 1
ATOM 5927 N N . ASP B 1 285 ? 28.450 -12.321 56.291 1.00 12.69 284 ASP B N 1
ATOM 5928 C CA . ASP B 1 285 ? 29.515 -11.685 55.485 1.00 11.98 284 ASP B CA 1
ATOM 5929 C C . ASP B 1 285 ? 29.791 -10.233 55.852 1.00 11.08 284 ASP B C 1
ATOM 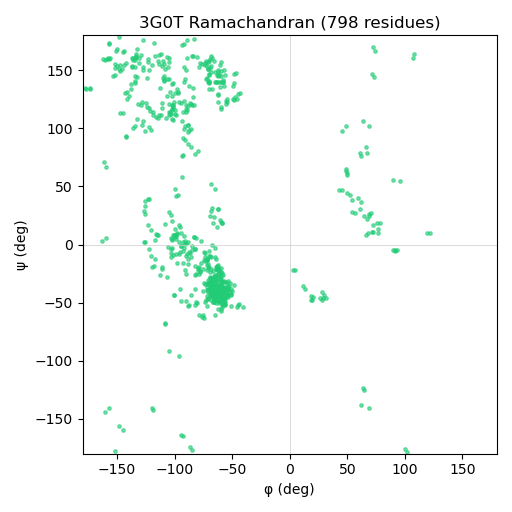5930 O O . ASP B 1 285 ? 30.785 -9.659 55.378 1.00 11.91 284 ASP B O 1
ATOM 5935 N N . LEU B 1 286 ? 28.955 -9.606 56.670 1.00 9.95 285 LEU B N 1
ATOM 5936 C CA . LEU B 1 286 ? 29.237 -8.245 57.115 1.00 9.61 285 LEU B CA 1
ATOM 5937 C C . LEU B 1 286 ? 30.196 -8.206 58.290 1.00 10.03 285 LEU B C 1
ATOM 5938 O O . LEU B 1 286 ? 30.769 -7.150 58.579 1.00 9.98 285 LEU B O 1
ATOM 5943 N N . GLU B 1 287 ? 30.365 -9.331 59.002 1.00 10.12 286 GLU B N 1
ATOM 5944 C CA . GLU B 1 287 ? 31.142 -9.283 60.245 1.00 10.57 286 GLU B CA 1
ATOM 5945 C C . GLU B 1 287 ? 32.610 -8.909 60.060 1.00 11.74 286 GLU B C 1
ATOM 5946 O O . GLU B 1 287 ? 33.170 -8.132 60.864 1.00 10.58 286 GLU B O 1
ATOM 5952 N N . GLU B 1 288 ? 33.238 -9.440 59.014 1.00 10.90 287 GLU B N 1
ATOM 5953 C CA . GLU B 1 288 ? 34.690 -9.219 58.857 1.00 11.99 287 GLU B CA 1
ATOM 5954 C C . GLU B 1 288 ? 35.047 -7.749 58.782 1.00 10.74 287 GLU B C 1
ATOM 5955 O O . GLU B 1 288 ? 35.950 -7.291 59.473 1.00 9.59 287 GLU B O 1
ATOM 5961 N N . SER B 1 289 ? 34.344 -7.018 57.939 1.00 10.67 288 SER B N 1
ATOM 5962 C CA . SER B 1 289 ? 34.681 -5.606 57.729 1.00 11.71 288 SER B CA 1
ATOM 5963 C C . SER B 1 289 ? 33.978 -4.635 58.658 1.00 11.68 288 SER B C 1
ATOM 5964 O O . SER B 1 289 ? 34.506 -3.559 58.887 1.00 11.80 288 SER B O 1
ATOM 5967 N N . PHE B 1 290 ? 32.805 -4.979 59.197 1.00 11.61 289 PHE B N 1
ATOM 5968 C CA . PHE B 1 290 ? 32.048 -4.027 60.038 1.00 10.27 289 PHE B CA 1
ATOM 5969 C C . PHE B 1 290 ? 31.956 -4.353 61.527 1.00 10.81 289 PHE B C 1
ATOM 5970 O O . PHE B 1 290 ? 31.658 -3.461 62.338 1.00 11.33 289 PHE B O 1
ATOM 5978 N N . GLY B 1 291 ? 32.201 -5.600 61.867 1.00 11.10 290 GLY B N 1
ATOM 5979 C CA . GLY B 1 291 ? 32.120 -6.068 63.260 1.00 12.94 290 GLY B CA 1
ATOM 5980 C C . GLY B 1 291 ? 30.694 -6.087 63.804 1.00 13.63 290 GLY B C 1
ATOM 5981 O O . GLY B 1 291 ? 30.487 -5.960 65.021 1.00 13.78 290 GLY B O 1
ATOM 5982 N N . ARG B 1 292 ? 29.717 -6.185 62.890 1.00 13.92 291 ARG B N 1
ATOM 5983 C CA . ARG B 1 292 ? 28.307 -6.352 63.234 1.00 13.78 291 ARG B CA 1
ATOM 5984 C C . ARG B 1 292 ? 27.734 -7.393 62.305 1.00 14.51 291 ARG B C 1
ATOM 5985 O O . ARG B 1 292 ? 28.196 -7.532 61.162 1.00 14.06 291 ARG B O 1
ATOM 5993 N N . LEU B 1 293 ? 26.687 -8.073 62.781 1.00 13.82 292 LEU B N 1
ATOM 5994 C CA . LEU B 1 293 ? 26.001 -9.101 62.055 1.00 13.91 292 LEU B CA 1
ATOM 5995 C C . LEU B 1 293 ? 24.693 -8.581 61.430 1.00 12.75 292 LEU B C 1
ATOM 5996 O O . LEU B 1 293 ? 24.432 -8.853 60.265 1.00 14.94 292 LEU B O 1
ATOM 6001 N N . ARG B 1 294 ? 23.906 -7.801 62.178 1.00 13.47 293 ARG B N 1
ATOM 6002 C CA A ARG B 1 294 ? 22.645 -7.295 61.653 0.50 12.15 293 ARG B CA 1
ATOM 6003 C CA B ARG B 1 294 ? 22.632 -7.260 61.692 0.50 12.38 293 ARG B CA 1
ATOM 6004 C C . ARG B 1 294 ? 22.878 -6.127 60.704 1.00 12.85 293 ARG B C 1
ATOM 6005 O O . ARG B 1 294 ? 23.657 -5.205 60.994 1.00 11.50 293 ARG B O 1
ATOM 6020 N N . PHE B 1 295 ? 22.196 -6.177 59.560 1.00 12.32 294 PHE B N 1
ATOM 6021 C CA . PHE B 1 295 ? 22.345 -5.180 58.515 1.00 11.70 294 PHE B CA 1
ATOM 6022 C C . PHE B 1 295 ? 22.329 -3.760 59.036 1.00 13.05 294 PHE B C 1
ATOM 6023 O O . PHE B 1 295 ? 23.244 -2.982 58.742 1.00 11.57 294 PHE B O 1
ATOM 6031 N N . GLY B 1 296 ? 21.284 -3.415 59.789 1.00 12.35 295 GLY B N 1
ATOM 6032 C CA . GLY B 1 296 ? 21.111 -2.070 60.319 1.00 14.44 295 GLY B CA 1
ATOM 6033 C C . GLY B 1 296 ? 22.212 -1.611 61.271 1.00 12.18 295 GLY B C 1
ATOM 6034 O O . GLY B 1 296 ? 22.579 -0.445 61.289 1.00 13.16 295 GLY B O 1
ATOM 6035 N N . GLU B 1 297 ? 22.700 -2.532 62.094 1.00 13.17 296 GLU B N 1
ATOM 6036 C CA . GLU B 1 297 ? 23.790 -2.218 63.052 1.00 12.22 296 GLU B CA 1
ATOM 6037 C C . GLU B 1 297 ? 25.066 -1.988 62.279 1.00 12.32 296 GLU B C 1
ATOM 6038 O O . GLU B 1 297 ? 25.832 -1.051 62.584 1.00 12.02 296 GLU B O 1
ATOM 6044 N N . ALA B 1 298 ? 25.309 -2.836 61.274 1.00 11.68 297 ALA B N 1
ATOM 6045 C CA . ALA B 1 298 ? 26.505 -2.667 60.422 1.00 12.13 297 ALA B CA 1
ATOM 6046 C C . ALA B 1 298 ? 26.461 -1.317 59.752 1.00 13.39 297 ALA B C 1
ATOM 6047 O O . ALA B 1 298 ? 27.473 -0.614 59.668 1.00 13.56 297 ALA B O 1
ATOM 6049 N N . LEU B 1 299 ? 25.281 -0.940 59.271 1.00 11.39 298 LEU B N 1
ATOM 6050 C CA . LEU B 1 299 ? 25.142 0.329 58.560 1.00 11.47 298 LEU B CA 1
ATOM 6051 C C . LEU B 1 299 ? 25.207 1.545 59.452 1.00 11.52 298 LEU B C 1
ATOM 6052 O O . LEU B 1 299 ? 25.980 2.487 59.167 1.00 11.58 298 LEU B O 1
ATOM 6057 N N . SER B 1 300 ? 24.470 1.532 60.557 1.00 10.56 299 SER B N 1
ATOM 6058 C CA . SER B 1 300 ? 24.358 2.693 61.423 1.00 12.50 299 SER B CA 1
ATOM 6059 C C . SER B 1 300 ? 25.399 2.750 62.529 1.00 14.04 299 SER B C 1
ATOM 6060 O O . SER B 1 300 ? 26.084 3.767 62.688 1.00 14.51 299 SER B O 1
ATOM 6063 N N . SER B 1 301 ? 25.575 1.646 63.246 1.00 13.91 300 SER B N 1
ATOM 6064 C CA . SER B 1 301 ? 26.478 1.644 64.408 1.00 15.73 300 SER B CA 1
ATOM 6065 C C . SER B 1 301 ? 27.961 1.537 64.075 1.00 15.78 300 SER B C 1
ATOM 6066 O O . SER B 1 301 ? 28.802 1.969 64.873 1.00 16.73 300 SER B O 1
ATOM 6069 N N . SER B 1 302 ? 28.266 0.954 62.922 1.00 13.43 301 SER B N 1
ATOM 6070 C CA . SER B 1 302 ? 29.620 0.772 62.476 1.00 12.89 301 SER B CA 1
ATOM 6071 C C . SER B 1 302 ? 29.983 1.698 61.309 1.00 13.54 301 SER B C 1
ATOM 6072 O O . SER B 1 302 ? 30.783 2.624 61.489 1.00 10.95 301 SER B O 1
ATOM 6075 N N . ALA B 1 303 ? 29.377 1.469 60.140 1.00 12.35 302 ALA B N 1
ATOM 6076 C CA . ALA B 1 303 ? 29.723 2.236 58.911 1.00 13.19 302 ALA B CA 1
ATOM 6077 C C . ALA B 1 303 ? 29.514 3.730 59.024 1.00 13.42 302 ALA B C 1
ATOM 6078 O O . ALA B 1 303 ? 30.456 4.513 58.836 1.00 12.18 302 ALA B O 1
ATOM 6080 N N . LEU B 1 304 ? 28.299 4.167 59.344 1.00 14.07 303 LEU B N 1
ATOM 6081 C CA . LEU B 1 304 ? 28.076 5.627 59.456 1.00 14.82 303 LEU B CA 1
ATOM 6082 C C . LEU B 1 304 ? 28.874 6.280 60.528 1.00 14.54 303 LEU B C 1
ATOM 6083 O O . LEU B 1 304 ? 29.361 7.411 60.373 1.00 14.13 303 LEU B O 1
ATOM 6088 N N . TYR B 1 305 ? 29.057 5.586 61.633 1.00 12.10 304 TYR B N 1
ATOM 6089 C CA . TYR B 1 305 ? 29.833 6.133 62.727 1.00 12.68 304 TYR B CA 1
ATOM 6090 C C . TYR B 1 305 ? 31.272 6.392 62.264 1.00 13.22 304 TYR B C 1
ATOM 6091 O O . TYR B 1 305 ? 31.841 7.454 62.506 1.00 13.16 304 TYR B O 1
ATOM 6100 N N . ALA B 1 306 ? 31.817 5.430 61.533 1.00 12.22 305 ALA B N 1
ATOM 6101 C CA . ALA B 1 306 ? 33.165 5.558 60.978 1.00 11.89 305 ALA B CA 1
ATOM 6102 C C . ALA B 1 306 ? 33.261 6.611 59.873 1.00 10.37 305 ALA B C 1
ATOM 6103 O O . ALA B 1 306 ? 34.306 7.227 59.690 1.00 10.80 305 ALA B O 1
ATOM 6105 N N . LEU B 1 307 ? 32.181 6.792 59.112 1.00 10.86 306 LEU B N 1
ATOM 6106 C CA . LEU B 1 307 ? 32.168 7.735 57.985 1.00 11.51 306 LEU B CA 1
ATOM 6107 C C . LEU B 1 307 ? 32.214 9.178 58.404 1.00 11.57 306 LEU B C 1
ATOM 6108 O O . LEU B 1 307 ? 32.800 9.994 57.696 1.00 11.59 306 LEU B O 1
ATOM 6113 N N . SER B 1 308 ? 31.527 9.519 59.496 1.00 9.47 307 SER B N 1
ATOM 6114 C CA . SER B 1 308 ? 31.486 10.947 59.931 1.00 10.07 307 SER B CA 1
ATOM 6115 C C . SER B 1 308 ? 31.037 11.177 61.385 1.00 10.66 307 SER B C 1
ATOM 6116 O O . SER B 1 308 ? 30.926 12.324 61.806 1.00 12.70 307 SER B O 1
ATOM 6119 N N . SER B 1 309 ? 30.786 10.114 62.141 1.00 13.39 308 SER B N 1
ATOM 6120 C CA . SER B 1 309 ? 30.279 10.268 63.511 1.00 15.84 308 SER B CA 1
ATOM 6121 C C . SER B 1 309 ? 29.035 11.167 63.593 1.00 15.68 308 SER B C 1
ATOM 6122 O O . SER B 1 309 ? 28.902 11.985 64.490 1.00 18.12 308 SER B O 1
ATOM 6125 N N . GLY B 1 310 ? 28.153 10.950 62.635 1.00 15.02 309 GLY B N 1
ATOM 6126 C CA . GLY B 1 310 ? 26.845 11.597 62.535 1.00 14.94 309 GLY B CA 1
ATOM 6127 C C . GLY B 1 310 ? 26.749 12.761 61.567 1.00 13.59 309 GLY B C 1
ATOM 6128 O O . GLY B 1 310 ? 27.706 13.129 60.861 1.00 11.60 309 GLY B O 1
ATOM 6129 N N . ALA B 1 311 ? 25.567 13.351 61.590 1.00 12.78 310 ALA B N 1
ATOM 6130 C CA . ALA B 1 311 ? 25.232 14.503 60.788 1.00 10.55 310 ALA B CA 1
ATOM 6131 C C . ALA B 1 311 ? 25.077 15.694 61.719 1.00 8.87 310 ALA B C 1
ATOM 6132 O O . ALA B 1 311 ? 24.790 15.547 62.913 1.00 8.52 310 ALA B O 1
ATOM 6134 N N . THR B 1 312 ? 25.310 16.887 61.164 1.00 8.97 311 THR B N 1
ATOM 6135 C CA . THR B 1 312 ? 25.250 18.157 61.901 1.00 8.65 311 THR B CA 1
ATOM 6136 C C . THR B 1 312 ? 24.023 18.236 62.772 1.00 8.25 311 THR B C 1
ATOM 6137 O O . THR B 1 312 ? 22.877 18.110 62.298 1.00 7.69 311 THR B O 1
ATOM 6141 N N . HIS B 1 313 ? 24.252 18.488 64.059 1.00 8.05 312 HIS B N 1
ATOM 6142 C CA . HIS B 1 313 ? 23.181 18.384 65.046 1.00 7.48 312 HIS B CA 1
ATOM 6143 C C . HIS B 1 313 ? 22.040 19.376 64.799 1.00 8.48 312 HIS B C 1
ATOM 6144 O O . HIS B 1 313 ? 20.838 19.026 64.878 1.00 8.19 312 HIS B O 1
ATOM 6151 N N . SER B 1 314 ? 22.393 20.619 64.499 1.00 8.38 313 SER B N 1
ATOM 6152 C CA . SER B 1 314 ? 21.325 21.611 64.212 1.00 8.37 313 SER B CA 1
ATOM 6153 C C . SER B 1 314 ? 20.510 21.196 62.966 1.00 10.58 313 SER B C 1
ATOM 6154 O O . SER B 1 314 ? 19.288 21.365 62.965 1.00 9.38 313 SER B O 1
ATOM 6157 N N . ALA B 1 315 ? 21.169 20.627 61.941 1.00 9.63 314 ALA B N 1
ATOM 6158 C CA . ALA B 1 315 ? 20.511 20.243 60.717 1.00 8.73 314 ALA B CA 1
ATOM 6159 C C . ALA B 1 315 ? 19.539 19.076 60.920 1.00 7.99 314 ALA B C 1
ATOM 6160 O O . ALA B 1 315 ? 18.478 19.049 60.306 1.00 8.56 314 ALA B O 1
ATOM 6162 N N . GLN B 1 316 ? 19.899 18.140 61.802 1.00 8.65 315 GLN B N 1
ATOM 6163 C CA . GLN B 1 316 ? 19.037 17.057 62.151 1.00 9.37 315 GLN B CA 1
ATOM 6164 C C . GLN B 1 316 ? 17.769 17.638 62.750 1.00 9.64 315 GLN B C 1
ATOM 6165 O O . GLN B 1 316 ? 16.671 17.176 62.448 1.00 9.15 315 GLN B O 1
ATOM 6171 N N . TRP B 1 317 ? 17.920 18.675 63.577 1.00 8.91 316 TRP B N 1
ATOM 6172 C CA . TRP B 1 317 ? 16.736 19.306 64.181 1.00 8.87 316 TRP B CA 1
ATOM 6173 C C . TRP B 1 317 ? 15.873 20.006 63.129 1.00 9.39 316 TRP B C 1
ATOM 6174 O O . TRP B 1 317 ? 14.633 19.969 63.205 1.00 10.35 316 TRP B O 1
ATOM 6185 N N . GLY B 1 318 ? 16.528 20.677 62.179 1.00 9.68 317 GLY B N 1
ATOM 6186 C CA . GLY B 1 318 ? 15.807 21.383 61.101 1.00 10.49 317 GLY B CA 1
ATOM 6187 C C . GLY B 1 318 ? 14.954 20.418 60.296 1.00 10.48 317 GLY B C 1
ATOM 6188 O O . GLY B 1 318 ? 13.773 20.676 60.040 1.00 9.12 317 GLY B O 1
ATOM 6197 N N . ALA B 1 320 ? 13.941 17.383 61.271 1.00 10.19 319 ALA B N 1
ATOM 6198 C CA . ALA B 1 320 ? 12.915 16.807 62.167 1.00 9.90 319 ALA B CA 1
ATOM 6199 C C . ALA B 1 320 ? 11.711 17.735 62.238 1.00 10.63 319 ALA B C 1
ATOM 6200 O O . ALA B 1 320 ? 10.579 17.284 62.186 1.00 11.57 319 ALA B O 1
ATOM 6202 N N . ALA B 1 321 ? 11.980 19.036 62.358 1.00 9.56 320 ALA B N 1
ATOM 6203 C CA . ALA B 1 321 ? 10.926 20.051 62.486 1.00 9.70 320 ALA B CA 1
ATOM 6204 C C . ALA B 1 321 ? 10.094 20.142 61.200 1.00 9.15 320 ALA B C 1
ATOM 6205 O O . ALA B 1 321 ? 8.858 20.219 61.256 1.00 9.98 320 ALA B O 1
ATOM 6215 N N . LEU B 1 323 ? 9.731 17.690 58.836 1.00 9.10 322 LEU B N 1
ATOM 6216 C CA . LEU B 1 323 ? 8.947 16.455 58.717 1.00 10.96 322 LEU B CA 1
ATOM 6217 C C . LEU B 1 323 ? 7.751 16.487 59.691 1.00 11.24 322 LEU B C 1
ATOM 6218 O O . LEU B 1 323 ? 6.623 16.119 59.336 1.00 10.59 322 LEU B O 1
ATOM 6223 N N . LYS B 1 324 ? 8.004 16.898 60.929 1.00 10.17 323 LYS B N 1
ATOM 6224 C CA . LYS B 1 324 ? 6.930 16.979 61.924 1.00 11.80 323 LYS B CA 1
ATOM 6225 C C . LYS B 1 324 ? 5.815 17.889 61.472 1.00 11.73 323 LYS B C 1
ATOM 6226 O O . LYS B 1 324 ? 4.632 17.535 61.634 1.00 10.81 323 LYS B O 1
ATOM 6232 N N . ALA B 1 325 ? 6.181 19.046 60.915 1.00 12.05 324 ALA B N 1
ATOM 6233 C CA . ALA B 1 325 ? 5.192 20.002 60.407 1.00 10.98 324 ALA B CA 1
ATOM 6234 C C . ALA B 1 325 ? 4.318 19.384 59.290 1.00 9.94 324 ALA B C 1
ATOM 6235 O O . ALA B 1 325 ? 3.122 19.647 59.234 1.00 9.89 324 ALA B O 1
ATOM 6237 N N . CYS B 1 326 ? 4.922 18.590 58.407 1.00 12.37 325 CYS B N 1
ATOM 6238 C CA . CYS B 1 326 ? 4.202 17.865 57.370 1.00 11.40 325 CYS B CA 1
ATOM 6239 C C . CYS B 1 326 ? 3.291 16.809 58.011 1.00 10.61 325 CYS B C 1
ATOM 6240 O O . CYS B 1 326 ? 2.107 16.707 57.660 1.00 11.90 325 CYS B O 1
ATOM 6243 N N . ASN B 1 327 ? 3.846 16.057 58.952 1.00 9.19 326 ASN B N 1
ATOM 6244 C CA . ASN B 1 327 ? 3.109 15.002 59.638 1.00 9.93 326 ASN B CA 1
ATOM 6245 C C . ASN B 1 327 ? 1.878 15.527 60.341 1.00 9.77 326 ASN B C 1
ATOM 6246 O O . ASN B 1 327 ? 0.802 14.889 60.343 1.00 9.32 326 ASN B O 1
ATOM 6251 N N . ASP B 1 328 ? 2.041 16.693 60.947 1.00 9.23 327 ASP B N 1
ATOM 6252 C CA . ASP B 1 328 ? 1.015 17.327 61.747 1.00 10.97 327 ASP B CA 1
ATOM 6253 C C . ASP B 1 328 ? 0.039 18.157 60.936 1.00 12.38 327 ASP B C 1
ATOM 6254 O O . ASP B 1 328 ? -0.902 18.679 61.499 1.00 10.64 327 ASP B O 1
ATOM 6259 N N . GLY B 1 329 ? 0.273 18.305 59.628 1.00 12.73 328 GLY B N 1
ATOM 6260 C CA . GLY B 1 329 ? -0.609 19.079 58.760 1.00 13.62 328 GLY B CA 1
ATOM 6261 C C . GLY B 1 329 ? -0.436 20.585 58.847 1.00 14.41 328 GLY B C 1
ATOM 6262 O O . GLY B 1 329 ? -1.295 21.340 58.402 1.00 13.83 328 GLY B O 1
ATOM 6263 N N . GLU B 1 330 ? 0.694 21.017 59.373 1.00 13.87 329 GLU B N 1
ATOM 6264 C CA A GLU B 1 330 ? 0.962 22.444 59.553 0.50 14.95 329 GLU B CA 1
ATOM 6265 C CA B GLU B 1 330 ? 0.984 22.447 59.565 0.50 15.00 329 GLU B CA 1
ATOM 6266 C C . GLU B 1 330 ? 1.774 23.070 58.411 1.00 15.59 329 GLU B C 1
ATOM 6267 O O . GLU B 1 330 ? 1.848 24.283 58.292 1.00 17.48 329 GLU B O 1
ATOM 6278 N N . TYR B 1 331 ? 2.405 22.233 57.601 1.00 14.01 330 TYR B N 1
ATOM 6279 C CA . TYR B 1 331 ? 3.180 22.673 56.465 1.00 14.10 330 TYR B CA 1
ATOM 6280 C C . TYR B 1 331 ? 2.864 21.732 55.329 1.00 13.55 330 TYR B C 1
ATOM 6281 O O . TYR B 1 331 ? 2.812 20.524 55.529 1.00 11.48 330 TYR B O 1
ATOM 6290 N N . ASN B 1 332 ? 2.619 22.292 54.159 1.00 12.65 331 ASN B N 1
ATOM 6291 C CA . ASN B 1 332 ? 2.399 21.487 52.951 1.00 11.92 331 ASN B CA 1
ATOM 6292 C C . ASN B 1 332 ? 3.637 21.633 52.044 1.00 12.81 331 ASN B C 1
ATOM 6293 O O . ASN B 1 332 ? 3.857 22.687 51.448 1.00 13.40 331 ASN B O 1
ATOM 6298 N N . PHE B 1 333 ? 4.432 20.579 51.921 1.00 11.85 332 PHE B N 1
ATOM 6299 C CA . PHE B 1 333 ? 5.680 20.688 51.169 1.00 12.34 332 PHE B CA 1
ATOM 6300 C C . PHE B 1 333 ? 5.484 20.904 49.682 1.00 13.05 332 PHE B C 1
ATOM 6301 O O . PHE B 1 333 ? 6.326 21.519 49.035 1.00 14.24 332 PHE B O 1
ATOM 6309 N N . ARG B 1 334 ? 4.373 20.401 49.147 1.00 10.64 333 ARG B N 1
ATOM 6310 C CA . ARG B 1 334 ? 4.069 20.421 47.724 1.00 10.45 333 ARG B CA 1
ATOM 6311 C C . ARG B 1 334 ? 3.653 21.810 47.251 1.00 12.94 333 ARG B C 1
ATOM 6312 O O . ARG B 1 334 ? 3.953 22.179 46.122 1.00 12.16 333 ARG B O 1
ATOM 6320 N N . ASP B 1 335 ? 2.983 22.571 48.113 1.00 12.91 334 ASP B N 1
ATOM 6321 C CA . ASP B 1 335 ? 2.527 23.913 47.751 1.00 14.56 334 ASP B CA 1
ATOM 6322 C C . ASP B 1 335 ? 3.681 24.777 47.279 1.00 15.25 334 ASP B C 1
ATOM 6323 O O . ASP B 1 335 ? 3.484 25.563 46.380 1.00 15.73 334 ASP B O 1
ATOM 6328 N N . SER B 1 336 ? 4.870 24.661 47.863 1.00 13.12 335 SER B N 1
ATOM 6329 C CA . SER B 1 336 ? 5.962 25.484 47.344 1.00 13.61 335 SER B CA 1
ATOM 6330 C C . SER B 1 336 ? 6.592 24.895 46.090 1.00 12.99 335 SER B C 1
ATOM 6331 O O . SER B 1 336 ? 6.685 25.601 45.081 1.00 13.87 335 SER B O 1
ATOM 6334 N N . VAL B 1 337 ? 6.961 23.611 46.141 1.00 10.99 336 VAL B N 1
ATOM 6335 C CA . VAL B 1 337 ? 7.745 22.999 45.042 1.00 10.72 336 VAL B CA 1
ATOM 6336 C C . VAL B 1 337 ? 6.958 22.761 43.742 1.00 9.44 336 VAL B C 1
ATOM 6337 O O . VAL B 1 337 ? 7.539 22.491 42.683 1.00 10.11 336 VAL B O 1
ATOM 6341 N N . ILE B 1 338 ? 5.638 22.861 43.808 1.00 10.78 337 ILE B N 1
ATOM 6342 C CA . ILE B 1 338 ? 4.802 22.721 42.620 1.00 11.07 337 ILE B CA 1
ATOM 6343 C C . ILE B 1 338 ? 5.096 23.857 41.625 1.00 10.05 337 ILE B C 1
ATOM 6344 O O . ILE B 1 338 ? 4.828 23.742 40.424 1.00 9.81 337 ILE B O 1
ATOM 6349 N N . GLU B 1 339 ? 5.667 24.947 42.120 1.00 10.46 338 GLU B N 1
ATOM 6350 C CA . GLU B 1 339 ? 6.117 26.008 41.255 1.00 11.24 338 GLU B CA 1
ATOM 6351 C C . GLU B 1 339 ? 7.041 25.505 40.155 1.00 12.29 338 GLU B C 1
ATOM 6352 O O . GLU B 1 339 ? 6.963 25.962 39.014 1.00 11.80 338 GLU B O 1
ATOM 6358 N N . TYR B 1 340 ? 7.866 24.514 40.456 1.00 9.68 339 TYR B N 1
ATOM 6359 C CA . TYR B 1 340 ? 8.730 23.954 39.436 1.00 9.82 339 TYR B CA 1
ATOM 6360 C C . TYR B 1 340 ? 7.928 23.353 38.284 1.00 9.37 339 TYR B C 1
ATOM 6361 O O . TYR B 1 340 ? 8.308 23.490 37.126 1.00 9.74 339 TYR B O 1
ATOM 6370 N N . GLY B 1 341 ? 6.822 22.673 38.603 1.00 8.98 340 GLY B N 1
ATOM 6371 C CA . GLY B 1 341 ? 5.933 22.118 37.593 1.00 11.27 340 GLY B CA 1
ATOM 6372 C C . GLY B 1 341 ? 5.228 23.173 36.767 1.00 12.57 340 GLY B C 1
ATOM 6373 O O . GLY B 1 341 ? 5.075 22.991 35.565 1.00 11.44 340 GLY B O 1
ATOM 6374 N N . ARG B 1 342 ? 4.808 24.269 37.404 1.00 12.24 341 ARG B N 1
ATOM 6375 C CA A ARG B 1 342 ? 4.165 25.344 36.679 0.50 12.41 341 ARG B CA 1
ATOM 6376 C CA B ARG B 1 342 ? 4.178 25.409 36.713 0.50 12.67 341 ARG B CA 1
ATOM 6377 C C . ARG B 1 342 ? 5.153 25.914 35.647 1.00 12.23 341 ARG B C 1
ATOM 6378 O O . ARG B 1 342 ? 4.772 26.204 34.489 1.00 11.61 341 ARG B O 1
ATOM 6393 N N . LYS B 1 343 ? 6.418 26.025 36.044 1.00 10.53 342 LYS B N 1
ATOM 6394 C CA . LYS B 1 343 ? 7.470 26.478 35.145 1.00 11.69 342 LYS B CA 1
ATOM 6395 C C . LYS B 1 343 ? 7.746 25.482 34.029 1.00 10.57 342 LYS B C 1
ATOM 6396 O O . LYS B 1 343 ? 7.939 25.874 32.860 1.00 11.68 342 LYS B O 1
ATOM 6402 N N . ALA B 1 344 ? 7.770 24.206 34.368 1.00 11.13 343 ALA B N 1
ATOM 6403 C CA . ALA B 1 344 ? 7.964 23.172 33.386 1.00 9.22 343 ALA B CA 1
ATOM 6404 C C . ALA B 1 344 ? 6.872 23.214 32.318 1.00 10.07 343 ALA B C 1
ATOM 6405 O O . ALA B 1 344 ? 7.153 23.034 31.153 1.00 9.63 343 ALA B O 1
ATOM 6407 N N . ARG B 1 345 ? 5.606 23.411 32.703 1.00 11.56 344 ARG B N 1
ATOM 6408 C CA . ARG B 1 345 ? 4.550 23.411 31.698 1.00 11.73 344 ARG B CA 1
ATOM 6409 C C . ARG B 1 345 ? 4.809 24.508 30.650 1.00 10.67 344 ARG B C 1
ATOM 6410 O O . ARG B 1 345 ? 4.696 24.287 29.439 1.00 14.30 344 ARG B O 1
ATOM 6418 N N . ILE B 1 346 ? 5.170 25.695 31.131 1.00 10.86 345 ILE B N 1
ATOM 6419 C CA . ILE B 1 346 ? 5.504 26.799 30.255 1.00 10.21 345 ILE B CA 1
ATOM 6420 C C . ILE B 1 346 ? 6.714 26.537 29.382 1.00 11.15 345 ILE B C 1
ATOM 6421 O O . ILE B 1 346 ? 6.658 26.773 28.144 1.00 11.55 345 ILE B O 1
ATOM 6434 N N . LYS B 1 348 ? 8.352 23.622 28.629 1.00 11.35 347 LYS B N 1
ATOM 6435 C CA . LYS B 1 348 ? 8.167 22.543 27.660 1.00 11.04 347 LYS B CA 1
ATOM 6436 C C . LYS B 1 348 ? 7.525 23.044 26.352 1.00 11.50 347 LYS B C 1
ATOM 6437 O O . LYS B 1 348 ? 7.950 22.669 25.255 1.00 12.64 347 LYS B O 1
ATOM 6443 N N . LYS B 1 349 ? 6.479 23.853 26.481 1.00 11.43 348 LYS B N 1
ATOM 6444 C CA . LYS B 1 349 ? 5.766 24.371 25.339 1.00 12.80 348 LYS B CA 1
ATOM 6445 C C . LYS B 1 349 ? 6.683 25.255 24.465 1.00 11.99 348 LYS B C 1
ATOM 6446 O O . LYS B 1 349 ? 6.624 25.170 23.218 1.00 10.66 348 LYS B O 1
ATOM 6460 N N . PHE B 1 351 ? 9.958 24.856 24.104 1.00 11.21 350 PHE B N 1
ATOM 6461 C CA . PHE B 1 351 ? 10.784 23.935 23.338 1.00 12.46 350 PHE B CA 1
ATOM 6462 C C . PHE B 1 351 ? 9.995 23.266 22.204 1.00 11.52 350 PHE B C 1
ATOM 6463 O O . PHE B 1 351 ? 10.438 23.245 21.037 1.00 10.75 350 PHE B O 1
ATOM 6471 N N . LEU B 1 352 ? 8.807 22.760 22.516 1.00 10.66 351 LEU B N 1
ATOM 6472 C CA . LEU B 1 352 ? 8.027 22.022 21.515 1.00 12.27 351 LEU B CA 1
ATOM 6473 C C . LEU B 1 352 ? 7.492 22.917 20.379 1.00 13.23 351 LEU B C 1
ATOM 6474 O O . LEU B 1 352 ? 7.341 22.452 19.267 1.00 13.70 351 LEU B O 1
ATOM 6479 N N . ASP B 1 353 ? 7.249 24.192 20.674 1.00 11.56 352 ASP B N 1
ATOM 6480 C CA . ASP B 1 353 ? 6.843 25.161 19.662 1.00 11.87 352 ASP B CA 1
ATOM 6481 C C . ASP B 1 353 ? 7.996 25.503 18.709 1.00 11.94 352 ASP B C 1
ATOM 6482 O O . ASP B 1 353 ? 7.770 26.090 17.645 1.00 13.05 352 ASP B O 1
ATOM 6487 N N . ASN B 1 354 ? 9.225 25.186 19.117 1.00 10.43 353 ASN B N 1
ATOM 6488 C CA . ASN B 1 354 ? 10.413 25.556 18.355 1.00 10.83 353 ASN B CA 1
ATOM 6489 C C . ASN B 1 354 ? 11.307 24.406 17.926 1.00 11.41 353 ASN B C 1
ATOM 6490 O O . ASN B 1 354 ? 12.543 24.500 17.931 1.00 13.32 353 ASN B O 1
ATOM 6495 N N . GLY B 1 355 ? 10.668 23.309 17.526 1.00 11.63 354 GLY B N 1
ATOM 6496 C CA . GLY B 1 355 ? 11.365 22.211 16.856 1.00 11.47 354 GLY B CA 1
ATOM 6497 C C . GLY B 1 355 ? 11.889 21.052 17.697 1.00 10.36 354 GLY B C 1
ATOM 6498 O O . GLY B 1 355 ? 12.400 20.068 17.145 1.00 13.66 354 GLY B O 1
ATOM 6499 N N . PHE B 1 356 ? 11.754 21.159 19.021 1.00 9.52 355 PHE B N 1
ATOM 6500 C CA . PHE B 1 356 ? 12.229 20.135 19.938 1.00 10.23 355 PHE B CA 1
ATOM 6501 C C . PHE B 1 356 ? 11.162 19.082 20.193 1.00 9.73 355 PHE B C 1
ATOM 6502 O O . PHE B 1 356 ? 9.943 19.345 19.992 1.00 11.72 355 PHE B O 1
ATOM 6510 N N . ASN B 1 357 ? 11.625 17.945 20.671 1.00 9.40 356 ASN B N 1
ATOM 6511 C CA . ASN B 1 357 ? 10.749 16.887 21.164 1.00 11.91 356 ASN B CA 1
ATOM 6512 C C . ASN B 1 357 ? 11.176 16.478 22.570 1.00 11.14 356 ASN B C 1
ATOM 6513 O O . ASN B 1 357 ? 12.359 16.589 22.913 1.00 12.06 356 ASN B O 1
ATOM 6518 N N . ILE B 1 358 ? 10.218 16.021 23.389 1.00 12.01 357 ILE B N 1
ATOM 6519 C CA A ILE B 1 358 ? 10.550 15.481 24.703 0.50 11.36 357 ILE B CA 1
ATOM 6520 C CA B ILE B 1 358 ? 10.541 15.487 24.703 0.50 11.50 357 ILE B CA 1
ATOM 6521 C C . ILE B 1 358 ? 11.003 14.056 24.440 1.00 12.75 357 ILE B C 1
ATOM 6522 O O . ILE B 1 358 ? 10.275 13.284 23.822 1.00 11.90 357 ILE B O 1
ATOM 6531 N N . VAL B 1 359 ? 12.207 13.707 24.909 1.00 10.88 358 VAL B N 1
ATOM 6532 C CA . VAL B 1 359 ? 12.794 12.377 24.640 1.00 10.96 358 VAL B CA 1
ATOM 6533 C C . VAL B 1 359 ? 12.152 11.271 25.485 1.00 11.42 358 VAL B C 1
ATOM 6534 O O . VAL B 1 359 ? 11.555 10.327 24.935 1.00 12.15 358 VAL B O 1
ATOM 6538 N N . TYR B 1 360 ? 12.255 11.408 26.800 1.00 10.82 359 TYR B N 1
ATOM 6539 C CA . TYR B 1 360 ? 11.612 10.498 27.758 1.00 9.44 359 TYR B CA 1
ATOM 6540 C C . TYR B 1 360 ? 10.276 11.180 28.036 1.00 11.60 359 TYR B C 1
ATOM 6541 O O . TYR B 1 360 ? 10.166 12.040 28.934 1.00 10.28 359 TYR B O 1
ATOM 6550 N N . ASP B 1 361 ? 9.253 10.797 27.246 1.00 12.32 360 ASP B N 1
ATOM 6551 C CA . ASP B 1 361 ? 7.988 11.540 27.229 1.00 11.86 360 ASP B CA 1
ATOM 6552 C C . ASP B 1 361 ? 6.782 10.973 27.962 1.00 13.58 360 ASP B C 1
ATOM 6553 O O . ASP B 1 361 ? 5.746 11.635 28.037 1.00 15.30 360 ASP B O 1
ATOM 6558 N N . LYS B 1 362 ? 6.879 9.748 28.468 1.00 13.26 361 LYS B N 1
ATOM 6559 C CA . LYS B 1 362 ? 5.731 9.088 29.075 1.00 15.33 361 LYS B CA 1
ATOM 6560 C C . LYS B 1 362 ? 6.079 8.116 30.186 1.00 13.38 361 LYS B C 1
ATOM 6561 O O . LYS B 1 362 ? 7.160 7.553 30.178 1.00 14.90 361 LYS B O 1
ATOM 6567 N N . ASP B 1 363 ? 5.136 7.906 31.116 1.00 13.09 362 ASP B N 1
ATOM 6568 C CA . ASP B 1 363 ? 5.200 6.821 32.118 1.00 14.24 362 ASP B CA 1
ATOM 6569 C C . ASP B 1 363 ? 3.948 5.953 31.822 1.00 17.06 362 ASP B C 1
ATOM 6570 O O . ASP B 1 363 ? 2.820 6.403 32.042 1.00 18.05 362 ASP B O 1
ATOM 6575 N N . GLY B 1 364 ? 4.105 4.734 31.333 1.00 18.20 363 GLY B N 1
ATOM 6576 C CA . GLY B 1 364 ? 2.916 3.949 30.954 1.00 21.01 363 GLY B CA 1
ATOM 6577 C C . GLY B 1 364 ? 2.237 4.710 29.813 1.00 23.87 363 GLY B C 1
ATOM 6578 O O . GLY B 1 364 ? 2.856 4.984 28.789 1.00 24.31 363 GLY B O 1
ATOM 6579 N N . ASN B 1 365 ? 0.968 5.065 29.946 1.00 27.51 364 ASN B N 1
ATOM 6580 C CA . ASN B 1 365 ? 0.391 5.898 28.877 1.00 30.57 364 ASN B CA 1
ATOM 6581 C C . ASN B 1 365 ? 0.387 7.386 29.257 1.00 31.62 364 ASN B C 1
ATOM 6582 O O . ASN B 1 365 ? 0.177 8.224 28.359 1.00 35.45 364 ASN B O 1
ATOM 6584 N N . GLU B 1 366 ? 0.576 7.700 30.556 1.00 28.78 365 GLU B N 1
ATOM 6585 C CA . GLU B 1 366 ? 0.572 9.093 31.045 1.00 25.82 365 GLU B CA 1
ATOM 6586 C C . GLU B 1 366 ? 1.707 9.941 30.438 1.00 22.56 365 GLU B C 1
ATOM 6587 O O . GLU B 1 366 ? 2.884 9.551 30.474 1.00 19.76 365 GLU B O 1
ATOM 6593 N N . PRO B 1 367 ? 1.366 11.110 29.899 1.00 18.39 366 PRO B N 1
ATOM 6594 C CA . PRO B 1 367 ? 2.455 12.015 29.500 1.00 15.63 366 PRO B CA 1
ATOM 6595 C C . PRO B 1 367 ? 3.307 12.354 30.715 1.00 14.69 366 PRO B C 1
ATOM 6596 O O . PRO B 1 367 ? 2.803 12.385 31.829 1.00 13.48 366 PRO B O 1
ATOM 6600 N N . LEU B 1 368 ? 4.592 12.598 30.470 1.00 12.37 367 LEU B N 1
ATOM 6601 C CA . LEU B 1 368 ? 5.531 12.959 31.509 1.00 12.22 367 LEU B CA 1
ATOM 6602 C C . LEU B 1 368 ? 4.969 14.064 32.396 1.00 11.11 367 LEU B C 1
ATOM 6603 O O . LEU B 1 368 ? 4.399 15.069 31.903 1.00 10.92 367 LEU B O 1
ATOM 6608 N N . ALA B 1 369 ? 5.185 13.954 33.704 1.00 11.22 368 ALA B N 1
ATOM 6609 C CA . ALA B 1 369 ? 4.749 15.003 34.595 1.00 9.75 368 ALA B CA 1
ATOM 6610 C C . ALA B 1 369 ? 5.528 16.307 34.335 1.00 10.42 368 ALA B C 1
ATOM 6611 O O . ALA B 1 369 ? 6.633 16.299 33.780 1.00 12.51 368 ALA B O 1
ATOM 6613 N N . ASP B 1 370 ? 4.929 17.410 34.741 1.00 11.72 369 ASP B N 1
ATOM 6614 C CA . ASP B 1 370 ? 5.594 18.728 34.731 1.00 12.15 369 ASP B CA 1
ATOM 6615 C C . ASP B 1 370 ? 6.258 18.875 36.084 1.00 12.59 369 ASP B C 1
ATOM 6616 O O . ASP B 1 370 ? 5.588 18.926 37.125 1.00 11.87 369 ASP B O 1
ATOM 6621 N N . GLY B 1 371 ? 7.579 19.028 36.078 1.00 12.49 370 GLY B N 1
ATOM 6622 C CA . GLY B 1 371 ? 8.333 19.068 37.315 1.00 10.71 370 GLY B CA 1
ATOM 6623 C C . GLY B 1 371 ? 9.704 19.693 37.191 1.00 10.66 370 GLY B C 1
ATOM 6624 O O . GLY B 1 371 ? 9.891 20.672 36.440 1.00 11.29 370 GLY B O 1
ATOM 6625 N N . PHE B 1 372 ? 10.642 19.133 37.953 1.00 10.14 371 PHE B N 1
ATOM 6626 C CA . PHE B 1 372 ? 11.981 19.681 38.154 1.00 9.08 371 PHE B CA 1
ATOM 6627 C C . PHE B 1 372 ? 12.898 19.568 36.950 1.00 9.77 371 PHE B C 1
ATOM 6628 O O . PHE B 1 372 ? 13.769 20.435 36.760 1.00 10.90 371 PHE B O 1
ATOM 6636 N N . TYR B 1 373 ? 12.734 18.481 36.197 1.00 9.84 372 TYR B N 1
ATOM 6637 C CA . TYR B 1 373 ? 13.476 18.252 34.976 1.00 9.19 372 TYR B CA 1
ATOM 6638 C C . TYR B 1 373 ? 12.561 17.782 33.833 1.00 9.99 372 TYR B C 1
ATOM 6639 O O . TYR B 1 373 ? 11.452 17.290 34.045 1.00 9.48 372 TYR B O 1
ATOM 6648 N N . PHE B 1 374 ? 13.069 17.919 32.608 1.00 10.21 373 PHE B N 1
ATOM 6649 C CA . PHE B 1 374 ? 12.527 17.216 31.471 1.00 10.63 373 PHE B CA 1
ATOM 6650 C C . PHE B 1 374 ? 13.653 17.119 30.451 1.00 11.40 373 PHE B C 1
ATOM 6651 O O . PHE B 1 374 ? 14.597 17.873 30.543 1.00 11.40 373 PHE B O 1
ATOM 6659 N N . THR B 1 375 ? 13.534 16.186 29.516 1.00 9.45 374 THR B N 1
ATOM 6660 C CA . THR B 1 375 ? 14.548 15.975 28.506 1.00 9.32 374 THR B CA 1
ATOM 6661 C C . THR B 1 375 ? 14.061 16.432 27.157 1.00 9.51 374 THR B C 1
ATOM 6662 O O . THR B 1 375 ? 12.902 16.280 26.848 1.00 11.85 374 THR B O 1
ATOM 6666 N N . VAL B 1 376 ? 14.968 16.967 26.344 1.00 10.39 375 VAL B N 1
ATOM 6667 C CA . VAL B 1 376 ? 14.630 17.396 24.976 1.00 9.60 375 VAL B CA 1
ATOM 6668 C C . VAL B 1 376 ? 15.675 16.928 23.973 1.00 10.33 375 VAL B C 1
ATOM 6669 O O . VAL B 1 376 ? 16.821 16.701 24.320 1.00 10.46 375 VAL B O 1
ATOM 6673 N N . GLY B 1 377 ? 15.239 16.757 22.730 1.00 9.16 376 GLY B N 1
ATOM 6674 C CA . GLY B 1 377 ? 16.103 16.463 21.593 1.00 8.45 376 GLY B CA 1
ATOM 6675 C C . GLY B 1 377 ? 15.730 17.439 20.463 1.00 11.19 376 GLY B C 1
ATOM 6676 O O . GLY B 1 377 ? 14.618 18.014 20.469 1.00 11.53 376 GLY B O 1
ATOM 6677 N N . TYR B 1 378 ? 16.645 17.612 19.506 1.00 11.14 377 TYR B N 1
ATOM 6678 C CA . TYR B 1 378 ? 16.425 18.520 18.397 1.00 11.59 377 TYR B CA 1
ATOM 6679 C C . TYR B 1 378 ? 16.829 17.824 17.101 1.00 10.88 377 TYR B C 1
ATOM 6680 O O . TYR B 1 378 ? 18.007 17.654 16.821 1.00 10.53 377 TYR B O 1
ATOM 6689 N N . LYS B 1 379 ? 15.829 17.359 16.371 1.00 12.98 378 LYS B N 1
ATOM 6690 C CA . LYS B 1 379 ? 16.006 16.663 15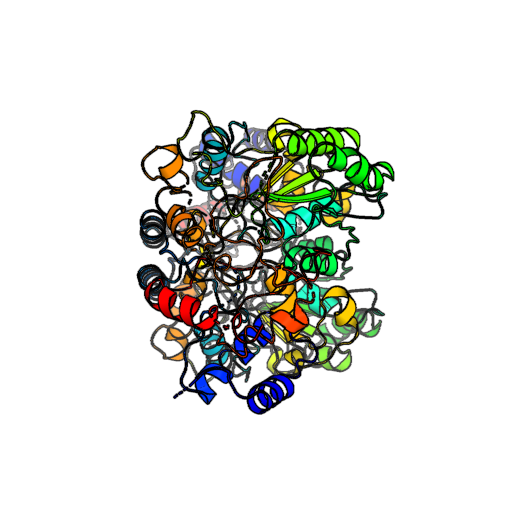.101 1.00 13.92 378 LYS B CA 1
ATOM 6691 C C . LYS B 1 379 ? 16.949 15.484 15.200 1.00 14.93 378 LYS B C 1
ATOM 6692 O O . LYS B 1 379 ? 17.578 15.099 14.208 1.00 14.23 378 LYS B O 1
ATOM 6698 N N . GLY B 1 380 ? 17.040 14.875 16.383 1.00 14.43 379 GLY B N 1
ATOM 6699 C CA . GLY B 1 380 ? 17.931 13.738 16.569 1.00 15.90 379 GLY B CA 1
ATOM 6700 C C . GLY B 1 380 ? 19.407 14.078 16.510 1.00 15.42 379 GLY B C 1
ATOM 6701 O O . GLY B 1 380 ? 20.231 13.177 16.471 1.00 15.30 379 GLY B O 1
ATOM 6710 N N . ASP B 1 382 ? 23.191 14.890 17.606 1.00 11.86 381 ASP B N 1
ATOM 6711 C CA . ASP B 1 382 ? 23.951 14.453 18.785 1.00 11.84 381 ASP B CA 1
ATOM 6712 C C . ASP B 1 382 ? 23.989 15.606 19.810 1.00 11.64 381 ASP B C 1
ATOM 6713 O O . ASP B 1 382 ? 24.144 16.796 19.449 1.00 11.58 381 ASP B O 1
ATOM 6718 N N . SER B 1 383 ? 23.823 15.255 21.077 1.00 11.23 382 SER B N 1
ATOM 6719 C CA . SER B 1 383 ? 23.841 16.265 22.147 1.00 11.89 382 SER B CA 1
ATOM 6720 C C . SER B 1 383 ? 25.127 17.072 22.206 1.00 12.35 382 SER B C 1
ATOM 6721 O O . SER B 1 383 ? 25.099 18.200 22.701 1.00 9.77 382 SER B O 1
ATOM 6724 N N . SER B 1 384 ? 26.262 16.515 21.740 1.00 11.05 383 SER B N 1
ATOM 6725 C CA . SER B 1 384 ? 27.513 17.301 21.673 1.00 11.64 383 SER B CA 1
ATOM 6726 C C . SER B 1 384 ? 27.360 18.508 20.699 1.00 12.00 383 SER B C 1
ATOM 6727 O O . SER B 1 384 ? 27.946 19.580 20.913 1.00 12.60 383 SER B O 1
ATOM 6730 N N . LYS B 1 385 ? 26.564 18.347 19.646 1.00 10.62 384 LYS B N 1
ATOM 6731 C CA . LYS B 1 385 ? 26.285 19.438 18.720 1.00 10.96 384 LYS B CA 1
ATOM 6732 C C . LYS B 1 385 ? 25.193 20.342 19.257 1.00 11.27 384 LYS B C 1
ATOM 6733 O O . LYS B 1 385 ? 25.283 21.575 19.096 1.00 10.15 384 LYS B O 1
ATOM 6739 N N . LEU B 1 386 ? 24.180 19.751 19.894 1.00 10.71 385 LEU B N 1
ATOM 6740 C CA . LEU B 1 386 ? 23.076 20.556 20.423 1.00 10.49 385 LEU B CA 1
ATOM 6741 C C . LEU B 1 386 ? 23.543 21.482 21.558 1.00 10.09 385 LEU B C 1
ATOM 6742 O O . LEU B 1 386 ? 23.163 22.651 21.594 1.00 10.13 385 LEU B O 1
ATOM 6747 N N . ILE B 1 387 ? 24.421 21.008 22.431 1.00 10.88 386 ILE B N 1
ATOM 6748 C CA . ILE B 1 387 ? 24.904 21.866 23.544 1.00 10.90 386 ILE B CA 1
ATOM 6749 C C . ILE B 1 387 ? 25.671 23.052 22.984 1.00 10.77 386 ILE B C 1
ATOM 6750 O O . ILE B 1 387 ? 25.554 24.186 23.490 1.00 9.79 386 ILE B O 1
ATOM 6755 N N . GLU B 1 388 ? 26.416 22.843 21.905 1.00 9.24 387 GLU B N 1
ATOM 6756 C CA . GLU B 1 388 ? 27.101 23.956 21.242 1.00 12.69 387 GLU B CA 1
ATOM 6757 C C . GLU B 1 388 ? 26.085 24.928 20.672 1.00 11.44 387 GLU B C 1
ATOM 6758 O O . GLU B 1 388 ? 26.250 26.142 20.792 1.00 10.39 387 GLU B O 1
ATOM 6764 N N . LYS B 1 389 ? 25.025 24.410 20.055 1.00 9.81 388 LYS B N 1
ATOM 6765 C CA . LYS B 1 389 ? 23.957 25.273 19.518 1.00 10.54 388 LYS B CA 1
ATOM 6766 C C . LYS B 1 389 ? 23.293 26.064 20.666 1.00 10.22 388 LYS B C 1
ATOM 6767 O O . LYS B 1 389 ? 23.025 27.230 20.528 1.00 10.13 388 LYS B O 1
ATOM 6773 N N . PHE B 1 390 ? 23.056 25.423 21.811 1.00 10.87 389 PHE B N 1
ATOM 6774 C CA . PHE B 1 390 ? 22.502 26.135 22.976 1.00 10.49 389 PHE B CA 1
ATOM 6775 C C . PHE B 1 390 ? 23.375 27.324 23.353 1.00 10.84 389 PHE B C 1
ATOM 6776 O O . PHE B 1 390 ? 22.894 28.455 23.500 1.00 10.04 389 PHE B O 1
ATOM 6784 N N . VAL B 1 391 ? 24.673 27.067 23.506 1.00 10.85 390 VAL B N 1
ATOM 6785 C CA . VAL B 1 391 ? 25.603 28.120 23.963 1.00 10.46 390 VAL B CA 1
ATOM 6786 C C . VAL B 1 391 ? 25.677 29.256 22.947 1.00 9.40 390 VAL B C 1
ATOM 6787 O O . VAL B 1 391 ? 25.717 30.423 23.315 1.00 9.93 390 VAL B O 1
ATOM 6791 N N . ARG B 1 392 ? 25.657 28.930 21.661 1.00 9.98 391 ARG B N 1
ATOM 6792 C CA . ARG B 1 392 ? 25.649 29.936 20.624 1.00 11.06 391 ARG B CA 1
ATOM 6793 C C . ARG B 1 392 ? 24.445 30.862 20.751 1.00 10.77 391 ARG B C 1
ATOM 6794 O O . ARG B 1 392 ? 24.549 32.052 20.414 1.00 10.19 391 ARG B O 1
ATOM 6802 N N . TYR B 1 393 ? 23.335 30.321 21.239 1.00 9.47 392 TYR B N 1
ATOM 6803 C CA . TYR B 1 393 ? 22.088 31.088 21.435 1.00 9.70 392 TYR B CA 1
ATOM 6804 C C . TYR B 1 393 ? 21.800 31.447 22.910 1.00 10.49 392 TYR B C 1
ATOM 6805 O O . TYR B 1 393 ? 20.644 31.643 23.314 1.00 10.92 392 TYR B O 1
ATOM 6814 N N . GLY B 1 394 ? 22.864 31.570 23.702 1.00 10.36 393 GLY B N 1
ATOM 6815 C CA . GLY B 1 394 ? 22.760 32.057 25.064 1.00 12.14 393 GLY B CA 1
ATOM 6816 C C . GLY B 1 394 ? 21.918 31.225 26.025 1.00 11.09 393 GLY B C 1
ATOM 6817 O O . GLY B 1 394 ? 21.189 31.771 26.863 1.00 10.67 393 GLY B O 1
ATOM 6826 N N . CYS B 1 396 ? 22.045 27.438 28.447 1.00 9.94 395 CYS B N 1
ATOM 6827 C CA . CYS B 1 396 ? 22.861 26.391 29.033 1.00 10.54 395 CYS B CA 1
ATOM 6828 C C . CYS B 1 396 ? 21.995 25.303 29.623 1.00 10.22 395 CYS B C 1
ATOM 6829 O O . CYS B 1 396 ? 20.980 25.568 30.302 1.00 9.49 395 CYS B O 1
ATOM 6832 N N . ALA B 1 397 ? 22.375 24.052 29.323 1.00 11.22 396 ALA B N 1
ATOM 6833 C CA . ALA B 1 397 ? 21.756 22.901 29.901 1.00 9.98 396 ALA B CA 1
ATOM 6834 C C . ALA B 1 397 ? 22.776 21.784 29.786 1.00 10.45 396 ALA B C 1
ATOM 6835 O O . ALA B 1 397 ? 23.832 21.955 29.146 1.00 9.72 396 ALA B O 1
ATOM 6837 N N . ILE B 1 398 ? 22.481 20.635 30.382 1.00 11.69 397 ILE B N 1
ATOM 6838 C CA . ILE B 1 398 ? 23.453 19.530 30.311 1.00 10.45 397 ILE B CA 1
ATOM 6839 C C . ILE B 1 398 ? 23.008 18.448 29.329 1.00 11.76 397 ILE B C 1
ATOM 6840 O O . ILE B 1 398 ? 21.837 18.383 28.990 1.00 11.18 397 ILE B O 1
ATOM 6845 N N . THR B 1 399 ? 23.937 17.604 28.862 1.00 10.64 398 THR B N 1
ATOM 6846 C CA . THR B 1 399 ? 23.574 16.472 28.027 1.00 10.39 398 THR B CA 1
ATOM 6847 C C . THR B 1 399 ? 23.278 15.289 28.971 1.00 10.25 398 THR B C 1
ATOM 6848 O O . THR B 1 399 ? 23.453 15.388 30.197 1.00 11.06 398 THR B O 1
ATOM 6852 N N . LEU B 1 400 ? 22.838 14.168 28.411 1.00 10.46 399 LEU B N 1
ATOM 6853 C CA . LEU B 1 400 ? 22.657 12.956 29.192 1.00 9.73 399 LEU B CA 1
ATOM 6854 C C . LEU B 1 400 ? 23.816 11.973 29.036 1.00 11.56 399 LEU B C 1
ATOM 6855 O O . LEU B 1 400 ? 23.709 10.814 29.491 1.00 11.60 399 LEU B O 1
ATOM 6860 N N . LYS B 1 401 ? 24.927 12.429 28.460 1.00 12.27 400 LYS B N 1
ATOM 6861 C CA . LYS B 1 401 ? 26.068 11.548 28.134 1.00 12.91 400 LYS B CA 1
ATOM 6862 C C . LYS B 1 401 ? 26.680 10.797 29.318 1.00 14.49 400 LYS B C 1
ATOM 6863 O O . LYS B 1 401 ? 27.181 9.668 29.120 1.00 12.84 400 LYS B O 1
ATOM 6869 N N . THR B 1 402 ? 26.673 11.398 30.517 1.00 12.46 401 THR B N 1
ATOM 6870 C CA . THR B 1 402 ? 27.211 10.716 31.679 1.00 15.52 401 THR B CA 1
ATOM 6871 C C . THR B 1 402 ? 26.127 10.124 32.606 1.00 15.28 401 THR B C 1
ATOM 6872 O O . THR B 1 402 ? 26.399 9.795 33.780 1.00 15.95 401 THR B O 1
ATOM 6876 N N . THR B 1 403 ? 24.907 9.923 32.093 1.00 12.73 402 THR B N 1
ATOM 6877 C CA . THR B 1 403 ? 23.839 9.438 32.938 1.00 11.51 402 THR B CA 1
ATOM 6878 C C . THR B 1 403 ? 23.494 7.974 32.704 1.00 11.89 402 THR B C 1
ATOM 6879 O O . THR B 1 403 ? 22.601 7.454 33.349 1.00 14.16 402 THR B O 1
ATOM 6883 N N . GLY B 1 404 ? 24.150 7.332 31.748 1.00 13.27 403 GLY B N 1
ATOM 6884 C CA . GLY B 1 404 ? 23.817 5.940 31.409 1.00 14.01 403 GLY B CA 1
ATOM 6885 C C . GLY B 1 404 ? 22.768 5.870 30.289 1.00 13.49 403 GLY B C 1
ATOM 6886 O O . GLY B 1 404 ? 22.411 4.779 29.843 1.00 13.92 403 GLY B O 1
ATOM 6887 N N . SER B 1 405 ? 22.234 7.021 29.865 1.00 11.62 404 SER B N 1
ATOM 6888 C CA . SER B 1 405 ? 21.282 7.069 28.728 1.00 12.34 404 SER B CA 1
ATOM 6889 C C . SER B 1 405 ? 22.021 6.771 27.437 1.00 12.41 404 SER B C 1
ATOM 6890 O O . SER B 1 405 ? 23.146 7.223 27.255 1.00 15.59 404 SER B O 1
ATOM 6893 N N . LYS B 1 406 ? 21.380 6.000 26.561 1.00 12.77 405 LYS B N 1
ATOM 6894 C CA . LYS B 1 406 ? 21.875 5.730 25.215 1.00 13.09 405 LYS B CA 1
ATOM 6895 C C . LYS B 1 406 ? 21.152 6.623 24.187 1.00 14.87 405 LYS B C 1
ATOM 6896 O O . LYS B 1 406 ? 21.323 6.446 22.963 1.00 15.92 405 LYS B O 1
ATOM 6902 N N . ARG B 1 407 ? 20.350 7.577 24.669 1.00 13.46 406 ARG B N 1
ATOM 6903 C CA . ARG B 1 407 ? 19.656 8.536 23.807 1.00 11.47 406 ARG B CA 1
ATOM 6904 C C . ARG B 1 407 ? 20.653 9.677 23.643 1.00 12.37 406 ARG B C 1
ATOM 6905 O O . ARG B 1 407 ? 20.625 10.670 24.386 1.00 12.81 406 ARG B O 1
ATOM 6913 N N . ASN B 1 408 ? 21.534 9.533 22.660 1.00 12.04 407 ASN B N 1
ATOM 6914 C CA . ASN B 1 408 ? 22.607 10.476 22.485 1.00 12.22 407 ASN B CA 1
ATOM 6915 C C . ASN B 1 408 ? 22.177 11.850 22.024 1.00 12.05 407 ASN B C 1
ATOM 6916 O O . ASN B 1 408 ? 22.995 12.756 22.042 1.00 12.81 407 ASN B O 1
ATOM 6921 N N . GLU B 1 409 ? 20.908 11.982 21.645 1.00 12.01 408 GLU B N 1
ATOM 6922 C CA . GLU B 1 409 ? 20.345 13.275 21.232 1.00 12.12 408 GLU B CA 1
ATOM 6923 C C . GLU B 1 409 ? 19.838 14.131 22.421 1.00 13.05 408 GLU B C 1
ATOM 6924 O O . GLU B 1 409 ? 19.558 15.337 22.263 1.00 12.20 408 GLU B O 1
ATOM 6930 N N . ALA B 1 410 ? 19.764 13.516 23.603 1.00 11.99 409 ALA B N 1
ATOM 6931 C CA . ALA B 1 410 ? 19.063 14.111 24.739 1.00 12.04 409 ALA B CA 1
ATOM 6932 C C . ALA B 1 410 ? 19.838 15.093 25.590 1.00 9.85 409 ALA B C 1
ATOM 6933 O O . ALA B 1 410 ? 21.003 14.894 25.853 1.00 10.87 409 ALA B O 1
ATOM 6948 N N . ARG B 1 412 ? 19.145 17.484 29.310 1.00 9.43 411 ARG B N 1
ATOM 6949 C CA . ARG B 1 412 ? 18.300 17.617 30.511 1.00 8.70 411 ARG B CA 1
ATOM 6950 C C . ARG B 1 412 ? 18.087 19.109 30.753 1.00 10.08 411 ARG B C 1
ATOM 6951 O O . ARG B 1 412 ? 19.051 19.866 30.829 1.00 10.54 411 ARG B O 1
ATOM 6959 N N . ILE B 1 413 ? 16.820 19.514 30.834 1.00 8.76 412 ILE B N 1
ATOM 6960 C CA . ILE B 1 413 ? 16.468 20.872 31.145 1.00 8.89 412 ILE B CA 1
ATOM 6961 C C . ILE B 1 413 ? 15.996 20.872 32.606 1.00 11.17 412 ILE B C 1
ATOM 6962 O O . ILE B 1 413 ? 15.192 20.015 33.004 1.00 10.01 412 ILE B O 1
ATOM 6967 N N . CYS B 1 414 ? 16.512 21.805 33.409 1.00 10.32 413 CYS B N 1
ATOM 6968 C CA . CYS B 1 414 ? 16.050 21.968 34.784 1.00 10.68 413 CYS B CA 1
ATOM 6969 C C . CYS B 1 414 ? 15.211 23.234 34.846 1.00 11.41 413 CYS B C 1
ATOM 6970 O O . CYS B 1 414 ? 15.529 24.211 34.205 1.00 11.14 413 CYS B O 1
ATOM 6973 N N . THR B 1 415 ? 14.144 23.182 35.637 1.00 11.52 414 THR B N 1
ATOM 6974 C CA . THR B 1 415 ? 13.191 24.283 35.748 1.00 9.68 414 THR B CA 1
ATOM 6975 C C . THR B 1 415 ? 13.365 25.122 37.006 1.00 10.05 414 THR B C 1
ATOM 6976 O O . THR B 1 415 ? 12.644 26.088 37.229 1.00 10.85 414 THR B O 1
ATOM 6980 N N . SER B 1 416 ? 14.386 24.823 37.801 1.00 11.30 415 SER B N 1
ATOM 6981 C CA . SER B 1 416 ? 14.531 25.468 39.092 1.00 12.24 415 SER B CA 1
ATOM 6982 C C . SER B 1 416 ? 15.044 26.926 39.088 1.00 10.14 415 SER B C 1
ATOM 6983 O O . SER B 1 416 ? 14.318 27.851 39.498 1.00 12.50 415 SER B O 1
ATOM 6986 N N . LEU B 1 417 ? 16.243 27.164 38.617 1.00 10.74 416 LEU B N 1
ATOM 6987 C CA . LEU B 1 417 ? 16.817 28.513 38.763 1.00 10.11 416 LEU B CA 1
ATOM 6988 C C . LEU B 1 417 ? 16.398 29.543 37.735 1.00 10.86 416 LEU B C 1
ATOM 6989 O O . LEU B 1 417 ? 16.400 30.758 38.030 1.00 11.22 416 LEU B O 1
ATOM 6994 N N . LEU B 1 418 ? 16.024 29.113 36.537 1.00 9.57 417 LEU B N 1
ATOM 6995 C CA . LEU B 1 418 ? 15.704 30.124 35.509 1.00 11.40 417 LEU B CA 1
ATOM 6996 C C . LEU B 1 418 ? 14.553 31.048 35.949 1.00 11.67 417 LEU B C 1
ATOM 6997 O O . LEU B 1 418 ? 13.420 30.604 36.145 1.00 11.56 417 LEU B O 1
ATOM 7002 N N . PRO B 1 419 ? 14.833 32.353 36.059 1.00 13.61 418 PRO B N 1
ATOM 7003 C CA . PRO B 1 419 ? 13.737 33.244 36.499 1.00 13.98 418 PRO B CA 1
ATOM 7004 C C . PRO B 1 419 ? 12.689 33.454 35.421 1.00 13.34 418 PRO B C 1
ATOM 7005 O O . PRO B 1 419 ? 13.024 33.527 34.245 1.00 12.13 418 PRO B O 1
ATOM 7009 N N . GLU B 1 420 ? 11.420 33.517 35.824 1.00 14.80 419 GLU B N 1
ATOM 7010 C CA . GLU B 1 420 ? 10.329 33.764 34.884 1.00 17.18 419 GLU B CA 1
ATOM 7011 C C . GLU B 1 420 ? 10.568 35.035 34.044 1.00 15.93 419 GLU B C 1
ATOM 7012 O O . GLU B 1 420 ? 10.154 35.123 32.894 1.00 14.93 419 GLU B O 1
ATOM 7018 N N . SER B 1 421 ? 11.240 36.005 34.615 1.00 16.12 420 SER B N 1
ATOM 7019 C CA . SER B 1 421 ? 11.531 37.247 33.894 1.00 17.97 420 SER B CA 1
ATOM 7020 C C . SER B 1 421 ? 12.441 37.010 32.669 1.00 18.07 420 SER B C 1
ATOM 7021 O O . SER B 1 421 ? 12.488 37.862 31.768 1.00 15.56 420 SER B O 1
ATOM 7024 N N . GLN B 1 422 ? 13.149 35.865 32.633 1.00 15.44 421 GLN B N 1
ATOM 7025 C CA A GLN B 1 422 ? 13.998 35.504 31.494 0.50 14.14 421 GLN B CA 1
ATOM 7026 C CA B GLN B 1 422 ? 13.980 35.526 31.482 0.50 13.82 421 GLN B CA 1
ATOM 7027 C C . GLN B 1 422 ? 13.270 34.601 30.492 1.00 13.04 421 GLN B C 1
ATOM 7028 O O . GLN B 1 422 ? 13.821 34.276 29.432 1.00 10.98 421 GLN B O 1
ATOM 7039 N N . PHE B 1 423 ? 12.037 34.182 30.810 1.00 12.57 422 PHE B N 1
ATOM 7040 C CA . PHE B 1 423 ? 11.262 33.356 29.895 1.00 12.57 422 PHE B CA 1
ATOM 7041 C C . PHE B 1 423 ? 11.116 33.945 28.485 1.00 12.86 422 PHE B C 1
ATOM 7042 O O . PHE B 1 423 ? 11.202 33.203 27.513 1.00 11.47 422 PHE B O 1
ATOM 7050 N N . PRO B 1 424 ? 10.838 35.276 28.361 1.00 11.59 423 PRO B N 1
ATOM 7051 C CA . PRO B 1 424 ? 10.764 35.873 27.012 1.00 12.82 423 PRO B CA 1
ATOM 7052 C C . PRO B 1 424 ? 12.097 35.691 26.228 1.00 13.54 423 PRO B C 1
ATOM 7053 O O . PRO B 1 424 ? 12.075 35.418 25.023 1.00 12.22 423 PRO B O 1
ATOM 7057 N N . ASP B 1 425 ? 13.230 35.797 26.921 1.00 13.06 424 ASP B N 1
ATOM 7058 C CA . ASP B 1 425 ? 14.518 35.569 26.266 1.00 13.35 424 ASP B CA 1
ATOM 7059 C C . ASP B 1 425 ? 14.711 34.095 25.875 1.00 12.98 424 ASP B C 1
ATOM 7060 O O . ASP B 1 425 ? 15.244 33.800 24.804 1.00 14.37 424 ASP B O 1
ATOM 7065 N N . LEU B 1 426 ? 14.308 33.165 26.739 1.00 11.37 425 LEU B N 1
ATOM 7066 C CA . LEU B 1 426 ? 14.371 31.744 26.378 1.00 11.73 425 LEU B CA 1
ATOM 7067 C C . LEU B 1 426 ? 13.590 31.469 25.098 1.00 10.04 425 LEU B C 1
ATOM 7068 O O . LEU B 1 426 ? 14.081 30.838 24.177 1.00 9.01 425 LEU B O 1
ATOM 7073 N N . GLU B 1 427 ? 12.373 31.986 25.015 1.00 10.58 426 GLU B N 1
ATOM 7074 C CA . GLU B 1 427 ? 11.546 31.730 23.824 1.00 11.74 426 GLU B CA 1
ATOM 7075 C C . GLU B 1 427 ? 12.184 32.327 22.572 1.00 11.15 426 GLU B C 1
ATOM 7076 O O . GLU B 1 427 ? 12.223 31.658 21.539 1.00 12.29 426 GLU B O 1
ATOM 7082 N N . LYS B 1 428 ? 12.702 33.560 22.664 1.00 11.46 427 LYS B N 1
ATOM 7083 C CA . LYS B 1 428 ? 13.306 34.206 21.509 1.00 11.78 427 LYS B CA 1
ATOM 7084 C C . LYS B 1 428 ? 14.529 33.431 21.042 1.00 10.90 427 LYS B C 1
ATOM 7085 O O . LYS B 1 428 ? 14.775 33.309 19.837 1.00 12.32 427 LYS B O 1
ATOM 7091 N N . ARG B 1 429 ? 15.316 32.961 22.000 1.00 10.86 428 ARG B N 1
ATOM 7092 C CA . ARG B 1 429 ? 16.536 32.201 21.688 1.00 10.09 428 ARG B CA 1
ATOM 7093 C C . ARG B 1 429 ? 16.212 30.864 21.053 1.00 12.91 428 ARG B C 1
ATOM 7094 O O . ARG B 1 429 ? 16.903 30.416 20.119 1.00 14.29 428 ARG B O 1
ATOM 7102 N N . LEU B 1 430 ? 15.155 30.223 21.537 1.00 11.07 429 LEU B N 1
ATOM 7103 C CA . LEU B 1 430 ? 14.737 28.953 20.951 1.00 10.81 429 LEU B CA 1
ATOM 7104 C C . LEU B 1 430 ? 14.215 29.213 19.520 1.00 10.39 429 LEU B C 1
ATOM 7105 O O . LEU B 1 430 ? 14.410 28.394 18.624 1.00 10.81 429 LEU B O 1
ATOM 7110 N N . GLN B 1 431 ? 13.509 30.326 19.325 1.00 10.92 430 GLN B N 1
ATOM 7111 C CA . GLN B 1 431 ? 13.067 30.674 17.966 1.00 10.60 430 GLN B CA 1
ATOM 7112 C C . GLN B 1 431 ? 14.259 30.855 17.029 1.00 11.70 430 GLN B C 1
ATOM 7113 O O . GLN B 1 431 ? 14.234 30.383 15.873 1.00 12.84 430 GLN B O 1
ATOM 7132 N N . LEU B 1 433 ? 17.331 29.692 17.402 1.00 11.73 432 LEU B N 1
ATOM 7133 C CA . LEU B 1 433 ? 17.994 28.431 17.241 1.00 11.03 432 LEU B CA 1
ATOM 7134 C C . LEU B 1 433 ? 17.262 27.616 16.179 1.00 12.09 432 LEU B C 1
ATOM 7135 O O . LEU B 1 433 ? 17.893 27.071 15.282 1.00 11.52 432 LEU B O 1
ATOM 7140 N N . ASN B 1 434 ? 15.940 27.539 16.273 1.00 13.36 433 ASN B N 1
ATOM 7141 C CA . ASN B 1 434 ? 15.161 26.746 15.304 1.00 13.25 433 ASN B CA 1
ATOM 7142 C C . ASN B 1 434 ? 15.186 27.327 13.876 1.00 14.04 433 ASN B C 1
ATOM 7143 O O . ASN B 1 434 ? 15.195 26.570 12.902 1.00 13.17 433 ASN B O 1
ATOM 7148 N N . ALA B 1 435 ? 15.231 28.660 13.775 1.00 12.17 434 ALA B N 1
ATOM 7149 C CA . ALA B 1 435 ? 15.327 29.358 12.493 1.00 13.36 434 ALA B CA 1
ATOM 7150 C C . ALA B 1 435 ? 16.637 28.982 11.824 1.00 12.98 434 ALA B C 1
ATOM 7151 O O . ALA B 1 435 ? 16.665 28.766 10.635 1.00 15.71 434 ALA B O 1
ATOM 7153 N N . GLU B 1 436 ? 17.715 28.844 12.587 1.00 12.88 435 GLU B N 1
ATOM 7154 C CA . GLU B 1 436 ? 19.005 28.382 12.038 1.00 14.30 435 GLU B CA 1
ATOM 7155 C C . GLU B 1 436 ? 18.883 26.907 11.612 1.00 15.81 435 GLU B C 1
ATOM 7156 O O . GLU B 1 436 ? 19.323 26.528 10.520 1.00 15.24 435 GLU B O 1
ATOM 7162 N N . GLY B 1 437 ? 18.329 26.089 12.497 1.00 15.32 436 GLY B N 1
ATOM 7163 C CA . GLY B 1 437 ? 17.949 24.734 12.156 1.00 15.98 436 GLY B CA 1
ATOM 7164 C C . GLY B 1 437 ? 18.966 23.640 12.213 1.00 18.35 436 GLY B C 1
ATOM 7165 O O . GLY B 1 437 ? 20.139 23.868 12.524 1.00 16.58 436 GLY B O 1
#

InterPro domains:
  IPR004839 Aminotransferase, class I/classII, large domain [PF00155] (62-293)
  IPR015421 Pyridoxal phosphate-dependent transferase, major domain [G3DSA:3.40.640.10] (109-307)
  IPR015424 Pyridoxal phosphate-dependent transferase [SSF53383] (19-420)
  IPR050596 Aspartate/prephenate aminotransferase-like [PTHR46383] (21-357)

Radius of gyration: 28.23 Å; Cα contacts (8 Å, |Δi|>4): 1924; chains: 2; bounding box: 70×56×90 Å

Foldseek 3Di:
DDFQDDPVLLVVLCVVLPNDFLLDDPVSQVSSLVVVCVVPVHAFQAAFFFQDDFDPLLVVLLVVVVVVPQQPPQADLQGNLLLLVLVQLLCCFFVVDHDHSSLKGKFLFVVVLLLCQVQLQQLDVPAQAEEEEADLADLVSVVSCVVVVGDYHYADCLVQAAPSVLVVVCVPLVVLRYAEYEAEACGVFASAHDLSNLLSVAQSCQVSVHAYEYEDAVPAFVVAGSQATPDDDHGDHNVVRHLRYKYKYGCSLRVCVVQRITIMHRNCQQQDFRPSLCVPQVDGGSNCSSRNGVRCVVPSHGRRSSSSSSSNVCSSVVNDGSCVRQCVQLVQQVLCVLVVQAKDFDSADRVPHGRGRHFKTKIFHPAAVSVVQSLSSSLRHYNASVSSNDPRRRMIDGRRNRDPVCSVSVVVSSVSSVVD/DFQDDPVLLVVLCVVLPHDFLLDDPVSQVSSLVVVCVVPVHAFQAAFFFQDDFDPLLVVLLVVVVVVPQQPDQADLQGNLLLLCLVQLLCCFFVVFRDHSSLKGKFLFVVVLLLCQVQQQLLDVVAQAEEEEADLADLVSVVSCVVVVGDYHYAHCLPQAAPSVQVVVCVVLVVLRYAEYEAEACGVFASAHDPRNLLSVAQSCAVSVHAYEYEDAVPAQVVDGSQATPDDDHRHHNSVRHLRYKYKYGCSLRVPNVQRITIMHRNVQQQDFRPSLCPPFVDGGSVCSSRVGVRCVVPSHGRRSSSSSSSNVCSSVVNDGSCVVQCVQLVQQVLCVLVVQQKDFSSADRPNHGRGRHFKTKIFHPAAVSVVQVLSSSLRHYNASVSSNDPRRRMIDGSRNRDPVCSVSVVVSSVSSVVD

CATH classification: 3.90.1150.100 (+2 more: 6.10.120.10, 3.40.640.10)

B-factor: mean 16.52, std 8.18, range [2.0, 60.89]

Solvent-accessible surface area: 30052 Å² total

Secondary structure (DSSP, 8-state):
--PSPPHHHHHHHHHHHT-S-----HHHHHHHHHHHHHHHT----------SPPPHHHHHHHHHHHHHTGGGSPPPTT--HHHHHHHHHHHHHHH-----GGG--EES---HHHHHHHHHTTS-TT-S--EEEEES--HHHHHHHHHHT---EEEEGGGG-TTHHHHHHHHHHTTT---EEEEESSPTTT----HHHHHHHHHHHHHTT-EEEEE-TT---TTS---STTSS-----GGGT-S-EEEEEE----S-GGG--EE---HHHHH-B-GGGHHHHS-SBHHHIIIIIIIHHHHSSS-HHHHH----HHHHTTS--HHHHHHHHHHHHH----GGGTEEESS-EETTEEPPSSSEE-EEE---HHHHHHHHHHT-----STTTT---TT--EE-SSS-GGGHHHHHHHH--TTT-/--SPPHHHHHHHHHHTT-S-----HHHHHHHHHHHHHHHT----------SPPPHHHHHHHHHHHHHTGGGSPPPTT--HHHHHHHHHHIIIII-----GGG--EES---HHHHHHHHHTTS-TT-S--EEEEES--HHHHHHHHHTT---EEEEGGG--TTHHHHHHHHHHTTS---EEEEESSPTTT----HHHHHHHHHHHHHHT-EEEEE-TT---TTS---STTSS-----GGGT-S-EEEEEE----S-GGG--EE---HHHHH-B-GGGHHHHS-SBHHHIIIIIIIHHHHSS--HHHHH----HHHHTTS--HHHHHHHHHHHHH----GGGTEEESS-EETTEEPPPSSEE-EEE---HHHHHHHHHHT-----STTTT---TT--EE-SSS-GGGHHHHHHHH--TTT-

Sequence (839 aa):
GGNNFPIDEKLIREKQNELHIKDLGASIRDLVALVTTNLEKATGTKFCRREGVPGLPAPQIIGIETEIQQKLRREGVASIYPNLDGLPELKQQEASRFAKLFVNIDIPARACVPTVGSQGCFVSFLVANRTHKNNREYGTLFIDPGFNLNKLQCRILGQKFESSFDLFEYRGEKLREKLESYLQTGQFCSIIYSNPNNPTWQCTDDEELRIIGELATKHDVIVIEDLAYFGDFRKDYSHPGEPLYQPSVANYTDNYILALSSSAFSYAGQRIGVVLISGKLYEREYPDLEESFGRLRRFGEALSSSALYYALSSGATHSAQWGAALKACNDGEEYNFRDSSVIEYGRKARRIKKFLDNGFNIIVYDKDGNEPLADGFYFTVGYKGDSSKLIEEKFVRRYGCAITLKTTGSKRNEARICTSLLPESQFPDLEKRLQLNAEGNFPIDEKLIREKQNEELHIKDLGASIRDLVALVTNLEKATGTKFCRREGVPGLPAPQQIIGIETEIQKLRREGVASIYPNLDGLPELKQEASRFAKLFVNIDIPARACVPTVGSQGCFVSFLVANRTHKNNREEYGTLFIDPGFNLNKLQCRILGQKFEESFDLFEYRGEEKLREKLESYLQTGQFCSIIYSNPNNPTWQCTDEELRRIIGEELATKHDVIVIEDLAYFGDFRKDYSHPGEPLYQPSVANYTDNYILALSSSAFSYAGQRIGVVLISGKLYEREYPDLEESFGRLRRFGEALSSSALYALSSGATHSAQWGAALKACNDGEEYNFRDSVIEYGRRKARIKKFLDNGFNIIVYDKDGNEPLADGFYFTVGYKGDSSKLIEKFVRYGCAITLKTTGSKRNEARICTSLLPESQQFPDLEKRLQLNAEG